Protein AF-0000000087151224 (afdb_homodimer)

pLDDT: mean 89.22, std 13.88, range [21.22, 98.88]

InterPro domains:
  IPR018721 Protein of unknown function DUF2252 [PF10009] (54-446)
  IPR018721 Protein of unknown function DUF2252 [PTHR39441] (42-451)

Solvent-accessible surface area (backbone atoms only — not comparable to full-atom values): 46913 Å² total; per-residue (Å²): 128,80,68,81,77,79,68,45,77,61,60,33,57,67,55,34,22,49,53,17,40,56,45,37,78,82,47,44,53,62,56,50,26,60,78,58,69,65,89,88,64,49,60,67,59,52,54,52,64,65,47,74,81,27,42,70,90,33,43,66,55,25,52,55,46,21,54,71,36,46,48,40,25,56,65,41,34,47,49,43,51,24,51,39,54,41,74,42,85,73,84,75,56,36,12,51,30,42,52,55,39,32,73,84,31,35,28,43,44,72,34,73,85,69,44,55,30,42,38,79,67,58,34,72,25,23,40,54,67,33,41,54,62,58,36,51,44,41,26,17,20,36,42,18,29,46,31,44,72,72,66,42,49,72,69,55,14,37,49,41,11,23,42,18,42,43,33,22,47,55,43,25,44,55,52,36,72,46,51,72,68,56,47,50,55,48,69,48,49,38,72,65,53,42,68,69,49,84,48,66,70,55,33,51,51,52,50,50,43,51,51,44,49,74,42,84,36,62,81,65,44,80,81,44,71,50,67,39,72,93,67,56,34,65,54,69,46,78,92,38,25,36,49,59,87,77,43,56,78,90,71,46,74,75,63,63,68,55,32,51,50,42,25,46,70,65,42,56,69,48,50,34,57,54,54,41,52,41,40,81,64,32,61,28,38,34,60,45,81,44,51,49,35,25,43,59,26,33,41,34,38,23,28,31,55,72,66,50,77,47,52,34,29,39,34,54,31,56,82,38,42,45,34,58,46,39,62,88,43,53,78,94,64,59,38,8,47,45,30,44,49,43,42,52,41,39,39,65,62,57,64,82,62,53,36,32,31,49,35,82,87,82,65,46,25,19,25,32,30,60,54,76,60,58,60,36,50,43,51,38,57,50,33,44,75,77,35,42,64,63,38,43,27,52,50,23,34,43,49,30,52,22,30,42,47,61,29,55,30,27,26,52,28,25,48,53,48,89,62,60,58,37,19,51,13,39,14,45,22,11,49,54,47,32,54,48,39,44,53,50,31,50,51,53,47,51,57,63,68,68,44,84,71,83,77,78,89,117,128,81,69,81,77,83,66,47,75,62,58,33,56,68,55,33,22,49,53,17,39,56,45,38,79,80,46,44,52,62,55,50,26,59,79,56,71,66,89,86,66,50,60,67,59,53,53,53,64,64,47,74,83,28,42,71,89,34,44,65,56,25,52,53,46,23,52,72,35,46,48,39,25,55,65,40,34,46,50,43,51,24,51,39,53,40,73,41,85,72,82,75,55,36,13,51,30,42,50,55,38,32,74,82,31,36,27,44,44,74,34,74,85,68,46,55,31,42,38,78,68,58,35,74,26,23,40,53,64,33,41,54,63,58,36,52,45,41,26,17,21,36,42,18,28,44,30,44,72,73,65,43,50,72,69,54,13,37,49,40,10,23,42,20,41,44,33,21,47,56,42,25,45,56,51,35,73,46,53,71,67,54,49,51,54,49,70,48,50,37,72,65,53,42,68,68,49,85,48,65,68,56,32,52,52,51,48,51,43,52,51,44,47,74,43,81,35,61,82,65,45,77,76,46,69,49,68,40,72,94,68,55,34,66,54,71,46,78,93,38,25,36,50,58,86,79,43,56,78,90,70,45,73,74,62,62,67,56,34,50,51,42,25,47,69,66,43,55,68,49,50,34,56,54,54,39,53,39,40,81,64,34,61,28,38,34,62,44,81,44,50,48,35,24,43,59,26,32,41,33,38,24,28,31,54,75,66,50,76,46,52,36,28,38,34,55,31,55,84,38,43,46,33,57,46,38,62,87,43,53,77,93,64,60,39,8,46,45,29,44,49,41,42,51,40,39,39,65,62,56,65,81,61,53,35,32,31,48,36,81,86,81,65,47,26,18,25,34,31,62,52,76,59,57,60,36,49,42,51,38,56,51,34,45,74,76,35,43,63,63,39,44,26,51,51,22,34,43,48,29,54,21,30,43,48,60,27,52,30,28,26,52,28,24,48,55,47,88,63,60,57,36,19,51,12,41,14,45,22,12,48,54,46,32,52,49,40,44,53,50,32,51,50,52,46,50,57,63,68,69,45,83,71,81,79,74,87,125

Foldseek 3Di:
DPPPDPPDPPDDLVVLLVLLQVLCVVPPLLQLLDFDDDPPQALVVQLVVVCPQFAPVFVVVLLVQLLPFLLLVLQQRLLSLLLRCLPGDASQFWFFALSQLALLQWFWAQFPVGAIFIFGHHRLQTFTRFGLVSNLLNHLLSLLLLCVVLPHDNVVSLVLSLLLLVLLLVLLVVLSPDDLVCLLLDTGHVLVLLVVFPDPVLSVVLVVLVVCVSDPNLLVQPVPQPQPQVQREGDDDPPFKAAQVPPDPVLGDPDVVQQVVQLLVFADPVLNVVPVQWDWRYKIFGQDGNNQGRWTKMWTWIQHPVGDTFIKMKTWRDWHSNCSSPVVRGDDDARLVSSLVSCSQQHSGFANSWTWGADPVVRIIIIMGTDGRVSRSCSSVSCCNPPVSSSSSVSSSNSSSSRVSGTNSSSVSSNSDDDSSSSSSSSSNSSVVSVVSNVSSVVSVVVVVPPDDPDDPD/DPPPDPPDPPDDLVVLLVLLQVLCVVPPLLQLLDFDDDPPQALVVQLVVVCPQFAPVFVVVLLVQLLPFLLLVLQQRLLSLLLRCLPGDASQFWFFALSQLALLQWFWAQFPVGAIFIFGHHRLQTFTRFGLVSNLLNHLLSLLLLCVVLPHDNVVSLVLSLLLLQLLLVLLVVLSPDDLVCLLLDTGHVLVLLVVFPDPVLSVVLVVLVVCVSDVNLVVQPVPQPQPQVQNEGDDDPPFKAAQVPPDPVSGDDDVVQQVVQLLVFADPVLNVVPVQWDWRYKIFGQDGNNQGRWTKMWTWIQHPVGDTFIKMKTWRDWHSNCSSPVVRGDDDARLVSSLVSCSQQHSGFANSWTWGADPVVRIIIIMGTDGRVSRSCSSVSCCNPPVSSSSSVSSSNSSSSRVSGTNSSSVSSNSDDDSSSSSSSSSNSSVVSVVSNVSSVVSVVVVVPPDDPPDDD

Secondary structure (DSSP, 8-state):
----------S-HHHHHHHHHHGGGTS-GGGGG-----TT--HHHHHHHTTTTS-GGGHHHHHHHHHT-HHHHHHH-HHHHHHHHTTS---S-EEEE-S---GGGEEEEE-TTS-EEEEE---TT-EEEEEHHHHHHHHHHHHHHHHHHTT--HHHHHHHHHHHHHHHHHHHHHHHTS-HHHHHH---BHHHHHTT-S-HHHHHHHHHHHHHHHSGGGGG-TTS--EEGGGTEEPPBTTTEE-GGGS-GGG--S-HHHHHHHHHHHS-HHHHHHHTTSEEEEEEEE--SSTTTTS-EEEEEEE-TT--EEEEEEEEPPPPGGGGT-GGG---S-HHHHHHHHHHHH-SS--TT-EEEE-TTT--EEEEEEPPPHHHHHHHHHHHHH-HHHHHHHHHHHHHHHHHHHS-HHHHHHHH-SSSHHHHHHHHHHHHHHHHHHHHHHHHHHHHHSS-------/----------S-HHHHHHHHHHGGGTS-GGGGG-----TT--HHHHHHHTTTTS-GGGHHHHHHHHHT-HHHHHHT-HHHHHHHHTTS---S-EEEE-S---GGGEEEEE-TTS-EEEEE---TT-EEEEEHHHHHHHHHHHHHHHHHHTT--HHHHHHHHHHHHHHHHHHHHHHHTS-HHHHHH---BHHHHHTT-S-HHHHHHHHHHHHHHHSGGGGG-TTS--EEGGGTEEPPBTTTEE-GGGS-GGG--S-HHHHHHHHHHHS-HHHHHHHTTSEEEEEEEE---STTTTS-EEEEEEE-TT--EEEEEEEEPPPPGGGGT-GGG---S-HHHHHHHHHHHH-SS--TT-EEEE-TTT--EEEEEEPPPHHHHHHHHHHHHH-HHHHHHHHHHHHHHHHHHHS-HHHHHHHH-SSSHHHHHHHHHHHHHHHHHHHHHHHHHHHHHSS-------

Sequence (916 aa):
MKRPGRDADLRSRNDRLSMGKALRRSVPREAHAELRIPGNRSALAILKEGDVDRVKTLLPLRYKRMAESPFAYLRGAAAVMAHDLALGPMTGLTVQACGDGHLMNFGALVTPEGNIAFDVNDFDETLDGIDFTVDLKRLAASAAVAALNAGFSAREARSVAEHVASAYRKRMRILSMLSPAEIWHSRIDLENEIERFGSRALRHKLRTTVDRAKGSGLSKDDNFPHFVRKRHRIADKCPTIFHFDQMPPKERPPDPKRLFENYRDALTPDRSVLLDRYRMRDIVFKAVGVGSVGTFCCVALFLTADDEPLFLQIKQAQRSAMERVDPNAAYDGNQGRRVVEGQRKMQAASDIFLGFSHDSASRREFYVRTLKNRRLGGVGEIAELEALYEYAALCARTLARAHARSGEPAKIAGYIGRSAIMDRAIASFAMAYADQTVTDHDELVRSRRSGPTRRGAKMKRPGRDADLRSRNDRLSMGKALRRSVPREAHAELRIPGNRSALAILKEGDVDRVKTLLPLRYKRMAESPFAYLRGAAAVMAHDLALGPMTGLTVQACGDGHLMNFGALVTPEGNIAFDVNDFDETLDGIDFTVDLKRLAASAAVAALNAGFSAREARSVAEHVASAYRKRMRILSMLSPAEIWHSRIDLENEIERFGSRALRHKLRTTVDRAKGSGLSKDDNFPHFVRKRHRIADKCPTIFHFDQMPPKERPPDPKRLFENYRDALTPDRSVLLDRYRMRDIVFKAVGVGSVGTFCCVALFLTADDEPLFLQIKQAQRSAMERVDPNAAYDGNQGRRVVEGQRKMQAASDIFLGFSHDSASRREFYVRTLKNRRLGGVGEIAELEALYEYAALCARTLARAHARSGEPAKIAGYIGRSAIMDRAIASFAMAYADQTVTDHDELVRSRRSGPTRRGAK

Organism: NCBI:txid2511166

Structure (mmCIF, N/CA/C/O backbone):
data_AF-0000000087151224-model_v1
#
loop_
_entity.id
_entity.type
_entity.pdbx_description
1 polymer 'DUF2252 domain-containing protein'
#
loop_
_atom_site.group_PDB
_atom_site.id
_atom_site.type_symbol
_atom_site.label_atom_id
_atom_site.label_alt_id
_atom_site.label_comp_id
_atom_site.label_asym_id
_atom_site.label_entity_id
_atom_site.label_seq_id
_atom_site.pdbx_PDB_ins_code
_atom_site.Cartn_x
_atom_site.Cartn_y
_atom_site.Cartn_z
_atom_site.occupancy
_atom_site.B_iso_or_equiv
_atom_site.auth_seq_id
_atom_site.auth_comp_id
_atom_site.auth_asym_id
_atom_site.auth_atom_id
_atom_site.pdbx_PDB_model_num
ATOM 1 N N . MET A 1 1 ? -7.91 0.016 -25.312 1 21.72 1 MET A N 1
ATOM 2 C CA . MET A 1 1 ? -7.957 -1.183 -24.484 1 21.72 1 MET A CA 1
ATOM 3 C C . MET A 1 1 ? -9.273 -1.26 -23.719 1 21.72 1 MET A C 1
ATOM 5 O O . MET A 1 1 ? -9.711 -0.271 -23.125 1 21.72 1 MET A O 1
ATOM 9 N N . LYS A 1 2 ? -10.18 -2.07 -23.891 1 30.38 2 LYS A N 1
ATOM 10 C CA . LYS A 1 2 ? -11.484 -2.203 -23.25 1 30.38 2 LYS A CA 1
ATOM 11 C C . LYS A 1 2 ? -11.383 -2.008 -21.734 1 30.38 2 LYS A C 1
ATOM 13 O O . LYS A 1 2 ? -10.43 -2.471 -21.109 1 30.38 2 LYS A O 1
ATOM 18 N N . ARG A 1 3 ? -11.898 -0.999 -21.234 1 38.69 3 ARG A N 1
ATOM 19 C CA . ARG A 1 3 ? -12.008 -0.767 -19.797 1 38.69 3 ARG A CA 1
ATOM 20 C C . ARG A 1 3 ? -12.273 -2.07 -19.062 1 38.69 3 ARG A C 1
ATOM 22 O O . ARG A 1 3 ? -13.219 -2.789 -19.375 1 38.69 3 ARG A O 1
ATOM 29 N N . PRO A 1 4 ? -11.328 -2.816 -18.688 1 40.03 4 PRO A N 1
ATOM 30 C CA . PRO A 1 4 ? -11.781 -4.027 -18 1 40.03 4 PRO A CA 1
ATOM 31 C C . PRO A 1 4 ? -13.148 -3.852 -17.344 1 40.03 4 PRO A C 1
ATOM 33 O O . PRO A 1 4 ? -13.406 -2.832 -16.688 1 40.03 4 PRO A O 1
ATOM 36 N N . GLY A 1 5 ? -14.258 -4.324 -17.891 1 39.41 5 GLY A N 1
ATOM 37 C CA . GLY A 1 5 ? -15.68 -4.223 -17.625 1 39.41 5 GLY A CA 1
ATOM 38 C C . GLY A 1 5 ? -16 -4.234 -16.141 1 39.41 5 GLY A C 1
ATOM 39 O O . GLY A 1 5 ? -15.234 -4.762 -15.336 1 39.41 5 GLY A O 1
ATOM 40 N N . ARG A 1 6 ? -16.734 -3.119 -15.562 1 51.47 6 ARG A N 1
ATOM 41 C CA . ARG A 1 6 ? -17.688 -2.758 -14.523 1 51.47 6 ARG A CA 1
ATOM 42 C C . ARG A 1 6 ? -18.531 -3.957 -14.117 1 51.47 6 ARG A C 1
ATOM 44 O O . ARG A 1 6 ? -19.594 -3.799 -13.492 1 51.47 6 ARG A O 1
ATOM 51 N N . ASP A 1 7 ? -18.266 -5.238 -14.578 1 55.97 7 ASP A N 1
ATOM 52 C CA . ASP A 1 7 ? -19.375 -6.188 -14.516 1 55.97 7 ASP A CA 1
ATOM 53 C C . ASP A 1 7 ? -19.312 -7.031 -13.242 1 55.97 7 ASP A C 1
ATOM 55 O O . ASP A 1 7 ? -19.578 -8.234 -13.273 1 55.97 7 ASP A O 1
ATOM 59 N N . ALA A 1 8 ? -18.906 -6.445 -12.18 1 64.25 8 ALA A N 1
ATOM 60 C CA . ALA A 1 8 ? -19.078 -7.293 -11.008 1 64.25 8 ALA A CA 1
ATOM 61 C C . ALA A 1 8 ? -20.531 -7.738 -10.867 1 64.25 8 ALA A C 1
ATOM 63 O O . ALA A 1 8 ? -21.453 -7.008 -11.25 1 64.25 8 ALA A O 1
ATOM 64 N N . ASP A 1 9 ? -20.641 -8.961 -10.68 1 71.31 9 ASP A N 1
ATOM 65 C CA . ASP A 1 9 ? -21.969 -9.523 -10.445 1 71.31 9 ASP A CA 1
ATOM 66 C C . ASP A 1 9 ? -22.594 -8.953 -9.172 1 71.31 9 ASP A C 1
ATOM 68 O O . ASP A 1 9 ? -22.109 -9.211 -8.07 1 71.31 9 ASP A O 1
ATOM 72 N N . LEU A 1 10 ? -23.484 -8.086 -9.375 1 79.19 10 LEU A N 1
ATOM 73 C CA . LEU A 1 10 ? -24.062 -7.395 -8.227 1 79.19 10 LEU A CA 1
ATOM 74 C C . LEU A 1 10 ? -25.312 -8.117 -7.727 1 79.19 10 LEU A C 1
ATOM 76 O O . LEU A 1 10 ? -26.125 -7.531 -7.004 1 79.19 10 LEU A O 1
ATOM 80 N N . ARG A 1 11 ? -25.391 -9.539 -8.109 1 89.06 11 ARG A N 1
ATOM 81 C CA . ARG A 1 11 ? -26.453 -10.391 -7.57 1 89.06 11 ARG A CA 1
ATOM 82 C C . ARG A 1 11 ? -26.109 -10.852 -6.156 1 89.06 11 ARG A C 1
ATOM 84 O O . ARG A 1 11 ? -24.984 -10.703 -5.703 1 89.06 11 ARG A O 1
ATOM 91 N N . SER A 1 12 ? -27.031 -11.336 -5.449 1 94.69 12 SER A N 1
ATOM 92 C CA . SER A 1 12 ? -26.828 -11.805 -4.082 1 94.69 12 SER A CA 1
ATOM 93 C C . SER A 1 12 ? -25.859 -12.984 -4.039 1 94.69 12 SER A C 1
ATOM 95 O O . SER A 1 12 ? -25.703 -13.688 -5.035 1 94.69 12 SER A O 1
ATOM 97 N N . ARG A 1 13 ? -25.328 -13.188 -2.932 1 95.31 13 ARG A N 1
ATOM 98 C CA . ARG A 1 13 ? -24.422 -14.312 -2.713 1 95.31 13 ARG A CA 1
ATOM 99 C C . ARG A 1 13 ? -25.125 -15.641 -3.029 1 95.31 13 ARG A C 1
ATOM 101 O O . ARG A 1 13 ? -24.531 -16.516 -3.676 1 95.31 13 ARG A O 1
ATOM 108 N N . ASN A 1 14 ? -26.344 -15.742 -2.564 1 96.19 14 ASN A N 1
ATOM 109 C CA . ASN A 1 14 ? -27.094 -16.953 -2.818 1 96.19 14 ASN A CA 1
ATOM 110 C C . ASN A 1 14 ? -27.312 -17.172 -4.312 1 96.19 14 ASN A C 1
ATOM 112 O O . ASN A 1 14 ? -27.219 -18.312 -4.797 1 96.19 14 ASN A O 1
ATOM 116 N N . ASP A 1 15 ? -27.609 -16.109 -4.98 1 96.88 15 ASP A N 1
ATOM 117 C CA . ASP A 1 15 ? -27.797 -16.219 -6.426 1 96.88 15 ASP A CA 1
ATOM 118 C C . ASP A 1 15 ? -26.484 -16.609 -7.109 1 96.88 15 ASP A C 1
ATOM 120 O O . ASP A 1 15 ? -26.484 -17.438 -8.023 1 96.88 15 ASP A O 1
ATOM 124 N N . ARG A 1 16 ? -25.422 -16.078 -6.695 1 96.81 16 ARG A N 1
ATOM 125 C CA . ARG A 1 16 ? -24.125 -16.375 -7.297 1 96.81 16 ARG A CA 1
ATOM 126 C C . ARG A 1 16 ? -23.719 -17.812 -7 1 96.81 16 ARG A C 1
ATOM 128 O O . ARG A 1 16 ? -23.141 -18.484 -7.863 1 96.81 16 ARG A O 1
ATOM 135 N N . LEU A 1 17 ? -24.016 -18.281 -5.781 1 97.62 17 LEU A N 1
ATOM 136 C CA . LEU A 1 17 ? -23.781 -19.672 -5.445 1 97.62 17 LEU A CA 1
ATOM 137 C C . LEU A 1 17 ? -24.562 -20.594 -6.375 1 97.62 17 LEU A C 1
ATOM 139 O O . LEU A 1 17 ? -24.031 -21.578 -6.879 1 97.62 17 LEU A O 1
ATOM 143 N N . SER A 1 18 ? -25.812 -20.219 -6.59 1 97.88 18 SER A N 1
ATOM 144 C CA . SER A 1 18 ? -26.672 -21.016 -7.453 1 97.88 18 SER A CA 1
ATOM 145 C C . SER A 1 18 ? -26.188 -21 -8.898 1 97.88 18 SER A C 1
ATOM 147 O O . SER A 1 18 ? -26.25 -22.016 -9.594 1 97.88 18 SER A O 1
ATOM 149 N N . MET A 1 19 ? -25.766 -19.891 -9.305 1 97.56 19 MET A N 1
ATOM 150 C CA . MET A 1 19 ? -25.219 -19.781 -10.656 1 97.56 19 MET A CA 1
ATOM 151 C C . MET A 1 19 ? -23.984 -20.656 -10.828 1 97.56 19 MET A C 1
ATOM 153 O O . MET A 1 19 ? -23.812 -21.297 -11.867 1 97.56 19 MET A O 1
ATOM 157 N N . GLY A 1 20 ? -23.109 -20.656 -9.82 1 98.25 20 GLY A N 1
ATOM 158 C CA . GLY A 1 20 ? -21.969 -21.562 -9.836 1 98.25 20 GLY A CA 1
ATOM 159 C C . GLY A 1 20 ? -22.375 -23.016 -9.93 1 98.25 20 GLY A C 1
ATOM 160 O O . GLY A 1 20 ? -21.812 -23.781 -10.734 1 98.25 20 GLY A O 1
ATOM 161 N N . LYS A 1 21 ? -23.328 -23.375 -9.133 1 98.31 21 LYS A N 1
ATOM 162 C CA . LYS A 1 21 ? -23.828 -24.75 -9.133 1 98.31 21 LYS A CA 1
ATOM 163 C C . LYS A 1 21 ? -24.391 -25.125 -10.492 1 98.31 21 LYS A C 1
ATOM 165 O O . LYS A 1 21 ? -24.203 -26.25 -10.961 1 98.31 21 LYS A O 1
ATOM 170 N N . ALA A 1 22 ? -25.062 -24.25 -11.125 1 98.31 22 ALA A N 1
ATOM 171 C CA . ALA A 1 22 ? -25.719 -24.484 -12.406 1 98.31 22 ALA A CA 1
ATOM 172 C C . ALA A 1 22 ? -24.703 -24.812 -13.5 1 98.31 22 ALA A C 1
ATOM 174 O O . ALA A 1 22 ? -25.031 -25.484 -14.477 1 98.31 22 ALA A O 1
ATOM 175 N N . LEU A 1 23 ? -23.516 -24.359 -13.312 1 98.44 23 LEU A N 1
ATOM 176 C CA . LEU A 1 23 ? -22.484 -24.594 -14.312 1 98.44 23 LEU A CA 1
ATOM 177 C C . LEU A 1 23 ? -22.141 -26.078 -14.391 1 98.44 23 LEU A C 1
ATOM 179 O O . LEU A 1 23 ? -21.547 -26.531 -15.375 1 98.44 23 LEU A O 1
ATOM 183 N N . ARG A 1 24 ? -22.531 -26.859 -13.406 1 98.38 24 ARG A N 1
ATOM 184 C CA . ARG A 1 24 ? -22.266 -28.297 -13.375 1 98.38 24 ARG A CA 1
ATOM 185 C C . ARG A 1 24 ? -23.016 -29.016 -14.5 1 98.38 24 ARG A C 1
ATOM 187 O O . ARG A 1 24 ? -22.625 -30.125 -14.891 1 98.38 24 ARG A O 1
ATOM 194 N N . ARG A 1 25 ? -24.047 -28.438 -14.945 1 97.94 25 ARG A N 1
ATOM 195 C CA . ARG A 1 25 ? -24.797 -29.031 -16.047 1 97.94 25 ARG A CA 1
ATOM 196 C C . ARG A 1 25 ? -23.984 -29.031 -17.328 1 97.94 25 ARG A C 1
ATOM 198 O O . ARG A 1 25 ? -24.047 -29.984 -18.109 1 97.94 25 ARG A O 1
ATOM 205 N N . SER A 1 26 ? -23.266 -28.031 -17.5 1 97.56 26 SER A N 1
ATOM 206 C CA . SER A 1 26 ? -22.469 -27.922 -18.719 1 97.56 26 SER A CA 1
ATOM 207 C C . SER A 1 26 ? -21.078 -28.562 -18.531 1 97.56 26 SER A C 1
ATOM 209 O O . SER A 1 26 ? -20.531 -29.156 -19.453 1 97.56 26 SER A O 1
ATOM 211 N N . VAL A 1 27 ? -20.531 -28.359 -17.328 1 98.19 27 VAL A N 1
ATOM 212 C CA . VAL A 1 27 ? -19.234 -28.938 -17 1 98.19 27 VAL A CA 1
ATOM 213 C C . VAL A 1 27 ? -19.297 -29.672 -15.672 1 98.19 27 VAL A C 1
ATOM 215 O O . VAL A 1 27 ? -18.953 -29.125 -14.625 1 98.19 27 VAL A O 1
ATOM 218 N N . PRO A 1 28 ? -19.625 -30.953 -15.789 1 98.38 28 PRO A N 1
ATOM 219 C CA . PRO A 1 28 ? -19.656 -31.703 -14.539 1 98.38 28 PRO A CA 1
ATOM 220 C C . PRO A 1 28 ? -18.312 -31.703 -13.812 1 98.38 28 PRO A C 1
ATOM 222 O O . PRO A 1 28 ? -17.266 -31.766 -14.453 1 98.38 28 PRO A O 1
ATOM 225 N N . ARG A 1 29 ? -18.328 -31.703 -12.531 1 98.5 29 ARG A N 1
ATOM 226 C CA . ARG A 1 29 ? -17.109 -31.625 -11.742 1 98.5 29 ARG A CA 1
ATOM 227 C C . ARG A 1 29 ? -16.203 -32.812 -12.031 1 98.5 29 ARG A C 1
ATOM 229 O O . ARG A 1 29 ? -14.977 -32.688 -12.055 1 98.5 29 ARG A O 1
ATOM 236 N N . GLU A 1 30 ? -16.781 -34 -12.297 1 98.19 30 GLU A N 1
ATOM 237 C CA . GLU A 1 30 ? -16.031 -35.219 -12.578 1 98.19 30 GLU A CA 1
ATOM 238 C C . GLU A 1 30 ? -15.219 -35.094 -13.867 1 98.19 30 GLU A C 1
ATOM 240 O O . GLU A 1 30 ? -14.227 -35.781 -14.055 1 98.19 30 GLU A O 1
ATOM 245 N N . ALA A 1 31 ? -15.656 -34.219 -14.703 1 98.06 31 ALA A N 1
ATOM 246 C CA . ALA A 1 31 ? -14.977 -34.031 -15.977 1 98.06 31 ALA A CA 1
ATOM 247 C C . ALA A 1 31 ? -13.547 -33.531 -15.773 1 98.06 31 ALA A C 1
ATOM 249 O O . ALA A 1 31 ? -12.688 -33.719 -16.641 1 98.06 31 ALA A O 1
ATOM 250 N N . HIS A 1 32 ? -13.273 -32.938 -14.641 1 98.25 32 HIS A N 1
ATOM 251 C CA . HIS A 1 32 ? -11.953 -32.375 -14.375 1 98.25 32 HIS A CA 1
ATOM 252 C C . HIS A 1 32 ? -10.938 -33.469 -14.07 1 98.25 32 HIS A C 1
ATOM 254 O O . HIS A 1 32 ? -9.742 -33.188 -13.93 1 98.25 32 HIS A O 1
ATOM 260 N N . ALA A 1 33 ? -11.344 -34.75 -14.023 1 9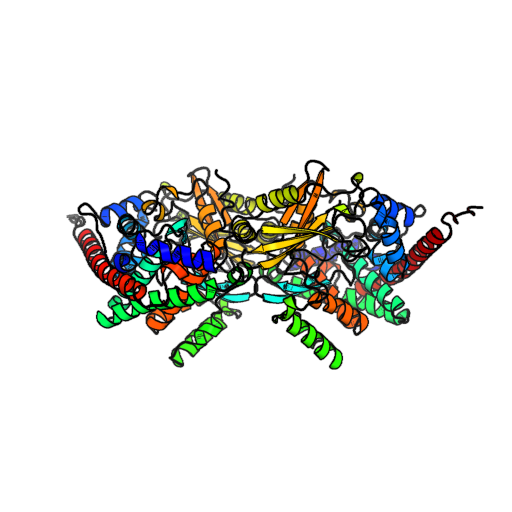8.19 33 ALA A N 1
ATOM 261 C CA . ALA A 1 33 ? -10.453 -35.875 -13.789 1 98.19 33 ALA A CA 1
ATOM 262 C C . ALA A 1 33 ? -9.688 -36.25 -15.062 1 98.19 33 ALA A C 1
ATOM 264 O O . ALA A 1 33 ? -8.625 -36.844 -15 1 98.19 33 ALA A O 1
ATOM 265 N N . GLU A 1 34 ? -10.211 -35.875 -16.141 1 93.94 34 GLU A N 1
ATOM 266 C CA . GLU A 1 34 ? -9.703 -36.344 -17.422 1 93.94 34 GLU A CA 1
ATOM 267 C C . GLU A 1 34 ? -8.531 -35.469 -17.891 1 93.94 34 GLU A C 1
ATOM 269 O O . GLU A 1 34 ? -8.562 -34.25 -17.766 1 93.94 34 GLU A O 1
ATOM 274 N N . LEU A 1 35 ? -7.484 -36.125 -18.281 1 95.44 35 LEU A N 1
ATOM 275 C CA . LEU A 1 35 ? -6.371 -35.469 -18.969 1 95.44 35 LEU A CA 1
ATOM 276 C C . LEU A 1 35 ? -6.402 -35.781 -20.469 1 95.44 35 LEU A C 1
ATOM 278 O O . LEU A 1 35 ? -6.406 -36.938 -20.859 1 95.44 35 LEU A O 1
ATOM 282 N N . ARG A 1 36 ? -6.512 -34.781 -21.203 1 91.25 36 ARG A N 1
ATOM 283 C CA . ARG A 1 36 ? -6.465 -34.938 -22.656 1 91.25 36 ARG A CA 1
ATOM 284 C C . ARG A 1 36 ? -5.168 -34.344 -23.219 1 91.25 36 ARG A C 1
ATOM 286 O O . ARG A 1 36 ? -4.91 -33.156 -23.094 1 91.25 36 ARG A O 1
ATOM 293 N N . ILE A 1 37 ? -4.391 -35.188 -23.75 1 90.44 37 ILE A N 1
ATOM 294 C CA . ILE A 1 37 ? -3.145 -34.781 -24.391 1 90.44 37 ILE A CA 1
ATOM 295 C C . ILE A 1 37 ? -3.299 -34.812 -25.906 1 90.44 37 ILE A C 1
ATOM 297 O O . ILE A 1 37 ? -3.652 -35.844 -26.469 1 90.44 37 ILE A O 1
ATOM 301 N N . PRO A 1 38 ? -3.094 -33.719 -26.453 1 83.62 38 PRO A N 1
ATOM 302 C CA . PRO A 1 38 ? -3.184 -33.781 -27.906 1 83.62 38 PRO A CA 1
ATOM 303 C C . PRO A 1 38 ? -2.201 -34.75 -28.531 1 83.62 38 PRO A C 1
ATOM 305 O O . PRO A 1 38 ? -1.079 -34.906 -28.047 1 83.62 38 PRO A O 1
ATOM 308 N N . GLY A 1 39 ? -2.58 -35.5 -29.656 1 78.25 39 GLY A N 1
ATOM 309 C CA . GLY A 1 39 ? -1.756 -36.469 -30.312 1 78.25 39 GLY A CA 1
ATOM 310 C C . GLY A 1 39 ? -0.469 -35.906 -30.875 1 78.25 39 GLY A C 1
ATOM 311 O O . GLY A 1 39 ? 0.572 -36.562 -30.859 1 78.25 39 GLY A O 1
ATOM 312 N N . ASN A 1 40 ? -0.451 -34.75 -31.453 1 86.62 40 ASN A N 1
ATOM 313 C CA . ASN A 1 40 ? 0.721 -34.156 -32.062 1 86.62 40 ASN A CA 1
ATOM 314 C C . ASN A 1 40 ? 1.465 -33.219 -31.109 1 86.62 40 ASN A C 1
ATOM 316 O O . ASN A 1 40 ? 2.256 -32.375 -31.531 1 86.62 40 ASN A O 1
ATOM 320 N N . ARG A 1 41 ? 1.297 -33.562 -29.859 1 90.94 41 ARG A N 1
ATOM 321 C CA . ARG A 1 41 ? 1.893 -32.719 -28.828 1 90.94 41 ARG A CA 1
ATOM 322 C C . ARG A 1 41 ? 3.354 -33.094 -28.594 1 90.94 41 ARG A C 1
ATOM 324 O O . ARG A 1 41 ? 3.68 -34.25 -28.391 1 90.94 41 ARG A O 1
ATOM 331 N N . SER A 1 42 ? 4.363 -32.062 -28.719 1 95.06 42 SER A N 1
ATOM 332 C CA . SER A 1 42 ? 5.758 -32.25 -28.328 1 95.06 42 SER A CA 1
ATOM 333 C C . SER A 1 42 ? 6.141 -31.266 -27.219 1 95.06 42 SER A C 1
ATOM 335 O O . SER A 1 42 ? 6.316 -30.078 -27.469 1 95.06 42 SER A O 1
ATOM 337 N N . ALA A 1 43 ? 6.285 -31.812 -26.016 1 96.94 43 ALA A N 1
ATOM 338 C CA . ALA A 1 43 ? 6.672 -30.969 -24.891 1 96.94 43 ALA A CA 1
ATOM 339 C C . ALA A 1 43 ? 7.98 -30.234 -25.156 1 96.94 43 ALA A C 1
ATOM 341 O O . ALA A 1 43 ? 8.117 -29.062 -24.844 1 96.94 43 ALA A O 1
ATOM 342 N N . LEU A 1 44 ? 8.898 -30.938 -25.812 1 96 44 LEU A N 1
ATOM 343 C CA . LEU A 1 44 ? 10.195 -30.359 -26.141 1 96 44 LEU A CA 1
ATOM 344 C C . LEU A 1 44 ? 10.047 -29.188 -27.109 1 96 44 LEU A C 1
ATOM 346 O O . LEU A 1 44 ? 10.719 -28.172 -26.969 1 96 44 LEU A O 1
ATOM 350 N N . ALA A 1 45 ? 9.195 -29.359 -28.094 1 96.19 45 ALA A N 1
ATOM 351 C CA . ALA A 1 45 ? 8.977 -28.297 -29.078 1 96.19 45 ALA A CA 1
ATOM 352 C C . ALA A 1 45 ? 8.375 -27.062 -28.406 1 96.19 45 ALA A C 1
ATOM 354 O O . ALA A 1 45 ? 8.75 -25.922 -28.734 1 96.19 45 ALA A O 1
ATOM 355 N N . ILE A 1 46 ? 7.395 -27.281 -27.516 1 95.94 46 ILE A N 1
ATOM 356 C CA . ILE A 1 46 ? 6.758 -26.172 -26.812 1 95.94 46 ILE A CA 1
ATOM 357 C C . ILE A 1 46 ? 7.797 -25.438 -25.969 1 95.94 46 ILE A C 1
ATOM 359 O O . ILE A 1 46 ? 7.828 -24.203 -25.953 1 95.94 46 ILE A O 1
ATOM 363 N N . LEU A 1 47 ? 8.664 -26.188 -25.25 1 95.19 47 LEU A N 1
ATOM 364 C CA . LEU A 1 47 ? 9.719 -25.578 -24.469 1 95.19 47 LEU A CA 1
ATOM 365 C C . LEU A 1 47 ? 10.633 -24.719 -25.344 1 95.19 47 LEU A C 1
ATOM 367 O O . LEU A 1 47 ? 11 -23.609 -24.984 1 95.19 47 LEU A O 1
ATOM 371 N N . LYS A 1 48 ? 10.977 -25.203 -26.5 1 93.81 48 LYS A N 1
ATOM 372 C CA . LYS A 1 48 ? 11.922 -24.547 -27.406 1 93.81 48 LYS A CA 1
ATOM 373 C C . LYS A 1 48 ? 11.344 -23.25 -27.953 1 93.81 48 LYS A C 1
ATOM 375 O O . LYS A 1 48 ? 12.078 -22.312 -28.266 1 93.81 48 LYS A O 1
ATOM 380 N N . GLU A 1 49 ? 10.055 -23.219 -28.078 1 92.75 49 GLU A N 1
ATOM 381 C CA . GLU A 1 49 ? 9.414 -21.984 -28.516 1 92.75 49 GLU A CA 1
ATOM 382 C C . GLU A 1 49 ? 9.75 -20.828 -27.578 1 92.75 49 GLU A C 1
ATOM 384 O O . GLU A 1 49 ? 9.891 -19.672 -28.016 1 92.75 49 GLU A O 1
ATOM 389 N N . GLY A 1 50 ? 9.875 -21.109 -26.297 1 88.44 50 GLY A N 1
ATOM 390 C CA . GLY A 1 50 ? 10.164 -20.078 -25.312 1 88.44 50 GLY A CA 1
ATOM 391 C C . GLY A 1 50 ? 11.633 -19.703 -25.25 1 88.44 50 GLY A C 1
ATOM 392 O O . GLY A 1 50 ? 12 -18.734 -24.594 1 88.44 50 GLY A O 1
ATOM 393 N N . ASP A 1 51 ? 12.461 -20.453 -25.969 1 88.75 51 ASP A N 1
ATOM 394 C CA . ASP A 1 51 ? 13.906 -20.25 -25.906 1 88.75 51 ASP A CA 1
ATOM 395 C C . ASP A 1 51 ? 14.328 -19.047 -26.75 1 88.75 51 ASP A C 1
ATOM 397 O O . ASP A 1 51 ? 15.414 -18.5 -26.562 1 88.75 51 ASP A O 1
ATOM 401 N N . VAL A 1 52 ? 13.516 -18.609 -27.609 1 83.56 52 VAL A N 1
ATOM 402 C CA . VAL A 1 52 ? 13.875 -17.625 -28.625 1 83.56 52 VAL A CA 1
ATOM 403 C C . VAL A 1 52 ? 14.289 -16.312 -27.938 1 83.56 52 VAL A C 1
ATOM 405 O O . VAL A 1 52 ? 15.242 -15.664 -28.375 1 83.56 52 VAL A O 1
ATOM 408 N N . ASP A 1 53 ? 13.688 -15.961 -26.906 1 77.75 53 ASP A N 1
ATOM 409 C CA . ASP A 1 53 ? 13.93 -14.664 -26.281 1 77.75 53 ASP A CA 1
ATOM 410 C C . ASP A 1 53 ? 14.844 -14.805 -25.062 1 77.75 53 ASP A C 1
ATOM 412 O O . ASP A 1 53 ? 15.047 -13.836 -24.328 1 77.75 53 ASP A O 1
ATOM 416 N N . ARG A 1 54 ? 15.383 -16 -24.891 1 84.25 54 ARG A N 1
ATOM 417 C CA . ARG A 1 54 ? 16.25 -16.234 -23.734 1 84.25 54 ARG A CA 1
ATOM 418 C C . ARG A 1 54 ? 17.719 -16.078 -24.109 1 84.25 54 ARG A C 1
ATOM 420 O O . ARG A 1 54 ? 18.078 -16.156 -25.281 1 84.25 54 ARG A O 1
ATOM 427 N N . VAL A 1 55 ? 18.516 -15.805 -23.094 1 79.94 55 VAL A N 1
ATOM 428 C CA . VAL A 1 55 ? 19.953 -15.773 -23.281 1 79.94 55 VAL A CA 1
ATOM 429 C C . VAL A 1 55 ? 20.453 -17.156 -23.703 1 79.94 55 VAL A C 1
ATOM 431 O O . VAL A 1 55 ? 20.344 -18.109 -22.953 1 79.94 55 VAL A O 1
ATOM 434 N N . LYS A 1 56 ? 21.094 -17.203 -24.844 1 84 56 LYS A N 1
ATOM 435 C CA . LYS A 1 56 ? 21.438 -18.484 -25.469 1 84 56 LYS A CA 1
ATOM 436 C C . LYS A 1 56 ? 22.469 -19.234 -24.641 1 84 56 LYS A C 1
ATOM 438 O O . LYS A 1 56 ? 22.391 -20.453 -24.516 1 84 56 LYS A O 1
ATOM 443 N N . THR A 1 57 ? 23.391 -18.5 -24.031 1 81.94 57 THR A N 1
ATOM 444 C CA . THR A 1 57 ? 24.469 -19.125 -23.281 1 81.94 57 THR A CA 1
ATOM 445 C C . THR A 1 57 ? 23.953 -19.781 -22.016 1 81.94 57 THR A C 1
ATOM 447 O O . THR A 1 57 ? 24.656 -20.594 -21.406 1 81.94 57 THR A O 1
ATOM 450 N N . LEU A 1 58 ? 22.688 -19.469 -21.703 1 85.12 58 LEU A N 1
ATOM 451 C CA . LEU A 1 58 ? 22.141 -20.016 -20.453 1 85.12 58 LEU A CA 1
ATOM 452 C C . LEU A 1 58 ? 21.156 -21.125 -20.734 1 85.12 58 LEU A C 1
ATOM 454 O O . LEU A 1 58 ? 20.672 -21.781 -19.797 1 85.12 58 LEU A O 1
ATOM 458 N N . LEU A 1 59 ? 20.906 -21.406 -21.953 1 88.25 59 LEU A N 1
ATOM 459 C CA . LEU A 1 59 ? 19.906 -22.406 -22.312 1 88.25 59 LEU A CA 1
ATOM 460 C C . LEU A 1 59 ? 20.344 -23.797 -21.844 1 88.25 59 LEU A C 1
ATOM 462 O O . LEU A 1 59 ? 19.531 -24.562 -21.312 1 88.25 59 LEU A O 1
ATOM 466 N N . PRO A 1 60 ? 21.703 -24.125 -22.016 1 88.75 60 PRO A N 1
ATOM 467 C CA . PRO A 1 60 ? 22.109 -25.438 -21.5 1 88.75 60 PRO A CA 1
ATOM 468 C C . PRO A 1 60 ? 21.859 -25.562 -20 1 88.75 60 PRO A C 1
ATOM 470 O O . PRO A 1 60 ? 21.469 -26.641 -19.516 1 88.75 60 PRO A O 1
ATOM 473 N N . LEU A 1 61 ? 22.047 -24.516 -19.312 1 89.19 61 LEU A N 1
ATOM 474 C CA . LEU A 1 61 ? 21.797 -24.531 -17.891 1 89.19 61 LEU A CA 1
ATOM 475 C C . LEU A 1 61 ? 20.312 -24.734 -17.594 1 89.19 61 LEU A C 1
ATOM 477 O O . LEU A 1 61 ? 19.953 -25.438 -16.641 1 89.19 61 LEU A O 1
ATOM 481 N N . ARG A 1 62 ? 19.422 -24.125 -18.312 1 91.94 62 ARG A N 1
ATOM 482 C CA . ARG A 1 62 ? 17.984 -24.281 -18.172 1 91.94 62 ARG A CA 1
ATOM 483 C C . ARG A 1 62 ? 17.578 -25.75 -18.281 1 91.94 62 ARG A C 1
ATOM 485 O O . ARG A 1 62 ? 16.922 -26.281 -17.375 1 91.94 62 ARG A O 1
ATOM 492 N N . TYR A 1 63 ? 18.078 -26.359 -19.25 1 94.31 63 TYR A N 1
ATOM 493 C CA . TYR A 1 63 ? 17.672 -27.734 -19.516 1 94.31 63 TYR A CA 1
ATOM 494 C C . TYR A 1 63 ? 18.359 -28.703 -18.547 1 94.31 63 TYR A C 1
ATOM 496 O O . TYR A 1 63 ? 17.781 -29.719 -18.172 1 94.31 63 TYR A O 1
ATOM 504 N N . LYS A 1 64 ? 19.594 -28.344 -18.141 1 93.81 64 LYS A N 1
ATOM 505 C CA . LYS A 1 64 ? 20.25 -29.141 -17.109 1 93.81 64 LYS A CA 1
ATOM 506 C C . LYS A 1 64 ? 19.438 -29.141 -15.812 1 93.81 64 LYS A C 1
ATOM 508 O O . LYS A 1 64 ? 19.219 -30.188 -15.211 1 93.81 64 LYS A O 1
ATOM 513 N N . ARG A 1 65 ? 18.922 -28.016 -15.445 1 93.75 65 ARG A N 1
ATOM 514 C CA . ARG A 1 65 ? 18.141 -27.891 -14.219 1 93.75 65 ARG A CA 1
ATOM 515 C C . ARG A 1 65 ? 16.812 -28.609 -14.344 1 93.75 65 ARG A C 1
ATOM 517 O O . ARG A 1 65 ? 16.375 -29.297 -13.406 1 93.75 65 ARG A O 1
ATOM 524 N N . MET A 1 66 ? 16.188 -28.5 -15.453 1 95.81 66 MET A N 1
ATOM 525 C CA . MET A 1 66 ? 14.898 -29.156 -15.664 1 95.81 66 MET A CA 1
ATOM 526 C C . MET A 1 66 ? 15.047 -30.672 -15.688 1 95.81 66 MET A C 1
ATOM 528 O O . MET A 1 66 ? 14.125 -31.391 -15.32 1 95.81 66 MET A O 1
ATOM 532 N N . ALA A 1 67 ? 16.25 -31.109 -16.062 1 96.19 67 ALA A N 1
ATOM 533 C CA . ALA A 1 67 ? 16.484 -32.562 -16.234 1 96.19 67 ALA A CA 1
ATOM 534 C C . ALA A 1 67 ? 16.781 -33.219 -14.898 1 96.19 67 ALA A C 1
ATOM 536 O O . ALA A 1 67 ? 16.781 -34.438 -14.797 1 96.19 67 ALA A O 1
ATOM 537 N N . GLU A 1 68 ? 16.953 -32.469 -13.906 1 96 68 GLU A N 1
ATOM 538 C CA . GLU A 1 68 ? 17.375 -33 -12.609 1 96 68 GLU A CA 1
ATOM 539 C C . GLU A 1 68 ? 16.328 -33.969 -12.039 1 96 68 GLU A C 1
ATOM 541 O O . GLU A 1 68 ? 16.688 -34.938 -11.398 1 96 68 GLU A O 1
ATOM 546 N N . SER A 1 69 ? 15.078 -33.625 -12.156 1 96.94 69 SER A N 1
ATOM 547 C CA . SER A 1 69 ? 13.984 -34.469 -11.656 1 96.94 69 SER A CA 1
ATOM 548 C C . SER A 1 69 ? 12.664 -34.094 -12.328 1 96.94 69 SER A C 1
ATOM 550 O O . SER A 1 69 ? 12.531 -33.031 -12.914 1 96.94 69 SER A O 1
ATOM 552 N N . PRO A 1 70 ? 11.711 -35 -12.242 1 97.69 70 PRO A N 1
ATOM 553 C CA . PRO A 1 70 ? 10.398 -34.656 -12.773 1 97.69 70 PRO A CA 1
ATOM 554 C C . PRO A 1 70 ? 9.82 -33.406 -12.133 1 97.69 70 PRO A C 1
ATOM 556 O O . PRO A 1 70 ? 9.156 -32.594 -12.805 1 97.69 70 PRO A O 1
ATOM 559 N N . PHE A 1 71 ? 10.062 -33.25 -10.875 1 96.88 71 PHE A N 1
ATOM 560 C CA . PHE A 1 71 ? 9.57 -32.062 -10.195 1 96.88 71 PHE A CA 1
ATOM 561 C C . PHE A 1 71 ? 10.242 -30.812 -10.742 1 96.88 71 PHE A C 1
ATOM 563 O O . PHE A 1 71 ? 9.586 -29.797 -10.984 1 96.88 71 PHE A O 1
ATOM 570 N N . ALA A 1 72 ? 11.539 -30.828 -10.922 1 96.12 72 ALA A N 1
ATOM 571 C CA . ALA A 1 72 ? 12.258 -29.703 -11.547 1 96.12 72 ALA A CA 1
ATOM 572 C C . ALA A 1 72 ? 11.727 -29.422 -12.945 1 96.12 72 ALA A C 1
ATOM 574 O O . ALA A 1 72 ? 11.57 -28.266 -13.336 1 96.12 72 ALA A O 1
ATOM 575 N N . TYR A 1 73 ? 11.5 -30.547 -13.711 1 97.75 73 TYR A N 1
ATOM 576 C CA . TYR A 1 73 ? 10.945 -30.391 -15.055 1 97.75 73 TYR A CA 1
ATOM 577 C C . TYR A 1 73 ? 9.617 -29.656 -15.016 1 97.75 73 TYR A C 1
ATOM 579 O O . TYR A 1 73 ? 9.406 -28.703 -15.781 1 97.75 73 TYR A O 1
ATOM 587 N N . LEU A 1 74 ? 8.703 -30.062 -14.133 1 98.06 74 LEU A N 1
ATOM 588 C CA . LEU A 1 74 ? 7.383 -29.438 -14.039 1 98.06 74 LEU A CA 1
ATOM 589 C C . LEU A 1 74 ? 7.504 -27.953 -13.727 1 98.06 74 LEU A C 1
ATOM 591 O O . LEU A 1 74 ? 6.758 -27.141 -14.273 1 98.06 74 LEU A O 1
ATOM 595 N N . ARG A 1 75 ? 8.406 -27.562 -12.852 1 95.94 75 ARG A N 1
ATOM 596 C CA . ARG A 1 75 ? 8.586 -26.188 -12.43 1 95.94 75 ARG A CA 1
ATOM 597 C C . ARG A 1 75 ? 9.016 -25.312 -13.609 1 95.94 75 ARG A C 1
ATOM 599 O O . ARG A 1 75 ? 8.758 -24.094 -13.617 1 95.94 75 ARG A O 1
ATOM 606 N N . GLY A 1 76 ? 9.633 -25.906 -14.609 1 95.56 76 GLY A N 1
ATOM 607 C CA . GLY A 1 76 ? 10.078 -25.141 -15.766 1 95.56 76 GLY A CA 1
ATOM 608 C C . GLY A 1 76 ? 9.156 -25.281 -16.969 1 95.56 76 GLY A C 1
ATOM 609 O O . GLY A 1 76 ? 9.406 -24.688 -18.016 1 95.56 76 GLY A O 1
ATOM 610 N N . ALA A 1 77 ? 8.07 -26 -16.828 1 97.12 77 ALA A N 1
ATOM 611 C CA . ALA A 1 77 ? 7.273 -26.375 -18 1 97.12 77 ALA A CA 1
ATOM 612 C C . ALA A 1 77 ? 5.867 -25.781 -17.906 1 97.12 77 ALA A C 1
ATOM 614 O O . ALA A 1 77 ? 4.895 -26.438 -18.297 1 97.12 77 ALA A O 1
ATOM 615 N N . ALA A 1 78 ? 5.738 -24.578 -17.406 1 96.38 78 ALA A N 1
ATOM 616 C CA . ALA A 1 78 ? 4.438 -23.922 -17.328 1 96.38 78 ALA A CA 1
ATOM 617 C C . ALA A 1 78 ? 3.766 -23.859 -18.688 1 96.38 78 ALA A C 1
ATOM 619 O O . ALA A 1 78 ? 2.561 -24.094 -18.812 1 96.38 78 ALA A O 1
ATOM 620 N N . ALA A 1 79 ? 4.516 -23.625 -19.734 1 96.12 79 ALA A N 1
ATOM 621 C CA . ALA A 1 79 ? 3.969 -23.5 -21.094 1 96.12 79 ALA A CA 1
ATOM 622 C C . ALA A 1 79 ? 3.418 -24.828 -21.594 1 96.12 79 ALA A C 1
ATOM 624 O O . ALA A 1 79 ? 2.396 -24.875 -22.281 1 96.12 79 ALA A O 1
ATOM 625 N N . VAL A 1 80 ? 4.141 -25.906 -21.281 1 97.06 80 VAL A N 1
ATOM 626 C CA . VAL A 1 80 ? 3.705 -27.234 -21.719 1 97.06 80 VAL A CA 1
ATOM 627 C C . VAL A 1 80 ? 2.355 -27.562 -21.078 1 97.06 80 VAL A C 1
ATOM 629 O O . VAL A 1 80 ? 1.425 -27.984 -21.766 1 97.06 80 VAL A O 1
ATOM 632 N N . MET A 1 81 ? 2.297 -27.344 -19.766 1 97.38 81 MET A N 1
ATOM 633 C CA . MET A 1 81 ? 1.042 -27.672 -19.094 1 97.38 81 MET A CA 1
ATOM 634 C C . MET A 1 81 ? -0.078 -26.734 -19.562 1 97.38 81 MET A C 1
ATOM 636 O O . MET A 1 81 ? -1.231 -27.156 -19.672 1 97.38 81 MET A O 1
ATOM 640 N N . ALA A 1 82 ? 0.228 -25.469 -19.75 1 96.81 82 ALA A N 1
ATOM 641 C CA . ALA A 1 82 ? -0.777 -24.547 -20.281 1 96.81 82 ALA A CA 1
ATOM 642 C C . ALA A 1 82 ? -1.345 -25.047 -21.594 1 96.81 82 ALA A C 1
ATOM 644 O O . ALA A 1 82 ? -2.555 -24.984 -21.828 1 96.81 82 ALA A O 1
ATOM 645 N N . HIS A 1 83 ? -0.507 -25.484 -22.453 1 96.31 83 HIS A N 1
ATOM 646 C CA . HIS A 1 83 ? -0.92 -26.078 -23.734 1 96.31 83 HIS A CA 1
ATOM 647 C C . HIS A 1 83 ? -1.871 -27.25 -23.516 1 96.31 83 HIS A C 1
ATOM 649 O O . HIS A 1 83 ? -2.893 -27.359 -24.188 1 96.31 83 HIS A O 1
ATOM 655 N N . ASP A 1 84 ? -1.507 -28.125 -22.625 1 97.06 84 ASP A N 1
ATOM 656 C CA . ASP A 1 84 ? -2.307 -29.312 -22.344 1 97.06 84 ASP A CA 1
ATOM 657 C C . ASP A 1 84 ? -3.654 -28.938 -21.734 1 97.06 84 ASP A C 1
ATOM 659 O O . ASP A 1 84 ? -4.68 -29.531 -22.062 1 97.06 84 ASP A O 1
ATOM 663 N N . LEU A 1 85 ? -3.664 -27.938 -20.828 1 96.38 85 LEU A N 1
ATOM 664 C CA . LEU A 1 85 ? -4.871 -27.562 -20.109 1 96.38 85 LEU A CA 1
ATOM 665 C C . LEU A 1 85 ? -5.859 -26.859 -21.031 1 96.38 85 LEU A C 1
ATOM 667 O O . LEU A 1 85 ? -7.059 -26.797 -20.734 1 96.38 85 LEU A O 1
ATOM 671 N N . ALA A 1 86 ? -5.375 -26.328 -22.125 1 94.38 86 ALA A N 1
ATOM 672 C CA . ALA A 1 86 ? -6.227 -25.594 -23.078 1 94.38 86 ALA A CA 1
ATOM 673 C C . ALA A 1 86 ? -7.324 -26.5 -23.625 1 94.38 86 ALA A C 1
ATOM 675 O O . ALA A 1 86 ? -8.383 -26.016 -24.031 1 94.38 86 ALA A O 1
ATOM 676 N N . LEU A 1 87 ? -7.102 -27.812 -23.641 1 92.38 87 LEU A N 1
ATOM 677 C CA . LEU A 1 87 ? -8.047 -28.75 -24.234 1 92.38 87 LEU A CA 1
ATOM 678 C C . LEU A 1 87 ? -8.984 -29.312 -23.172 1 92.38 87 LEU A C 1
ATOM 680 O O . LEU A 1 87 ? -9.922 -30.062 -23.484 1 92.38 87 LEU A O 1
ATOM 684 N N . GLY A 1 88 ? -8.766 -28.984 -21.922 1 93.62 88 GLY A N 1
ATOM 685 C CA . GLY A 1 88 ? -9.562 -29.531 -20.844 1 93.62 88 GLY A CA 1
ATOM 686 C C . GLY A 1 88 ? -10.828 -28.734 -20.578 1 93.62 88 GLY A C 1
ATOM 687 O O . GLY A 1 88 ? -11.055 -27.688 -21.203 1 93.62 88 GLY A O 1
ATOM 688 N N . PRO A 1 89 ? -11.609 -29.234 -19.688 1 95.88 89 PRO A N 1
ATOM 689 C CA . PRO A 1 89 ? -12.852 -28.547 -19.344 1 95.88 89 PRO A CA 1
ATOM 690 C C . PRO A 1 89 ? -12.602 -27.188 -18.672 1 95.88 89 PRO A C 1
ATOM 692 O O . PRO A 1 89 ? -11.672 -27.047 -17.875 1 95.88 89 PRO A O 1
ATOM 695 N N . MET A 1 90 ? -13.391 -26.188 -19.047 1 96.25 90 MET A N 1
ATOM 696 C CA . MET A 1 90 ? -13.383 -24.844 -18.484 1 96.25 90 MET A CA 1
ATOM 697 C C . MET A 1 90 ? -14.773 -24.453 -18 1 96.25 90 MET A C 1
ATOM 699 O O . MET A 1 90 ? -15.766 -24.703 -18.688 1 96.25 90 MET A O 1
ATOM 703 N N . THR A 1 91 ? -14.789 -23.828 -16.891 1 97.44 91 THR A N 1
ATOM 704 C CA . THR A 1 91 ? -16.078 -23.453 -16.312 1 97.44 91 THR A CA 1
ATOM 705 C C . THR A 1 91 ? -16.5 -22.062 -16.781 1 97.44 91 THR A C 1
ATOM 707 O O . THR A 1 91 ? -17.688 -21.719 -16.734 1 97.44 91 THR A O 1
ATOM 710 N N . GLY A 1 92 ? -15.539 -21.25 -17.141 1 96.75 92 GLY A N 1
ATOM 711 C CA . GLY A 1 92 ? -15.805 -19.844 -17.438 1 96.75 92 GLY A CA 1
ATOM 712 C C . GLY A 1 92 ? -15.688 -18.953 -16.203 1 96.75 92 GLY A C 1
ATOM 713 O O . GLY A 1 92 ? -15.812 -17.734 -16.312 1 96.75 92 GLY A O 1
ATOM 714 N N . LEU A 1 93 ? -15.461 -19.516 -15.078 1 98 93 LEU A N 1
ATOM 715 C CA . LEU A 1 93 ? -15.18 -18.734 -13.883 1 98 93 LEU A CA 1
ATOM 716 C C . LEU A 1 93 ? -13.719 -18.297 -13.859 1 98 93 LEU A C 1
ATOM 718 O O . LEU A 1 93 ? -12.844 -19.062 -13.445 1 98 93 LEU A O 1
ATOM 722 N N . THR A 1 94 ? -13.516 -17.062 -14.234 1 97.75 94 THR A N 1
ATOM 723 C CA . THR A 1 94 ? -12.156 -16.594 -14.453 1 97.75 94 THR A CA 1
ATOM 724 C C . THR A 1 94 ? -11.648 -15.812 -13.242 1 97.75 94 THR A C 1
ATOM 726 O O . THR A 1 94 ? -12.445 -15.305 -12.445 1 97.75 94 THR A O 1
ATOM 729 N N . VAL A 1 95 ? -10.367 -15.789 -13.078 1 97.75 95 VAL A N 1
ATOM 730 C CA . VAL A 1 95 ? -9.656 -15.102 -12 1 97.75 95 VAL A CA 1
ATOM 731 C C . VAL A 1 95 ? -8.375 -14.469 -12.539 1 97.75 95 VAL A C 1
ATOM 733 O O . VAL A 1 95 ? -8.016 -14.68 -13.703 1 97.75 95 VAL A O 1
ATOM 736 N N . GLN A 1 96 ? -7.805 -13.586 -11.75 1 98.06 96 GLN A N 1
ATOM 737 C CA . GLN A 1 96 ? -6.379 -13.336 -11.922 1 98.06 96 GLN A CA 1
ATOM 738 C C . GLN A 1 96 ? -5.559 -14.57 -11.57 1 98.06 96 GLN A C 1
ATOM 740 O O . GLN A 1 96 ? -5.312 -14.852 -10.398 1 98.06 96 GLN A O 1
ATOM 745 N N . ALA A 1 97 ? -5.102 -15.219 -12.57 1 98.44 97 ALA A N 1
ATOM 746 C CA . ALA A 1 97 ? -4.355 -16.453 -12.336 1 98.44 97 ALA A CA 1
ATOM 747 C C . ALA A 1 97 ? -2.887 -16.156 -12.047 1 98.44 97 ALA A C 1
ATOM 749 O O . ALA A 1 97 ? -2.316 -15.211 -12.594 1 98.44 97 ALA A O 1
ATOM 750 N N . CYS A 1 98 ? -2.344 -16.984 -11.164 1 97.69 98 CYS A N 1
ATOM 751 C CA . CYS A 1 98 ? -0.895 -16.984 -10.992 1 97.69 98 CYS A CA 1
ATOM 752 C C . CYS A 1 98 ? -0.198 -17.469 -12.258 1 97.69 98 CYS A C 1
ATOM 754 O O . CYS A 1 98 ? 0.829 -16.922 -12.656 1 97.69 98 CYS A O 1
ATOM 756 N N . GLY A 1 99 ? -0.841 -18.406 -12.852 1 97.06 99 GLY A N 1
ATOM 757 C CA . GLY A 1 99 ? -0.353 -18.984 -14.102 1 97.06 99 GLY A CA 1
ATOM 758 C C . GLY A 1 99 ? 0.614 -20.141 -13.891 1 97.06 99 GLY A C 1
ATOM 759 O O . GLY A 1 99 ? 0.506 -21.172 -14.555 1 97.06 99 GLY A O 1
ATOM 760 N N . ASP A 1 100 ? 1.545 -19.984 -13 1 96.5 100 ASP A N 1
ATOM 761 C CA . ASP A 1 100 ? 2.496 -21.031 -12.656 1 96.5 100 ASP A CA 1
ATOM 762 C C . ASP A 1 100 ? 2.424 -21.375 -11.164 1 96.5 100 ASP A C 1
ATOM 764 O O . ASP A 1 100 ? 3.439 -21.344 -10.469 1 96.5 100 ASP A O 1
ATOM 768 N N . GLY A 1 101 ? 1.22 -21.766 -10.758 1 95.06 101 GLY A N 1
ATOM 769 C CA . GLY A 1 101 ? 0.951 -21.969 -9.344 1 95.06 101 GLY A CA 1
ATOM 770 C C . GLY A 1 101 ? 1.449 -23.297 -8.82 1 95.06 101 GLY A C 1
ATOM 771 O O . GLY A 1 101 ? 0.674 -24.078 -8.266 1 95.06 101 GLY A O 1
ATOM 772 N N . HIS A 1 102 ? 2.799 -23.609 -9.023 1 97.12 102 HIS A N 1
ATOM 773 C CA . HIS A 1 102 ? 3.363 -24.797 -8.398 1 97.12 102 HIS A CA 1
ATOM 774 C C . HIS A 1 102 ? 3.836 -24.5 -6.977 1 97.12 102 HIS A C 1
ATOM 776 O O . HIS A 1 102 ? 3.947 -23.328 -6.59 1 97.12 102 HIS A O 1
ATOM 782 N N . LEU A 1 103 ? 4.195 -25.5 -6.199 1 96.69 103 LEU A N 1
ATOM 783 C CA . LEU A 1 103 ? 4.438 -25.438 -4.762 1 96.69 103 LEU A CA 1
ATOM 784 C C . LEU A 1 103 ? 5.535 -24.422 -4.438 1 96.69 103 LEU A C 1
ATOM 786 O O . LEU A 1 103 ? 5.512 -23.797 -3.377 1 96.69 103 LEU A O 1
ATOM 790 N N . MET A 1 104 ? 6.461 -24.219 -5.32 1 93.62 104 MET A N 1
ATOM 791 C CA . MET A 1 104 ? 7.633 -23.406 -5.008 1 93.62 104 MET A CA 1
ATOM 792 C C . MET A 1 104 ? 7.414 -21.953 -5.418 1 93.62 104 MET A C 1
ATOM 794 O O . MET A 1 104 ? 8.328 -21.125 -5.301 1 93.62 104 MET A O 1
ATOM 798 N N . ASN A 1 105 ? 6.23 -21.625 -5.855 1 94.38 105 ASN A N 1
ATOM 799 C CA . ASN A 1 105 ? 5.902 -20.25 -6.195 1 94.38 105 ASN A CA 1
ATOM 800 C C . ASN A 1 105 ? 5.109 -19.562 -5.082 1 94.38 105 ASN A C 1
ATOM 802 O O . ASN A 1 105 ? 4.395 -18.594 -5.328 1 94.38 105 ASN A O 1
ATOM 806 N N . PHE A 1 106 ? 5.152 -20.172 -3.932 1 95.5 106 PHE A N 1
ATOM 807 C CA . PHE A 1 106 ? 4.625 -19.609 -2.697 1 95.5 106 PHE A CA 1
ATOM 808 C C . PHE A 1 106 ? 5.734 -19.422 -1.668 1 95.5 106 PHE A C 1
ATOM 810 O O . PHE A 1 106 ? 6.754 -20.125 -1.718 1 95.5 106 PHE A O 1
ATOM 817 N N . GLY A 1 107 ? 5.535 -18.516 -0.82 1 92.44 107 GLY A N 1
ATOM 818 C CA . GLY A 1 107 ? 6.574 -18.344 0.181 1 92.44 107 GLY A CA 1
ATOM 819 C C . GLY A 1 107 ? 6.273 -17.234 1.171 1 92.44 107 GLY A C 1
ATOM 820 O O . GLY A 1 107 ? 5.215 -16.609 1.105 1 92.44 107 GLY A O 1
ATOM 821 N N . ALA A 1 108 ? 7.246 -17.125 2.037 1 92.5 108 ALA A N 1
ATOM 822 C CA . ALA A 1 108 ? 7.148 -16.094 3.074 1 92.5 108 ALA A CA 1
ATOM 823 C C . ALA A 1 108 ? 7.66 -14.75 2.564 1 92.5 108 ALA A C 1
ATOM 825 O O . ALA A 1 108 ? 8.562 -14.703 1.727 1 92.5 108 ALA A O 1
ATOM 826 N N . LEU A 1 109 ? 7.086 -13.703 3.025 1 90.38 109 LEU A N 1
ATOM 827 C CA . LEU A 1 109 ? 7.555 -12.359 2.693 1 90.38 109 LEU A CA 1
ATOM 828 C C . LEU A 1 109 ? 7.328 -11.398 3.855 1 90.38 109 LEU A C 1
ATOM 830 O O . LEU A 1 109 ? 6.48 -11.648 4.719 1 90.38 109 LEU A O 1
ATOM 834 N N . VAL A 1 110 ? 8.086 -10.375 3.869 1 88.62 110 VAL A N 1
ATOM 835 C CA . VAL A 1 110 ? 7.855 -9.266 4.789 1 88.62 110 VAL A CA 1
ATOM 836 C C . VAL A 1 110 ? 6.996 -8.203 4.113 1 88.62 110 VAL A C 1
ATOM 838 O O . VAL A 1 110 ? 7.344 -7.711 3.035 1 88.62 110 VAL A O 1
ATOM 841 N N . THR A 1 111 ? 5.918 -7.91 4.734 1 91.31 111 THR A N 1
ATOM 842 C CA . THR A 1 111 ? 5.023 -6.914 4.156 1 91.31 111 THR A CA 1
ATOM 843 C C . THR A 1 111 ? 5.543 -5.504 4.418 1 91.31 111 THR A C 1
ATOM 845 O O . THR A 1 111 ? 6.422 -5.305 5.262 1 91.31 111 THR A O 1
ATOM 848 N N . PRO A 1 112 ? 4.992 -4.488 3.719 1 89.75 112 PRO A N 1
ATOM 849 C CA . PRO A 1 112 ? 5.418 -3.102 3.91 1 89.75 112 PRO A CA 1
ATOM 850 C C . PRO A 1 112 ? 5.25 -2.625 5.352 1 89.75 112 PRO A C 1
ATOM 852 O O . PRO A 1 112 ? 5.988 -1.747 5.805 1 89.75 112 PRO A O 1
ATOM 855 N N . GLU A 1 113 ? 4.355 -3.199 6.043 1 90.81 113 GLU A N 1
ATOM 856 C CA . GLU A 1 113 ? 4.113 -2.748 7.406 1 90.81 113 GLU A CA 1
ATOM 857 C C . GLU A 1 113 ? 4.82 -3.643 8.422 1 90.81 113 GLU A C 1
ATOM 859 O O . GLU A 1 113 ? 4.531 -3.59 9.617 1 90.81 113 GLU A O 1
ATOM 864 N N . GLY A 1 114 ? 5.68 -4.613 7.906 1 85.94 114 GLY A N 1
ATOM 865 C CA . GLY A 1 114 ? 6.559 -5.379 8.773 1 85.94 114 GLY A CA 1
ATOM 866 C C . GLY A 1 114 ? 5.961 -6.703 9.219 1 85.94 114 GLY A C 1
ATOM 867 O O . GLY A 1 114 ? 6.516 -7.383 10.078 1 85.94 114 GLY A O 1
ATOM 868 N N . ASN A 1 115 ? 4.859 -7.055 8.664 1 87.56 115 ASN A N 1
ATOM 869 C CA . ASN A 1 115 ? 4.285 -8.367 8.961 1 87.56 115 ASN A CA 1
ATOM 870 C C . ASN A 1 115 ? 4.973 -9.469 8.156 1 87.56 115 ASN A C 1
ATOM 872 O O . ASN A 1 115 ? 5.5 -9.211 7.074 1 87.56 115 ASN A O 1
ATOM 876 N N . ILE A 1 116 ? 4.992 -10.641 8.742 1 90.56 116 ILE A N 1
ATOM 877 C CA . ILE A 1 116 ? 5.477 -11.82 8.023 1 90.56 116 ILE A CA 1
ATOM 878 C C . ILE A 1 116 ? 4.293 -12.609 7.469 1 90.56 116 ILE A C 1
ATOM 880 O O . ILE A 1 116 ? 3.551 -13.234 8.227 1 90.56 116 ILE A O 1
ATOM 884 N N . ALA A 1 117 ? 4.184 -12.586 6.203 1 92.88 117 ALA A N 1
ATOM 885 C CA . ALA A 1 117 ? 3.031 -13.203 5.555 1 92.88 117 ALA A CA 1
ATOM 886 C C . ALA A 1 117 ? 3.465 -14.344 4.641 1 92.88 117 ALA A C 1
ATOM 888 O O . ALA A 1 117 ? 4.645 -14.461 4.297 1 92.88 117 ALA A O 1
ATOM 889 N N . PHE A 1 118 ? 2.619 -15.273 4.445 1 95.44 118 PHE A N 1
ATOM 890 C CA . PHE A 1 118 ? 2.748 -16.281 3.41 1 95.44 118 PHE A CA 1
ATOM 891 C C . PHE A 1 118 ? 1.845 -15.977 2.223 1 95.44 118 PHE A C 1
ATOM 893 O O . PHE A 1 118 ? 0.664 -15.664 2.398 1 95.44 118 PHE A O 1
ATOM 900 N N . ASP A 1 119 ? 2.395 -15.969 1.002 1 96.56 119 ASP A N 1
ATOM 901 C CA . ASP A 1 119 ? 1.641 -15.555 -0.179 1 96.56 119 ASP A CA 1
ATOM 902 C C . ASP A 1 119 ? 2.264 -16.125 -1.453 1 96.56 119 ASP A C 1
ATOM 904 O O . ASP A 1 119 ? 3.285 -16.812 -1.397 1 96.56 119 ASP A O 1
ATOM 908 N N . VAL A 1 120 ? 1.572 -15.93 -2.57 1 96.12 120 VAL A N 1
ATOM 909 C CA . VAL A 1 120 ? 2.174 -16.203 -3.873 1 96.12 120 VAL A CA 1
ATOM 910 C C . VAL A 1 120 ? 3.412 -15.328 -4.062 1 96.12 120 VAL A C 1
ATOM 912 O O . VAL A 1 120 ? 3.432 -14.172 -3.641 1 96.12 120 VAL A O 1
ATOM 915 N N . ASN A 1 121 ? 4.461 -15.883 -4.719 1 91.5 121 ASN A N 1
ATOM 916 C CA . ASN A 1 121 ? 5.738 -15.18 -4.719 1 91.5 121 ASN A CA 1
ATOM 917 C C . ASN A 1 121 ? 6.258 -14.961 -6.133 1 91.5 121 ASN A C 1
ATOM 919 O O . ASN A 1 121 ? 7.238 -14.234 -6.336 1 91.5 121 ASN A O 1
ATOM 923 N N . ASP A 1 122 ? 5.699 -15.562 -7.094 1 92 122 ASP A N 1
ATOM 924 C CA . ASP A 1 122 ? 6.121 -15.398 -8.484 1 92 122 ASP A CA 1
ATOM 925 C C . ASP A 1 122 ? 4.918 -15.172 -9.391 1 92 122 ASP A C 1
ATOM 927 O O . ASP A 1 122 ? 3.898 -15.852 -9.273 1 92 122 ASP A O 1
ATOM 931 N N . PHE A 1 123 ? 5.074 -14.211 -10.289 1 96.5 123 PHE A N 1
ATOM 932 C CA . PHE A 1 123 ? 3.918 -13.773 -11.062 1 96.5 123 PHE A CA 1
ATOM 933 C C . PHE A 1 123 ? 4.273 -13.641 -12.539 1 96.5 123 PHE A C 1
ATOM 935 O O . PHE A 1 123 ? 3.582 -12.953 -13.289 1 96.5 123 PHE A O 1
ATOM 942 N N . ASP A 1 124 ? 5.34 -14.312 -12.977 1 95.19 124 ASP A N 1
ATOM 943 C CA . ASP A 1 124 ? 5.793 -14.188 -14.352 1 95.19 124 ASP A CA 1
ATOM 944 C C . ASP A 1 124 ? 4.68 -14.555 -15.336 1 95.19 124 ASP A C 1
ATOM 946 O O . ASP A 1 124 ? 4.57 -13.961 -16.406 1 95.19 124 ASP A O 1
ATOM 950 N N . GLU A 1 125 ? 3.865 -15.484 -14.922 1 97.19 125 GLU A N 1
ATOM 951 C CA . GLU A 1 125 ? 2.857 -16.016 -15.836 1 97.19 125 GLU A CA 1
ATOM 952 C C . GLU A 1 125 ? 1.468 -15.492 -15.484 1 97.19 125 GLU A C 1
ATOM 954 O O . GLU A 1 125 ? 0.471 -15.93 -16.062 1 97.19 125 GLU A O 1
ATOM 959 N N . THR A 1 126 ? 1.361 -14.578 -14.531 1 98.38 126 THR A N 1
ATOM 960 C CA . THR A 1 126 ? 0.051 -14.133 -14.078 1 98.38 126 THR A CA 1
ATOM 961 C C . THR A 1 126 ? -0.735 -13.5 -15.219 1 98.38 126 THR A C 1
ATOM 963 O O . THR A 1 126 ? -0.163 -12.812 -16.062 1 98.38 126 THR A O 1
ATOM 966 N N . LEU A 1 127 ? -1.969 -13.805 -15.297 1 98.56 127 LEU A N 1
ATOM 967 C CA . LEU A 1 127 ? -2.842 -13.297 -16.344 1 98.56 127 LEU A CA 1
ATOM 968 C C . LEU A 1 127 ? -4.293 -13.266 -15.883 1 98.56 127 LEU A C 1
ATOM 970 O O . LEU A 1 127 ? -4.77 -14.211 -15.258 1 98.56 127 LEU A O 1
ATOM 974 N N . ASP A 1 128 ? -4.918 -12.188 -16.156 1 97.12 128 ASP A N 1
ATOM 975 C CA . ASP A 1 128 ? -6.328 -12.031 -15.812 1 97.12 128 ASP A CA 1
ATOM 976 C C . ASP A 1 128 ? -7.219 -12.781 -16.797 1 97.12 128 ASP A C 1
ATOM 978 O O . ASP A 1 128 ? -6.855 -12.961 -17.969 1 97.12 128 ASP A O 1
ATOM 982 N N . GLY A 1 129 ? -8.336 -13.297 -16.312 1 96.88 129 GLY A N 1
ATOM 983 C CA . GLY A 1 129 ? -9.328 -13.867 -17.203 1 96.88 129 GLY A CA 1
ATOM 984 C C . GLY A 1 129 ? -9.148 -15.359 -17.438 1 96.88 129 GLY A C 1
ATOM 985 O O . GLY A 1 129 ? -9.664 -15.914 -18.406 1 96.88 129 GLY A O 1
ATOM 986 N N . ILE A 1 130 ? -8.406 -16 -16.594 1 98.19 130 ILE A N 1
ATOM 987 C CA . ILE A 1 130 ? -8.125 -17.422 -16.75 1 98.19 130 ILE A CA 1
ATOM 988 C C . ILE A 1 130 ? -9.008 -18.234 -15.805 1 98.19 130 ILE A C 1
ATOM 990 O O . ILE A 1 130 ? -9.219 -17.828 -14.656 1 98.19 130 ILE A O 1
ATOM 994 N N . ASP A 1 131 ? -9.531 -19.328 -16.266 1 98.38 131 ASP A N 1
ATOM 995 C CA . ASP A 1 131 ? -10.352 -20.203 -15.445 1 98.38 131 ASP A CA 1
ATOM 996 C C . ASP A 1 131 ? -9.609 -20.625 -14.172 1 98.38 131 ASP A C 1
ATOM 998 O O . ASP A 1 131 ? -8.422 -20.953 -14.227 1 98.38 131 ASP A O 1
ATOM 1002 N N . PHE A 1 132 ? -10.297 -20.672 -13.047 1 98.5 132 PHE A N 1
ATOM 1003 C CA . PHE A 1 132 ? -9.641 -20.906 -11.766 1 98.5 132 PHE A CA 1
ATOM 1004 C C . PHE A 1 132 ? -9.07 -22.312 -11.711 1 98.5 132 PHE A C 1
ATOM 1006 O O . PHE A 1 132 ? -8.117 -22.578 -10.969 1 98.5 132 PHE A O 1
ATOM 1013 N N . THR A 1 133 ? -9.602 -23.219 -12.492 1 98.5 133 THR A N 1
ATOM 1014 C CA . THR A 1 133 ? -9.203 -24.625 -12.438 1 98.5 133 THR A CA 1
ATOM 1015 C C . THR A 1 133 ? -7.773 -24.797 -12.945 1 98.5 133 THR A C 1
ATOM 1017 O O . THR A 1 133 ? -7.113 -25.797 -12.617 1 98.5 133 THR A O 1
ATOM 1020 N N . VAL A 1 134 ? -7.309 -23.859 -13.734 1 98.44 134 VAL A N 1
ATOM 1021 C CA . VAL A 1 134 ? -5.977 -23.969 -14.32 1 98.44 134 VAL A CA 1
ATOM 1022 C C . VAL A 1 134 ? -4.918 -23.922 -13.219 1 98.44 134 VAL A C 1
ATOM 1024 O O . VAL A 1 134 ? -4.07 -24.812 -13.133 1 98.44 134 VAL A O 1
ATOM 1027 N N . ASP A 1 135 ? -5.004 -22.906 -12.352 1 98.69 135 ASP A N 1
ATOM 1028 C CA . ASP A 1 135 ? -4.07 -22.797 -11.234 1 98.69 135 ASP A CA 1
ATOM 1029 C C . ASP A 1 135 ? -4.227 -23.953 -10.266 1 98.69 135 ASP A C 1
ATOM 1031 O O . ASP A 1 135 ? -3.234 -24.469 -9.742 1 98.69 135 ASP A O 1
ATOM 1035 N N . LEU A 1 136 ? -5.457 -24.344 -10.016 1 98.81 136 LEU A N 1
ATOM 1036 C CA . LEU A 1 136 ? -5.715 -25.422 -9.055 1 98.81 136 LEU A CA 1
ATOM 1037 C C . LEU A 1 136 ? -5.133 -26.734 -9.547 1 98.81 136 LEU A C 1
ATOM 1039 O O . LEU A 1 136 ? -4.5 -27.469 -8.773 1 98.81 136 LEU A O 1
ATOM 1043 N N . LYS A 1 137 ? -5.316 -27.047 -10.797 1 98.81 137 LYS A N 1
ATOM 1044 C CA . LYS A 1 137 ? -4.766 -28.266 -11.391 1 98.81 137 LYS A CA 1
ATOM 1045 C C . LYS A 1 137 ? -3.24 -28.234 -11.383 1 98.81 137 LYS A C 1
ATOM 1047 O O . LYS A 1 137 ? -2.602 -29.25 -11.109 1 98.81 137 LYS A O 1
ATOM 1052 N N . ARG A 1 138 ? -2.705 -27.125 -11.672 1 98.69 138 ARG A N 1
ATOM 1053 C CA . ARG A 1 138 ? -1.248 -27.016 -11.672 1 98.69 138 ARG A CA 1
ATOM 1054 C C . ARG A 1 138 ? -0.684 -27.234 -10.273 1 98.69 138 ARG A C 1
ATOM 1056 O O . ARG A 1 138 ? 0.313 -27.938 -10.102 1 98.69 138 ARG A O 1
ATOM 1063 N N . LEU A 1 139 ? -1.31 -26.578 -9.281 1 98.81 139 LEU A N 1
ATOM 1064 C CA . LEU A 1 139 ? -0.853 -26.734 -7.906 1 98.81 139 LEU A CA 1
ATOM 1065 C C . LEU A 1 139 ? -0.979 -28.188 -7.453 1 98.81 139 LEU A C 1
ATOM 1067 O O . LEU A 1 139 ? -0.056 -28.734 -6.844 1 98.81 139 LEU A O 1
ATOM 1071 N N . ALA A 1 140 ? -2.102 -28.828 -7.758 1 98.88 140 ALA A N 1
ATOM 1072 C CA . ALA A 1 140 ? -2.324 -30.219 -7.371 1 98.88 140 ALA A CA 1
ATOM 1073 C C . ALA A 1 140 ? -1.33 -31.141 -8.062 1 98.88 140 ALA A C 1
ATOM 1075 O O . ALA A 1 140 ? -0.788 -32.062 -7.438 1 98.88 140 ALA A O 1
ATOM 1076 N N . ALA A 1 141 ? -1.123 -30.906 -9.336 1 98.88 141 ALA A N 1
ATOM 1077 C CA . ALA A 1 141 ? -0.142 -31.703 -10.07 1 98.88 141 ALA A CA 1
ATOM 1078 C C . ALA A 1 141 ? 1.255 -31.531 -9.484 1 98.88 141 ALA A C 1
ATOM 1080 O O . ALA A 1 141 ? 1.996 -32.5 -9.336 1 98.88 141 ALA A O 1
ATOM 1081 N N . SER A 1 142 ? 1.586 -30.312 -9.164 1 98.62 142 SER A N 1
ATOM 1082 C CA . SER A 1 142 ? 2.877 -30.047 -8.547 1 98.62 142 SER A CA 1
ATOM 1083 C C . SER A 1 142 ? 3.027 -30.797 -7.227 1 98.62 142 SER A C 1
ATOM 1085 O O . SER A 1 142 ? 4.098 -31.328 -6.93 1 98.62 142 SER A O 1
ATOM 1087 N N . ALA A 1 143 ? 1.967 -30.828 -6.461 1 98.69 143 ALA A N 1
ATOM 1088 C CA . ALA A 1 143 ? 1.988 -31.531 -5.184 1 98.69 143 ALA A CA 1
ATOM 1089 C C . ALA A 1 143 ? 2.174 -33.031 -5.387 1 98.69 143 ALA A C 1
ATOM 1091 O O . ALA A 1 143 ? 2.945 -33.688 -4.672 1 98.69 143 ALA A O 1
ATOM 1092 N N . ALA A 1 144 ? 1.521 -33.594 -6.359 1 98.81 144 ALA A N 1
ATOM 1093 C CA . ALA A 1 144 ? 1.642 -35.031 -6.664 1 98.81 144 ALA A CA 1
ATOM 1094 C C . ALA A 1 144 ? 3.057 -35.375 -7.121 1 98.81 144 ALA A C 1
ATOM 1096 O O . ALA A 1 144 ? 3.654 -36.344 -6.641 1 98.81 144 ALA A O 1
ATOM 1097 N N . VAL A 1 145 ? 3.574 -34.594 -8.016 1 98.69 145 VAL A N 1
ATOM 1098 C CA . VAL A 1 145 ? 4.91 -34.844 -8.547 1 98.69 145 VAL A CA 1
ATOM 1099 C C . VAL A 1 145 ? 5.945 -34.719 -7.426 1 98.69 145 VAL A C 1
ATOM 1101 O O . VAL A 1 145 ? 6.867 -35.531 -7.332 1 98.69 145 VAL A O 1
ATOM 1104 N N . ALA A 1 146 ? 5.793 -33.656 -6.57 1 97.88 146 ALA A N 1
ATOM 1105 C CA . ALA A 1 146 ? 6.703 -33.438 -5.445 1 97.88 146 ALA A CA 1
ATOM 1106 C C . ALA A 1 146 ? 6.656 -34.625 -4.492 1 97.88 146 ALA A C 1
ATOM 1108 O O . ALA A 1 146 ? 7.695 -35.094 -3.994 1 97.88 146 ALA A O 1
ATOM 1109 N N . ALA A 1 147 ? 5.469 -35.156 -4.227 1 98 147 ALA A N 1
ATOM 1110 C CA . ALA A 1 147 ? 5.301 -36.312 -3.342 1 98 147 ALA A CA 1
ATOM 1111 C C . ALA A 1 147 ? 5.992 -37.562 -3.91 1 98 147 ALA A C 1
ATOM 1113 O O . ALA A 1 147 ? 6.746 -38.219 -3.207 1 98 147 ALA A O 1
ATOM 1114 N N . LEU A 1 148 ? 5.777 -37.812 -5.18 1 97.88 148 LEU A N 1
ATOM 1115 C CA . LEU A 1 148 ? 6.414 -38.938 -5.828 1 97.88 148 LEU A CA 1
ATOM 1116 C C . LEU A 1 148 ? 7.93 -38.781 -5.844 1 97.88 148 LEU A C 1
ATOM 1118 O O . LEU A 1 148 ? 8.664 -39.75 -5.602 1 97.88 148 LEU A O 1
ATOM 1122 N N . ASN A 1 149 ? 8.312 -37.594 -6.137 1 94.38 149 ASN A N 1
ATOM 1123 C CA . ASN A 1 149 ? 9.742 -37.281 -6.129 1 94.38 149 ASN A CA 1
ATOM 1124 C C . ASN A 1 149 ? 10.352 -37.5 -4.75 1 94.38 149 ASN A C 1
ATOM 1126 O O . ASN A 1 149 ? 11.531 -37.875 -4.645 1 94.38 149 ASN A O 1
ATOM 1130 N N . ALA A 1 150 ? 9.617 -37.312 -3.715 1 93.5 150 ALA A N 1
ATOM 1131 C CA . ALA A 1 150 ? 10.078 -37.469 -2.338 1 93.5 150 ALA A CA 1
ATOM 1132 C C . ALA A 1 150 ? 9.984 -38.938 -1.898 1 93.5 150 ALA A C 1
ATOM 1134 O O . ALA A 1 150 ? 10.344 -39.25 -0.766 1 93.5 150 ALA A O 1
ATOM 1135 N N . GLY A 1 151 ? 9.438 -39.844 -2.73 1 94.75 151 GLY A N 1
ATOM 1136 C CA . GLY A 1 151 ? 9.414 -41.25 -2.445 1 94.75 151 GLY A CA 1
ATOM 1137 C C . GLY A 1 151 ? 8.078 -41.75 -1.896 1 94.75 151 GLY A C 1
ATOM 1138 O O . GLY A 1 151 ? 7.953 -42.906 -1.473 1 94.75 151 GLY A O 1
ATOM 1139 N N . PHE A 1 152 ? 7.082 -40.906 -1.903 1 96.88 152 PHE A N 1
ATOM 1140 C CA . PHE A 1 152 ? 5.758 -41.312 -1.473 1 96.88 152 PHE A CA 1
ATOM 1141 C C . PHE A 1 152 ? 5.188 -42.375 -2.43 1 96.88 152 PHE A C 1
ATOM 1143 O O . PHE A 1 152 ? 5.539 -42.375 -3.611 1 96.88 152 PHE A O 1
ATOM 1150 N N . SER A 1 153 ? 4.309 -43.188 -1.866 1 97.88 153 SER A N 1
ATOM 1151 C CA . SER A 1 153 ? 3.564 -44.094 -2.725 1 97.88 153 SER A CA 1
ATOM 1152 C C . SER A 1 153 ? 2.555 -43.344 -3.588 1 97.88 153 SER A C 1
ATOM 1154 O O . SER A 1 153 ? 2.223 -42.219 -3.305 1 97.88 153 SER A O 1
ATOM 1156 N N . ALA A 1 154 ? 2.119 -44 -4.641 1 98.25 154 ALA A N 1
ATOM 1157 C CA . ALA A 1 154 ? 1.096 -43.406 -5.504 1 98.25 154 ALA A CA 1
ATOM 1158 C C . ALA A 1 154 ? -0.15 -43.031 -4.703 1 98.25 154 ALA A C 1
ATOM 1160 O O . ALA A 1 154 ? -0.776 -42 -4.961 1 98.25 154 ALA A O 1
ATOM 1161 N N . ARG A 1 155 ? -0.471 -43.875 -3.748 1 98.31 155 ARG A N 1
ATOM 1162 C CA . ARG A 1 155 ? -1.635 -43.625 -2.904 1 98.31 155 ARG A CA 1
ATOM 1163 C C . ARG A 1 155 ? -1.437 -42.375 -2.057 1 98.31 155 ARG A C 1
ATOM 1165 O O . ARG A 1 155 ? -2.348 -41.562 -1.925 1 98.31 155 ARG A O 1
ATOM 1172 N N . GLU A 1 156 ? -0.281 -42.25 -1.513 1 98.12 156 GLU A N 1
ATOM 1173 C CA . GLU A 1 156 ? 0.035 -41.094 -0.7 1 98.12 156 GLU A CA 1
ATOM 1174 C C . GLU A 1 156 ? 0.082 -39.812 -1.55 1 98.12 156 GLU A C 1
ATOM 1176 O O . GLU A 1 156 ? -0.397 -38.75 -1.129 1 98.12 156 GLU A O 1
ATOM 1181 N N . ALA A 1 157 ? 0.688 -39.938 -2.713 1 98.69 157 ALA A N 1
ATOM 1182 C CA . ALA A 1 157 ? 0.753 -38.812 -3.625 1 98.69 157 ALA A CA 1
ATOM 1183 C C . ALA A 1 157 ? -0.645 -38.344 -4.023 1 98.69 157 ALA A C 1
ATOM 1185 O O . ALA A 1 157 ? -0.918 -37.125 -4.066 1 98.69 157 ALA A O 1
ATOM 1186 N N . ARG A 1 158 ? -1.496 -39.281 -4.297 1 98.75 158 ARG A N 1
ATOM 1187 C CA . ARG A 1 158 ? -2.885 -38.969 -4.609 1 98.75 158 ARG A CA 1
ATOM 1188 C C . ARG A 1 158 ? -3.555 -38.25 -3.445 1 98.75 158 ARG A C 1
ATOM 1190 O O . ARG A 1 158 ? -4.312 -37.281 -3.65 1 98.75 158 ARG A O 1
ATOM 1197 N N . SER A 1 159 ? -3.275 -38.719 -2.264 1 98.69 159 SER A N 1
ATOM 1198 C CA . SER A 1 159 ? -3.85 -38.094 -1.069 1 98.69 159 SER A CA 1
ATOM 1199 C C . SER A 1 159 ? -3.396 -36.656 -0.914 1 98.69 159 SER A C 1
ATOM 1201 O O . SER A 1 159 ? -4.184 -35.812 -0.52 1 98.69 159 SER A O 1
ATOM 1203 N N . VAL A 1 160 ? -2.156 -36.375 -1.183 1 98.62 160 VAL A N 1
ATOM 1204 C CA . VAL A 1 160 ? -1.64 -35 -1.101 1 98.62 160 VAL A CA 1
ATOM 1205 C C . VAL A 1 160 ? -2.357 -34.125 -2.115 1 98.62 160 VAL A C 1
ATOM 1207 O O . VAL A 1 160 ? -2.781 -33 -1.789 1 98.62 160 VAL A O 1
ATOM 1210 N N . ALA A 1 161 ? -2.506 -34.594 -3.334 1 98.88 161 ALA A N 1
ATOM 1211 C CA . ALA A 1 161 ? -3.195 -33.844 -4.379 1 98.88 161 ALA A CA 1
ATOM 1212 C C . ALA A 1 161 ? -4.652 -33.594 -4 1 98.88 161 ALA A C 1
ATOM 1214 O O . ALA A 1 161 ? -5.168 -32.469 -4.207 1 98.88 161 ALA A O 1
ATOM 1215 N N . GLU A 1 162 ? -5.277 -34.594 -3.494 1 98.88 162 GLU A N 1
ATOM 1216 C CA . GLU A 1 162 ? -6.668 -34.438 -3.064 1 98.88 162 GLU A CA 1
ATOM 1217 C C . GLU A 1 162 ? -6.797 -33.438 -1.939 1 98.88 162 GLU A C 1
ATOM 1219 O O . GLU A 1 162 ? -7.766 -32.656 -1.893 1 98.88 162 GLU A O 1
ATOM 1224 N N . HIS A 1 163 ? -5.863 -33.438 -1.084 1 98.5 163 HIS A N 1
ATOM 1225 C CA . HIS A 1 163 ? -5.863 -32.5 0.039 1 98.5 163 HIS A CA 1
ATOM 1226 C C . HIS A 1 163 ? -5.691 -31.062 -0.437 1 98.5 163 HIS A C 1
ATOM 1228 O O . HIS A 1 163 ? -6.254 -30.141 0.154 1 98.5 163 HIS A O 1
ATOM 1234 N N . VAL A 1 164 ? -4.895 -30.844 -1.458 1 98.81 164 VAL A N 1
ATOM 1235 C CA . VAL A 1 164 ? -4.762 -29.531 -2.078 1 98.81 164 VAL A CA 1
ATOM 1236 C C . VAL A 1 164 ? -6.137 -29.031 -2.527 1 98.81 164 VAL A C 1
ATOM 1238 O O . VAL A 1 164 ? -6.543 -27.922 -2.178 1 98.81 164 VAL A O 1
ATOM 1241 N N . ALA A 1 165 ? -6.836 -29.859 -3.254 1 98.88 165 ALA A N 1
ATOM 1242 C CA . ALA A 1 165 ? -8.148 -29.484 -3.773 1 98.88 165 ALA A CA 1
ATOM 1243 C C . ALA A 1 165 ? -9.141 -29.25 -2.637 1 98.88 165 ALA A C 1
ATOM 1245 O O . ALA A 1 165 ? -9.938 -28.312 -2.686 1 98.88 165 ALA A O 1
ATOM 1246 N N . SER A 1 166 ? -9.07 -30.062 -1.645 1 98.88 166 SER A N 1
ATOM 1247 C CA . SER A 1 166 ? -9.961 -29.938 -0.498 1 98.88 166 SER A CA 1
ATOM 1248 C C . SER A 1 166 ? -9.703 -28.656 0.27 1 98.88 166 SER A C 1
ATOM 1250 O O . SER A 1 166 ? -10.648 -27.953 0.659 1 98.88 166 SER A O 1
ATOM 1252 N N . ALA A 1 167 ? -8.43 -28.359 0.506 1 98.69 167 ALA A N 1
ATOM 1253 C CA . ALA A 1 167 ? -8.07 -27.141 1.217 1 98.69 167 ALA A CA 1
ATOM 1254 C C . ALA A 1 167 ? -8.523 -25.906 0.442 1 98.69 167 ALA A C 1
ATOM 1256 O O . ALA A 1 167 ? -9 -24.938 1.033 1 98.69 167 ALA A O 1
ATOM 1257 N N . TYR A 1 168 ? -8.359 -25.938 -0.86 1 98.88 168 TYR A N 1
ATOM 1258 C CA . TYR A 1 168 ? -8.828 -24.859 -1.719 1 98.88 168 TYR A CA 1
ATOM 1259 C C . TYR A 1 168 ? -10.336 -24.688 -1.611 1 98.88 168 TYR A C 1
ATOM 1261 O O . TYR A 1 168 ? -10.836 -23.578 -1.417 1 98.88 168 TYR A O 1
ATOM 1269 N N . ARG A 1 169 ? -11.047 -25.766 -1.731 1 98.88 169 ARG A N 1
ATOM 1270 C CA . ARG A 1 169 ? -12.508 -25.781 -1.67 1 98.88 169 ARG A CA 1
ATOM 1271 C C . ARG A 1 169 ? -13 -25.203 -0.349 1 98.88 169 ARG A C 1
ATOM 1273 O O . ARG A 1 169 ? -13.875 -24.328 -0.336 1 98.88 169 ARG A O 1
ATOM 1280 N N . LYS A 1 170 ? -12.461 -25.688 0.723 1 98.81 170 LYS A N 1
ATOM 1281 C CA . LYS A 1 170 ? -12.898 -25.266 2.047 1 98.81 170 LYS A CA 1
ATOM 1282 C C . LYS A 1 170 ? -12.609 -23.781 2.273 1 98.81 170 LYS A C 1
ATOM 1284 O O . LYS A 1 170 ? -13.445 -23.047 2.818 1 98.81 170 LYS A O 1
ATOM 1289 N N . ARG A 1 171 ? -11.453 -23.359 1.844 1 98.56 171 ARG A N 1
ATOM 1290 C CA . ARG A 1 171 ? -11.109 -21.953 2.01 1 98.56 171 ARG A CA 1
ATOM 1291 C C . ARG A 1 171 ? -11.984 -21.062 1.132 1 98.56 171 ARG A C 1
ATOM 1293 O O . ARG A 1 171 ? -12.414 -19.984 1.558 1 98.56 171 ARG A O 1
ATOM 1300 N N . MET A 1 172 ? -12.227 -21.453 -0.091 1 98.75 172 MET A N 1
ATOM 1301 C CA . MET A 1 172 ? -13.07 -20.688 -1.006 1 98.75 172 MET A CA 1
ATOM 1302 C C . MET A 1 172 ? -14.484 -20.531 -0.454 1 98.75 172 MET A C 1
ATOM 1304 O O . MET A 1 172 ? -15.117 -19.484 -0.609 1 98.75 172 MET A O 1
ATOM 1308 N N . ARG A 1 173 ? -14.945 -21.562 0.175 1 98.38 173 ARG A N 1
ATOM 1309 C CA . ARG A 1 173 ? -16.266 -21.5 0.8 1 98.38 173 ARG A CA 1
ATOM 1310 C C . ARG A 1 173 ? -16.297 -20.453 1.901 1 98.38 173 ARG A C 1
ATOM 1312 O O . ARG A 1 173 ? -17.25 -19.672 1.992 1 98.38 173 ARG A O 1
ATOM 1319 N N . ILE A 1 174 ? -15.297 -20.453 2.688 1 98.12 174 ILE A N 1
ATOM 1320 C CA . ILE A 1 174 ? -15.211 -19.453 3.756 1 98.12 174 ILE A CA 1
ATOM 1321 C C . ILE A 1 174 ? -15.156 -18.062 3.158 1 98.12 174 ILE A C 1
ATOM 1323 O O . ILE A 1 174 ? -15.891 -17.156 3.59 1 98.12 174 ILE A O 1
ATOM 1327 N N . LEU A 1 175 ? -14.336 -17.859 2.195 1 98.06 175 LEU A N 1
ATOM 1328 C CA . LEU A 1 175 ? -14.164 -16.562 1.553 1 98.06 175 LEU A CA 1
ATOM 1329 C C . LEU A 1 175 ? -15.461 -16.109 0.887 1 98.06 175 LEU A C 1
ATOM 1331 O O . LEU A 1 175 ? -15.766 -14.914 0.858 1 98.06 175 LEU A O 1
ATOM 1335 N N . SER A 1 176 ? -16.219 -17.031 0.362 1 97.56 176 SER A N 1
ATOM 1336 C CA . SER A 1 176 ? -17.469 -16.719 -0.326 1 97.56 176 SER A CA 1
ATOM 1337 C C . SER A 1 176 ? -18.469 -16.078 0.623 1 97.56 176 SER A C 1
ATOM 1339 O O . SER A 1 176 ? -19.438 -15.453 0.18 1 97.56 176 SER A O 1
ATOM 1341 N N . MET A 1 177 ? -18.219 -16.234 1.923 1 96.69 177 MET A N 1
ATOM 1342 C CA . MET A 1 177 ? -19.156 -15.711 2.918 1 96.69 177 MET A CA 1
ATOM 1343 C C . MET A 1 177 ? -18.703 -14.344 3.416 1 96.69 177 MET A C 1
ATOM 1345 O O . MET A 1 177 ? -19.406 -13.703 4.207 1 96.69 177 MET A O 1
ATOM 1349 N N . LEU A 1 178 ? -17.625 -13.875 2.936 1 96.31 178 LEU A N 1
ATOM 1350 C CA . LEU A 1 178 ? -17.078 -12.594 3.367 1 96.31 178 LEU A CA 1
ATOM 1351 C C . LEU A 1 178 ? -17.422 -11.492 2.367 1 96.31 178 LEU A C 1
ATOM 1353 O O . LEU A 1 178 ? -17.719 -11.773 1.203 1 96.31 178 LEU A O 1
ATOM 1357 N N . SER A 1 179 ? -17.422 -10.234 2.838 1 94.75 179 SER A N 1
ATOM 1358 C CA . SER A 1 179 ? -17.562 -9.094 1.936 1 94.75 179 SER A CA 1
ATOM 1359 C C . SER A 1 179 ? -16.297 -8.906 1.096 1 94.75 179 SER A C 1
ATOM 1361 O O . SER A 1 179 ? -15.227 -9.406 1.455 1 94.75 179 SER A O 1
ATOM 1363 N N . PRO A 1 180 ? -16.438 -8.242 -0.063 1 94.62 180 PRO A N 1
ATOM 1364 C CA . PRO A 1 180 ? -15.258 -7.98 -0.887 1 94.62 180 PRO A CA 1
ATOM 1365 C C . PRO A 1 180 ? -14.133 -7.289 -0.11 1 94.62 180 PRO A C 1
ATOM 1367 O O . PRO A 1 180 ? -12.961 -7.645 -0.264 1 94.62 180 PRO A O 1
ATOM 1370 N N . ALA A 1 181 ? -14.461 -6.352 0.762 1 92.94 181 ALA A N 1
ATOM 1371 C CA . ALA A 1 181 ? -13.453 -5.648 1.554 1 92.94 181 ALA A CA 1
ATOM 1372 C C . ALA A 1 181 ? -12.758 -6.598 2.527 1 92.94 181 ALA A C 1
ATOM 1374 O O . ALA A 1 181 ? -11.539 -6.52 2.719 1 92.94 181 ALA A O 1
ATOM 1375 N N . GLU A 1 182 ? -13.539 -7.457 3.135 1 93.88 182 GLU A N 1
ATOM 1376 C CA . GLU A 1 182 ? -12.969 -8.43 4.059 1 93.88 182 GLU A CA 1
ATOM 1377 C C . GLU A 1 182 ? -12.016 -9.383 3.334 1 93.88 182 GLU A C 1
ATOM 1379 O O . GLU A 1 182 ? -10.953 -9.719 3.855 1 93.88 182 GLU A O 1
ATOM 1384 N N . ILE A 1 183 ? -12.414 -9.805 2.135 1 96.19 183 ILE A N 1
ATOM 1385 C CA . ILE A 1 183 ? -11.547 -10.672 1.34 1 96.19 183 ILE A CA 1
ATOM 1386 C C . ILE A 1 183 ? -10.25 -9.945 1.003 1 96.19 183 ILE A C 1
ATOM 1388 O O . ILE A 1 183 ? -9.164 -10.508 1.144 1 96.19 183 ILE A O 1
ATOM 1392 N N . TRP A 1 184 ? -10.398 -8.734 0.643 1 94.12 184 TRP A N 1
ATOM 1393 C CA . TRP A 1 184 ? -9.258 -7.934 0.225 1 94.12 184 TRP A CA 1
ATOM 1394 C C . TRP A 1 184 ? -8.234 -7.816 1.35 1 94.12 184 TRP A C 1
ATOM 1396 O O . TRP A 1 184 ? -7.023 -7.836 1.104 1 94.12 184 TRP A O 1
ATOM 1406 N N . HIS A 1 185 ? -8.672 -7.742 2.578 1 90.94 185 HIS A N 1
ATOM 1407 C CA . HIS A 1 185 ? -7.797 -7.512 3.721 1 90.94 185 HIS A CA 1
ATOM 1408 C C . HIS A 1 185 ? -7.367 -8.828 4.355 1 90.94 185 HIS A C 1
ATOM 1410 O O . HIS A 1 185 ? -6.551 -8.844 5.277 1 90.94 185 HIS A O 1
ATOM 1416 N N . SER A 1 186 ? -7.895 -9.883 3.809 1 92.81 186 SER A N 1
ATOM 1417 C CA . SER A 1 186 ? -7.512 -11.188 4.34 1 92.81 186 SER A CA 1
ATOM 1418 C C . SER A 1 186 ? -6.07 -11.531 3.977 1 92.81 186 SER A C 1
ATOM 1420 O O . SER A 1 186 ? -5.645 -11.32 2.84 1 92.81 186 SER A O 1
ATOM 1422 N N . ARG A 1 187 ? -5.312 -11.875 5 1 93.75 187 ARG A N 1
ATOM 1423 C CA . ARG A 1 187 ? -3.922 -12.273 4.805 1 93.75 187 ARG A CA 1
ATOM 1424 C C . ARG A 1 187 ? -3.605 -13.555 5.57 1 93.75 187 ARG A C 1
ATOM 1426 O O . ARG A 1 187 ? -4.297 -13.898 6.531 1 93.75 187 ARG A O 1
ATOM 1433 N N . ILE A 1 188 ? -2.664 -14.258 5.078 1 95.31 188 ILE A N 1
ATOM 1434 C CA . ILE A 1 188 ? -2.174 -15.438 5.785 1 95.31 188 ILE A CA 1
ATOM 1435 C C . ILE A 1 188 ? -0.946 -15.062 6.613 1 95.31 188 ILE A C 1
ATOM 1437 O O . ILE A 1 188 ? 0.119 -14.781 6.062 1 95.31 188 ILE A O 1
ATOM 1441 N N . ASP A 1 189 ? -1.153 -15.086 7.898 1 93.12 189 ASP A N 1
ATOM 1442 C CA . ASP A 1 189 ? -0.065 -14.812 8.836 1 93.12 189 ASP A CA 1
ATOM 1443 C C . ASP A 1 189 ? 0.812 -16.047 9.023 1 93.12 189 ASP A C 1
ATOM 1445 O O . ASP A 1 189 ? 0.365 -17.062 9.586 1 93.12 189 ASP A O 1
ATOM 1449 N N . LEU A 1 190 ? 2.012 -15.961 8.609 1 92.69 190 LEU A N 1
ATOM 1450 C CA . LEU A 1 190 ? 2.885 -17.125 8.609 1 92.69 190 LEU A CA 1
ATOM 1451 C C . LEU A 1 190 ? 3.115 -17.641 10.031 1 92.69 190 LEU A C 1
ATOM 1453 O O . LEU A 1 190 ? 3.17 -18.844 10.266 1 92.69 190 LEU A O 1
ATOM 1457 N N . GLU A 1 191 ? 3.23 -16.75 10.953 1 90.94 191 GLU A N 1
ATOM 1458 C CA . GLU A 1 191 ? 3.48 -17.172 12.328 1 90.94 191 GLU A CA 1
ATOM 1459 C C . GLU A 1 191 ? 2.324 -18 12.867 1 90.94 191 GLU A C 1
ATOM 1461 O O . GLU A 1 191 ? 2.539 -19 13.57 1 90.94 191 GLU A O 1
ATOM 1466 N N . ASN A 1 192 ? 1.154 -17.609 12.555 1 92.44 192 ASN A N 1
ATOM 1467 C CA . ASN A 1 192 ? -0.013 -18.391 12.938 1 92.44 192 ASN A CA 1
ATOM 1468 C C . ASN A 1 192 ? -0.037 -19.75 12.227 1 92.44 192 ASN A C 1
ATOM 1470 O O . ASN A 1 192 ? -0.395 -20.766 12.82 1 92.44 192 ASN A O 1
ATOM 1474 N N . GLU A 1 193 ? 0.319 -19.766 10.984 1 93.75 193 GLU A N 1
ATOM 1475 C CA . GLU A 1 193 ? 0.306 -20.984 10.195 1 93.75 193 GLU A CA 1
ATOM 1476 C C . GLU A 1 193 ? 1.35 -21.984 10.695 1 93.75 193 GLU A C 1
ATOM 1478 O O . GLU A 1 193 ? 1.137 -23.188 10.641 1 93.75 193 GLU A O 1
ATOM 1483 N N . ILE A 1 194 ? 2.48 -21.453 11.109 1 93.56 194 ILE A N 1
ATOM 1484 C CA . ILE A 1 194 ? 3.555 -22.297 11.625 1 93.56 194 ILE A CA 1
ATOM 1485 C C . ILE A 1 194 ? 3.037 -23.125 12.789 1 93.56 194 ILE A C 1
ATOM 1487 O O . ILE A 1 194 ? 3.375 -24.312 12.914 1 93.56 194 ILE A O 1
ATOM 1491 N N . GLU A 1 195 ? 2.105 -22.594 13.547 1 93.12 195 GLU A N 1
ATOM 1492 C CA . GLU A 1 195 ? 1.573 -23.297 14.719 1 93.12 195 GLU A CA 1
ATOM 1493 C C . GLU A 1 195 ? 0.689 -24.469 14.305 1 93.12 195 GLU A C 1
ATOM 1495 O O . GLU A 1 195 ? 0.385 -25.344 15.125 1 93.12 195 GLU A O 1
ATOM 1500 N N . ARG A 1 196 ? 0.315 -24.531 13.078 1 89.88 196 ARG A N 1
ATOM 1501 C CA . ARG A 1 196 ? -0.596 -25.578 12.609 1 89.88 196 ARG A CA 1
ATOM 1502 C C . ARG A 1 196 ? 0.173 -26.812 12.141 1 89.88 196 ARG A C 1
ATOM 1504 O O . ARG A 1 196 ? -0.415 -27.875 11.938 1 89.88 196 ARG A O 1
ATOM 1511 N N . PHE A 1 197 ? 1.454 -26.641 12 1 92.12 197 PHE A N 1
ATOM 1512 C CA . PHE A 1 197 ? 2.248 -27.797 11.617 1 92.12 197 PHE A CA 1
ATOM 1513 C C . PHE A 1 197 ? 2.342 -28.797 12.773 1 92.12 197 PHE A C 1
ATOM 1515 O O . PHE A 1 197 ? 2.486 -28.391 13.93 1 92.12 197 PHE A O 1
ATOM 1522 N N . GLY A 1 198 ? 2.246 -30.031 12.547 1 89.62 198 GLY A N 1
ATOM 1523 C CA . GLY A 1 198 ? 2.191 -31.062 13.562 1 89.62 198 GLY A CA 1
ATOM 1524 C C . GLY A 1 198 ? 3.514 -31.281 14.273 1 89.62 198 GLY A C 1
ATOM 1525 O O . GLY A 1 198 ? 3.541 -31.531 15.484 1 89.62 198 GLY A O 1
ATOM 1526 N N . SER A 1 199 ? 4.59 -31.125 13.57 1 92.56 199 SER A N 1
ATOM 1527 C CA . SER A 1 199 ? 5.914 -31.406 14.125 1 92.56 199 SER A CA 1
ATOM 1528 C C . SER A 1 199 ? 6.426 -30.234 14.945 1 92.56 199 SER A C 1
ATOM 1530 O O . SER A 1 199 ? 6.621 -29.125 14.422 1 92.56 199 SER A O 1
ATOM 1532 N N . ARG A 1 200 ? 6.672 -30.5 16.172 1 93.06 200 ARG A N 1
ATOM 1533 C CA . ARG A 1 200 ? 7.219 -29.484 17.062 1 93.06 200 ARG A CA 1
ATOM 1534 C C . ARG A 1 200 ? 8.594 -29.016 16.578 1 93.06 200 ARG A C 1
ATOM 1536 O O . ARG A 1 200 ? 8.906 -27.828 16.641 1 93.06 200 ARG A O 1
ATOM 1543 N N . ALA A 1 201 ? 9.328 -29.969 16.125 1 92.38 201 ALA A N 1
ATOM 1544 C CA . ALA A 1 201 ? 10.672 -29.656 15.625 1 92.38 201 ALA A CA 1
ATOM 1545 C C . ALA A 1 201 ? 10.602 -28.734 14.406 1 92.38 201 ALA A C 1
ATOM 1547 O O . ALA A 1 201 ? 11.391 -27.797 14.289 1 92.38 201 ALA A O 1
ATOM 1548 N N . LEU A 1 202 ? 9.719 -29.016 13.578 1 92.12 202 LEU A N 1
ATOM 1549 C CA . LEU A 1 202 ? 9.547 -28.188 12.383 1 92.12 202 LEU A CA 1
ATOM 1550 C C . LEU A 1 202 ? 9.062 -26.797 12.758 1 92.12 202 LEU A C 1
ATOM 1552 O O . LEU A 1 202 ? 9.539 -25.797 12.203 1 92.12 202 LEU A O 1
ATOM 1556 N N . ARG A 1 203 ? 8.133 -26.703 13.672 1 94.31 203 ARG A N 1
ATOM 1557 C CA . ARG A 1 203 ? 7.652 -25.391 14.133 1 94.31 203 ARG A CA 1
ATOM 1558 C C . ARG A 1 203 ? 8.797 -24.547 14.672 1 94.31 203 ARG A C 1
ATOM 1560 O O . ARG A 1 203 ? 8.922 -23.375 14.328 1 94.31 203 ARG A O 1
ATOM 1567 N N . HIS A 1 204 ? 9.57 -25.156 15.461 1 93.5 204 HIS A N 1
ATOM 1568 C CA . HIS A 1 204 ? 10.711 -24.453 16.031 1 93.5 204 HIS A CA 1
ATOM 1569 C C . HIS A 1 204 ? 11.672 -23.984 14.945 1 93.5 204 HIS A C 1
ATOM 1571 O O . HIS A 1 204 ? 12.141 -22.844 14.984 1 93.5 204 HIS A O 1
ATOM 1577 N N . LYS A 1 205 ? 11.922 -24.859 14.047 1 91 205 LYS A N 1
ATOM 1578 C CA . LYS A 1 205 ? 12.82 -24.547 12.938 1 91 205 LYS A CA 1
ATOM 1579 C C . LYS A 1 205 ? 12.281 -23.375 12.117 1 91 205 LYS A C 1
ATOM 1581 O O . LYS A 1 205 ? 13.023 -22.453 11.781 1 91 205 LYS A O 1
ATOM 1586 N N . LEU A 1 206 ? 11.008 -23.422 11.82 1 91.69 206 LEU A N 1
ATOM 1587 C CA . LEU A 1 206 ? 10.383 -22.375 11.023 1 91.69 206 LEU A CA 1
ATOM 1588 C C . LEU A 1 206 ? 10.328 -21.062 11.797 1 91.69 206 LEU A C 1
ATOM 1590 O O . LEU A 1 206 ? 10.586 -19.984 11.242 1 91.69 206 LEU A O 1
ATOM 1594 N N . ARG A 1 207 ? 10.062 -21.125 13.086 1 91.06 207 ARG A N 1
ATOM 1595 C CA . ARG A 1 207 ? 10.055 -19.922 13.93 1 91.06 207 ARG A CA 1
ATOM 1596 C C . ARG A 1 207 ? 11.43 -19.281 13.969 1 91.06 207 ARG A C 1
ATOM 1598 O O . ARG A 1 207 ? 11.547 -18.047 13.906 1 91.06 207 ARG A O 1
ATOM 1605 N N . THR A 1 208 ? 12.367 -20.062 14.07 1 87.44 208 THR A N 1
ATOM 1606 C CA . THR A 1 208 ? 13.734 -19.578 14.117 1 87.44 208 THR A CA 1
ATOM 1607 C C . THR A 1 208 ? 14.102 -18.875 12.805 1 87.44 208 THR A C 1
ATOM 1609 O O . THR A 1 208 ? 14.742 -17.828 12.812 1 87.44 208 THR A O 1
ATOM 1612 N N . THR A 1 209 ? 13.656 -19.5 11.719 1 85.25 209 THR A N 1
ATOM 1613 C CA . THR A 1 209 ? 13.906 -18.922 10.406 1 85.25 209 THR A CA 1
ATOM 1614 C C . THR A 1 209 ? 13.227 -17.562 10.281 1 85.25 209 THR A C 1
ATOM 1616 O O . THR A 1 209 ? 13.82 -16.609 9.781 1 85.25 209 THR A O 1
ATOM 1619 N N . VAL A 1 210 ? 12.023 -17.438 10.766 1 85.88 210 VAL A N 1
ATOM 1620 C CA . VAL A 1 210 ? 11.242 -16.203 10.703 1 85.88 210 VAL A CA 1
ATOM 1621 C C . VAL A 1 210 ? 11.883 -15.148 11.602 1 85.88 210 VAL A C 1
ATOM 1623 O O . VAL A 1 210 ? 12.016 -13.984 11.203 1 85.88 210 VAL A O 1
ATOM 1626 N N . ASP A 1 211 ? 12.312 -15.508 12.766 1 82.81 211 ASP A N 1
ATOM 1627 C CA . ASP A 1 211 ? 12.914 -14.586 13.719 1 82.81 211 ASP A CA 1
ATOM 1628 C C . ASP A 1 211 ? 14.219 -14 13.18 1 82.81 211 ASP A C 1
ATOM 1630 O O . ASP A 1 211 ? 14.508 -12.82 13.391 1 82.81 211 ASP A O 1
ATOM 1634 N N . ARG A 1 212 ? 14.93 -14.836 12.547 1 75.06 212 ARG A N 1
ATOM 1635 C CA . ARG A 1 212 ? 16.188 -14.383 11.969 1 75.06 212 ARG A CA 1
ATOM 1636 C C . ARG A 1 212 ? 15.953 -13.398 10.828 1 75.06 212 ARG A C 1
ATOM 1638 O O . ARG A 1 212 ? 16.766 -12.5 10.602 1 75.06 212 ARG A O 1
ATOM 1645 N N . ALA A 1 213 ? 14.875 -13.609 10.195 1 72.62 213 ALA A N 1
ATOM 1646 C CA . ALA A 1 213 ? 14.547 -12.727 9.086 1 72.62 213 ALA A CA 1
ATOM 1647 C C . ALA A 1 213 ? 14.086 -11.359 9.586 1 72.62 213 ALA A C 1
ATOM 1649 O O . ALA A 1 213 ? 14.305 -10.344 8.922 1 72.62 213 ALA A O 1
ATOM 1650 N N . LYS A 1 214 ? 13.344 -11.266 10.695 1 69.12 214 LYS A N 1
ATOM 1651 C CA . LYS A 1 214 ? 12.867 -10.023 11.281 1 69.12 214 LYS A CA 1
ATOM 1652 C C . LYS A 1 214 ? 14.023 -9.203 11.852 1 69.12 214 LYS A C 1
ATOM 1654 O O . LYS A 1 214 ? 13.969 -7.973 11.875 1 69.12 214 LYS A O 1
ATOM 1659 N N . GLY A 1 215 ? 14.984 -9.922 12.461 1 58.28 215 GLY A N 1
ATOM 1660 C CA . GLY A 1 215 ? 16.109 -9.234 13.086 1 58.28 215 GLY A CA 1
ATOM 1661 C C . GLY A 1 215 ? 17.109 -8.695 12.078 1 58.28 215 GLY A C 1
ATOM 1662 O O . GLY A 1 215 ? 16.844 -8.68 10.875 1 58.28 215 GLY A O 1
ATOM 1663 N N . SER A 1 216 ? 18.109 -7.984 12.539 1 51.22 216 SER A N 1
ATOM 1664 C CA . SER A 1 216 ? 19.234 -7.406 11.797 1 51.22 216 SER A CA 1
ATOM 1665 C C . SER A 1 216 ? 19.859 -8.43 10.852 1 51.22 216 SER A C 1
ATOM 1667 O O . SER A 1 216 ? 20.906 -8.18 10.266 1 51.22 216 SER A O 1
ATOM 1669 N N . GLY A 1 217 ? 19.25 -9.438 10.805 1 45.59 217 GLY A N 1
ATOM 1670 C CA . GLY A 1 217 ? 19.891 -10.531 10.102 1 45.59 217 GLY A CA 1
ATOM 1671 C C . GLY A 1 217 ? 19.844 -10.375 8.594 1 45.59 217 GLY A C 1
ATOM 1672 O O . GLY A 1 217 ? 20.312 -11.258 7.855 1 45.59 217 GLY A O 1
ATOM 1673 N N . LEU A 1 218 ? 19.062 -9.57 8.141 1 47.03 218 LEU A N 1
ATOM 1674 C CA . LEU A 1 218 ? 19.094 -9.406 6.691 1 47.03 218 LEU A CA 1
ATOM 1675 C C . LEU A 1 218 ? 20.516 -9.164 6.203 1 47.03 218 LEU A C 1
ATOM 1677 O O . LEU A 1 218 ? 20.891 -9.633 5.125 1 47.03 218 LEU A O 1
ATOM 1681 N N . SER A 1 219 ? 21.234 -8.398 7.008 1 45.31 219 SER A N 1
ATOM 1682 C CA . SER A 1 219 ? 22.609 -8.078 6.621 1 45.31 219 SER A CA 1
ATOM 1683 C C . SER A 1 219 ? 23.5 -9.312 6.633 1 45.31 219 SER A C 1
ATOM 1685 O O . SER A 1 219 ? 24.594 -9.305 6.09 1 45.31 219 SER A O 1
ATOM 1687 N N . LYS A 1 220 ? 23.016 -10.367 7.383 1 45.34 220 LYS A N 1
ATOM 1688 C CA . LYS A 1 220 ? 23.891 -11.531 7.496 1 45.34 220 LYS A CA 1
ATOM 1689 C C . LYS A 1 220 ? 23.469 -12.633 6.527 1 45.34 220 LYS A C 1
ATOM 1691 O O . LYS A 1 220 ? 23.953 -13.766 6.617 1 45.34 220 LYS A O 1
ATOM 1696 N N . ASP A 1 221 ? 22.516 -12.328 5.836 1 48.94 221 ASP A N 1
ATOM 1697 C CA . ASP A 1 221 ? 22.062 -13.375 4.926 1 48.94 221 ASP A CA 1
ATOM 1698 C C . ASP A 1 221 ? 23.094 -13.633 3.83 1 48.94 221 ASP A C 1
ATOM 1700 O O . ASP A 1 221 ? 23.406 -12.734 3.045 1 48.94 221 ASP A O 1
ATOM 1704 N N . ASP A 1 222 ? 23.828 -14.609 3.893 1 46.19 222 ASP A N 1
ATOM 1705 C CA . ASP A 1 222 ? 24.875 -15.094 2.996 1 46.19 222 ASP A CA 1
ATOM 1706 C C . ASP A 1 222 ? 24.359 -15.18 1.558 1 46.19 222 ASP A C 1
ATOM 1708 O O . ASP A 1 222 ? 25.141 -15.406 0.631 1 46.19 222 ASP A O 1
ATOM 1712 N N . ASN A 1 223 ? 23.125 -15.328 1.342 1 48.62 223 ASN A N 1
ATOM 1713 C CA . ASN A 1 223 ? 22.688 -15.648 -0.009 1 48.62 223 ASN A CA 1
ATOM 1714 C C . ASN A 1 223 ? 22.391 -14.391 -0.816 1 48.62 223 ASN A C 1
ATOM 1716 O O . ASN A 1 223 ? 21.891 -14.477 -1.944 1 48.62 223 ASN A O 1
ATOM 1720 N N . PHE A 1 224 ? 22.547 -13.242 -0.214 1 55.84 224 PHE A N 1
ATOM 1721 C CA . PHE A 1 224 ? 22.484 -11.969 -0.924 1 55.84 224 PHE A CA 1
ATOM 1722 C C . PHE A 1 224 ? 23.797 -11.688 -1.639 1 55.84 224 PHE A C 1
ATOM 1724 O O . PHE A 1 224 ? 24.859 -12.141 -1.203 1 55.84 224 PHE A O 1
ATOM 1731 N N . PRO A 1 225 ? 23.609 -11.289 -3.006 1 58.28 225 PRO A N 1
ATOM 1732 C CA . PRO A 1 225 ? 24.891 -10.859 -3.557 1 58.28 225 PRO A CA 1
ATOM 1733 C C . PRO A 1 225 ? 25.766 -10.164 -2.521 1 58.28 225 PRO A C 1
ATOM 1735 O O . PRO A 1 225 ? 25.312 -9.266 -1.814 1 58.28 225 PRO A O 1
ATOM 1738 N N . HIS A 1 226 ? 26.719 -11.008 -2.215 1 66.56 226 HIS A N 1
ATOM 1739 C CA . HIS A 1 226 ? 27.672 -10.477 -1.251 1 66.56 226 HIS A CA 1
ATOM 1740 C C . HIS A 1 226 ? 28.094 -9.055 -1.615 1 66.56 226 HIS A C 1
ATOM 1742 O O . HIS A 1 226 ? 28.609 -8.82 -2.707 1 66.56 226 HIS A O 1
ATOM 1748 N N . PHE A 1 227 ? 27.516 -8.195 -0.809 1 67.38 227 PHE A N 1
ATOM 1749 C CA . PHE A 1 227 ? 27.906 -6.797 -0.924 1 67.38 227 PHE A CA 1
ATOM 1750 C C . PHE A 1 227 ? 29.281 -6.566 -0.296 1 67.38 227 PHE A C 1
ATOM 1752 O O . PHE A 1 227 ? 29.484 -6.84 0.889 1 67.38 227 PHE A O 1
ATOM 1759 N N . VAL A 1 228 ? 30.156 -6.391 -1.173 1 67.06 228 VAL A N 1
ATOM 1760 C CA . VAL A 1 228 ? 31.484 -6.02 -0.696 1 67.06 228 VAL A CA 1
ATOM 1761 C C . VAL A 1 228 ? 31.516 -4.527 -0.38 1 67.06 228 VAL A C 1
ATOM 1763 O O . VAL A 1 228 ? 31.797 -3.707 -1.258 1 67.06 228 VAL A O 1
ATOM 1766 N N . ARG A 1 229 ? 31.328 -4.148 0.795 1 64.06 229 ARG A N 1
ATOM 1767 C CA . ARG A 1 229 ? 31.141 -2.773 1.243 1 64.06 229 ARG A CA 1
ATOM 1768 C C . ARG A 1 229 ? 32.281 -1.885 0.795 1 64.06 229 ARG A C 1
ATOM 1770 O O . ARG A 1 229 ? 32.094 -0.776 0.302 1 64.06 229 ARG A O 1
ATOM 1777 N N . LYS A 1 230 ? 33.438 -2.459 0.931 1 71 230 LYS A N 1
ATOM 1778 C CA . LYS A 1 230 ? 34.625 -1.643 0.649 1 71 230 LYS A CA 1
ATOM 1779 C C . LYS A 1 230 ? 34.688 -1.257 -0.826 1 71 230 LYS A C 1
ATOM 1781 O O . LYS A 1 230 ? 35.219 -0.207 -1.176 1 71 230 LYS A O 1
ATOM 1786 N N . ARG A 1 231 ? 33.969 -2.045 -1.632 1 73.44 231 ARG A N 1
ATOM 1787 C CA . ARG A 1 231 ? 34.094 -1.799 -3.064 1 73.44 231 ARG A CA 1
ATOM 1788 C C . ARG A 1 231 ? 32.781 -1.317 -3.656 1 73.44 231 ARG A C 1
ATOM 1790 O O . ARG A 1 231 ? 32.719 -0.969 -4.836 1 73.44 231 ARG A O 1
ATOM 1797 N N . HIS A 1 232 ? 31.766 -1.239 -2.916 1 84.62 232 HIS A N 1
ATOM 1798 C CA . HIS A 1 232 ? 30.453 -0.835 -3.398 1 84.62 232 HIS A CA 1
ATOM 1799 C C . HIS A 1 232 ? 30.031 -1.653 -4.617 1 84.62 232 HIS A C 1
ATOM 1801 O O . HIS A 1 232 ? 29.531 -1.103 -5.594 1 84.62 232 HIS A O 1
ATOM 1807 N N . ARG A 1 233 ? 30.391 -2.924 -4.527 1 87.88 233 ARG A N 1
ATOM 1808 C CA . ARG A 1 233 ? 30.141 -3.814 -5.66 1 87.88 233 ARG A CA 1
ATOM 1809 C C . ARG A 1 233 ? 29.531 -5.129 -5.195 1 87.88 233 ARG A C 1
ATOM 1811 O O . ARG A 1 233 ? 29.734 -5.551 -4.055 1 87.88 233 ARG A O 1
ATOM 1818 N N . ILE A 1 234 ? 28.812 -5.727 -6.152 1 89.12 234 ILE A N 1
ATOM 1819 C CA . ILE A 1 234 ? 28.281 -7.062 -5.922 1 89.12 234 ILE A CA 1
ATOM 1820 C C . ILE A 1 234 ? 29.312 -8.109 -6.371 1 89.12 234 ILE A C 1
ATOM 1822 O O . ILE A 1 234 ? 29.891 -7.992 -7.453 1 89.12 234 ILE A O 1
ATOM 1826 N N . ALA A 1 235 ? 29.578 -9.055 -5.52 1 86.94 235 ALA A N 1
ATOM 1827 C CA . ALA A 1 235 ? 30.547 -10.086 -5.867 1 86.94 235 ALA A CA 1
ATOM 1828 C C . ALA A 1 235 ? 30 -11.023 -6.938 1 86.94 235 ALA A C 1
ATOM 1830 O O . ALA A 1 235 ? 28.828 -11.391 -6.898 1 86.94 235 ALA A O 1
ATOM 1831 N N . ASP A 1 236 ? 30.875 -11.422 -7.828 1 85.38 236 ASP A N 1
ATOM 1832 C CA . ASP A 1 236 ? 30.5 -12.398 -8.844 1 85.38 236 ASP A CA 1
ATOM 1833 C C . ASP A 1 236 ? 30.438 -13.805 -8.258 1 85.38 236 ASP A C 1
ATOM 1835 O O . ASP A 1 236 ? 31.234 -14.156 -7.391 1 85.38 236 ASP A O 1
ATOM 1839 N N . LYS A 1 237 ? 29.453 -14.461 -8.688 1 83.12 237 LYS A N 1
ATOM 1840 C CA . LYS A 1 237 ? 29.344 -15.891 -8.445 1 83.12 237 LYS A CA 1
ATOM 1841 C C . LYS A 1 237 ? 28.953 -16.641 -9.719 1 83.12 237 LYS A C 1
ATOM 1843 O O . LYS A 1 237 ? 27.812 -17.094 -9.859 1 83.12 237 LYS A O 1
ATOM 1848 N N . CYS A 1 238 ? 29.922 -16.812 -10.547 1 78.06 238 CYS A N 1
ATOM 1849 C CA . CYS A 1 238 ? 29.672 -17.453 -11.844 1 78.06 238 CYS A CA 1
ATOM 1850 C C . CYS A 1 238 ? 29.297 -18.906 -11.672 1 78.06 238 CYS A C 1
ATOM 1852 O O . CYS A 1 238 ? 29.844 -19.594 -10.805 1 78.06 238 CYS A O 1
ATOM 1854 N N . PRO A 1 239 ? 28.406 -19.312 -12.453 1 78.62 239 PRO A N 1
ATOM 1855 C CA . PRO A 1 239 ? 27.812 -18.656 -13.625 1 78.62 239 PRO A CA 1
ATOM 1856 C C . PRO A 1 239 ? 26.469 -17.984 -13.32 1 78.62 239 PRO A C 1
ATOM 1858 O O . PRO A 1 239 ? 25.75 -17.594 -14.234 1 78.62 239 PRO A O 1
ATOM 1861 N N . THR A 1 240 ? 26.078 -17.812 -12.055 1 80.31 240 THR A N 1
ATOM 1862 C CA . THR A 1 240 ? 24.719 -17.406 -11.742 1 80.31 240 THR A CA 1
ATOM 1863 C C . THR A 1 240 ? 24.641 -15.898 -11.5 1 80.31 240 THR A C 1
ATOM 1865 O O . THR A 1 240 ? 23.594 -15.281 -11.68 1 80.31 240 THR A O 1
ATOM 1868 N N . ILE A 1 241 ? 25.703 -15.359 -11.039 1 85.75 241 ILE A N 1
ATOM 1869 C CA . ILE A 1 241 ? 25.766 -13.93 -10.781 1 85.75 241 ILE A CA 1
ATOM 1870 C C . ILE A 1 241 ? 27.047 -13.344 -11.383 1 85.75 241 ILE A C 1
ATOM 1872 O O . ILE A 1 241 ? 28.141 -13.766 -11.031 1 85.75 241 ILE A O 1
ATOM 1876 N N . PHE A 1 242 ? 26.922 -12.516 -12.281 1 85 242 PHE A N 1
ATOM 1877 C CA . PHE A 1 242 ? 28.109 -11.953 -12.906 1 85 242 PHE A CA 1
ATOM 1878 C C . PHE A 1 242 ? 27.812 -10.602 -13.531 1 85 242 PHE A C 1
ATOM 1880 O O . PHE A 1 242 ? 26.656 -10.305 -13.867 1 85 242 PHE A O 1
ATOM 1887 N N . HIS A 1 243 ? 28.828 -9.797 -13.648 1 88.5 243 HIS A N 1
ATOM 1888 C CA . HIS A 1 243 ? 28.719 -8.492 -14.297 1 88.5 243 HIS A CA 1
ATOM 1889 C C . HIS A 1 243 ? 28.578 -8.633 -15.805 1 88.5 243 HIS A C 1
ATOM 1891 O O . HIS A 1 243 ? 29.031 -9.617 -16.391 1 88.5 243 HIS A O 1
ATOM 1897 N N . PHE A 1 244 ? 27.984 -7.609 -16.438 1 83.12 244 PHE A N 1
ATOM 1898 C CA . PHE A 1 244 ? 27.594 -7.641 -17.844 1 83.12 244 PHE A CA 1
ATOM 1899 C C . PHE A 1 244 ? 28.812 -7.75 -18.734 1 83.12 244 PHE A C 1
ATOM 1901 O O . PHE A 1 244 ? 28.719 -8.211 -19.875 1 83.12 244 PHE A O 1
ATOM 1908 N N . ASP A 1 245 ? 29.891 -7.203 -18.234 1 80 245 ASP A N 1
ATOM 1909 C CA . ASP A 1 245 ? 31.094 -7.242 -19.062 1 80 245 ASP A CA 1
ATOM 1910 C C . ASP A 1 245 ? 31.516 -8.68 -19.359 1 80 245 ASP A C 1
ATOM 1912 O O . ASP A 1 245 ? 32.281 -8.922 -20.281 1 80 245 ASP A O 1
ATOM 1916 N N . GLN A 1 246 ? 30.984 -9.656 -18.656 1 77.56 246 GLN A N 1
ATOM 1917 C CA . GLN A 1 246 ? 31.297 -11.062 -18.875 1 77.56 246 GLN A CA 1
ATOM 1918 C C . GLN A 1 246 ? 30.359 -11.664 -19.938 1 77.56 246 GLN A C 1
ATOM 1920 O O . GLN A 1 246 ? 30.562 -12.805 -20.359 1 77.56 246 GLN A O 1
ATOM 1925 N N . MET A 1 247 ? 29.359 -10.938 -20.312 1 76.31 247 MET A N 1
ATOM 1926 C CA . MET A 1 247 ? 28.422 -11.398 -21.328 1 76.31 247 MET A CA 1
ATOM 1927 C C . MET A 1 247 ? 28.891 -10.992 -22.734 1 76.31 247 MET A C 1
ATOM 1929 O O . MET A 1 247 ? 29.516 -9.945 -22.891 1 76.31 247 MET A O 1
ATOM 1933 N N . PRO A 1 248 ? 28.578 -11.883 -23.656 1 77.31 248 PRO A N 1
ATOM 1934 C CA . PRO A 1 248 ? 28.812 -11.43 -25.016 1 77.31 248 PRO A CA 1
ATOM 1935 C C . PRO A 1 248 ? 28.062 -10.141 -25.359 1 77.31 248 PRO A C 1
ATOM 1937 O O . PRO A 1 248 ? 26.938 -9.945 -24.922 1 77.31 248 PRO A O 1
ATOM 1940 N N . PRO A 1 249 ? 28.688 -9.281 -26.062 1 75.31 249 PRO A N 1
ATOM 1941 C CA . PRO A 1 249 ? 28.094 -7.973 -26.359 1 75.31 249 PRO A CA 1
ATOM 1942 C C . PRO A 1 249 ? 26.672 -8.086 -26.938 1 75.31 249 PRO A C 1
ATOM 1944 O O . PRO A 1 249 ? 25.812 -7.27 -26.609 1 75.31 249 PRO A O 1
ATOM 1947 N N . LYS A 1 250 ? 26.453 -9.125 -27.688 1 72.94 250 LYS A N 1
ATOM 1948 C CA . LYS A 1 250 ? 25.172 -9.266 -28.359 1 72.94 250 LYS A CA 1
ATOM 1949 C C . LYS A 1 250 ? 24.078 -9.68 -27.391 1 72.94 250 LYS A C 1
ATOM 1951 O O . LYS A 1 250 ? 22.875 -9.539 -27.688 1 72.94 250 LYS A O 1
ATOM 1956 N N . GLU A 1 251 ? 24.469 -10.125 -26.297 1 76.31 251 GLU A N 1
ATOM 1957 C CA . GLU A 1 251 ? 23.484 -10.648 -25.344 1 76.31 251 GLU A CA 1
ATOM 1958 C C . GLU A 1 251 ? 23.328 -9.711 -24.156 1 76.31 251 GLU A C 1
ATOM 1960 O O . GLU A 1 251 ? 22.531 -9.984 -23.234 1 76.31 251 GLU A O 1
ATOM 1965 N N . ARG A 1 252 ? 24.078 -8.648 -24.203 1 73.38 252 ARG A N 1
ATOM 1966 C CA . ARG A 1 252 ? 24 -7.715 -23.078 1 73.38 252 ARG A CA 1
ATOM 1967 C C . ARG A 1 252 ? 22.656 -6.973 -23.078 1 73.38 252 ARG A C 1
ATOM 1969 O O . ARG A 1 252 ? 22.125 -6.645 -24.141 1 73.38 252 ARG A O 1
ATOM 1976 N N . PRO A 1 253 ? 22.141 -6.91 -21.828 1 70.88 253 PRO A N 1
ATOM 1977 C CA . PRO A 1 253 ? 20.922 -6.098 -21.766 1 70.88 253 PRO A CA 1
ATOM 1978 C C . PRO A 1 253 ? 21.172 -4.633 -22.125 1 70.88 253 PRO A C 1
ATOM 1980 O O . PRO A 1 253 ? 22.328 -4.184 -22.125 1 70.88 253 PRO A O 1
ATOM 1983 N N . PRO A 1 254 ? 20.016 -4.043 -22.406 1 70.19 254 PRO A N 1
ATOM 1984 C CA . PRO A 1 254 ? 20.156 -2.598 -22.594 1 70.19 254 PRO A CA 1
ATOM 1985 C C . PRO A 1 254 ? 20.797 -1.904 -21.391 1 70.19 254 PRO A C 1
ATOM 1987 O O . PRO A 1 254 ? 21.016 -2.535 -20.359 1 70.19 254 PRO A O 1
ATOM 1990 N N . ASP A 1 255 ? 20.969 -0.562 -21.547 1 78.56 255 ASP A N 1
ATOM 1991 C CA . ASP A 1 255 ? 21.562 0.317 -20.547 1 78.56 255 ASP A CA 1
ATOM 1992 C C . ASP A 1 255 ? 20.766 0.283 -19.25 1 78.56 255 ASP A C 1
ATOM 1994 O O . ASP A 1 255 ? 19.656 0.818 -19.172 1 78.56 255 ASP A O 1
ATOM 1998 N N . PRO A 1 256 ? 21.391 -0.488 -18.328 1 78.25 256 PRO A N 1
ATOM 1999 C CA . PRO A 1 256 ? 20.703 -0.587 -17.031 1 78.25 256 PRO A CA 1
ATOM 2000 C C . PRO A 1 256 ? 20.281 0.774 -16.484 1 78.25 256 PRO A C 1
ATOM 2002 O O . PRO A 1 256 ? 19.234 0.886 -15.836 1 78.25 256 PRO A O 1
ATOM 2005 N N . LYS A 1 257 ? 21.109 1.749 -16.75 1 79.31 257 LYS A N 1
ATOM 2006 C CA . LYS A 1 257 ? 20.781 3.086 -16.25 1 79.31 257 LYS A CA 1
ATOM 2007 C C . LYS A 1 257 ? 19.453 3.58 -16.844 1 79.31 257 LYS A C 1
ATOM 2009 O O . LYS A 1 257 ? 18.625 4.129 -16.125 1 79.31 257 LYS A O 1
ATOM 2014 N N . ARG A 1 258 ? 19.344 3.332 -18.047 1 86.31 258 ARG A N 1
ATOM 2015 C CA . ARG A 1 258 ? 18.125 3.783 -18.703 1 86.31 258 ARG A CA 1
ATOM 2016 C C . ARG A 1 258 ? 16.906 2.994 -18.219 1 86.31 258 ARG A C 1
ATOM 2018 O O . ARG A 1 258 ? 15.812 3.545 -18.094 1 86.31 258 ARG A O 1
ATOM 2025 N N . LEU A 1 259 ? 17.109 1.778 -17.984 1 88 259 LEU A N 1
ATOM 2026 C CA . LEU A 1 259 ? 16.031 0.942 -17.469 1 88 259 LEU A CA 1
ATOM 2027 C C . LEU A 1 259 ? 15.523 1.467 -16.125 1 88 259 LEU A C 1
ATOM 2029 O O . LEU A 1 259 ? 14.312 1.537 -15.906 1 88 259 LEU A O 1
ATOM 2033 N N . PHE A 1 260 ? 16.422 1.896 -15.297 1 88.31 260 PHE A N 1
ATOM 2034 C CA . PHE A 1 260 ? 16.031 2.334 -13.961 1 88.31 260 PHE A CA 1
ATOM 2035 C C . PHE A 1 260 ? 15.484 3.758 -14 1 88.31 260 PHE A C 1
ATOM 2037 O O . PHE A 1 260 ? 14.641 4.125 -13.172 1 88.31 260 PHE A O 1
ATOM 2044 N N . GLU A 1 261 ? 15.906 4.523 -14.953 1 88.38 261 GLU A N 1
ATOM 2045 C CA . GLU A 1 261 ? 15.305 5.84 -15.133 1 88.38 261 GLU A CA 1
ATOM 2046 C C . GLU A 1 261 ? 13.836 5.723 -15.539 1 88.38 261 GLU A C 1
ATOM 2048 O O . GLU A 1 261 ? 12.984 6.441 -15.016 1 88.38 261 GLU A O 1
ATOM 2053 N N . ASN A 1 262 ? 13.633 4.812 -16.484 1 91 262 ASN A N 1
ATOM 2054 C CA . ASN A 1 262 ? 12.266 4.559 -16.906 1 91 262 ASN A CA 1
ATOM 2055 C C . ASN A 1 262 ? 11.414 4.012 -15.766 1 91 262 ASN A C 1
ATOM 2057 O O . ASN A 1 262 ? 10.25 4.387 -15.617 1 91 262 ASN A O 1
ATOM 2061 N N . TYR A 1 263 ? 12.023 3.203 -15.062 1 94.5 263 TYR A N 1
ATOM 2062 C CA . TYR A 1 263 ? 11.375 2.652 -13.875 1 94.5 263 TYR A CA 1
ATOM 2063 C C . TYR A 1 263 ? 11 3.76 -12.891 1 94.5 263 TYR A C 1
ATOM 2065 O O . TYR A 1 263 ? 9.859 3.838 -12.438 1 94.5 263 TYR A O 1
ATOM 2073 N N . ARG A 1 264 ? 11.891 4.594 -12.562 1 94.06 264 ARG A N 1
ATOM 2074 C CA . ARG A 1 264 ? 11.664 5.699 -11.633 1 94.06 264 ARG A CA 1
ATOM 2075 C C . ARG A 1 264 ? 10.531 6.594 -12.109 1 94.06 264 ARG A C 1
ATOM 2077 O O . ARG A 1 264 ? 9.688 7.023 -11.312 1 94.06 264 ARG A O 1
ATOM 2084 N N . ASP A 1 265 ? 10.469 6.785 -13.352 1 90.56 265 ASP A N 1
ATOM 2085 C CA . ASP A 1 265 ? 9.469 7.68 -13.93 1 90.56 265 ASP A CA 1
ATOM 2086 C C . ASP A 1 265 ? 8.07 7.074 -13.836 1 90.56 26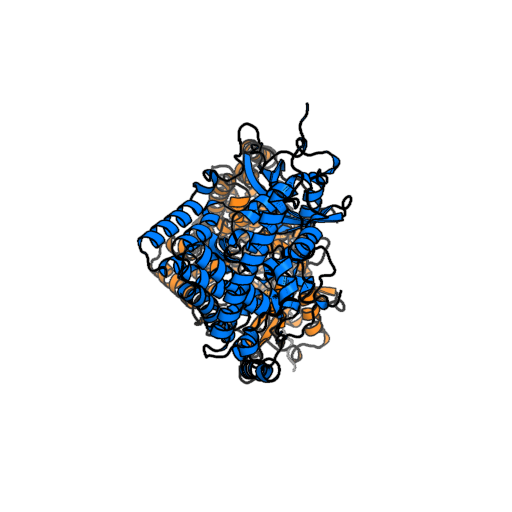5 ASP A C 1
ATOM 2088 O O . ASP A 1 265 ? 7.078 7.797 -13.828 1 90.56 265 ASP A O 1
ATOM 2092 N N . ALA A 1 266 ? 8.062 5.785 -13.734 1 89.19 266 ALA A N 1
ATOM 2093 C CA . ALA A 1 266 ? 6.777 5.094 -13.688 1 89.19 266 ALA A CA 1
ATOM 2094 C C . ALA A 1 266 ? 6.293 4.922 -12.25 1 89.19 266 ALA A C 1
ATOM 2096 O O . ALA A 1 266 ? 5.137 4.574 -12.016 1 89.19 266 ALA A O 1
ATOM 2097 N N . LEU A 1 267 ? 7.137 5.23 -11.281 1 92.75 267 LEU A N 1
ATOM 2098 C CA . LEU A 1 267 ? 6.758 5.117 -9.875 1 92.75 267 LEU A CA 1
ATOM 2099 C C . LEU A 1 267 ? 5.852 6.27 -9.461 1 92.75 267 LEU A C 1
ATOM 2101 O O . LEU A 1 267 ? 5.875 7.34 -10.07 1 92.75 267 LEU A O 1
ATOM 2105 N N . THR A 1 268 ? 5.004 5.988 -8.461 1 89.56 268 THR A N 1
ATOM 2106 C CA . THR A 1 268 ? 4.277 7.09 -7.84 1 89.56 268 THR A CA 1
ATOM 2107 C C . THR A 1 268 ? 5.238 8.07 -7.176 1 89.56 268 THR A C 1
ATOM 2109 O O . THR A 1 268 ? 6.348 7.691 -6.789 1 89.56 268 THR A O 1
ATOM 2112 N N . PRO A 1 269 ? 4.82 9.312 -6.961 1 89.81 269 PRO A N 1
ATOM 2113 C CA . PRO A 1 269 ? 5.727 10.336 -6.434 1 89.81 269 PRO A CA 1
ATOM 2114 C C . PRO A 1 269 ? 6.301 9.969 -5.066 1 89.81 269 PRO A C 1
ATOM 2116 O O . PRO A 1 269 ? 7.469 10.242 -4.789 1 89.81 269 PRO A O 1
ATOM 2119 N N . ASP A 1 270 ? 5.496 9.375 -4.27 1 91.44 270 ASP A N 1
ATOM 2120 C CA . ASP A 1 270 ? 5.992 9.023 -2.945 1 91.44 270 ASP A CA 1
ATOM 2121 C C . ASP A 1 270 ? 7.105 7.98 -3.037 1 91.44 270 ASP A C 1
ATOM 2123 O O . ASP A 1 270 ? 8.094 8.055 -2.303 1 91.44 270 ASP A O 1
ATOM 2127 N N . ARG A 1 271 ? 7.016 7.023 -3.973 1 93.94 271 ARG A N 1
ATOM 2128 C CA . ARG A 1 271 ? 8.031 5.988 -4.129 1 93.94 271 ARG A CA 1
ATOM 2129 C C . ARG A 1 271 ? 9.273 6.539 -4.812 1 93.94 271 ARG A C 1
ATOM 2131 O O . ARG A 1 271 ? 10.391 6.129 -4.496 1 93.94 271 ARG A O 1
ATOM 2138 N N . SER A 1 272 ? 9.047 7.434 -5.73 1 93.56 272 SER A N 1
ATOM 2139 C CA . SER A 1 272 ? 10.188 8.023 -6.422 1 93.56 272 SER A CA 1
ATOM 2140 C C . SER A 1 272 ? 11.055 8.828 -5.461 1 93.56 272 SER A C 1
ATOM 2142 O O . SER A 1 272 ? 12.289 8.781 -5.543 1 93.56 272 SER A O 1
ATOM 2144 N N . VAL A 1 273 ? 10.406 9.555 -4.523 1 92 273 VAL A N 1
ATOM 2145 C CA . VAL A 1 273 ? 11.141 10.352 -3.543 1 92 273 VAL A CA 1
ATOM 2146 C C . VAL A 1 273 ? 12 9.438 -2.674 1 92 273 VAL A C 1
ATOM 2148 O O . VAL A 1 273 ? 13.133 9.789 -2.332 1 92 273 VAL A O 1
ATOM 2151 N N . LEU A 1 274 ? 11.492 8.305 -2.357 1 94.06 274 LEU A N 1
ATOM 2152 C CA . LEU A 1 274 ? 12.242 7.332 -1.566 1 94.06 274 LEU A CA 1
ATOM 2153 C C . LEU A 1 274 ? 13.422 6.773 -2.361 1 94.06 274 LEU A C 1
ATOM 2155 O O . LEU A 1 274 ? 14.547 6.734 -1.86 1 94.06 274 LEU A O 1
ATOM 2159 N N . LEU A 1 275 ? 13.172 6.367 -3.57 1 94.88 275 LEU A N 1
ATOM 2160 C CA . LEU A 1 275 ? 14.211 5.785 -4.41 1 94.88 275 LEU A CA 1
ATOM 2161 C C . LEU A 1 275 ? 15.336 6.785 -4.66 1 94.88 275 LEU A C 1
ATOM 2163 O O . LEU A 1 275 ? 16.516 6.41 -4.711 1 94.88 275 LEU A O 1
ATOM 2167 N N . ASP A 1 276 ? 15.016 8.047 -4.789 1 93.94 276 ASP A N 1
ATOM 2168 C CA . ASP A 1 276 ? 15.961 9.109 -5.125 1 93.94 276 ASP A CA 1
ATOM 2169 C C . ASP A 1 276 ? 16.984 9.312 -4.004 1 93.94 276 ASP A C 1
ATOM 2171 O O . ASP A 1 276 ? 18 9.969 -4.199 1 93.94 276 ASP A O 1
ATOM 2175 N N . ARG A 1 277 ? 16.703 8.75 -2.891 1 94.25 277 ARG A N 1
ATOM 2176 C CA . ARG A 1 277 ? 17.641 8.875 -1.774 1 94.25 277 ARG A CA 1
ATOM 2177 C C . ARG A 1 277 ? 18.797 7.902 -1.915 1 94.25 277 ARG A C 1
ATOM 2179 O O . ARG A 1 277 ? 19.75 7.941 -1.129 1 94.25 277 ARG A O 1
ATOM 2186 N N . TYR A 1 278 ? 18.703 7.078 -2.879 1 93.38 278 TYR A N 1
ATOM 2187 C CA . TYR A 1 278 ? 19.734 6.094 -3.18 1 93.38 278 TYR A CA 1
ATOM 2188 C C . TYR A 1 278 ? 20.359 6.355 -4.551 1 93.38 278 TYR A C 1
ATOM 2190 O O . TYR A 1 278 ? 19.734 7.004 -5.398 1 93.38 278 TYR A O 1
ATOM 2198 N N . ARG A 1 279 ? 21.547 5.848 -4.727 1 92.44 279 ARG A N 1
ATOM 2199 C CA . ARG A 1 279 ? 22.219 5.871 -6.023 1 92.44 279 ARG A CA 1
ATOM 2200 C C . ARG A 1 279 ? 22.609 4.465 -6.457 1 92.44 279 ARG A C 1
ATOM 2202 O O . ARG A 1 279 ? 23.125 3.68 -5.66 1 92.44 279 ARG A O 1
ATOM 2209 N N . MET A 1 280 ? 22.344 4.207 -7.68 1 92.12 280 MET A N 1
ATOM 2210 C CA . MET A 1 280 ? 22.766 2.91 -8.203 1 92.12 280 MET A CA 1
ATOM 2211 C C . MET A 1 280 ? 24.281 2.83 -8.281 1 92.12 280 MET A C 1
ATOM 2213 O O . MET A 1 280 ? 24.922 3.686 -8.898 1 92.12 280 MET A O 1
ATOM 2217 N N . ARG A 1 281 ? 24.859 1.841 -7.723 1 90.56 281 ARG A N 1
ATOM 2218 C CA . ARG A 1 281 ? 26.312 1.729 -7.66 1 90.56 281 ARG A CA 1
ATOM 2219 C C . ARG A 1 281 ? 26.797 0.557 -8.5 1 90.56 281 ARG A C 1
ATOM 2221 O O . ARG A 1 281 ? 27.938 0.568 -8.984 1 90.56 281 ARG A O 1
ATOM 2228 N N . ASP A 1 282 ? 25.938 -0.493 -8.531 1 90.81 282 ASP A N 1
ATOM 2229 C CA . ASP A 1 282 ? 26.344 -1.707 -9.234 1 90.81 282 ASP A CA 1
ATOM 2230 C C . ASP A 1 282 ? 25.141 -2.482 -9.742 1 90.81 282 ASP A C 1
ATOM 2232 O O . ASP A 1 282 ? 24.016 -2.256 -9.289 1 90.81 282 ASP A O 1
ATOM 2236 N N . ILE A 1 283 ? 25.375 -3.299 -10.75 1 90.31 283 ILE A N 1
ATOM 2237 C CA . ILE A 1 283 ? 24.328 -4.156 -11.297 1 90.31 283 ILE A CA 1
ATOM 2238 C C . ILE A 1 283 ? 24.953 -5.43 -11.859 1 90.31 283 ILE A C 1
ATOM 2240 O O . ILE A 1 283 ? 26 -5.383 -12.508 1 90.31 283 ILE A O 1
ATOM 2244 N N . VAL A 1 284 ? 24.359 -6.512 -11.555 1 88.81 284 VAL A N 1
ATOM 2245 C CA . VAL A 1 284 ? 24.844 -7.797 -12.031 1 88.81 284 VAL A CA 1
ATOM 2246 C C . VAL A 1 284 ? 23.703 -8.594 -12.656 1 88.81 284 VAL A C 1
ATOM 2248 O O . VAL A 1 284 ? 22.531 -8.391 -12.312 1 88.81 284 VAL A O 1
ATOM 2251 N N . PHE A 1 285 ? 24.094 -9.422 -13.562 1 86 285 PHE A N 1
ATOM 2252 C CA . PHE A 1 285 ? 23.172 -10.43 -14.078 1 86 285 PHE A CA 1
ATOM 2253 C C . PHE A 1 285 ? 22.984 -11.555 -13.062 1 86 285 PHE A C 1
ATOM 2255 O O . PHE A 1 285 ? 23.938 -11.93 -12.367 1 86 285 PHE A O 1
ATOM 2262 N N . LYS A 1 286 ? 21.797 -11.961 -12.969 1 85.38 286 LYS A N 1
ATOM 2263 C CA . LYS A 1 286 ? 21.484 -13.078 -12.086 1 85.38 286 LYS A CA 1
ATOM 2264 C C . LYS A 1 286 ? 20.641 -14.133 -12.812 1 85.38 286 LYS A C 1
ATOM 2266 O O . LYS A 1 286 ? 19.562 -13.828 -13.312 1 85.38 286 LYS A O 1
ATOM 2271 N N . ALA A 1 287 ? 21.234 -15.273 -12.93 1 79.06 287 ALA A N 1
ATOM 2272 C CA . ALA A 1 287 ? 20.453 -16.406 -13.438 1 79.06 287 ALA A CA 1
ATOM 2273 C C . ALA A 1 287 ? 19.547 -16.984 -12.352 1 79.06 287 ALA A C 1
ATOM 2275 O O . ALA A 1 287 ? 20.031 -17.359 -11.281 1 79.06 287 ALA A O 1
ATOM 2276 N N . VAL A 1 288 ? 18.25 -16.859 -12.547 1 72.5 288 VAL A N 1
ATOM 2277 C CA . VAL A 1 288 ? 17.359 -17.266 -11.469 1 72.5 288 VAL A CA 1
ATOM 2278 C C . VAL A 1 288 ? 16.5 -18.453 -11.922 1 72.5 288 VAL A C 1
ATOM 2280 O O . VAL A 1 288 ? 16.234 -18.609 -13.117 1 72.5 288 VAL A O 1
ATOM 2283 N N . GLY A 1 289 ? 16.25 -19.297 -10.984 1 70.19 289 GLY A N 1
ATOM 2284 C CA . GLY A 1 289 ? 15.148 -20.25 -11.086 1 70.19 289 GLY A CA 1
ATOM 2285 C C . GLY A 1 289 ? 15.438 -21.391 -12.031 1 70.19 289 GLY A C 1
ATOM 2286 O O . GLY A 1 289 ? 16.594 -21.734 -12.266 1 70.19 289 GLY A O 1
ATOM 2287 N N . VAL A 1 290 ? 14.5 -22.188 -12.312 1 73.69 290 VAL A N 1
ATOM 2288 C CA . VAL A 1 290 ? 14.492 -23.281 -13.273 1 73.69 290 VAL A CA 1
ATOM 2289 C C . VAL A 1 290 ? 13.773 -22.844 -14.547 1 73.69 290 VAL A C 1
ATOM 2291 O O . VAL A 1 290 ? 14.398 -22.641 -15.594 1 73.69 290 VAL A O 1
ATOM 2294 N N . GLY A 1 291 ? 12.648 -22.359 -14.359 1 69.81 291 GLY A N 1
ATOM 2295 C CA . GLY A 1 291 ? 11.836 -21.938 -15.492 1 69.81 291 GLY A CA 1
ATOM 2296 C C . GLY A 1 291 ? 12.281 -20.609 -16.078 1 69.81 291 GLY A C 1
ATOM 2297 O O . GLY A 1 291 ? 12.102 -20.359 -17.266 1 69.81 291 GLY A O 1
ATOM 2298 N N . SER A 1 292 ? 12.883 -19.844 -15.297 1 78 292 SER A N 1
ATOM 2299 C CA . SER A 1 292 ? 13.188 -18.5 -15.734 1 78 292 SER A CA 1
ATOM 2300 C C . SER A 1 292 ? 14.641 -18.375 -16.188 1 78 292 SER A C 1
ATOM 2302 O O . SER A 1 292 ? 15.094 -17.297 -16.578 1 78 292 SER A O 1
ATOM 2304 N N . VAL A 1 293 ? 15.25 -19.531 -16.234 1 76.38 293 VAL A N 1
ATOM 2305 C CA . VAL A 1 293 ? 16.641 -19.469 -16.672 1 76.38 293 VAL A CA 1
ATOM 2306 C C . VAL A 1 293 ? 16.719 -18.953 -18.109 1 76.38 293 VAL A C 1
ATOM 2308 O O . VAL A 1 293 ? 15.953 -19.406 -18.969 1 76.38 293 VAL A O 1
ATOM 2311 N N . GLY A 1 294 ? 17.562 -17.953 -18.234 1 77.38 294 GLY A N 1
ATOM 2312 C CA . GLY A 1 294 ? 17.812 -17.391 -19.562 1 77.38 294 GLY A CA 1
ATOM 2313 C C . GLY A 1 294 ? 17.078 -16.078 -19.797 1 77.38 294 GLY A C 1
ATOM 2314 O O . GLY A 1 294 ? 17.391 -15.352 -20.75 1 77.38 294 GLY A O 1
ATOM 2315 N N . THR A 1 295 ? 16.109 -15.812 -18.969 1 82.88 295 THR A N 1
ATOM 2316 C CA . THR A 1 295 ? 15.492 -14.5 -19.062 1 82.88 295 THR A CA 1
ATOM 2317 C C . THR A 1 295 ? 16.344 -13.445 -18.344 1 82.88 295 THR A C 1
ATOM 2319 O O . THR A 1 295 ? 17.031 -13.758 -17.375 1 82.88 295 THR A O 1
ATOM 2322 N N . PHE A 1 296 ? 16.281 -12.328 -18.906 1 84.5 296 PHE A N 1
ATOM 2323 C CA . PHE A 1 296 ? 17.109 -11.273 -18.328 1 84.5 296 PHE A CA 1
ATOM 2324 C C . PHE A 1 296 ? 16.641 -10.938 -16.922 1 84.5 296 PHE A C 1
ATOM 2326 O O . PHE A 1 296 ? 15.477 -10.578 -16.703 1 84.5 296 PHE A O 1
ATOM 2333 N N . CYS A 1 297 ? 17.484 -11.18 -16.016 1 88.06 297 CYS A N 1
ATOM 2334 C CA . CYS A 1 297 ? 17.297 -10.836 -14.602 1 88.06 297 CYS A CA 1
ATOM 2335 C C . CYS A 1 297 ? 18.547 -10.203 -14.016 1 88.06 297 CYS A C 1
ATOM 2337 O O . CYS A 1 297 ? 19.641 -10.75 -14.148 1 88.06 297 CYS A O 1
ATOM 2339 N N . CYS A 1 298 ? 18.359 -9.078 -13.453 1 88.56 298 CYS A N 1
ATOM 2340 C CA . CYS A 1 298 ? 19.5 -8.359 -12.883 1 88.56 298 CYS A CA 1
ATOM 2341 C C . CYS A 1 298 ? 19.219 -7.957 -11.438 1 88.56 298 CYS A C 1
ATOM 2343 O O . CYS A 1 298 ? 18.062 -7.84 -11.039 1 88.56 298 CYS A O 1
ATOM 2345 N N . VAL A 1 299 ? 20.266 -7.832 -10.711 1 90.81 299 VAL A N 1
ATOM 2346 C CA . VAL A 1 299 ? 20.219 -7.27 -9.367 1 90.81 299 VAL A CA 1
ATOM 2347 C C . VAL A 1 299 ? 21.016 -5.973 -9.32 1 90.81 299 VAL A C 1
ATOM 2349 O O . VAL A 1 299 ? 22.203 -5.957 -9.672 1 90.81 299 VAL A O 1
ATOM 2352 N N . ALA A 1 300 ? 20.375 -4.977 -8.93 1 92.69 300 ALA A N 1
ATOM 2353 C CA . ALA A 1 300 ? 21.016 -3.68 -8.789 1 92.69 300 ALA A CA 1
ATOM 2354 C C . ALA A 1 300 ? 21.234 -3.328 -7.324 1 92.69 300 ALA A C 1
ATOM 2356 O O . ALA A 1 300 ? 20.359 -3.582 -6.484 1 92.69 300 ALA A O 1
ATOM 2357 N N . LEU A 1 301 ? 22.438 -2.832 -7.094 1 92.69 301 LEU A N 1
ATOM 2358 C CA . LEU A 1 301 ? 22.797 -2.326 -5.773 1 92.69 301 LEU A CA 1
ATOM 2359 C C . LEU A 1 301 ? 22.688 -0.806 -5.723 1 92.69 301 LEU A C 1
ATOM 2361 O O . LEU A 1 301 ? 23.359 -0.106 -6.48 1 92.69 301 LEU A O 1
ATOM 2365 N N . PHE A 1 302 ? 21.781 -0.354 -4.883 1 93 302 PHE A N 1
ATOM 2366 C CA . PHE A 1 302 ? 21.672 1.066 -4.57 1 93 302 PHE A CA 1
ATOM 2367 C C . PHE A 1 302 ? 22.266 1.365 -3.195 1 93 302 PHE A C 1
ATOM 2369 O O . PHE A 1 302 ? 22.062 0.592 -2.254 1 93 302 PHE A O 1
ATOM 2376 N N . LEU A 1 303 ? 22.953 2.49 -3.107 1 93.25 303 LEU A N 1
ATOM 2377 C CA . LEU A 1 303 ? 23.547 2.889 -1.833 1 93.25 303 LEU A CA 1
ATOM 2378 C C . LEU A 1 303 ? 23.219 4.344 -1.516 1 93.25 303 LEU A C 1
ATOM 2380 O O . LEU A 1 303 ? 23.141 5.18 -2.42 1 93.25 303 LEU A O 1
ATOM 2384 N N . THR A 1 304 ? 23.016 4.543 -0.227 1 93.12 304 THR A N 1
ATOM 2385 C CA . THR A 1 304 ? 23.094 5.926 0.232 1 93.12 304 THR A CA 1
ATOM 2386 C C . THR A 1 304 ? 24.547 6.391 0.319 1 93.12 304 THR A C 1
ATOM 2388 O O . THR A 1 304 ? 25.469 5.605 0.096 1 93.12 304 THR A O 1
ATOM 2391 N N . ALA A 1 305 ? 24.734 7.691 0.61 1 89.88 305 ALA A N 1
ATOM 2392 C CA . ALA A 1 305 ? 26.094 8.203 0.791 1 89.88 305 ALA A CA 1
ATOM 2393 C C . ALA A 1 305 ? 26.781 7.539 1.986 1 89.88 305 ALA A C 1
ATOM 2395 O O . ALA A 1 305 ? 28.016 7.516 2.076 1 89.88 305 ALA A O 1
ATOM 2396 N N . ASP A 1 306 ? 26.062 6.934 2.902 1 91.94 306 ASP A N 1
ATOM 2397 C CA . ASP A 1 306 ? 26.594 6.273 4.09 1 91.94 306 ASP A CA 1
ATOM 2398 C C . ASP A 1 306 ? 26.641 4.758 3.898 1 91.94 306 ASP A C 1
ATOM 2400 O O . ASP A 1 306 ? 26.688 4.008 4.875 1 91.94 306 ASP A O 1
ATOM 2404 N N . ASP A 1 307 ? 26.422 4.305 2.736 1 90.06 307 ASP A N 1
ATOM 2405 C CA . ASP A 1 307 ? 26.609 2.924 2.299 1 90.06 307 ASP A CA 1
ATOM 2406 C C . ASP A 1 307 ? 25.5 2.027 2.832 1 90.06 307 ASP A C 1
ATOM 2408 O O . ASP A 1 307 ? 25.734 0.87 3.182 1 90.06 307 ASP A O 1
ATOM 2412 N N . GLU A 1 308 ? 24.422 2.582 3.068 1 91 308 GLU A N 1
ATOM 2413 C CA . GLU A 1 308 ? 23.25 1.751 3.377 1 91 308 GLU A CA 1
ATOM 2414 C C . GLU A 1 308 ? 22.625 1.184 2.107 1 91 308 GLU A C 1
ATOM 2416 O O . GLU A 1 308 ? 22.234 1.936 1.215 1 91 308 GLU A O 1
ATOM 2421 N N . PRO A 1 309 ? 22.5 -0.124 2.033 1 91 309 PRO A N 1
ATOM 2422 C CA . PRO A 1 309 ? 22.172 -0.743 0.746 1 91 309 PRO A CA 1
ATOM 2423 C C . PRO A 1 309 ? 20.672 -0.906 0.536 1 91 309 PRO A C 1
ATOM 2425 O O . PRO A 1 309 ? 19.922 -1.04 1.505 1 91 309 PRO A O 1
ATOM 2428 N N . LEU A 1 310 ? 20.25 -0.892 -0.67 1 92.19 310 LEU A N 1
ATOM 2429 C CA . LEU A 1 310 ? 18.969 -1.311 -1.229 1 92.19 310 LEU A CA 1
ATOM 2430 C C . LEU A 1 310 ? 19.172 -2.15 -2.486 1 92.19 310 LEU A C 1
ATOM 2432 O O . LEU A 1 310 ? 19.812 -1.699 -3.443 1 92.19 310 LEU A O 1
ATOM 2436 N N . PHE A 1 311 ? 18.719 -3.361 -2.428 1 92.25 311 PHE A N 1
ATOM 2437 C CA . PHE A 1 311 ? 18.828 -4.246 -3.58 1 92.25 311 PHE A CA 1
ATOM 2438 C C . PHE A 1 311 ? 17.516 -4.34 -4.332 1 92.25 311 PHE A C 1
ATOM 2440 O O . PHE A 1 311 ? 16.484 -4.699 -3.75 1 92.25 311 PHE A O 1
ATOM 2447 N N . LEU A 1 312 ? 17.547 -4.035 -5.59 1 94.06 312 LEU A N 1
ATOM 2448 C CA . LEU A 1 312 ? 16.391 -4.207 -6.461 1 94.06 312 LEU A CA 1
ATOM 2449 C C . LEU A 1 312 ? 16.672 -5.238 -7.547 1 94.06 312 LEU A C 1
ATOM 2451 O O . LEU A 1 312 ? 17.797 -5.328 -8.047 1 94.06 312 LEU A O 1
ATOM 2455 N N . GLN A 1 313 ? 15.703 -5.977 -7.812 1 92.44 313 GLN A N 1
ATOM 2456 C CA . GLN A 1 313 ? 15.766 -6.949 -8.898 1 92.44 313 GLN A CA 1
ATOM 2457 C C . GLN A 1 313 ? 14.922 -6.504 -10.086 1 92.44 313 GLN A C 1
ATOM 2459 O O . GLN A 1 313 ? 13.789 -6.051 -9.914 1 92.44 313 GLN A O 1
ATOM 2464 N N . ILE A 1 314 ? 15.484 -6.562 -11.258 1 92.19 314 ILE A N 1
ATOM 2465 C CA . ILE A 1 314 ? 14.781 -6.293 -12.508 1 92.19 314 ILE A CA 1
ATOM 2466 C C . ILE A 1 314 ? 14.703 -7.574 -13.336 1 92.19 314 ILE A C 1
ATOM 2468 O O . ILE A 1 314 ? 15.719 -8.227 -13.586 1 92.19 314 ILE A O 1
ATOM 2472 N N . LYS A 1 315 ? 13.555 -7.875 -13.695 1 92.31 315 LYS A N 1
ATOM 2473 C CA . LYS A 1 315 ? 13.328 -9.125 -14.422 1 92.31 315 LYS A CA 1
ATOM 2474 C C . LYS A 1 315 ? 12.523 -8.875 -15.695 1 92.31 315 LYS A C 1
ATOM 2476 O O . LYS A 1 315 ? 11.562 -8.102 -15.688 1 92.31 315 LYS A O 1
ATOM 2481 N N . GLN A 1 316 ? 13.008 -9.523 -16.75 1 92 316 GLN A N 1
ATOM 2482 C CA . GLN A 1 316 ? 12.273 -9.438 -18.016 1 92 316 GLN A CA 1
ATOM 2483 C C . GLN A 1 316 ? 10.922 -10.133 -17.906 1 92 316 GLN A C 1
ATOM 2485 O O . GLN A 1 316 ? 10.812 -11.211 -17.328 1 92 316 GLN A O 1
ATOM 2490 N N . ALA A 1 317 ? 9.914 -9.422 -18.359 1 94 317 ALA A N 1
ATOM 2491 C CA . ALA A 1 317 ? 8.57 -9.984 -18.453 1 94 317 ALA A CA 1
ATOM 2492 C C . ALA A 1 317 ? 8.242 -10.391 -19.891 1 94 317 ALA A C 1
ATOM 2494 O O . ALA A 1 317 ? 8.227 -9.547 -20.781 1 94 317 ALA A O 1
ATOM 2495 N N . GLN A 1 318 ? 8 -11.648 -20.062 1 92.56 318 GLN A N 1
ATOM 2496 C CA . GLN A 1 318 ? 7.562 -12.172 -21.359 1 92.56 318 GLN A CA 1
ATOM 2497 C C . GLN A 1 318 ? 6.051 -12.367 -21.375 1 92.56 318 GLN A C 1
ATOM 2499 O O . GLN A 1 318 ? 5.375 -12.18 -20.375 1 92.56 318 GLN A O 1
ATOM 2504 N N . ARG A 1 319 ? 5.598 -12.633 -22.562 1 93.94 319 ARG A N 1
ATOM 2505 C CA . ARG A 1 319 ? 4.18 -12.969 -22.641 1 93.94 319 ARG A CA 1
ATOM 2506 C C . ARG A 1 319 ? 3.85 -14.18 -21.781 1 93.94 319 ARG A C 1
ATOM 2508 O O . ARG A 1 319 ? 4.66 -15.094 -21.656 1 93.94 319 ARG A O 1
ATOM 2515 N N . SER A 1 320 ? 2.707 -14.188 -21.219 1 96.56 320 SER A N 1
ATOM 2516 C CA . SER A 1 320 ? 2.318 -15.258 -20.297 1 96.56 320 SER A CA 1
ATOM 2517 C C . SER A 1 320 ? 2.025 -16.547 -21.047 1 96.56 320 SER A C 1
ATOM 2519 O O . SER A 1 320 ? 1.395 -16.531 -22.109 1 96.56 320 SER A O 1
ATOM 2521 N N . ALA A 1 321 ? 2.455 -17.672 -20.516 1 95.56 321 ALA A N 1
ATOM 2522 C CA . ALA A 1 321 ? 2.111 -18.984 -21.047 1 95.56 321 ALA A CA 1
ATOM 2523 C C . ALA A 1 321 ? 0.601 -19.219 -21.031 1 95.56 321 ALA A C 1
ATOM 2525 O O . ALA A 1 321 ? 0.076 -20.031 -21.781 1 95.56 321 ALA A O 1
ATOM 2526 N N . MET A 1 322 ? -0.124 -18.422 -20.203 1 97.56 322 MET A N 1
ATOM 2527 C CA . MET A 1 322 ? -1.562 -18.609 -20.031 1 97.56 322 MET A CA 1
ATOM 2528 C C . MET A 1 322 ? -2.322 -18.156 -21.266 1 97.56 322 MET A C 1
ATOM 2530 O O . MET A 1 322 ? -3.494 -18.484 -21.438 1 97.56 322 MET A O 1
ATOM 2534 N N . GLU A 1 323 ? -1.626 -17.438 -22.078 1 97 323 GLU A N 1
ATOM 2535 C CA . GLU A 1 323 ? -2.273 -17.062 -23.344 1 97 323 GLU A CA 1
ATOM 2536 C C . GLU A 1 323 ? -2.588 -18.281 -24.188 1 97 323 GLU A C 1
ATOM 2538 O O . GLU A 1 323 ? -3.475 -18.234 -25.047 1 97 323 GLU A O 1
ATOM 2543 N N . ARG A 1 324 ? -1.891 -19.406 -23.969 1 94.62 324 ARG A N 1
ATOM 2544 C CA . ARG A 1 324 ? -2.168 -20.656 -24.641 1 94.62 324 ARG A CA 1
ATOM 2545 C C . ARG A 1 324 ? -3.492 -21.25 -24.172 1 94.62 324 ARG A C 1
ATOM 2547 O O . ARG A 1 324 ? -4.172 -21.953 -24.938 1 94.62 324 ARG A O 1
ATOM 2554 N N . VAL A 1 325 ? -3.809 -21.016 -22.906 1 96.31 325 VAL A N 1
ATOM 2555 C CA . VAL A 1 325 ? -5.043 -21.531 -22.328 1 96.31 325 VAL A CA 1
ATOM 2556 C C . VAL A 1 325 ? -6.242 -20.797 -22.922 1 96.31 325 VAL A C 1
ATOM 2558 O O . VAL A 1 325 ? -7.242 -21.422 -23.281 1 96.31 325 VAL A O 1
ATOM 2561 N N . ASP A 1 326 ? -6.117 -19.5 -22.969 1 95.75 326 ASP A N 1
ATOM 2562 C CA . ASP A 1 326 ? -7.16 -18.656 -23.531 1 95.75 326 ASP A CA 1
ATOM 2563 C C . ASP A 1 326 ? -6.559 -17.453 -24.281 1 95.75 326 ASP A C 1
ATOM 2565 O O . ASP A 1 326 ? -6.289 -16.422 -23.672 1 95.75 326 ASP A O 1
ATOM 2569 N N . PRO A 1 327 ? -6.5 -17.547 -25.531 1 94.25 327 PRO A N 1
ATOM 2570 C CA . PRO A 1 327 ? -5.902 -16.469 -26.328 1 94.25 327 PRO A CA 1
ATOM 2571 C C . PRO A 1 327 ? -6.684 -15.164 -26.219 1 94.25 327 PRO A C 1
ATOM 2573 O O . PRO A 1 327 ? -6.113 -14.086 -26.406 1 94.25 327 PRO A O 1
ATOM 2576 N N . ASN A 1 328 ? -7.93 -15.242 -25.875 1 94.06 328 ASN A N 1
ATOM 2577 C CA . ASN A 1 328 ? -8.742 -14.039 -25.766 1 94.06 328 ASN A CA 1
ATOM 2578 C C . ASN A 1 328 ? -8.367 -13.227 -24.531 1 94.06 328 ASN A C 1
ATOM 2580 O O . ASN A 1 328 ? -8.727 -12.055 -24.422 1 94.06 328 ASN A O 1
ATOM 2584 N N . ALA A 1 329 ? -7.648 -13.852 -23.609 1 94.44 329 ALA A N 1
ATOM 2585 C CA . ALA A 1 329 ? -7.25 -13.18 -22.375 1 94.44 329 ALA A CA 1
ATOM 2586 C C . ALA A 1 329 ? -5.898 -12.484 -22.547 1 94.44 329 ALA A C 1
ATOM 2588 O O . ALA A 1 329 ? -5.383 -11.883 -21.594 1 94.44 329 ALA A O 1
ATOM 2589 N N . ALA A 1 330 ? -5.406 -12.523 -23.703 1 95.44 330 ALA A N 1
ATOM 2590 C CA . ALA A 1 330 ? -4.074 -11.977 -23.938 1 95.44 330 ALA A CA 1
ATOM 2591 C C . ALA A 1 330 ? -4.004 -10.508 -23.516 1 95.44 330 ALA A C 1
ATOM 2593 O O . ALA A 1 330 ? -4.93 -9.742 -23.781 1 95.44 330 ALA A O 1
ATOM 2594 N N . TYR A 1 331 ? -2.973 -10.141 -22.875 1 94.62 331 TYR A N 1
ATOM 2595 C CA . TYR A 1 331 ? -2.785 -8.789 -22.359 1 94.62 331 TYR A CA 1
ATOM 2596 C C . TYR A 1 331 ? -2.201 -7.875 -23.438 1 94.62 331 TYR A C 1
ATOM 2598 O O . TYR A 1 331 ? -1.125 -8.148 -23.969 1 94.62 331 TYR A O 1
ATOM 2606 N N . ASP A 1 332 ? -2.941 -6.691 -23.688 1 91.31 332 ASP A N 1
ATOM 2607 C CA . ASP A 1 332 ? -2.52 -5.75 -24.734 1 91.31 332 ASP A CA 1
ATOM 2608 C C . ASP A 1 332 ? -1.706 -4.605 -24.141 1 91.31 332 ASP A C 1
ATOM 2610 O O . ASP A 1 332 ? -1.426 -3.615 -24.812 1 91.31 332 ASP A O 1
ATOM 2614 N N . GLY A 1 333 ? -0.666 -4.695 -23.531 1 92.94 333 GLY A N 1
ATOM 2615 C CA . GLY A 1 333 ? 0.172 -3.652 -22.953 1 92.94 333 GLY A CA 1
ATOM 2616 C C . GLY A 1 333 ? 1.551 -4.145 -22.562 1 92.94 333 GLY A C 1
ATOM 2617 O O . GLY A 1 333 ? 2.018 -5.172 -23.062 1 92.94 333 GLY A O 1
ATOM 2618 N N . ASN A 1 334 ? 2.219 -3.287 -21.766 1 95.38 334 ASN A N 1
ATOM 2619 C CA . ASN A 1 334 ? 3.531 -3.643 -21.234 1 95.38 334 ASN A CA 1
ATOM 2620 C C . ASN A 1 334 ? 3.463 -4.875 -20.344 1 95.38 334 ASN A C 1
ATOM 2622 O O . ASN A 1 334 ? 2.738 -4.883 -19.344 1 95.38 334 ASN A O 1
ATOM 2626 N N . GLN A 1 335 ? 4.219 -5.895 -20.703 1 96.75 335 GLN A N 1
ATOM 2627 C CA . GLN A 1 335 ? 4.168 -7.152 -19.969 1 96.75 335 GLN A CA 1
ATOM 2628 C C . GLN A 1 335 ? 4.668 -6.98 -18.531 1 96.75 335 GLN A C 1
ATOM 2630 O O . GLN A 1 335 ? 4.262 -7.715 -17.625 1 96.75 335 GLN A O 1
ATOM 2635 N N . GLY A 1 336 ? 5.645 -6.09 -18.328 1 96.88 336 GLY A N 1
ATOM 2636 C CA . GLY A 1 336 ? 6.004 -5.758 -16.969 1 96.88 336 GLY A CA 1
ATOM 2637 C C . GLY A 1 336 ? 4.84 -5.227 -16.156 1 96.88 336 GLY A C 1
ATOM 2638 O O . GLY A 1 336 ? 4.68 -5.578 -14.977 1 96.88 336 GLY A O 1
ATOM 2639 N N . ARG A 1 337 ? 4.062 -4.402 -16.781 1 97 337 ARG A N 1
ATOM 2640 C CA . ARG A 1 337 ? 2.869 -3.873 -16.141 1 97 337 ARG A CA 1
ATOM 2641 C C . ARG A 1 337 ? 1.877 -4.988 -15.82 1 97 337 ARG A C 1
ATOM 2643 O O . ARG A 1 337 ? 1.26 -4.992 -14.75 1 97 337 ARG A O 1
ATOM 2650 N N . ARG A 1 338 ? 1.712 -5.93 -16.719 1 97.88 338 ARG A N 1
ATOM 2651 C CA . ARG A 1 338 ? 0.86 -7.094 -16.469 1 97.88 338 ARG A CA 1
ATOM 2652 C C . ARG A 1 338 ? 1.25 -7.801 -15.18 1 97.88 338 ARG A C 1
ATOM 2654 O O . ARG A 1 338 ? 0.389 -8.117 -14.359 1 97.88 338 ARG A O 1
ATOM 2661 N N . VAL A 1 339 ? 2.533 -7.988 -15.016 1 97.88 339 VAL A N 1
ATOM 2662 C CA . VAL A 1 339 ? 3.049 -8.703 -13.852 1 97.88 339 VAL A CA 1
ATOM 2663 C C . VAL A 1 339 ? 2.783 -7.887 -12.594 1 97.88 339 VAL A C 1
ATOM 2665 O O . VAL A 1 339 ? 2.295 -8.422 -11.594 1 97.88 339 VAL A O 1
ATOM 2668 N N . VAL A 1 340 ? 3.018 -6.582 -12.656 1 97.44 340 VAL A N 1
ATOM 2669 C CA . VAL A 1 340 ? 2.869 -5.688 -11.508 1 97.44 340 VAL A CA 1
ATOM 2670 C C . VAL A 1 340 ? 1.402 -5.625 -11.094 1 97.44 340 VAL A C 1
ATOM 2672 O O . VAL A 1 340 ? 1.079 -5.793 -9.914 1 97.44 340 VAL A O 1
ATOM 2675 N N . GLU A 1 341 ? 0.534 -5.453 -12.039 1 96.75 341 GLU A N 1
ATOM 2676 C CA . GLU A 1 341 ? -0.894 -5.359 -11.75 1 96.75 341 GLU A CA 1
ATOM 2677 C C . GLU A 1 341 ? -1.442 -6.688 -11.234 1 96.75 341 GLU A C 1
ATOM 2679 O O . GLU A 1 341 ? -2.266 -6.711 -10.312 1 96.75 341 GLU A O 1
ATOM 2684 N N . GLY A 1 342 ? -1.005 -7.766 -11.828 1 97.94 342 GLY A N 1
ATOM 2685 C CA . GLY A 1 342 ? -1.419 -9.078 -11.352 1 97.94 342 GLY A CA 1
ATOM 2686 C C . GLY A 1 342 ? -0.971 -9.359 -9.93 1 97.94 342 GLY A C 1
ATOM 2687 O O . GLY A 1 342 ? -1.739 -9.898 -9.125 1 97.94 342 GLY A O 1
ATOM 2688 N N . GLN A 1 343 ? 0.279 -9.023 -9.641 1 97.81 343 GLN A N 1
ATOM 2689 C CA . GLN A 1 343 ? 0.801 -9.203 -8.289 1 97.81 343 GLN A CA 1
ATOM 2690 C C . GLN A 1 343 ? 0.002 -8.391 -7.277 1 97.81 343 GLN A C 1
ATOM 2692 O O . GLN A 1 343 ? -0.365 -8.898 -6.215 1 97.81 343 GLN A O 1
ATOM 2697 N N . ARG A 1 344 ? -0.322 -7.172 -7.59 1 96.75 344 ARG A N 1
ATOM 2698 C CA . ARG A 1 344 ? -1.077 -6.309 -6.688 1 96.75 344 ARG A CA 1
ATOM 2699 C C . ARG A 1 344 ? -2.482 -6.852 -6.461 1 96.75 344 ARG A C 1
ATOM 2701 O O . ARG A 1 344 ? -3.037 -6.719 -5.367 1 96.75 344 ARG A O 1
ATOM 2708 N N . LYS A 1 345 ? -3.057 -7.449 -7.457 1 96.81 345 LYS A N 1
ATOM 2709 C CA . LYS A 1 345 ? -4.395 -8.016 -7.332 1 96.81 345 LYS A CA 1
ATOM 2710 C C . LYS A 1 345 ? -4.387 -9.266 -6.457 1 96.81 345 LYS A C 1
ATOM 2712 O O . LYS A 1 345 ? -5.312 -9.484 -5.672 1 96.81 345 LYS A O 1
ATOM 2717 N N . MET A 1 346 ? -3.334 -9.992 -6.555 1 97.56 346 MET A N 1
ATOM 2718 C CA . MET A 1 346 ? -3.346 -11.32 -5.949 1 97.56 346 MET A CA 1
ATOM 2719 C C . MET A 1 346 ? -2.818 -11.273 -4.52 1 97.56 346 MET A C 1
ATOM 2721 O O . MET A 1 346 ? -3.291 -12.008 -3.652 1 97.56 346 MET A O 1
ATOM 2725 N N . GLN A 1 347 ? -1.844 -10.43 -4.238 1 96.56 347 GLN A N 1
ATOM 2726 C CA . GLN A 1 347 ? -1.202 -10.406 -2.93 1 96.56 347 GLN A CA 1
ATOM 2727 C C . GLN A 1 347 ? -1.979 -9.539 -1.948 1 96.56 347 GLN A C 1
ATOM 2729 O O . GLN A 1 347 ? -2.564 -8.523 -2.338 1 96.56 347 GLN A O 1
ATOM 2734 N N . ALA A 1 348 ? -1.884 -9.922 -0.698 1 93.69 348 ALA A N 1
ATOM 2735 C CA . ALA A 1 348 ? -2.508 -9.117 0.349 1 93.69 348 ALA A CA 1
ATOM 2736 C C . ALA A 1 348 ? -1.769 -7.793 0.541 1 93.69 348 ALA A C 1
ATOM 2738 O O . ALA A 1 348 ? -2.373 -6.785 0.914 1 93.69 348 ALA A O 1
ATOM 2739 N N . ALA A 1 349 ? -0.509 -7.809 0.38 1 93.81 349 ALA A N 1
ATOM 2740 C CA . ALA A 1 349 ? 0.375 -6.645 0.436 1 93.81 349 ALA A CA 1
ATOM 2741 C C . ALA A 1 349 ? 1.581 -6.832 -0.481 1 93.81 349 ALA A C 1
ATOM 2743 O O . ALA A 1 349 ? 2.264 -7.855 -0.419 1 93.81 349 ALA A O 1
ATOM 2744 N N . SER A 1 350 ? 1.805 -5.836 -1.264 1 93.88 350 SER A N 1
ATOM 2745 C CA . SER A 1 350 ? 2.857 -5.996 -2.26 1 93.88 350 SER A CA 1
ATOM 2746 C C . SER A 1 350 ? 4.047 -5.09 -1.957 1 93.88 350 SER A C 1
ATOM 2748 O O . SER A 1 350 ? 3.914 -4.102 -1.23 1 93.88 350 SER A O 1
ATOM 2750 N N . ASP A 1 351 ? 5.121 -5.383 -2.539 1 93.19 351 ASP A N 1
ATOM 2751 C CA . ASP A 1 351 ? 6.395 -4.68 -2.443 1 93.19 351 ASP A CA 1
ATOM 2752 C C . ASP A 1 351 ? 6.234 -3.201 -2.799 1 93.19 351 ASP A C 1
ATOM 2754 O O . ASP A 1 351 ? 5.598 -2.865 -3.799 1 93.19 351 ASP A O 1
ATOM 2758 N N . ILE A 1 352 ? 6.844 -2.295 -2.02 1 93.31 352 ILE A N 1
ATOM 2759 C CA . ILE A 1 352 ? 6.637 -0.865 -2.229 1 93.31 352 ILE A CA 1
ATOM 2760 C C . ILE A 1 352 ? 7.43 -0.401 -3.447 1 93.31 352 ILE A C 1
ATOM 2762 O O . ILE A 1 352 ? 7.125 0.639 -4.035 1 93.31 352 ILE A O 1
ATOM 2766 N N . PHE A 1 353 ? 8.445 -1.115 -3.877 1 95.88 353 PHE A N 1
ATOM 2767 C CA . PHE A 1 353 ? 9.258 -0.721 -5.023 1 95.88 353 PHE A CA 1
ATOM 2768 C C . PHE A 1 353 ? 8.789 -1.433 -6.285 1 95.88 353 PHE A C 1
ATOM 2770 O O . PHE A 1 353 ? 9.406 -1.295 -7.344 1 95.88 353 PHE A O 1
ATOM 2777 N N . LEU A 1 354 ? 7.727 -2.188 -6.137 1 96.62 354 LEU A N 1
ATOM 2778 C CA . LEU A 1 354 ? 7.184 -2.891 -7.297 1 96.62 354 LEU A CA 1
ATOM 2779 C C . LEU A 1 354 ? 6.812 -1.909 -8.398 1 96.62 354 LEU A C 1
ATOM 2781 O O . LEU A 1 354 ? 6.102 -0.932 -8.156 1 96.62 354 LEU A O 1
ATOM 2785 N N . GLY A 1 355 ? 7.328 -2.121 -9.555 1 96.88 355 GLY A N 1
ATOM 2786 C CA . GLY A 1 355 ? 7.074 -1.294 -10.727 1 96.88 355 GLY A CA 1
ATOM 2787 C C . GLY A 1 355 ? 7.5 -1.951 -12.023 1 96.88 355 GLY A C 1
ATOM 2788 O O . GLY A 1 355 ? 7.855 -3.133 -12.039 1 96.88 355 GLY A O 1
ATOM 2789 N N . PHE A 1 356 ? 7.332 -1.205 -13.109 1 96.75 356 PHE A N 1
ATOM 2790 C CA . PHE A 1 356 ? 7.672 -1.773 -14.414 1 96.75 356 PHE A CA 1
ATOM 2791 C C . PHE A 1 356 ? 8.5 -0.792 -15.234 1 96.75 356 PHE A C 1
ATOM 2793 O O . PHE A 1 356 ? 8.602 0.385 -14.883 1 96.75 356 PHE A O 1
ATOM 2800 N N . SER A 1 357 ? 9.148 -1.308 -16.172 1 94.5 357 SER A N 1
ATOM 2801 C CA . SER A 1 357 ? 10.039 -0.556 -17.047 1 94.5 357 SER A CA 1
ATOM 2802 C C . SER A 1 357 ? 10.055 -1.148 -18.453 1 94.5 357 SER A C 1
ATOM 2804 O O . SER A 1 357 ? 9.352 -2.119 -18.734 1 94.5 357 SER A O 1
ATOM 2806 N N . HIS A 1 358 ? 10.719 -0.469 -19.297 1 92.12 358 HIS A N 1
ATOM 2807 C CA . HIS A 1 358 ? 10.922 -0.971 -20.656 1 92.12 358 HIS A CA 1
ATOM 2808 C C . HIS A 1 358 ? 12.219 -0.438 -21.25 1 92.12 358 HIS A C 1
ATOM 2810 O O . HIS A 1 358 ? 12.75 0.568 -20.781 1 92.12 358 HIS A O 1
ATOM 2816 N N . ASP A 1 359 ? 12.664 -1.203 -22.078 1 87.44 359 ASP A N 1
ATOM 2817 C CA . ASP A 1 359 ? 13.789 -0.774 -22.906 1 87.44 359 ASP A CA 1
ATOM 2818 C C . ASP A 1 359 ? 13.328 -0.485 -24.328 1 87.44 359 ASP A C 1
ATOM 2820 O O . ASP A 1 359 ? 12.953 -1.401 -25.078 1 87.44 359 ASP A O 1
ATOM 2824 N N . SER A 1 360 ? 13.5 0.738 -24.703 1 83.62 360 SER A N 1
ATOM 2825 C CA . SER A 1 360 ? 13.008 1.146 -26.016 1 83.62 360 SER A CA 1
ATOM 2826 C C . SER A 1 360 ? 13.859 0.551 -27.141 1 83.62 360 SER A C 1
ATOM 2828 O O . SER A 1 360 ? 13.359 0.278 -28.234 1 83.62 360 SER A O 1
ATOM 2830 N N . ALA A 1 361 ? 15.117 0.362 -26.859 1 82 361 ALA A N 1
ATOM 2831 C CA . ALA A 1 361 ? 16.031 -0.135 -27.891 1 82 361 ALA A CA 1
ATOM 2832 C C . ALA A 1 361 ? 15.75 -1.602 -28.203 1 82 361 ALA A C 1
ATOM 2834 O O . ALA A 1 361 ? 15.562 -1.966 -29.375 1 82 361 ALA A O 1
ATOM 2835 N N . SER A 1 362 ? 15.68 -2.443 -27.25 1 79.25 362 SER A N 1
ATOM 2836 C CA . SER A 1 362 ? 15.469 -3.873 -27.453 1 79.25 362 SER A CA 1
ATOM 2837 C C . SER A 1 362 ? 13.977 -4.215 -27.438 1 79.25 362 SER A C 1
ATOM 2839 O O . SER A 1 362 ? 13.594 -5.332 -27.781 1 79.25 362 SER A O 1
ATOM 2841 N N . ARG A 1 363 ? 13.125 -3.25 -26.953 1 84.81 363 ARG A N 1
ATOM 2842 C CA . ARG A 1 363 ? 11.68 -3.41 -26.844 1 84.81 363 ARG A CA 1
ATOM 2843 C C . ARG A 1 363 ? 11.32 -4.445 -25.781 1 84.81 363 ARG A C 1
ATOM 2845 O O . ARG A 1 363 ? 10.203 -4.965 -25.766 1 84.81 363 ARG A O 1
ATOM 2852 N N . ARG A 1 364 ? 12.305 -4.785 -25.016 1 88.62 364 ARG A N 1
ATOM 2853 C CA . ARG A 1 364 ? 12.031 -5.691 -23.906 1 88.62 364 ARG A CA 1
ATOM 2854 C C . ARG A 1 364 ? 11.328 -4.961 -22.766 1 88.62 364 ARG A C 1
ATOM 2856 O O . ARG A 1 364 ? 11.531 -3.758 -22.562 1 88.62 364 ARG A O 1
ATOM 2863 N N . GLU A 1 365 ? 10.5 -5.695 -22.094 1 93.12 365 GLU A N 1
ATOM 2864 C CA . GLU A 1 365 ? 9.719 -5.164 -20.984 1 93.12 365 GLU A CA 1
ATOM 2865 C C . GLU A 1 365 ? 10.102 -5.836 -19.672 1 93.12 365 GLU A C 1
ATOM 2867 O O . GLU A 1 365 ? 10.492 -7.008 -19.656 1 93.12 365 GLU A O 1
ATOM 2872 N N . PHE A 1 366 ? 10.086 -5.039 -18.625 1 94.38 366 PHE A N 1
ATOM 2873 C CA . PHE A 1 366 ? 10.633 -5.508 -17.359 1 94.38 366 PHE A CA 1
ATOM 2874 C C . PHE A 1 366 ? 9.719 -5.129 -16.203 1 94.38 366 PHE A C 1
ATOM 2876 O O . PHE A 1 366 ? 8.859 -4.25 -16.344 1 94.38 366 PHE A O 1
ATOM 2883 N N . TYR A 1 367 ? 9.883 -5.793 -15.148 1 95.88 367 TYR A N 1
ATOM 2884 C CA . TYR A 1 367 ? 9.359 -5.344 -13.867 1 95.88 367 TYR A CA 1
ATOM 2885 C C . TYR A 1 367 ? 10.461 -5.328 -12.805 1 95.88 367 TYR A C 1
ATOM 2887 O O . TYR A 1 367 ? 11.484 -5.992 -12.961 1 95.88 367 TYR A O 1
ATOM 2895 N N . VAL A 1 368 ? 10.281 -4.477 -11.812 1 96.19 368 VAL A N 1
ATOM 2896 C CA . VAL A 1 368 ? 11.266 -4.246 -10.766 1 96.19 368 VAL A CA 1
ATOM 2897 C C . VAL A 1 368 ? 10.648 -4.527 -9.398 1 96.19 368 VAL A C 1
ATOM 2899 O O . VAL A 1 368 ? 9.477 -4.219 -9.164 1 96.19 368 VAL A O 1
ATOM 2902 N N . ARG A 1 369 ? 11.367 -5.129 -8.539 1 95.12 369 ARG A N 1
ATOM 2903 C CA . ARG A 1 369 ? 10.953 -5.391 -7.164 1 95.12 369 ARG A CA 1
ATOM 2904 C C . ARG A 1 369 ? 12.156 -5.43 -6.227 1 95.12 369 ARG A C 1
ATOM 2906 O O . ARG A 1 369 ? 13.305 -5.469 -6.68 1 95.12 369 ARG A O 1
ATOM 2913 N N . THR A 1 370 ? 11.867 -5.336 -4.961 1 93.31 370 THR A N 1
ATOM 2914 C CA . THR A 1 370 ? 12.93 -5.547 -3.984 1 93.31 370 THR A CA 1
ATOM 2915 C C . THR A 1 370 ? 13.453 -6.98 -4.055 1 93.31 370 THR A C 1
ATOM 2917 O O . THR A 1 370 ? 12.672 -7.926 -4.188 1 93.31 370 THR A O 1
ATOM 2920 N N . LEU A 1 371 ? 14.711 -7.051 -4 1 89.44 371 LEU A N 1
ATOM 2921 C CA . LEU A 1 371 ? 15.273 -8.398 -3.977 1 89.44 371 LEU A CA 1
ATOM 2922 C C . LEU A 1 371 ? 14.789 -9.172 -2.756 1 89.44 371 LEU A C 1
ATOM 2924 O O . LEU A 1 371 ? 14.828 -8.656 -1.636 1 89.44 371 LEU A O 1
ATOM 2928 N N . LYS A 1 372 ? 14.336 -10.312 -3.012 1 79.12 372 LYS A N 1
ATOM 2929 C CA . LYS A 1 372 ? 13.781 -11.141 -1.946 1 79.12 372 LYS A CA 1
ATOM 2930 C C . LYS A 1 372 ? 14.844 -11.5 -0.917 1 79.12 372 LYS A C 1
ATOM 2932 O O . LYS A 1 372 ? 16 -11.719 -1.27 1 79.12 372 LYS A O 1
ATOM 2937 N N . ASN A 1 373 ? 14.336 -11.562 0.269 1 68.88 373 ASN A N 1
ATOM 2938 C CA . ASN A 1 373 ? 15.172 -12.055 1.357 1 68.88 373 ASN A CA 1
ATOM 2939 C C . ASN A 1 373 ? 15.352 -13.562 1.292 1 68.88 373 ASN A C 1
ATOM 2941 O O . ASN A 1 373 ? 14.375 -14.312 1.344 1 68.88 373 ASN A O 1
ATOM 2945 N N . ARG A 1 374 ? 16.406 -14.023 1.252 1 62.47 374 ARG A N 1
ATOM 2946 C CA . ARG A 1 374 ? 16.672 -15.438 1.026 1 62.47 374 ARG A CA 1
ATOM 2947 C C . ARG A 1 374 ? 16.25 -16.281 2.229 1 62.47 374 ARG A C 1
ATOM 2949 O O . ARG A 1 374 ? 15.789 -17.406 2.072 1 62.47 374 ARG A O 1
ATOM 2956 N N . ARG A 1 375 ? 16.438 -15.703 3.387 1 64.44 375 ARG A N 1
ATOM 2957 C CA . ARG A 1 375 ? 16.078 -16.484 4.562 1 64.44 375 ARG A CA 1
ATOM 2958 C C . ARG A 1 375 ? 14.586 -16.797 4.59 1 64.44 375 ARG A C 1
ATOM 2960 O O . ARG A 1 375 ? 14.18 -17.922 4.855 1 64.44 375 ARG A O 1
ATOM 2967 N N . LEU A 1 376 ? 13.859 -15.852 4.262 1 73.19 376 LEU A N 1
ATOM 2968 C CA . LEU A 1 376 ? 12.422 -16.078 4.215 1 73.19 376 LEU A CA 1
ATOM 2969 C C . LEU A 1 376 ? 12.047 -16.953 3.027 1 73.19 376 LEU A C 1
ATOM 2971 O O . LEU A 1 376 ? 11.062 -17.703 3.084 1 73.19 376 LEU A O 1
ATOM 2975 N N . GLY A 1 377 ? 12.883 -16.938 2.123 1 71.38 377 GLY A N 1
ATOM 2976 C CA . GLY A 1 377 ? 12.648 -17.781 0.969 1 71.38 377 GLY A CA 1
ATOM 2977 C C . GLY A 1 377 ? 12.797 -19.266 1.279 1 71.38 377 GLY A C 1
ATOM 2978 O O . GLY A 1 377 ? 12.195 -20.109 0.609 1 71.38 377 GLY A O 1
ATOM 2979 N N . GLY A 1 378 ? 13.469 -19.594 2.33 1 76.81 378 GLY A N 1
ATOM 2980 C CA . GLY A 1 378 ? 13.711 -20.984 2.705 1 76.81 378 GLY A CA 1
ATOM 2981 C C . GLY A 1 378 ? 12.539 -21.625 3.408 1 76.81 378 GLY A C 1
ATOM 2982 O O . GLY A 1 378 ? 12.469 -22.859 3.516 1 76.81 378 GLY A O 1
ATOM 2983 N N . VAL A 1 379 ? 11.656 -20.859 3.799 1 80.88 379 VAL A N 1
ATOM 2984 C CA . VAL A 1 379 ? 10.508 -21.359 4.555 1 80.88 379 VAL A CA 1
ATOM 2985 C C . VAL A 1 379 ? 9.711 -22.344 3.697 1 80.88 379 VAL A C 1
ATOM 2987 O O . VAL A 1 379 ? 9.367 -23.422 4.152 1 80.88 379 VAL A O 1
ATOM 2990 N N . GLY A 1 380 ? 9.516 -22.016 2.488 1 83.25 380 GLY A N 1
ATOM 2991 C CA . GLY A 1 380 ? 8.797 -22.891 1.581 1 83.25 380 GLY A CA 1
ATOM 2992 C C . GLY A 1 380 ? 9.531 -24.188 1.305 1 83.25 380 GLY A C 1
ATOM 2993 O O . GLY A 1 380 ? 8.922 -25.266 1.293 1 83.25 380 GLY A O 1
ATOM 2994 N N . GLU A 1 381 ? 10.797 -24.094 1.19 1 83.94 381 GLU A N 1
ATOM 2995 C CA . GLU A 1 381 ? 11.617 -25.266 0.92 1 83.94 381 GLU A CA 1
ATOM 2996 C C . GLU A 1 381 ? 11.625 -26.219 2.113 1 83.94 381 GLU A C 1
ATOM 2998 O O . GLU A 1 381 ? 11.461 -27.438 1.948 1 83.94 381 GLU A O 1
ATOM 3003 N N . ILE A 1 382 ? 11.727 -25.672 3.262 1 83.56 382 ILE A N 1
ATOM 3004 C CA . ILE A 1 382 ? 11.758 -26.469 4.48 1 83.56 382 ILE A CA 1
ATOM 3005 C C . ILE A 1 382 ? 10.406 -27.156 4.684 1 83.56 382 ILE A C 1
ATOM 3007 O O . ILE A 1 382 ? 10.344 -28.359 4.938 1 83.56 382 ILE A O 1
ATOM 3011 N N . ALA A 1 383 ? 9.422 -26.422 4.477 1 82.56 383 ALA A N 1
ATOM 3012 C CA . ALA A 1 383 ? 8.078 -26.953 4.703 1 82.56 383 ALA A CA 1
ATOM 3013 C C . ALA A 1 383 ? 7.723 -28.016 3.672 1 82.56 383 ALA A C 1
ATOM 3015 O O . ALA A 1 383 ? 7.109 -29.031 4.008 1 82.56 383 ALA A O 1
ATOM 3016 N N . GLU A 1 384 ? 8.117 -27.766 2.529 1 84.81 384 GLU A N 1
ATOM 3017 C CA . GLU A 1 384 ? 7.855 -28.734 1.472 1 84.81 384 GLU A CA 1
ATOM 3018 C C . GLU A 1 384 ? 8.57 -30.047 1.743 1 84.81 384 GLU A C 1
ATOM 3020 O O . GLU A 1 384 ? 8 -31.125 1.559 1 84.81 384 GLU A O 1
ATOM 3025 N N . LEU A 1 385 ? 9.758 -30.016 2.205 1 85.44 385 LEU A N 1
ATOM 3026 C CA . LEU A 1 385 ? 10.578 -31.203 2.432 1 85.44 385 LEU A CA 1
ATOM 3027 C C . LEU A 1 385 ? 10.102 -31.969 3.666 1 85.44 385 LEU A C 1
ATOM 3029 O O . LEU A 1 385 ? 10.062 -33.188 3.664 1 85.44 385 LEU A O 1
ATOM 3033 N N . GLU A 1 386 ? 9.703 -31.203 4.688 1 91 386 GLU A N 1
ATOM 3034 C CA . GLU A 1 386 ? 9.508 -31.859 5.98 1 91 386 GLU A CA 1
ATOM 3035 C C . GLU A 1 386 ? 8.023 -32.031 6.289 1 91 386 GLU A C 1
ATOM 3037 O O . GLU A 1 386 ? 7.664 -32.812 7.168 1 91 386 GLU A O 1
ATOM 3042 N N . ALA A 1 387 ? 7.223 -31.297 5.578 1 94.25 387 ALA A N 1
ATOM 3043 C CA . ALA A 1 387 ? 5.789 -31.344 5.855 1 94.25 387 ALA A CA 1
ATOM 3044 C C . ALA A 1 387 ? 4.977 -31.031 4.602 1 94.25 387 ALA A C 1
ATOM 3046 O O . ALA A 1 387 ? 4.125 -30.141 4.609 1 94.25 387 ALA A O 1
ATOM 3047 N N . LEU A 1 388 ? 5.168 -31.875 3.566 1 95.31 388 LEU A N 1
ATOM 3048 C CA . LEU A 1 388 ? 4.598 -31.641 2.244 1 95.31 388 LEU A CA 1
ATOM 3049 C C . LEU A 1 388 ? 3.078 -31.547 2.314 1 95.31 388 LEU A C 1
ATOM 3051 O O . LEU A 1 388 ? 2.475 -30.688 1.672 1 95.31 388 LEU A O 1
ATOM 3055 N N . TYR A 1 389 ? 2.484 -32.406 3.102 1 94.75 389 TYR A N 1
ATOM 3056 C CA . TYR A 1 389 ? 1.031 -32.438 3.213 1 94.75 389 TYR A CA 1
ATOM 3057 C C . TYR A 1 389 ? 0.476 -31.125 3.73 1 94.75 389 TYR A C 1
ATOM 3059 O O . TYR A 1 389 ? -0.409 -30.531 3.109 1 94.75 389 TYR A O 1
ATOM 3067 N N . GLU A 1 390 ? 0.995 -30.594 4.84 1 95.56 390 GLU A N 1
ATOM 3068 C CA . GLU A 1 390 ? 0.556 -29.328 5.43 1 95.56 390 GLU A CA 1
ATOM 3069 C C . GLU A 1 390 ? 0.943 -28.141 4.547 1 95.56 390 GLU A C 1
ATOM 3071 O O . GLU A 1 390 ? 0.178 -27.188 4.414 1 95.56 390 GLU A O 1
ATOM 3076 N N . TYR A 1 391 ? 2.092 -28.25 3.982 1 96.44 391 TYR A N 1
ATOM 3077 C CA . TYR A 1 391 ? 2.578 -27.172 3.133 1 96.44 391 TYR A CA 1
ATOM 3078 C C . TYR A 1 391 ? 1.706 -27.016 1.892 1 96.44 391 TYR A C 1
ATOM 3080 O O . TYR A 1 391 ? 1.347 -25.891 1.511 1 96.44 391 TYR A O 1
ATOM 3088 N N . ALA A 1 392 ? 1.406 -28.125 1.27 1 97.81 392 ALA A N 1
ATOM 3089 C CA . ALA A 1 392 ? 0.567 -28.109 0.075 1 97.81 392 ALA A CA 1
ATOM 3090 C C . ALA A 1 392 ? -0.8 -27.5 0.377 1 97.81 392 ALA A C 1
ATOM 3092 O O . ALA A 1 392 ? -1.34 -26.734 -0.427 1 97.81 392 ALA A O 1
ATOM 3093 N N . ALA A 1 393 ? -1.336 -27.812 1.531 1 97.12 393 ALA A N 1
ATOM 3094 C CA . ALA A 1 393 ? -2.617 -27.25 1.944 1 97.12 393 ALA A CA 1
ATOM 3095 C C . ALA A 1 393 ? -2.508 -25.734 2.156 1 97.12 393 ALA A C 1
ATOM 3097 O O . ALA A 1 393 ? -3.428 -24.984 1.822 1 97.12 393 ALA A O 1
ATOM 3098 N N . LEU A 1 394 ? -1.435 -25.312 2.75 1 97.31 394 LEU A N 1
ATOM 3099 C CA . LEU A 1 394 ? -1.189 -23.891 2.951 1 97.31 394 LEU A CA 1
ATOM 3100 C C . LEU A 1 394 ? -1.142 -23.156 1.618 1 97.31 394 LEU A C 1
ATOM 3102 O O . LEU A 1 394 ? -1.729 -22.078 1.476 1 97.31 394 LEU A O 1
ATOM 3106 N N . CYS A 1 395 ? -0.457 -23.75 0.647 1 98.19 395 CYS A N 1
ATOM 3107 C CA . CYS A 1 395 ? -0.396 -23.172 -0.689 1 98.19 395 CYS A CA 1
ATOM 3108 C C . CYS A 1 395 ? -1.785 -23.078 -1.31 1 98.19 395 CYS A C 1
ATOM 3110 O O . CYS A 1 395 ? -2.131 -22.078 -1.923 1 98.19 395 CYS A O 1
ATOM 3112 N N . ALA A 1 396 ? -2.57 -24.078 -1.108 1 98.69 396 ALA A N 1
ATOM 3113 C CA . ALA A 1 396 ? -3.916 -24.125 -1.679 1 98.69 396 ALA A CA 1
ATOM 3114 C C . ALA A 1 396 ? -4.809 -23.047 -1.063 1 98.69 396 ALA A C 1
ATOM 3116 O O . ALA A 1 396 ? -5.562 -22.375 -1.772 1 98.69 396 ALA A O 1
ATOM 3117 N N . ARG A 1 397 ? -4.754 -22.891 0.243 1 98.25 397 ARG A N 1
ATOM 3118 C CA . ARG A 1 397 ? -5.52 -21.844 0.912 1 98.25 397 ARG A CA 1
ATOM 3119 C C . ARG A 1 397 ? -5.086 -20.453 0.44 1 98.25 397 ARG A C 1
ATOM 3121 O O . ARG A 1 397 ? -5.918 -19.562 0.279 1 98.25 397 ARG A O 1
ATOM 3128 N N . THR A 1 398 ? -3.814 -20.344 0.268 1 98.19 398 THR A N 1
ATOM 3129 C CA . THR A 1 398 ? -3.27 -19.078 -0.219 1 98.19 398 THR A CA 1
ATOM 3130 C C . THR A 1 398 ? -3.762 -18.781 -1.634 1 98.19 398 THR A C 1
ATOM 3132 O O . THR A 1 398 ? -4.133 -17.656 -1.946 1 98.19 398 THR A O 1
ATOM 3135 N N . LEU A 1 399 ? -3.77 -19.797 -2.455 1 98.75 399 LEU A N 1
ATOM 3136 C CA . LEU A 1 399 ? -4.254 -19.641 -3.824 1 98.75 399 LEU A CA 1
ATOM 3137 C C . LEU A 1 399 ? -5.727 -19.25 -3.84 1 98.75 399 LEU A C 1
ATOM 3139 O O . LEU A 1 399 ? -6.129 -18.375 -4.609 1 98.75 399 LEU A O 1
ATOM 3143 N N . ALA A 1 400 ? -6.523 -19.906 -2.98 1 98.75 400 ALA A N 1
ATOM 3144 C CA . ALA A 1 400 ? -7.941 -19.562 -2.889 1 98.75 400 ALA A CA 1
ATOM 3145 C C . ALA A 1 400 ? -8.133 -18.094 -2.533 1 98.75 400 ALA A C 1
ATOM 3147 O O . ALA A 1 400 ? -8.961 -17.406 -3.141 1 98.75 400 ALA A O 1
ATOM 3148 N N . ARG A 1 401 ? -7.402 -17.688 -1.586 1 98.12 401 ARG A N 1
ATOM 3149 C CA . ARG A 1 401 ? -7.492 -16.297 -1.171 1 98.12 401 ARG A CA 1
ATOM 3150 C C . ARG A 1 401 ? -7.125 -15.359 -2.316 1 98.12 401 ARG A C 1
ATOM 3152 O O . ARG A 1 401 ? -7.801 -14.359 -2.549 1 98.12 401 ARG A O 1
ATOM 3159 N N . ALA A 1 402 ? -6.078 -15.633 -3.01 1 98.31 402 ALA A N 1
ATOM 3160 C CA . ALA A 1 402 ? -5.656 -14.828 -4.148 1 98.31 402 ALA A CA 1
ATOM 3161 C C . ALA A 1 402 ? -6.738 -14.773 -5.223 1 98.31 402 ALA A C 1
ATOM 3163 O O . ALA A 1 402 ? -7.062 -13.703 -5.738 1 98.31 402 ALA A O 1
ATOM 3164 N N . HIS A 1 403 ? -7.309 -15.906 -5.527 1 98.5 403 HIS A N 1
ATOM 3165 C CA . HIS A 1 403 ? -8.352 -16 -6.539 1 98.5 403 HIS A CA 1
ATOM 3166 C C . HIS A 1 403 ? -9.594 -15.219 -6.129 1 98.5 403 HIS A C 1
ATOM 3168 O O . HIS A 1 403 ? -10.258 -14.617 -6.973 1 98.5 403 HIS A O 1
ATOM 3174 N N . ALA A 1 404 ? -9.867 -15.227 -4.867 1 97.94 404 ALA A N 1
ATOM 3175 C CA . ALA A 1 404 ? -11.086 -14.602 -4.367 1 97.94 404 ALA A CA 1
ATOM 3176 C C . ALA A 1 404 ? -11.031 -13.086 -4.52 1 97.94 404 ALA A C 1
ATOM 3178 O O . ALA A 1 404 ? -12.07 -12.422 -4.547 1 97.94 404 ALA A O 1
ATOM 3179 N N . ARG A 1 405 ? -9.914 -12.523 -4.578 1 95.31 405 ARG A N 1
ATOM 3180 C CA . ARG A 1 405 ? -9.758 -11.078 -4.691 1 95.31 405 ARG A CA 1
ATOM 3181 C C . ARG A 1 405 ? -10.203 -10.586 -6.062 1 95.31 405 ARG A C 1
ATOM 3183 O O . ARG A 1 405 ? -10.766 -9.492 -6.18 1 95.31 405 ARG A O 1
ATOM 3190 N N . SER A 1 406 ? -9.984 -11.398 -7.078 1 92 406 SER A N 1
ATOM 3191 C CA . SER A 1 406 ? -10.266 -10.945 -8.438 1 92 406 SER A CA 1
ATOM 3192 C C . SER A 1 406 ? -11.453 -11.695 -9.039 1 92 406 SER A C 1
ATOM 3194 O O . SER A 1 406 ? -12.086 -11.219 -9.984 1 92 406 SER A O 1
ATOM 3196 N N . GLY A 1 407 ? -11.664 -12.844 -8.555 1 94.62 407 GLY A N 1
ATOM 3197 C CA . GLY A 1 407 ? -12.742 -13.664 -9.094 1 94.62 407 GLY A CA 1
ATOM 3198 C C . GLY A 1 407 ? -14.039 -13.531 -8.32 1 94.62 407 GLY A C 1
ATOM 3199 O O . GLY A 1 407 ? -14.25 -12.539 -7.617 1 94.62 407 GLY A O 1
ATOM 3200 N N . GLU A 1 408 ? -14.945 -14.516 -8.586 1 95.94 408 GLU A N 1
ATOM 3201 C CA . GLU A 1 408 ? -16.234 -14.602 -7.914 1 95.94 408 GLU A CA 1
ATOM 3202 C C . GLU A 1 408 ? -16.281 -15.773 -6.934 1 95.94 408 GLU A C 1
ATOM 3204 O O . GLU A 1 408 ? -16.75 -16.859 -7.27 1 95.94 408 GLU A O 1
ATOM 3209 N N . PRO A 1 409 ? -15.914 -15.469 -5.703 1 97.44 409 PRO A N 1
ATOM 3210 C CA . PRO A 1 409 ? -15.766 -16.578 -4.758 1 97.44 409 PRO A CA 1
ATOM 3211 C C . PRO A 1 409 ? -17.047 -17.375 -4.566 1 97.44 409 PRO A C 1
ATOM 3213 O O . PRO A 1 409 ? -17.016 -18.594 -4.438 1 97.44 409 PRO A O 1
ATOM 3216 N N . ALA A 1 410 ? -18.172 -16.703 -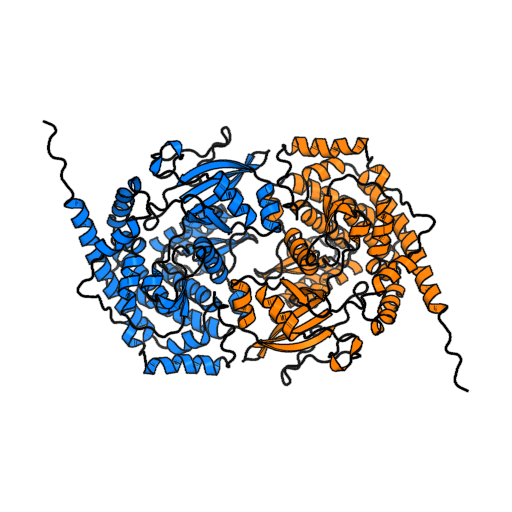4.543 1 97.75 410 ALA A N 1
ATOM 3217 C CA . ALA A 1 410 ? -19.438 -17.406 -4.359 1 97.75 410 ALA A CA 1
ATOM 3218 C C . ALA A 1 410 ? -19.734 -18.328 -5.535 1 97.75 410 ALA A C 1
ATOM 3220 O O . ALA A 1 410 ? -20.141 -19.469 -5.344 1 97.75 410 ALA A O 1
ATOM 3221 N N . LYS A 1 411 ? -19.547 -17.875 -6.754 1 98.31 411 LYS A N 1
ATOM 3222 C CA . LYS A 1 411 ? -19.75 -18.734 -7.922 1 98.31 411 LYS A CA 1
ATOM 3223 C C . LYS A 1 411 ? -18.781 -19.906 -7.93 1 98.31 411 LYS A C 1
ATOM 3225 O O . LYS A 1 411 ? -19.172 -21.031 -8.234 1 98.31 411 LYS A O 1
ATOM 3230 N N . ILE A 1 412 ? -17.531 -19.641 -7.59 1 98.75 412 ILE A N 1
ATOM 3231 C CA . ILE A 1 412 ? -16.531 -20.703 -7.562 1 98.75 412 ILE A CA 1
ATOM 3232 C C . ILE A 1 412 ? -16.906 -21.734 -6.504 1 98.75 412 ILE A C 1
ATOM 3234 O O . ILE A 1 412 ? -16.891 -22.938 -6.766 1 98.75 412 ILE A O 1
ATOM 3238 N N . ALA A 1 413 ? -17.281 -21.234 -5.332 1 98.75 413 ALA A N 1
ATOM 3239 C CA . ALA A 1 413 ? -17.703 -22.125 -4.254 1 98.75 413 ALA A CA 1
ATOM 3240 C C . ALA A 1 413 ? -18.922 -22.938 -4.656 1 98.75 413 ALA A C 1
ATOM 3242 O O . ALA A 1 413 ? -19.016 -24.125 -4.348 1 98.75 413 ALA A O 1
ATOM 3243 N N . GLY A 1 414 ? -19.844 -22.281 -5.285 1 98.75 414 GLY A N 1
ATOM 3244 C CA . GLY A 1 414 ? -21.031 -22.969 -5.758 1 98.75 414 GLY A CA 1
ATOM 3245 C C . GLY A 1 414 ? -20.734 -24.062 -6.754 1 98.75 414 GLY A C 1
ATOM 3246 O O . GLY A 1 414 ? -21.312 -25.156 -6.676 1 98.75 414 GLY A O 1
ATOM 3247 N N . TYR A 1 415 ? -19.875 -23.812 -7.633 1 98.88 415 TYR A N 1
ATOM 3248 C CA . TYR A 1 415 ? -19.484 -24.797 -8.641 1 98.88 415 TYR A CA 1
ATOM 3249 C C . TYR A 1 415 ? -18.781 -25.984 -7.996 1 98.88 415 TYR A C 1
ATOM 3251 O O . TYR A 1 415 ? -19.094 -27.141 -8.281 1 98.88 415 TYR A O 1
ATOM 3259 N N . ILE A 1 416 ? -17.844 -25.672 -7.105 1 98.69 416 ILE A N 1
ATOM 3260 C CA . ILE A 1 416 ? -17.031 -26.719 -6.48 1 98.69 416 ILE A CA 1
ATOM 3261 C C . ILE A 1 416 ? -17.906 -27.578 -5.578 1 98.69 416 ILE A C 1
ATOM 3263 O O . ILE A 1 416 ? -17.766 -28.797 -5.539 1 98.69 416 ILE A O 1
ATOM 3267 N N . GLY A 1 417 ? -18.797 -26.875 -4.812 1 98 417 GLY A N 1
ATOM 3268 C CA . GLY A 1 417 ? -19.703 -27.578 -3.916 1 98 417 GLY A CA 1
ATOM 3269 C C . GLY A 1 417 ? -19.062 -27.922 -2.578 1 98 417 GLY A C 1
ATOM 3270 O O . GLY A 1 417 ? -17.984 -27.438 -2.258 1 98 417 GLY A O 1
ATOM 3271 N N . ARG A 1 418 ? -19.75 -28.766 -1.83 1 97 418 ARG A N 1
ATOM 3272 C CA . ARG A 1 418 ? -19.344 -29.078 -0.465 1 97 418 ARG A CA 1
ATOM 3273 C C . ARG A 1 418 ? -18.75 -30.484 -0.378 1 97 418 ARG A C 1
ATOM 3275 O O . ARG A 1 418 ? -18.062 -30.812 0.593 1 97 418 ARG A O 1
ATOM 3282 N N . SER A 1 419 ? -19.031 -31.266 -1.363 1 97.56 419 SER A N 1
ATOM 3283 C CA . SER A 1 419 ? -18.578 -32.656 -1.342 1 97.56 419 SER A CA 1
ATOM 3284 C C . SER A 1 419 ? -17.172 -32.812 -1.886 1 97.56 419 SER A C 1
ATOM 3286 O O . SER A 1 419 ? -16.578 -31.828 -2.371 1 97.56 419 SER A O 1
ATOM 3288 N N . ALA A 1 420 ? -16.688 -34 -1.899 1 98.25 420 ALA A N 1
ATOM 3289 C CA . ALA A 1 420 ? -15.305 -34.281 -2.311 1 98.25 420 ALA A CA 1
ATOM 3290 C C . ALA A 1 420 ? -15.234 -34.656 -3.789 1 98.25 420 ALA A C 1
ATOM 3292 O O . ALA A 1 420 ? -14.195 -35.094 -4.273 1 98.25 420 ALA A O 1
ATOM 3293 N N . ILE A 1 421 ? -16.25 -34.469 -4.48 1 98.5 421 ILE A N 1
ATOM 3294 C CA . ILE A 1 421 ? -16.312 -34.875 -5.879 1 98.5 421 ILE A CA 1
ATOM 3295 C C . ILE A 1 421 ? -15.219 -34.156 -6.68 1 98.5 421 ILE A C 1
ATOM 3297 O O . ILE A 1 421 ? -14.445 -34.812 -7.391 1 98.5 421 ILE A O 1
ATOM 3301 N N . MET A 1 422 ? -15.156 -32.875 -6.555 1 98.31 422 MET A N 1
ATOM 3302 C CA . MET A 1 422 ? -14.141 -32.125 -7.289 1 98.31 422 MET A CA 1
ATOM 3303 C C . MET A 1 422 ? -12.742 -32.469 -6.773 1 98.31 422 MET A C 1
ATOM 3305 O O . MET A 1 422 ? -11.781 -32.5 -7.547 1 98.31 422 MET A O 1
ATOM 3309 N N . ASP A 1 423 ? -12.648 -32.688 -5.434 1 98.81 423 ASP A N 1
ATOM 3310 C CA . ASP A 1 423 ? -11.359 -33.062 -4.859 1 98.81 423 ASP A CA 1
ATOM 3311 C C . ASP A 1 423 ? -10.781 -34.281 -5.531 1 98.81 423 ASP A C 1
ATOM 3313 O O . ASP A 1 423 ? -9.617 -34.312 -5.922 1 98.81 423 ASP A O 1
ATOM 3317 N N . ARG A 1 424 ? -11.641 -35.281 -5.668 1 98.81 424 ARG A N 1
ATOM 3318 C CA . ARG A 1 424 ? -11.227 -36.531 -6.258 1 98.81 424 ARG A CA 1
ATOM 3319 C C . ARG A 1 424 ? -10.914 -36.375 -7.742 1 98.81 424 ARG A C 1
ATOM 3321 O O . ARG A 1 424 ? -9.984 -37 -8.258 1 98.81 424 ARG A O 1
ATOM 3328 N N . ALA A 1 425 ? -11.703 -35.594 -8.398 1 98.81 425 ALA A N 1
ATOM 3329 C CA . ALA A 1 425 ? -11.469 -35.344 -9.82 1 98.81 425 ALA A CA 1
ATOM 3330 C C . ALA A 1 425 ? -10.125 -34.656 -10.047 1 98.81 425 ALA A C 1
ATOM 3332 O O . ALA A 1 425 ? -9.344 -35.094 -10.914 1 98.81 425 ALA A O 1
ATOM 3333 N N . ILE A 1 426 ? -9.812 -33.656 -9.281 1 98.88 426 ILE A N 1
ATOM 3334 C CA . ILE A 1 426 ? -8.555 -32.938 -9.398 1 98.88 426 ILE A CA 1
ATOM 3335 C C . ILE A 1 426 ? -7.383 -33.844 -9.055 1 98.88 426 ILE A C 1
ATOM 3337 O O . ILE A 1 426 ? -6.324 -33.781 -9.68 1 98.88 426 ILE A O 1
ATOM 3341 N N . ALA A 1 427 ? -7.59 -34.688 -8.055 1 98.88 427 ALA A N 1
ATOM 3342 C CA . ALA A 1 427 ? -6.551 -35.656 -7.684 1 98.88 427 ALA A CA 1
ATOM 3343 C C . ALA A 1 427 ? -6.262 -36.625 -8.828 1 98.88 427 ALA A C 1
ATOM 3345 O O . ALA A 1 427 ? -5.102 -36.938 -9.094 1 98.88 427 ALA A O 1
ATOM 3346 N N . SER A 1 428 ? -7.312 -37.094 -9.453 1 98.88 428 SER A N 1
ATOM 3347 C CA . SER A 1 428 ? -7.141 -38 -10.594 1 98.88 428 SER A CA 1
ATOM 3348 C C . SER A 1 428 ? -6.371 -37.312 -11.719 1 98.88 428 SER A C 1
ATOM 3350 O O . SER A 1 428 ? -5.445 -37.906 -12.281 1 98.88 428 SER A O 1
ATOM 3352 N N . PHE A 1 429 ? -6.773 -36.188 -12.047 1 98.69 429 PHE A N 1
ATOM 3353 C CA . PHE A 1 429 ? -6.043 -35.406 -13.047 1 98.69 429 PHE A CA 1
ATOM 3354 C C . PHE A 1 429 ? -4.582 -35.25 -12.648 1 98.69 429 PHE A C 1
ATOM 3356 O O . PHE A 1 429 ? -3.686 -35.438 -13.477 1 98.69 429 PHE A O 1
ATOM 3363 N N . ALA A 1 430 ? -4.332 -34.812 -11.375 1 98.88 430 ALA A N 1
ATOM 3364 C CA . ALA A 1 430 ? -2.986 -34.562 -10.875 1 98.88 430 ALA A CA 1
ATOM 3365 C C . ALA A 1 430 ? -2.092 -35.781 -11.031 1 98.88 430 ALA A C 1
ATOM 3367 O O . ALA A 1 430 ? -0.938 -35.656 -11.453 1 98.88 430 ALA A O 1
ATOM 3368 N N . MET A 1 431 ? -2.639 -36.969 -10.727 1 98.81 431 MET A N 1
ATOM 3369 C CA . MET A 1 431 ? -1.869 -38.188 -10.844 1 98.81 431 MET A CA 1
ATOM 3370 C C . MET A 1 431 ? -1.582 -38.531 -12.305 1 98.81 431 MET A C 1
ATOM 3372 O O . MET A 1 431 ? -0.481 -38.969 -12.641 1 98.81 431 MET A O 1
ATOM 3376 N N . ALA A 1 432 ? -2.566 -38.344 -13.102 1 98.56 432 ALA A N 1
ATOM 3377 C CA . ALA A 1 432 ? -2.354 -38.562 -14.531 1 98.56 432 ALA A CA 1
ATOM 3378 C C . ALA A 1 432 ? -1.28 -37.625 -15.078 1 98.56 432 ALA A C 1
ATOM 3380 O O . ALA A 1 432 ? -0.429 -38.031 -15.867 1 98.56 432 ALA A O 1
ATOM 3381 N N . TYR A 1 433 ? -1.328 -36.406 -14.648 1 98.56 433 TYR A N 1
ATOM 3382 C CA . TYR A 1 433 ? -0.365 -35.438 -15.156 1 98.56 433 TYR A CA 1
ATOM 3383 C C . TYR A 1 433 ? 1.021 -35.688 -14.57 1 98.56 433 TYR A C 1
ATOM 3385 O O . TYR A 1 433 ? 2.033 -35.375 -15.211 1 98.56 433 TYR A O 1
ATOM 3393 N N . ALA A 1 434 ? 1.07 -36.156 -13.344 1 98.56 434 ALA A N 1
ATOM 3394 C CA . ALA A 1 434 ? 2.357 -36.562 -12.789 1 98.56 434 ALA A CA 1
ATOM 3395 C C . ALA A 1 434 ? 3.021 -37.625 -13.672 1 98.56 434 ALA A C 1
ATOM 3397 O O . ALA A 1 434 ? 4.227 -37.562 -13.938 1 98.56 434 ALA A O 1
ATOM 3398 N N . ASP A 1 435 ? 2.23 -38.594 -14.125 1 97.88 435 ASP A N 1
ATOM 3399 C CA . ASP A 1 435 ? 2.75 -39.594 -15.047 1 97.88 435 ASP A CA 1
ATOM 3400 C C . ASP A 1 435 ? 3.236 -38.969 -16.344 1 97.88 435 ASP A C 1
ATOM 3402 O O . ASP A 1 435 ? 4.301 -39.312 -16.859 1 97.88 435 ASP A O 1
ATOM 3406 N N . GLN A 1 436 ? 2.428 -38.062 -16.828 1 97.81 436 GLN A N 1
ATOM 3407 C CA . GLN A 1 436 ? 2.812 -37.375 -18.047 1 97.81 436 GLN A CA 1
ATOM 3408 C C . GLN A 1 436 ? 4.105 -36.562 -17.844 1 97.81 436 GLN A C 1
ATOM 3410 O O . GLN A 1 436 ? 4.938 -36.5 -18.75 1 97.81 436 GLN A O 1
ATOM 3415 N N . THR A 1 437 ? 4.23 -35.906 -16.688 1 98.38 437 THR A N 1
ATOM 3416 C CA . THR A 1 437 ? 5.426 -35.156 -16.359 1 98.38 437 THR A CA 1
ATOM 3417 C C . THR A 1 437 ? 6.668 -36.031 -16.406 1 98.38 437 THR A C 1
ATOM 3419 O O . THR A 1 437 ? 7.715 -35.625 -16.906 1 98.38 437 THR A O 1
ATOM 3422 N N . VAL A 1 438 ? 6.547 -37.25 -15.891 1 97.94 438 VAL A N 1
ATOM 3423 C CA . VAL A 1 438 ? 7.656 -38.188 -15.922 1 97.94 438 VAL A CA 1
ATOM 3424 C C . VAL A 1 438 ? 8.016 -38.531 -17.359 1 97.94 438 VAL A C 1
ATOM 3426 O O . VAL A 1 438 ? 9.188 -38.562 -17.734 1 97.94 438 VAL A O 1
ATOM 3429 N N . THR A 1 439 ? 7.023 -38.75 -18.156 1 97.06 439 THR A N 1
ATOM 3430 C CA . THR A 1 439 ? 7.234 -39.062 -19.562 1 97.06 439 THR A CA 1
ATOM 3431 C C . THR A 1 439 ? 7.941 -37.938 -20.281 1 97.06 439 THR A C 1
ATOM 3433 O O . THR A 1 439 ? 8.891 -38.156 -21.031 1 97.06 439 THR A O 1
ATOM 3436 N N . ASP A 1 440 ? 7.43 -36.75 -20.062 1 98.06 440 ASP A N 1
ATOM 3437 C CA . ASP A 1 440 ? 8.023 -35.562 -20.688 1 98.06 440 ASP A CA 1
ATOM 3438 C C . ASP A 1 440 ? 9.453 -35.344 -20.203 1 98.06 440 ASP A C 1
ATOM 3440 O O . ASP A 1 440 ? 10.328 -34.969 -20.984 1 98.06 440 ASP A O 1
ATOM 3444 N N . HIS A 1 441 ? 9.656 -35.5 -18.938 1 98 441 HIS A N 1
ATOM 3445 C CA . HIS A 1 441 ? 10.992 -35.406 -18.359 1 98 441 HIS A CA 1
ATOM 3446 C C . HIS A 1 441 ? 11.953 -36.406 -18.984 1 98 441 HIS A C 1
ATOM 3448 O O . HIS A 1 441 ? 13.086 -36.031 -19.328 1 98 441 HIS A O 1
ATOM 3454 N N . ASP A 1 442 ? 11.531 -37.625 -19.141 1 97.56 442 ASP A N 1
ATOM 3455 C CA . ASP A 1 442 ? 12.359 -38.688 -19.75 1 97.56 442 ASP A CA 1
ATOM 3456 C C . ASP A 1 442 ? 12.742 -38.312 -21.188 1 97.56 442 ASP A C 1
ATOM 3458 O O . ASP A 1 442 ? 13.867 -38.562 -21.625 1 97.56 442 ASP A O 1
ATOM 3462 N N . GLU A 1 443 ? 11.781 -37.781 -21.844 1 96.75 443 GLU A N 1
ATOM 3463 C CA . GLU A 1 443 ? 12.055 -37.312 -23.203 1 96.75 443 GLU A CA 1
ATOM 3464 C C . GLU A 1 443 ? 13.133 -36.25 -23.219 1 96.75 443 GLU A C 1
ATOM 3466 O O . GLU A 1 443 ? 14.016 -36.25 -24.094 1 96.75 443 GLU A O 1
ATOM 3471 N N . LEU A 1 444 ? 13 -35.312 -22.312 1 97 444 LEU A N 1
ATOM 3472 C CA . LEU A 1 444 ? 14.008 -34.25 -22.219 1 97 444 LEU A CA 1
ATOM 3473 C C . LEU A 1 444 ? 15.375 -34.844 -21.906 1 97 444 LEU A C 1
ATOM 3475 O O . LEU A 1 444 ? 16.375 -34.469 -22.547 1 97 444 LEU A O 1
ATOM 3479 N N . VAL A 1 445 ? 15.445 -35.75 -20.984 1 97.25 445 VAL A N 1
ATOM 3480 C CA . VAL A 1 445 ? 16.703 -36.375 -20.578 1 97.25 445 VAL A CA 1
ATOM 3481 C C . VAL A 1 445 ? 17.312 -37.125 -21.766 1 97.25 445 VAL A C 1
ATOM 3483 O O . VAL A 1 445 ? 18.516 -37 -22.031 1 97.25 445 VAL A O 1
ATOM 3486 N N . ARG A 1 446 ? 16.562 -37.812 -22.5 1 96 446 ARG A N 1
ATOM 3487 C CA . ARG A 1 446 ? 17.031 -38.531 -23.672 1 96 446 ARG A CA 1
ATOM 3488 C C . ARG A 1 446 ? 17.562 -37.562 -24.734 1 96 446 ARG A C 1
ATOM 3490 O O . ARG A 1 446 ? 18.562 -37.844 -25.391 1 96 446 ARG A O 1
ATOM 3497 N N . SER A 1 447 ? 16.797 -36.562 -24.906 1 94.25 447 SER A N 1
ATOM 3498 C CA . SER A 1 447 ? 17.188 -35.594 -25.922 1 94.25 447 SER A CA 1
ATOM 3499 C C . SER A 1 447 ? 18.531 -34.969 -25.609 1 94.25 447 SER A C 1
ATOM 3501 O O . SER A 1 447 ? 19.25 -34.531 -26.516 1 94.25 447 SER A O 1
ATOM 3503 N N . ARG A 1 448 ? 18.859 -34.781 -24.391 1 91.56 448 ARG A N 1
ATOM 3504 C CA . ARG A 1 448 ? 20.125 -34.188 -23.969 1 91.56 448 ARG A CA 1
ATOM 3505 C C . ARG A 1 448 ? 21.281 -35.188 -24.125 1 91.56 448 ARG A C 1
ATOM 3507 O O . ARG A 1 448 ? 22.422 -34.75 -24.344 1 91.56 448 ARG A O 1
ATOM 3514 N N . ARG A 1 449 ? 21.031 -36.438 -23.969 1 85.06 449 ARG A N 1
ATOM 3515 C CA . ARG A 1 449 ? 22.062 -37.469 -24.141 1 85.06 449 ARG A CA 1
ATOM 3516 C C . ARG A 1 449 ? 22.406 -37.625 -25.609 1 85.06 449 ARG A C 1
ATOM 3518 O O . ARG A 1 449 ? 23.547 -37.969 -25.953 1 85.06 449 ARG A O 1
ATOM 3525 N N . SER A 1 450 ? 21.422 -37.594 -26.531 1 67.25 450 SER A N 1
ATOM 3526 C CA . SER A 1 450 ? 21.656 -37.781 -27.953 1 67.25 450 SER A CA 1
ATOM 3527 C C . SER A 1 450 ? 22.344 -36.594 -28.578 1 67.25 450 SER A C 1
ATOM 3529 O O . SER A 1 450 ? 22.609 -36.594 -29.797 1 67.25 450 SER A O 1
ATOM 3531 N N . GLY A 1 451 ? 22.562 -35.5 -27.922 1 56.69 451 GLY A N 1
ATOM 3532 C CA . GLY A 1 451 ? 23.266 -34.406 -28.547 1 56.69 451 GLY A CA 1
ATOM 3533 C C . GLY A 1 451 ? 24.656 -34.781 -29 1 56.69 451 GLY A C 1
ATOM 3534 O O . GLY A 1 451 ? 25.219 -35.781 -28.594 1 56.69 451 GLY A O 1
ATOM 3535 N N . PRO A 1 452 ? 25.203 -34.031 -30.062 1 46.72 452 PRO A N 1
ATOM 3536 C CA . PRO A 1 452 ? 26.422 -34.438 -30.766 1 46.72 452 PRO A CA 1
ATOM 3537 C C . PRO A 1 452 ? 27.578 -34.75 -29.812 1 46.72 452 PRO A C 1
ATOM 3539 O O . PRO A 1 452 ? 27.828 -34 -28.875 1 46.72 452 PRO A O 1
ATOM 3542 N N . THR A 1 453 ? 27.891 -35.969 -29.656 1 38.19 453 THR A N 1
ATOM 3543 C CA . THR A 1 453 ? 29.219 -36.344 -29.156 1 38.19 453 THR A CA 1
ATOM 3544 C C . THR A 1 453 ? 30.297 -35.562 -29.891 1 38.19 453 THR A C 1
ATOM 3546 O O . THR A 1 453 ? 30.266 -35.438 -31.109 1 38.19 453 THR A O 1
ATOM 3549 N N . ARG A 1 454 ? 31.016 -34.656 -29.156 1 37.38 454 ARG A N 1
ATOM 3550 C CA . ARG A 1 454 ? 32.281 -34.188 -29.734 1 37.38 454 ARG A CA 1
ATOM 3551 C C . ARG A 1 454 ? 33.062 -35.344 -30.375 1 37.38 454 ARG A C 1
ATOM 3553 O O . ARG A 1 454 ? 33.438 -36.281 -29.688 1 37.38 454 ARG A O 1
ATOM 3560 N N . ARG A 1 455 ? 33.031 -35.625 -31.641 1 33.81 455 ARG A N 1
ATOM 3561 C CA . ARG A 1 455 ? 34.156 -36.281 -32.312 1 33.81 455 ARG A CA 1
ATOM 3562 C C . ARG A 1 455 ? 35.469 -35.656 -31.953 1 33.81 455 ARG A C 1
ATOM 3564 O O . ARG A 1 455 ? 35.531 -34.469 -31.578 1 33.81 455 ARG A O 1
ATOM 3571 N N . GLY A 1 456 ? 36.781 -36.406 -31.938 1 28.7 456 GLY A N 1
ATOM 3572 C CA . GLY A 1 456 ? 38.219 -36.344 -31.719 1 28.7 456 GLY A CA 1
ATOM 3573 C C . GLY A 1 456 ? 38.906 -35.281 -32.562 1 28.7 456 GLY A C 1
ATOM 3574 O O . GLY A 1 456 ? 38.719 -35.219 -33.75 1 28.7 456 GLY A O 1
ATOM 3575 N N . ALA A 1 457 ? 39.344 -34.188 -32.062 1 26.67 457 ALA A N 1
ATOM 3576 C CA . ALA A 1 457 ? 40.688 -33.625 -32.281 1 26.67 457 ALA A CA 1
ATOM 3577 C C . ALA A 1 457 ? 41.781 -34.688 -32.156 1 26.67 457 ALA A C 1
ATOM 3579 O O . ALA A 1 457 ? 42.094 -35.094 -31.031 1 26.67 457 ALA A O 1
ATOM 3580 N N . LYS A 1 458 ? 41.719 -35.781 -33 1 21.22 458 LYS A N 1
ATOM 3581 C CA . LYS A 1 458 ? 43.062 -35.938 -33.562 1 21.22 458 LYS A CA 1
ATOM 3582 C C . LYS A 1 458 ? 43.375 -34.875 -34.594 1 21.22 458 LYS A C 1
ATOM 3584 O O . LYS A 1 458 ? 42.531 -34.531 -35.438 1 21.22 458 LYS A O 1
ATOM 3589 N N . MET B 1 1 ? 5.645 20.125 -16.562 1 21.33 1 MET B N 1
ATOM 3590 C CA . MET B 1 1 ? 5.816 20.219 -15.109 1 21.33 1 MET B CA 1
ATOM 3591 C C . MET B 1 1 ? 7.191 19.719 -14.688 1 21.33 1 MET B C 1
ATOM 3593 O O . MET B 1 1 ? 7.633 18.656 -15.148 1 21.33 1 MET B O 1
ATOM 3597 N N . LYS B 1 2 ? 8.117 20.391 -14.203 1 30.08 2 LYS B N 1
ATOM 3598 C CA . LYS B 1 2 ? 9.469 20 -13.805 1 30.08 2 LYS B CA 1
ATOM 3599 C C . LYS B 1 2 ? 9.453 18.672 -13.039 1 30.08 2 LYS B C 1
ATOM 3601 O O . LYS B 1 2 ? 8.547 18.422 -12.25 1 30.08 2 LYS B O 1
ATOM 3606 N N . ARG B 1 3 ? 9.961 17.641 -13.547 1 37.72 3 ARG B N 1
ATOM 3607 C CA . ARG B 1 3 ? 10.164 16.359 -12.875 1 37.72 3 ARG B CA 1
ATOM 3608 C C . ARG B 1 3 ? 10.492 16.578 -11.398 1 37.72 3 ARG B C 1
ATOM 3610 O O . ARG B 1 3 ? 11.422 17.312 -11.062 1 37.72 3 ARG B O 1
ATOM 3617 N N . PRO B 1 4 ? 9.641 16.641 -10.531 1 39.38 4 PRO B N 1
ATOM 3618 C CA . PRO B 1 4 ? 10.156 16.844 -9.172 1 39.38 4 PRO B CA 1
ATOM 3619 C C . PRO B 1 4 ? 11.57 16.297 -8.992 1 39.38 4 PRO B C 1
ATOM 3621 O O . PRO B 1 4 ? 11.891 15.219 -9.5 1 39.38 4 PRO B O 1
ATOM 3624 N N . GLY B 1 5 ? 12.664 17.109 -8.766 1 39.97 5 GLY B N 1
ATOM 3625 C CA . GLY B 1 5 ? 14.117 17.031 -8.758 1 39.97 5 GLY B CA 1
ATOM 3626 C C . GLY B 1 5 ? 14.648 15.789 -8.062 1 39.97 5 GLY B C 1
ATOM 3627 O O . GLY B 1 5 ? 14.016 15.281 -7.125 1 39.97 5 GLY B O 1
ATOM 3628 N N . ARG B 1 6 ? 15.391 14.875 -8.758 1 51.41 6 ARG B N 1
ATOM 3629 C CA . ARG B 1 6 ? 16.516 13.961 -8.617 1 51.41 6 ARG B CA 1
ATOM 3630 C C . ARG B 1 6 ? 17.484 14.445 -7.535 1 51.41 6 ARG B C 1
ATOM 3632 O O . ARG B 1 6 ? 18.625 13.984 -7.457 1 51.41 6 ARG B O 1
ATOM 3639 N N . ASP B 1 7 ? 17.141 15.477 -6.75 1 56.75 7 ASP B N 1
ATOM 3640 C CA . ASP B 1 7 ? 18.234 16.156 -6.047 1 56.75 7 ASP B CA 1
ATOM 3641 C C . ASP B 1 7 ? 18.359 15.648 -4.613 1 56.75 7 ASP B C 1
ATOM 3643 O O . ASP B 1 7 ? 18.688 16.406 -3.703 1 56.75 7 ASP B O 1
ATOM 3647 N N . ALA B 1 8 ? 18.047 14.398 -4.406 1 65.12 8 ALA B N 1
ATOM 3648 C CA . ALA B 1 8 ? 18.406 13.984 -3.049 1 65.12 8 ALA B CA 1
ATOM 3649 C C . ALA B 1 8 ? 19.891 14.227 -2.77 1 65.12 8 ALA B C 1
ATOM 3651 O O . ALA B 1 8 ? 20.719 14.125 -3.674 1 65.12 8 ALA B O 1
ATOM 3652 N N . ASP B 1 9 ? 20.062 14.812 -1.699 1 71.81 9 ASP B N 1
ATOM 3653 C CA . ASP B 1 9 ? 21.438 15.039 -1.263 1 71.81 9 ASP B CA 1
ATOM 3654 C C . ASP B 1 9 ? 22.156 13.727 -1.011 1 71.81 9 ASP B C 1
ATOM 3656 O O . ASP B 1 9 ? 21.812 12.984 -0.09 1 71.81 9 ASP B O 1
ATOM 3660 N N . LEU B 1 10 ? 23 13.391 -1.901 1 79.81 10 LEU B N 1
ATOM 3661 C CA . LEU B 1 10 ? 23.656 12.086 -1.815 1 79.81 10 LEU B CA 1
ATOM 3662 C C . LEU B 1 10 ? 24.984 12.203 -1.081 1 79.81 10 LEU B C 1
ATOM 3664 O O . LEU B 1 10 ? 25.828 11.305 -1.182 1 79.81 10 LEU B O 1
ATOM 3668 N N . ARG B 1 11 ? 25.109 13.383 -0.216 1 89.19 11 ARG B N 1
ATOM 3669 C CA . ARG B 1 11 ? 26.25 13.531 0.668 1 89.19 11 ARG B CA 1
ATOM 3670 C C . ARG B 1 11 ? 26.094 12.68 1.922 1 89.19 11 ARG B C 1
ATOM 3672 O O . ARG B 1 11 ? 25.016 12.164 2.197 1 89.19 11 ARG B O 1
ATOM 3679 N N . SER B 1 12 ? 27.094 12.453 2.633 1 94.81 12 SER B N 1
ATOM 3680 C CA . SER B 1 12 ? 27.078 11.648 3.852 1 94.81 12 SER B CA 1
ATOM 3681 C C . SER B 1 12 ? 26.188 12.289 4.918 1 94.81 12 SER B C 1
ATOM 3683 O O . SER B 1 12 ? 25.953 13.5 4.887 1 94.81 12 SER B O 1
ATOM 3685 N N . ARG B 1 13 ? 25.797 11.508 5.801 1 95.44 13 ARG B N 1
ATOM 3686 C CA . ARG B 1 13 ? 24.984 11.977 6.922 1 95.44 13 ARG B CA 1
ATOM 3687 C C . ARG B 1 13 ? 25.719 13.078 7.699 1 95.44 13 ARG B C 1
ATOM 3689 O O . ARG B 1 13 ? 25.109 14.086 8.055 1 95.44 13 ARG B O 1
ATOM 3696 N N . ASN B 1 14 ? 26.984 12.836 7.926 1 96.31 14 ASN B N 1
ATOM 3697 C CA . ASN B 1 14 ? 27.766 13.828 8.648 1 96.31 14 ASN B CA 1
ATOM 3698 C C . ASN B 1 14 ? 27.844 15.148 7.891 1 96.31 14 ASN B C 1
ATOM 3700 O O . ASN B 1 14 ? 27.766 16.219 8.5 1 96.31 14 ASN B O 1
ATOM 3704 N N . ASP B 1 15 ? 28.016 15.039 6.617 1 96.94 15 ASP B N 1
ATOM 3705 C CA . ASP B 1 15 ? 28.031 16.25 5.805 1 96.94 15 ASP B CA 1
ATOM 3706 C C . ASP B 1 15 ? 26.688 16.969 5.84 1 96.94 15 ASP B C 1
ATOM 3708 O O . ASP B 1 15 ? 26.641 18.188 5.938 1 96.94 15 ASP B O 1
ATOM 3712 N N . ARG B 1 16 ? 25.656 16.25 5.781 1 96.94 16 ARG B N 1
ATOM 3713 C CA . ARG B 1 16 ? 24.328 16.844 5.801 1 96.94 16 ARG B CA 1
ATOM 3714 C C . ARG B 1 16 ? 24.016 17.469 7.156 1 96.94 16 ARG B C 1
ATOM 3716 O O . ARG B 1 16 ? 23.406 18.531 7.234 1 96.94 16 ARG B O 1
ATOM 3723 N N . LEU B 1 17 ? 24.469 16.812 8.227 1 97.69 17 LEU B N 1
ATOM 3724 C CA . LEU B 1 17 ? 24.359 17.391 9.562 1 97.69 17 LEU B CA 1
ATOM 3725 C C . LEU B 1 17 ? 25.078 18.719 9.641 1 97.69 17 LEU B C 1
ATOM 3727 O O . LEU B 1 17 ? 24.547 19.703 10.172 1 97.69 17 LEU B O 1
ATOM 3731 N N . SER B 1 18 ? 26.266 18.734 9.078 1 97.94 18 SER B N 1
ATOM 3732 C CA . SER B 1 18 ? 27.078 19.938 9.086 1 97.94 18 SER B CA 1
ATOM 3733 C C . SER B 1 18 ? 26.438 21.047 8.25 1 97.94 18 SER B C 1
ATOM 3735 O O . SER B 1 18 ? 26.484 22.219 8.625 1 97.94 18 SER B O 1
ATOM 3737 N N . MET B 1 19 ? 25.906 20.672 7.18 1 97.62 19 MET B N 1
ATOM 3738 C CA . MET B 1 19 ? 25.219 21.625 6.328 1 97.62 19 MET B CA 1
ATOM 3739 C C . MET B 1 19 ? 24.031 22.234 7.055 1 97.62 19 MET B C 1
ATOM 3741 O O . MET B 1 19 ? 23.781 23.438 6.945 1 97.62 19 MET B O 1
ATOM 3745 N N . GLY B 1 20 ? 23.266 21.406 7.754 1 98.25 20 GLY B N 1
ATOM 3746 C CA . GLY B 1 20 ? 22.172 21.906 8.578 1 98.25 20 GLY B CA 1
ATOM 3747 C C . GLY B 1 20 ? 22.641 22.891 9.633 1 98.25 20 GLY B C 1
ATOM 3748 O O . GLY B 1 20 ? 22.047 23.969 9.797 1 98.25 20 GLY B O 1
ATOM 3749 N N . LYS B 1 21 ? 23.703 22.531 10.289 1 98.38 21 LYS B N 1
ATOM 3750 C CA . LYS B 1 21 ? 24.266 23.391 11.32 1 98.38 21 LYS B CA 1
ATOM 3751 C C . LYS B 1 21 ? 24.703 24.734 10.734 1 98.38 21 LYS B C 1
ATOM 3753 O O . LYS B 1 21 ? 24.531 25.781 11.359 1 98.38 21 LYS B O 1
ATOM 3758 N N . ALA B 1 22 ? 25.25 24.734 9.586 1 98.31 22 ALA B N 1
ATOM 3759 C CA . ALA B 1 22 ? 25.781 25.922 8.93 1 98.31 22 ALA B CA 1
ATOM 3760 C C . ALA B 1 22 ? 24.672 26.938 8.633 1 98.31 22 ALA B C 1
ATOM 3762 O O . ALA B 1 22 ? 24.922 28.141 8.539 1 98.31 22 ALA B O 1
ATOM 3763 N N . LEU B 1 23 ? 23.5 26.438 8.508 1 98.44 23 LEU B N 1
ATOM 3764 C CA . LEU B 1 23 ? 22.375 27.328 8.203 1 98.44 23 LEU B CA 1
ATOM 3765 C C . LEU B 1 23 ? 22.109 28.281 9.359 1 98.44 23 LEU B C 1
ATOM 3767 O O . LEU B 1 23 ? 21.438 29.297 9.188 1 98.44 23 LEU B O 1
ATOM 3771 N N . ARG B 1 24 ? 22.641 28 10.539 1 98.38 24 ARG B N 1
ATOM 3772 C CA . ARG B 1 24 ? 22.469 28.844 11.711 1 98.38 24 ARG B CA 1
ATOM 3773 C C . ARG B 1 24 ? 23.125 30.203 11.523 1 98.38 24 ARG B C 1
ATOM 3775 O O . ARG B 1 24 ? 22.766 31.172 12.195 1 98.38 24 ARG B O 1
ATOM 3782 N N . ARG B 1 25 ? 24.062 30.25 10.688 1 97.94 25 ARG B N 1
ATOM 3783 C CA . ARG B 1 25 ? 24.734 31.516 10.406 1 97.94 25 ARG B CA 1
ATOM 3784 C C . ARG B 1 25 ? 23.781 32.5 9.719 1 97.94 25 ARG B C 1
ATOM 3786 O O . ARG B 1 25 ? 23.812 33.688 9.992 1 97.94 25 ARG B O 1
ATOM 3793 N N . SER B 1 26 ? 23 31.969 8.914 1 97.56 26 SER B N 1
ATOM 3794 C CA . SER B 1 26 ? 22.062 32.812 8.172 1 97.56 26 SER B CA 1
ATOM 3795 C C . SER B 1 26 ? 20.75 33 8.93 1 97.56 26 SER B C 1
ATOM 3797 O O . SER B 1 26 ? 20.141 34.062 8.898 1 97.56 26 SER B O 1
ATOM 3799 N N . VAL B 1 27 ? 20.328 31.891 9.555 1 98.19 27 VAL B N 1
ATOM 3800 C CA . VAL B 1 27 ? 19.094 31.922 10.336 1 98.19 27 VAL B CA 1
ATOM 3801 C C . VAL B 1 27 ? 19.344 31.328 11.719 1 98.19 27 VAL B C 1
ATOM 3803 O O . VAL B 1 27 ? 19.078 30.156 11.953 1 98.19 27 VAL B O 1
ATOM 3806 N N . PRO B 1 28 ? 19.719 32.219 12.617 1 98.38 28 PRO B N 1
ATOM 3807 C CA . PRO B 1 28 ? 19.922 31.703 13.969 1 98.38 28 PRO B CA 1
ATOM 3808 C C . PRO B 1 28 ? 18.672 31.062 14.555 1 98.38 28 PRO B C 1
ATOM 3810 O O . PRO B 1 28 ? 17.562 31.547 14.328 1 98.38 28 PRO B O 1
ATOM 3813 N N . ARG B 1 29 ? 18.812 30.047 15.328 1 98.5 29 ARG B N 1
ATOM 3814 C CA . ARG B 1 29 ? 17.688 29.312 15.883 1 98.5 29 ARG B CA 1
ATOM 3815 C C . ARG B 1 29 ? 16.812 30.219 16.75 1 98.5 29 ARG B C 1
ATOM 3817 O O . ARG B 1 29 ? 15.594 30.094 16.75 1 98.5 29 ARG B O 1
ATOM 3824 N N . GLU B 1 30 ? 17.422 31.188 17.438 1 98.19 30 GLU B N 1
ATOM 3825 C CA . GLU B 1 30 ? 16.719 32.125 18.312 1 98.19 30 GLU B CA 1
ATOM 3826 C C . GLU B 1 30 ? 15.766 33 17.516 1 98.19 30 GLU B C 1
ATOM 3828 O O . GLU B 1 30 ? 14.797 33.531 18.062 1 98.19 30 GLU B O 1
ATOM 3833 N N . ALA B 1 31 ? 16.062 33.156 16.281 1 98.06 31 ALA B N 1
ATOM 3834 C CA . ALA B 1 31 ? 15.242 34 15.43 1 98.06 31 ALA B CA 1
ATOM 3835 C C . ALA B 1 31 ? 13.82 33.469 15.32 1 98.06 31 ALA B C 1
ATOM 3837 O O . ALA B 1 31 ? 12.891 34.219 15.039 1 98.06 31 ALA B O 1
ATOM 3838 N N . HIS B 1 32 ? 13.641 32.219 15.578 1 98.25 32 HIS B N 1
ATOM 3839 C CA . HIS B 1 32 ? 12.328 31.578 15.43 1 98.25 32 HIS B CA 1
ATOM 3840 C C . HIS B 1 32 ? 11.406 31.969 16.578 1 98.25 32 HIS B C 1
ATOM 3842 O O . HIS B 1 32 ? 10.219 31.625 16.578 1 98.25 32 HIS B O 1
ATOM 3848 N N . ALA B 1 33 ? 11.883 32.719 17.562 1 98.12 33 ALA B N 1
ATOM 3849 C CA . ALA B 1 33 ? 11.078 33.188 18.703 1 98.12 33 ALA B CA 1
ATOM 3850 C C . ALA B 1 33 ? 10.211 34.375 18.297 1 98.12 33 ALA B C 1
ATOM 3852 O O . ALA B 1 33 ? 9.195 34.656 18.953 1 98.12 33 ALA B O 1
ATOM 3853 N N . GLU B 1 34 ? 10.594 35.031 17.312 1 93.88 34 GLU B N 1
ATOM 3854 C CA . GLU B 1 34 ? 9.977 36.281 16.938 1 93.88 34 GLU B CA 1
ATOM 3855 C C . GLU B 1 34 ? 8.719 36.062 16.109 1 93.88 34 GLU B C 1
ATOM 3857 O O . GLU B 1 34 ? 8.703 35.219 15.211 1 93.88 34 GLU B O 1
ATOM 3862 N N . LEU B 1 35 ? 7.664 36.719 16.5 1 95.38 35 LEU B N 1
ATOM 3863 C CA . LEU B 1 35 ? 6.453 36.812 15.695 1 95.38 35 LEU B CA 1
ATOM 3864 C C . LEU B 1 35 ? 6.34 38.156 15.031 1 95.38 35 LEU B C 1
ATOM 3866 O O . LEU B 1 35 ? 6.363 39.188 15.711 1 95.38 35 LEU B O 1
ATOM 3870 N N . ARG B 1 36 ? 6.309 38.156 13.797 1 91.25 36 ARG B N 1
ATOM 3871 C CA . ARG B 1 36 ? 6.113 39.375 13.023 1 91.25 36 ARG B CA 1
ATOM 3872 C C . ARG B 1 36 ? 4.734 39.406 12.375 1 91.25 36 ARG B C 1
ATOM 3874 O O . ARG B 1 36 ? 4.422 38.562 11.531 1 91.25 36 ARG B O 1
ATOM 3881 N N . ILE B 1 37 ? 3.963 40.312 12.781 1 90.5 37 ILE B N 1
ATOM 3882 C CA . ILE B 1 37 ? 2.635 40.469 12.203 1 90.5 37 ILE B CA 1
ATOM 3883 C C . ILE B 1 37 ? 2.621 41.719 11.312 1 90.5 37 ILE B C 1
ATOM 3885 O O . ILE B 1 37 ? 2.953 42.812 11.766 1 90.5 37 ILE B O 1
ATOM 3889 N N . PRO B 1 38 ? 2.303 41.5 10.164 1 83.44 38 PRO B N 1
ATOM 3890 C CA . PRO B 1 38 ? 2.234 42.688 9.32 1 83.44 38 PRO B CA 1
ATOM 3891 C C . PRO B 1 38 ? 1.233 43.719 9.828 1 83.44 38 PRO B C 1
ATOM 3893 O O . PRO B 1 38 ? 0.178 43.375 10.359 1 83.44 38 PRO B O 1
ATOM 3896 N N . GLY B 1 39 ? 1.529 45.062 9.711 1 78.62 39 GLY B N 1
ATOM 3897 C CA . GLY B 1 39 ? 0.682 46.156 10.188 1 78.62 39 GLY B CA 1
ATOM 3898 C C . GLY B 1 39 ? -0.682 46.188 9.523 1 78.62 39 GLY B C 1
ATOM 3899 O O . GLY B 1 39 ? -1.684 46.5 10.164 1 78.62 39 GLY B O 1
ATOM 3900 N N . ASN B 1 40 ? -0.821 45.906 8.273 1 86.75 40 ASN B N 1
ATOM 3901 C CA . ASN B 1 40 ? -2.078 45.969 7.531 1 86.75 40 ASN B CA 1
ATOM 3902 C C . ASN B 1 40 ? -2.76 44.625 7.461 1 86.75 40 ASN B C 1
ATOM 3904 O O . ASN B 1 40 ? -3.641 44.406 6.625 1 86.75 40 ASN B O 1
ATOM 3908 N N . ARG B 1 41 ? -2.432 43.844 8.43 1 91 41 ARG B N 1
ATOM 3909 C CA . ARG B 1 41 ? -2.957 42.469 8.445 1 91 41 ARG B CA 1
ATOM 3910 C C . ARG B 1 41 ? -4.363 42.438 9.031 1 91 41 ARG B C 1
ATOM 3912 O O . ARG B 1 41 ? -4.598 42.969 10.125 1 91 41 ARG B O 1
ATOM 3919 N N . SER B 1 42 ? -5.426 41.875 8.273 1 95.06 42 SER B N 1
ATOM 3920 C CA . SER B 1 42 ? -6.758 41.594 8.797 1 95.06 42 SER B CA 1
ATOM 3921 C C . SER B 1 42 ? -7.07 40.094 8.734 1 95.06 42 SER B C 1
ATOM 3923 O O . SER B 1 42 ? -7.332 39.531 7.664 1 95.06 42 SER B O 1
ATOM 3925 N N . ALA B 1 43 ? -7.059 39.469 9.898 1 96.94 43 ALA B N 1
ATOM 3926 C CA . ALA B 1 43 ? -7.363 38.031 9.961 1 96.94 43 ALA B CA 1
ATOM 3927 C C . ALA B 1 43 ? -8.734 37.75 9.352 1 96.94 43 ALA B C 1
ATOM 3929 O O . ALA B 1 43 ? -8.898 36.75 8.633 1 96.94 43 ALA B O 1
ATOM 3930 N N . LEU B 1 44 ? -9.672 38.656 9.617 1 96 44 LEU B N 1
ATOM 3931 C CA . LEU B 1 44 ? -11.031 38.469 9.102 1 96 44 LEU B CA 1
ATOM 3932 C C . LEU B 1 44 ? -11.039 38.531 7.578 1 96 44 LEU B C 1
ATOM 3934 O O . LEU B 1 44 ? -11.75 37.75 6.926 1 96 44 LEU B O 1
ATOM 3938 N N . ALA B 1 45 ? -10.297 39.469 7.02 1 96.12 45 ALA B N 1
ATOM 3939 C CA . ALA B 1 45 ? -10.234 39.594 5.562 1 96.12 45 ALA B CA 1
ATOM 3940 C C . ALA B 1 45 ? -9.633 38.344 4.926 1 96.12 45 ALA B C 1
ATOM 3942 O O . ALA B 1 45 ? -10.094 37.875 3.875 1 96.12 45 ALA B O 1
ATOM 3943 N N . ILE B 1 46 ? -8.555 37.812 5.547 1 95.88 46 ILE B N 1
ATOM 3944 C CA . ILE B 1 46 ? -7.906 36.625 5.031 1 95.88 46 ILE B CA 1
ATOM 3945 C C . ILE B 1 46 ? -8.891 35.438 5.062 1 95.88 46 ILE B C 1
ATOM 3947 O O . ILE B 1 46 ? -8.977 34.656 4.105 1 95.88 46 ILE B O 1
ATOM 3951 N N . LEU B 1 47 ? -9.625 35.281 6.18 1 95.19 47 LEU B N 1
ATOM 3952 C CA . LEU B 1 47 ? -10.633 34.25 6.285 1 95.19 47 LEU B CA 1
ATOM 3953 C C . LEU B 1 47 ? -11.672 34.375 5.18 1 95.19 47 LEU B C 1
ATOM 3955 O O . LEU B 1 47 ? -12.055 33.375 4.559 1 95.19 47 LEU B O 1
ATOM 3959 N N . LYS B 1 48 ? -12.109 35.562 4.898 1 93.81 48 LYS B N 1
ATOM 3960 C CA . LYS B 1 48 ? -13.18 35.812 3.939 1 93.81 48 LYS B CA 1
ATOM 3961 C C . LYS B 1 48 ? -12.727 35.5 2.518 1 93.81 48 LYS B C 1
ATOM 3963 O O . LYS B 1 48 ? -13.547 35.125 1.669 1 93.81 48 LYS B O 1
ATOM 3968 N N . GLU B 1 49 ? -11.469 35.625 2.277 1 92.75 49 GLU B N 1
ATOM 3969 C CA . GLU B 1 49 ? -10.945 35.25 0.967 1 92.75 49 GLU B CA 1
ATOM 3970 C C . GLU B 1 49 ? -11.234 33.781 0.656 1 92.75 49 GLU B C 1
ATOM 3972 O O . GLU B 1 49 ? -11.492 33.438 -0.497 1 92.75 49 GLU B O 1
ATOM 3977 N N . GLY B 1 50 ? -11.203 32.938 1.662 1 88.44 50 GLY B N 1
ATOM 3978 C CA . GLY B 1 50 ? -11.445 31.531 1.484 1 88.44 50 GLY B CA 1
ATOM 3979 C C . GLY B 1 50 ? -12.914 31.172 1.384 1 88.44 50 GLY B C 1
ATOM 3980 O O . GLY B 1 50 ? -13.266 30.047 1.045 1 88.44 50 GLY B O 1
ATOM 3981 N N . ASP B 1 51 ? -13.773 32.156 1.634 1 88.75 51 ASP B N 1
ATOM 3982 C CA . ASP B 1 51 ? -15.219 31.922 1.665 1 88.75 51 ASP B CA 1
ATOM 3983 C C . ASP B 1 51 ? -15.789 31.844 0.252 1 88.75 51 ASP B C 1
ATOM 3985 O O . ASP B 1 51 ? -16.875 31.297 0.05 1 88.75 51 ASP B O 1
ATOM 3989 N N . VAL B 1 52 ? -15.102 32.281 -0.701 1 83.62 52 VAL B N 1
ATOM 3990 C CA . VAL B 1 52 ? -15.617 32.469 -2.055 1 83.62 52 VAL B CA 1
ATOM 3991 C C . VAL B 1 52 ? -16.031 31.109 -2.629 1 83.62 52 VAL B C 1
ATOM 3993 O O . VAL B 1 52 ? -17.062 31 -3.299 1 83.62 52 VAL B O 1
ATOM 3996 N N . ASP B 1 53 ? -15.336 30.109 -2.359 1 77.75 53 ASP B N 1
ATOM 3997 C CA . ASP B 1 53 ? -15.578 28.812 -2.982 1 77.75 53 ASP B CA 1
ATOM 3998 C C . ASP B 1 53 ? -16.344 27.875 -2.041 1 77.75 53 ASP B C 1
ATOM 4000 O O . ASP B 1 53 ? -16.531 26.703 -2.338 1 77.75 53 ASP B O 1
ATOM 4004 N N . ARG B 1 54 ? -16.797 28.438 -0.913 1 84.12 54 ARG B N 1
ATOM 4005 C CA . ARG B 1 54 ? -17.516 27.625 0.062 1 84.12 54 ARG B CA 1
ATOM 4006 C C . ARG B 1 54 ? -19.031 27.734 -0.131 1 84.12 54 ARG B C 1
ATOM 4008 O O . ARG B 1 54 ? -19.5 28.703 -0.735 1 84.12 54 ARG B O 1
ATOM 4015 N N . VAL B 1 55 ? -19.719 26.734 0.345 1 79.94 55 VAL B N 1
ATOM 4016 C CA . VAL B 1 55 ? -21.172 26.781 0.36 1 79.94 55 VAL B CA 1
ATOM 4017 C C . VAL B 1 55 ? -21.641 27.938 1.248 1 79.94 55 VAL B C 1
ATOM 4019 O O . VAL B 1 55 ? -21.406 27.922 2.457 1 79.94 55 VAL B O 1
ATOM 4022 N N . LYS B 1 56 ? -22.406 28.828 0.669 1 84 56 LYS B N 1
ATOM 4023 C CA . LYS B 1 56 ? -22.75 30.078 1.334 1 84 56 LYS B CA 1
ATOM 4024 C C . LYS B 1 56 ? -23.641 29.844 2.545 1 84 56 LYS B C 1
ATOM 4026 O O . LYS B 1 56 ? -23.5 30.5 3.578 1 84 56 LYS B O 1
ATOM 4031 N N . THR B 1 57 ? -24.516 28.875 2.432 1 81.88 57 THR B N 1
ATOM 4032 C CA . THR B 1 57 ? -25.484 28.609 3.488 1 81.88 57 THR B CA 1
ATOM 4033 C C . THR B 1 57 ? -24.797 28.031 4.727 1 81.88 57 THR B C 1
ATOM 4035 O O . THR B 1 57 ? -25.375 28.016 5.812 1 81.88 57 THR B O 1
ATOM 4038 N N . LEU B 1 58 ? -23.531 27.656 4.535 1 85 58 LEU B N 1
ATOM 4039 C CA . LEU B 1 58 ? -22.828 27.031 5.652 1 85 58 LEU B CA 1
ATOM 4040 C C . LEU B 1 58 ? -21.812 27.984 6.27 1 85 58 LEU B C 1
ATOM 4042 O O . LEU B 1 58 ? -21.219 27.672 7.297 1 85 58 LEU B O 1
ATOM 4046 N N . LEU B 1 59 ? -21.688 29.141 5.695 1 88.25 59 LEU B N 1
ATOM 4047 C CA . LEU B 1 59 ? -20.688 30.078 6.172 1 88.25 59 LEU B CA 1
ATOM 4048 C C . LEU B 1 59 ? -20.984 30.531 7.598 1 88.25 59 LEU B C 1
ATOM 4050 O O . LEU B 1 59 ? -20.078 30.625 8.43 1 88.25 59 LEU B O 1
ATOM 4054 N N . PRO B 1 60 ? -22.344 30.812 7.906 1 88.81 60 PRO B N 1
ATOM 4055 C CA . PRO B 1 60 ? -22.625 31.172 9.297 1 88.81 60 PRO B CA 1
ATOM 4056 C C . PRO B 1 60 ? -22.203 30.078 10.281 1 88.81 60 PRO B C 1
ATOM 4058 O O . PRO B 1 60 ? -21.719 30.375 11.375 1 88.81 60 PRO B O 1
ATOM 4061 N N . LEU B 1 61 ? -22.359 28.891 9.875 1 89.12 61 LEU B N 1
ATOM 4062 C CA . LEU B 1 61 ? -21.969 27.781 10.734 1 89.12 61 LEU B CA 1
ATOM 4063 C C . LEU B 1 61 ? -20.453 27.75 10.914 1 89.12 61 LEU B C 1
ATOM 4065 O O . LEU B 1 61 ? -19.953 27.453 12 1 89.12 61 LEU B O 1
ATOM 4069 N N . ARG B 1 62 ? -19.688 28 9.898 1 91.94 62 ARG B N 1
ATOM 4070 C CA . ARG B 1 62 ? -18.234 28.062 9.953 1 91.94 62 ARG B CA 1
ATOM 4071 C C . ARG B 1 62 ? -17.766 29.047 11.016 1 91.94 62 ARG B C 1
ATOM 4073 O O . ARG B 1 62 ? -16.984 28.703 11.898 1 91.94 62 ARG B O 1
ATOM 4080 N N . TYR B 1 63 ? -18.328 30.172 10.953 1 94.31 63 TYR B N 1
ATOM 4081 C CA . TYR B 1 63 ? -17.875 31.25 11.844 1 94.31 63 TYR B CA 1
ATOM 4082 C C . TYR B 1 63 ? -18.406 31.031 13.258 1 94.31 63 TYR B C 1
ATOM 4084 O O . TYR B 1 63 ? -17.75 31.391 14.234 1 94.31 63 TYR B O 1
ATOM 4092 N N . LYS B 1 64 ? -19.609 30.438 13.359 1 93.81 64 LYS B N 1
ATOM 4093 C CA . LYS B 1 64 ? -20.109 30.062 14.68 1 93.81 64 LYS B CA 1
ATOM 4094 C C . LYS B 1 64 ? -19.156 29.078 15.375 1 93.81 64 LYS B C 1
ATOM 4096 O O . LYS B 1 64 ? -18.828 29.266 16.547 1 93.81 64 LYS B O 1
ATOM 4101 N N . ARG B 1 65 ? -18.672 28.125 14.656 1 93.69 65 ARG B N 1
ATOM 4102 C CA . ARG B 1 65 ? -17.781 27.125 15.219 1 93.69 65 ARG B CA 1
ATOM 4103 C C . ARG B 1 65 ? -16.422 27.734 15.57 1 93.69 65 ARG B C 1
ATOM 4105 O O . ARG B 1 65 ? -15.859 27.438 16.625 1 93.69 65 ARG B O 1
ATOM 4112 N N . MET B 1 66 ? -15.938 28.594 14.742 1 95.81 66 MET B N 1
ATOM 4113 C CA . MET B 1 66 ? -14.648 29.219 14.984 1 95.81 66 MET B CA 1
ATOM 4114 C C . MET B 1 66 ? -14.719 30.156 16.188 1 95.81 66 MET B C 1
ATOM 4116 O O . MET B 1 66 ? -13.719 30.359 16.875 1 95.81 66 MET B O 1
ATOM 4120 N N . ALA B 1 67 ? -15.93 30.672 16.438 1 96.25 67 ALA B N 1
ATOM 4121 C CA . ALA B 1 67 ? -16.109 31.672 17.484 1 96.25 67 ALA B CA 1
ATOM 4122 C C . ALA B 1 67 ? -16.219 31 18.859 1 96.25 67 ALA B C 1
ATOM 4124 O O . ALA B 1 67 ? -16.141 31.672 19.891 1 96.25 67 ALA B O 1
ATOM 4125 N N . GLU B 1 68 ? -16.312 29.766 18.891 1 96 68 GLU B N 1
ATOM 4126 C CA . GLU B 1 68 ? -16.562 29.031 20.141 1 96 68 GLU B CA 1
ATOM 4127 C C . GLU B 1 68 ? -15.422 29.234 21.125 1 96 68 GLU B C 1
ATOM 4129 O O . GLU B 1 68 ? -15.648 29.312 22.328 1 96 68 GLU B O 1
ATOM 4134 N N . SER B 1 69 ? -14.211 29.203 20.672 1 97 69 SER B N 1
ATOM 4135 C CA . SER B 1 69 ? -13.031 29.375 21.516 1 97 69 SER B CA 1
ATOM 4136 C C . SER B 1 69 ? -11.812 29.75 20.672 1 97 69 SER B C 1
ATOM 4138 O O . SER B 1 69 ? -11.797 29.547 19.453 1 97 69 SER B O 1
ATOM 4140 N N . PRO B 1 70 ? -10.805 30.281 21.328 1 97.69 70 PRO B N 1
ATOM 4141 C CA . PRO B 1 70 ? -9.57 30.562 20.594 1 97.69 70 PRO B CA 1
ATOM 4142 C C . PRO B 1 70 ? -9 29.312 19.922 1 97.69 70 PRO B C 1
ATOM 4144 O O . PRO B 1 70 ? -8.453 29.391 18.828 1 97.69 70 PRO B O 1
ATOM 4147 N N . PHE B 1 71 ? -9.117 28.219 20.609 1 96.88 71 PHE B N 1
ATOM 4148 C CA . PHE B 1 71 ? -8.617 26.969 20.031 1 96.88 71 PHE B CA 1
ATOM 4149 C C . PHE B 1 71 ? -9.406 26.594 18.781 1 96.88 71 PHE B C 1
ATOM 4151 O O . PHE B 1 71 ? -8.828 26.203 17.766 1 96.88 71 PHE B O 1
ATOM 4158 N N . ALA B 1 72 ? -10.711 26.688 18.828 1 96.06 72 ALA B N 1
ATOM 4159 C CA . ALA B 1 72 ? -11.547 26.453 17.656 1 96.06 72 ALA B CA 1
ATOM 4160 C C . ALA B 1 72 ? -11.188 27.406 16.516 1 96.06 72 ALA B C 1
ATOM 4162 O O . ALA B 1 72 ? -11.133 27.016 15.352 1 96.06 72 ALA B O 1
ATOM 4163 N N . TYR B 1 73 ? -10.984 28.719 16.906 1 97.69 73 TYR B N 1
ATOM 4164 C CA . TYR B 1 73 ? -10.586 29.719 15.922 1 97.69 73 TYR B CA 1
ATOM 4165 C C . TYR B 1 73 ? -9.305 29.297 15.219 1 97.69 73 TYR B C 1
ATOM 4167 O O . TYR B 1 73 ? -9.219 29.344 13.984 1 97.69 73 TYR B O 1
ATOM 4175 N N . LEU B 1 74 ? -8.281 28.906 15.984 1 98.06 74 LEU B N 1
ATOM 4176 C CA . LEU B 1 74 ? -6.992 28.516 15.406 1 98.06 74 LEU B CA 1
ATOM 4177 C C . LEU B 1 74 ? -7.156 27.359 14.438 1 98.06 74 LEU B C 1
ATOM 4179 O O . LEU B 1 74 ? -6.512 27.328 13.383 1 98.06 74 LEU B O 1
ATOM 4183 N N . ARG B 1 75 ? -7.977 26.375 14.75 1 95.94 75 ARG B N 1
ATOM 4184 C CA . ARG B 1 75 ? -8.188 25.188 13.93 1 95.94 75 ARG B CA 1
ATOM 4185 C C . ARG B 1 75 ? -8.773 25.562 12.57 1 95.94 75 ARG B C 1
ATOM 4187 O O . ARG B 1 75 ? -8.578 24.844 11.586 1 95.94 75 ARG B O 1
ATOM 4194 N N . GLY B 1 76 ? -9.469 26.672 12.5 1 95.56 76 GLY B N 1
ATOM 4195 C CA . GLY B 1 76 ? -10.078 27.109 11.25 1 95.56 76 GLY B CA 1
ATOM 4196 C C . GLY B 1 76 ? -9.281 28.172 10.539 1 95.56 76 GLY B C 1
ATOM 4197 O O . GLY B 1 76 ? -9.672 28.641 9.461 1 95.56 76 GLY B O 1
ATOM 4198 N N . ALA B 1 77 ? -8.148 28.578 11.07 1 97.12 77 ALA B N 1
ATOM 4199 C CA . ALA B 1 77 ? -7.461 29.766 10.578 1 97.12 77 ALA B CA 1
ATOM 4200 C C . ALA B 1 77 ? -6.086 29.406 10.016 1 97.12 77 ALA B C 1
ATOM 4202 O O . ALA B 1 77 ? -5.125 30.172 10.195 1 97.12 77 ALA B O 1
ATOM 4203 N N . ALA B 1 78 ? -5.973 28.281 9.344 1 96.38 78 ALA B N 1
ATOM 4204 C CA . ALA B 1 78 ? -4.711 27.875 8.734 1 96.38 78 ALA B CA 1
ATOM 4205 C C . ALA B 1 78 ? -4.191 28.953 7.785 1 96.38 78 ALA B C 1
ATOM 4207 O O . ALA B 1 78 ? -2.994 29.25 7.77 1 96.38 78 ALA B O 1
ATOM 4208 N N . ALA B 1 79 ? -5.062 29.594 7.055 1 96.12 79 ALA B N 1
ATOM 4209 C CA . ALA B 1 79 ? -4.668 30.609 6.078 1 96.12 79 ALA B CA 1
ATOM 4210 C C . ALA B 1 79 ? -4.105 31.844 6.766 1 96.12 79 ALA B C 1
ATOM 4212 O O . ALA B 1 79 ? -3.164 32.469 6.27 1 96.12 79 ALA B O 1
ATOM 4213 N N . VAL B 1 80 ? -4.73 32.25 7.871 1 97.06 80 VAL B N 1
ATOM 4214 C CA . VAL B 1 80 ? -4.273 33.406 8.617 1 97.06 80 VAL B CA 1
ATOM 4215 C C . VAL B 1 80 ? -2.85 33.188 9.117 1 97.06 80 VAL B C 1
ATOM 4217 O O . VAL B 1 80 ? -1.979 34.031 8.93 1 97.06 80 VAL B O 1
ATOM 4220 N N . MET B 1 81 ? -2.662 32 9.719 1 97.31 81 MET B N 1
ATOM 4221 C CA . MET B 1 81 ? -1.328 31.75 10.25 1 97.31 81 MET B CA 1
ATOM 4222 C C . MET B 1 81 ? -0.314 31.594 9.125 1 97.31 81 MET B C 1
ATOM 4224 O O . MET B 1 81 ? 0.842 32 9.266 1 97.31 81 MET B O 1
ATOM 4228 N N . ALA B 1 82 ? -0.715 30.953 8.023 1 96.81 82 ALA B N 1
ATOM 4229 C CA . ALA B 1 82 ? 0.177 30.859 6.871 1 96.81 82 ALA B CA 1
ATOM 4230 C C . ALA B 1 82 ? 0.627 32.25 6.41 1 96.81 82 ALA B C 1
ATOM 4232 O O . ALA B 1 82 ? 1.8 32.438 6.086 1 96.81 82 ALA B O 1
ATOM 4233 N N . HIS B 1 83 ? -0.262 33.156 6.324 1 96.25 83 HIS B N 1
ATOM 4234 C CA . HIS B 1 83 ? 0.044 34.531 5.973 1 96.25 83 HIS B CA 1
ATOM 4235 C C . HIS B 1 83 ? 1.072 35.125 6.93 1 96.25 83 HIS B C 1
ATOM 4237 O O . HIS B 1 83 ? 2.02 35.781 6.496 1 96.25 83 HIS B O 1
ATOM 4243 N N . ASP B 1 84 ? 0.852 34.938 8.211 1 97 84 ASP B N 1
ATOM 4244 C CA . ASP B 1 84 ? 1.737 35.5 9.234 1 97 84 ASP B CA 1
ATOM 4245 C C . ASP B 1 84 ? 3.123 34.844 9.156 1 97 84 ASP B C 1
ATOM 4247 O O . ASP B 1 84 ? 4.137 35.531 9.32 1 97 84 ASP B O 1
ATOM 4251 N N . LEU B 1 85 ? 3.176 33.531 8.914 1 96.31 85 LEU B N 1
ATOM 4252 C CA . LEU B 1 85 ? 4.434 32.781 8.922 1 96.31 85 LEU B CA 1
ATOM 4253 C C . LEU B 1 85 ? 5.281 33.125 7.707 1 96.31 85 LEU B C 1
ATOM 4255 O O . LEU B 1 85 ? 6.496 32.938 7.715 1 96.31 85 LEU B O 1
ATOM 4259 N N . ALA B 1 86 ? 4.652 33.656 6.668 1 94.38 86 ALA B N 1
ATOM 4260 C CA . ALA B 1 86 ? 5.355 34 5.438 1 94.38 86 ALA B CA 1
ATOM 4261 C C . ALA B 1 86 ? 6.43 35.031 5.699 1 94.38 86 ALA B C 1
ATOM 4263 O O . ALA B 1 86 ? 7.418 35.125 4.965 1 94.38 86 ALA B O 1
ATOM 4264 N N . LEU B 1 87 ? 6.277 35.844 6.738 1 92.31 87 LEU B N 1
ATOM 4265 C CA . LEU B 1 87 ? 7.199 36.938 7.031 1 92.31 87 LEU B CA 1
ATOM 4266 C C . LEU B 1 87 ? 8.273 36.5 8.023 1 92.31 87 LEU B C 1
ATOM 4268 O O . LEU B 1 87 ? 9.203 37.25 8.312 1 92.31 87 LEU B O 1
ATOM 4272 N N . GLY B 1 88 ? 8.172 35.312 8.531 1 93.62 88 GLY B N 1
ATOM 4273 C CA . GLY B 1 88 ? 9.117 34.812 9.523 1 93.62 88 GLY B CA 1
ATOM 4274 C C . GLY B 1 88 ? 10.359 34.188 8.914 1 93.62 88 GLY B C 1
ATOM 4275 O O . GLY B 1 88 ? 10.453 34.062 7.695 1 93.62 88 GLY B O 1
ATOM 4276 N N . PRO B 1 89 ? 11.258 33.844 9.781 1 95.88 89 PRO B N 1
ATOM 4277 C CA . PRO B 1 89 ? 12.484 33.188 9.305 1 95.88 89 PRO B CA 1
ATOM 4278 C C . PRO B 1 89 ? 12.234 31.828 8.664 1 95.88 89 PRO B C 1
ATOM 4280 O O . PRO B 1 89 ? 11.391 31.078 9.148 1 95.88 89 PRO B O 1
ATOM 4283 N N . MET B 1 90 ? 12.93 31.562 7.57 1 96.25 90 MET B N 1
ATOM 4284 C CA . MET B 1 90 ? 12.906 30.281 6.863 1 96.25 90 MET B CA 1
ATOM 4285 C C . MET B 1 90 ? 14.32 29.734 6.695 1 96.25 90 MET B C 1
ATOM 4287 O O . MET B 1 90 ? 15.242 30.469 6.367 1 96.25 90 MET B O 1
ATOM 4291 N N . THR B 1 91 ? 14.414 28.484 6.863 1 97.38 91 THR B N 1
ATOM 4292 C CA . THR B 1 91 ? 15.727 27.859 6.781 1 97.38 91 THR B CA 1
ATOM 4293 C C . THR B 1 91 ? 16.031 27.406 5.355 1 97.38 91 THR B C 1
ATOM 4295 O O . THR B 1 91 ? 17.188 27.219 4.988 1 97.38 91 THR B O 1
ATOM 4298 N N . GLY B 1 92 ? 15 27.141 4.598 1 96.69 92 GLY B N 1
ATOM 4299 C CA . GLY B 1 92 ? 15.156 26.531 3.289 1 96.69 92 GLY B CA 1
ATOM 4300 C C . GLY B 1 92 ? 15.125 25.016 3.334 1 96.69 92 GLY B C 1
ATOM 4301 O O . GLY B 1 92 ? 15.172 24.359 2.293 1 96.69 92 GLY B O 1
ATOM 4302 N N . LEU B 1 93 ? 15.055 24.453 4.492 1 98.06 93 LEU B N 1
ATOM 4303 C CA . LEU B 1 93 ? 14.859 23.016 4.621 1 98.06 93 LEU B CA 1
ATOM 4304 C C . LEU B 1 93 ? 13.391 22.641 4.449 1 98.06 93 LEU B C 1
ATOM 4306 O O . LEU B 1 93 ? 12.609 22.734 5.398 1 98.06 93 LEU B O 1
ATOM 4310 N N . THR B 1 94 ? 13.086 22.172 3.275 1 97.81 94 THR B N 1
ATOM 4311 C CA . THR B 1 94 ? 11.688 21.984 2.922 1 97.81 94 THR B CA 1
ATOM 4312 C C . THR B 1 94 ? 11.273 20.531 3.098 1 97.81 94 THR B C 1
ATOM 4314 O O . THR B 1 94 ? 12.125 19.641 3.096 1 97.81 94 THR B O 1
ATOM 4317 N N . VAL B 1 95 ? 10.016 20.328 3.307 1 97.75 95 VAL B N 1
ATOM 4318 C CA . VAL B 1 95 ? 9.391 19.016 3.494 1 97.75 95 VAL B CA 1
ATOM 4319 C C . VAL B 1 95 ? 8.023 19 2.807 1 97.75 95 VAL B C 1
ATOM 4321 O O . VAL B 1 95 ? 7.555 20.016 2.309 1 97.75 95 VAL B O 1
ATOM 4324 N N . GLN B 1 96 ? 7.492 17.797 2.654 1 98.06 96 GLN B N 1
ATOM 4325 C CA . GLN B 1 96 ? 6.043 17.703 2.506 1 98.06 96 GLN B CA 1
ATOM 4326 C C . GLN B 1 96 ? 5.328 18.141 3.781 1 98.06 96 GLN B C 1
ATOM 4328 O O . GLN B 1 96 ? 5.23 17.375 4.742 1 98.06 96 GLN B O 1
ATOM 4333 N N . ALA B 1 97 ? 4.809 19.297 3.732 1 98.44 97 ALA B N 1
ATOM 4334 C CA . ALA B 1 97 ? 4.16 19.828 4.93 1 98.44 97 ALA B CA 1
ATOM 4335 C C . ALA B 1 97 ? 2.717 19.344 5.027 1 98.44 97 ALA B C 1
ATOM 4337 O O . ALA B 1 97 ? 2.039 19.172 4.012 1 98.44 97 ALA B O 1
ATOM 4338 N N . CYS B 1 98 ? 2.311 19.125 6.273 1 97.69 98 CYS B N 1
ATOM 4339 C CA . CYS B 1 98 ? 0.89 18.922 6.535 1 97.69 98 CYS B CA 1
ATOM 4340 C C . CYS B 1 98 ? 0.088 20.172 6.219 1 97.69 98 CYS B C 1
ATOM 4342 O O . CYS B 1 98 ? -1.004 20.094 5.652 1 97.69 98 CYS B O 1
ATOM 4344 N N . GLY B 1 99 ? 0.707 21.25 6.535 1 97.12 99 GLY B N 1
ATOM 4345 C CA . GLY B 1 99 ? 0.123 22.562 6.281 1 97.12 99 GLY B CA 1
ATOM 4346 C C . GLY B 1 99 ? -0.761 23.047 7.41 1 97.12 99 GLY B C 1
ATOM 4347 O O . GLY B 1 99 ? -0.7 24.219 7.789 1 97.12 99 GLY B O 1
ATOM 4348 N N . ASP B 1 100 ? -1.574 22.203 7.938 1 96.5 100 ASP B N 1
ATOM 4349 C CA . ASP B 1 100 ? -2.43 22.531 9.078 1 96.5 100 ASP B CA 1
ATOM 4350 C C . ASP B 1 100 ? -2.18 21.578 10.242 1 96.5 100 ASP B C 1
ATOM 4352 O O . ASP B 1 100 ? -3.115 20.953 10.758 1 96.5 100 ASP B O 1
ATOM 4356 N N . GLY B 1 101 ? -0.922 21.547 10.672 1 95.06 101 GLY B N 1
ATOM 4357 C CA . GLY B 1 101 ? -0.492 20.562 11.648 1 95.06 101 GLY B CA 1
ATOM 4358 C C . GLY B 1 101 ? -0.86 20.953 13.07 1 95.06 101 GLY B C 1
ATOM 4359 O O . GLY B 1 101 ? 0.01 21.047 13.938 1 95.06 101 GLY B O 1
ATOM 4360 N N . HIS B 1 102 ? -2.205 21.234 13.344 1 97.12 102 HIS B N 1
ATOM 4361 C CA . HIS B 1 102 ? -2.635 2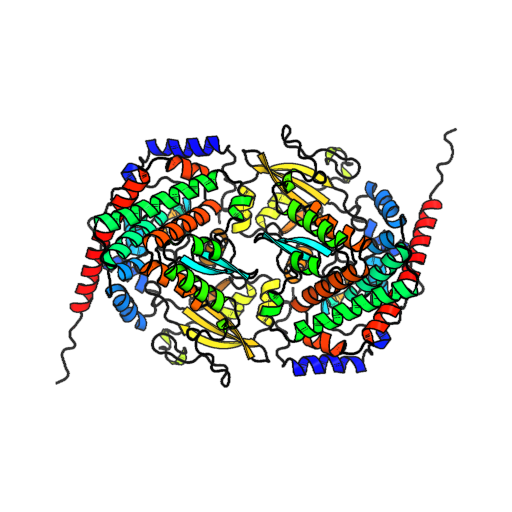1.438 14.719 1 97.12 102 HIS B CA 1
ATOM 4362 C C . HIS B 1 102 ? -2.969 20.109 15.391 1 97.12 102 HIS B C 1
ATOM 4364 O O . HIS B 1 102 ? -3.098 19.078 14.719 1 97.12 102 HIS B O 1
ATOM 4370 N N . LEU B 1 103 ? -3.189 20.078 16.688 1 96.69 103 LEU B N 1
ATOM 4371 C CA . LEU B 1 103 ? -3.281 18.891 17.531 1 96.69 103 LEU B CA 1
ATOM 4372 C C . LEU B 1 103 ? -4.391 17.969 17.062 1 96.69 103 LEU B C 1
ATOM 4374 O O . LEU B 1 103 ? -4.289 16.75 17.203 1 96.69 103 LEU B O 1
ATOM 4378 N N . MET B 1 104 ? -5.414 18.484 16.453 1 93.62 104 MET B N 1
ATOM 4379 C CA . MET B 1 104 ? -6.59 17.688 16.125 1 93.62 104 MET B CA 1
ATOM 4380 C C . MET B 1 104 ? -6.496 17.125 14.711 1 93.62 104 MET B C 1
ATOM 4382 O O . MET B 1 104 ? -7.43 16.484 14.227 1 93.62 104 MET B O 1
ATOM 4386 N N . ASN B 1 105 ? -5.383 17.344 14.07 1 94.38 105 ASN B N 1
ATOM 4387 C CA . ASN B 1 105 ? -5.168 16.781 12.742 1 94.38 105 ASN B CA 1
ATOM 4388 C C . ASN B 1 105 ? -4.293 15.531 12.797 1 94.38 105 ASN B C 1
ATOM 4390 O O . ASN B 1 105 ? -3.652 15.172 11.812 1 94.38 105 ASN B O 1
ATOM 4394 N N . PHE B 1 106 ? -4.191 14.992 13.977 1 95.5 106 PHE B N 1
ATOM 4395 C CA . PHE B 1 106 ? -3.566 13.695 14.219 1 95.5 106 PHE B CA 1
ATOM 4396 C C . PHE B 1 106 ? -4.566 12.711 14.812 1 95.5 106 PHE B C 1
ATOM 4398 O O . PHE B 1 106 ? -5.547 13.125 15.438 1 95.5 106 PHE B O 1
ATOM 4405 N N . GLY B 1 107 ? -4.316 11.508 14.594 1 92.44 107 GLY B N 1
ATOM 4406 C CA . GLY B 1 107 ? -5.25 10.562 15.18 1 92.44 107 GLY B CA 1
ATOM 4407 C C . GLY B 1 107 ? -4.906 9.117 14.867 1 92.44 107 GLY B C 1
ATOM 4408 O O . GLY B 1 107 ? -3.889 8.836 14.227 1 92.44 107 GLY B O 1
ATOM 4409 N N . ALA B 1 108 ? -5.789 8.305 15.398 1 92.38 108 ALA B N 1
ATOM 4410 C CA . ALA B 1 108 ? -5.637 6.859 15.203 1 92.38 108 ALA B CA 1
ATOM 4411 C C . ALA B 1 108 ? -6.27 6.414 13.891 1 92.38 108 ALA B C 1
ATOM 4413 O O . ALA B 1 108 ? -7.262 6.996 13.445 1 92.38 108 ALA B O 1
ATOM 4414 N N . LEU B 1 109 ? -5.699 5.438 13.289 1 90.25 109 LEU B N 1
ATOM 4415 C CA . LEU B 1 109 ? -6.273 4.855 12.078 1 90.25 109 LEU B CA 1
ATOM 4416 C C . LEU B 1 109 ? -5.969 3.361 12 1 90.25 109 LEU B C 1
ATOM 4418 O O . LEU B 1 109 ? -5.023 2.881 12.625 1 90.25 109 LEU B O 1
ATOM 4422 N N . VAL B 1 110 ? -6.777 2.682 11.281 1 88.5 110 VAL B N 1
ATOM 4423 C CA . VAL B 1 110 ? -6.512 1.288 10.938 1 88.5 110 VAL B CA 1
ATOM 4424 C C . VAL B 1 110 ? -5.789 1.215 9.594 1 88.5 110 VAL B C 1
ATOM 4426 O O . VAL B 1 110 ? -6.27 1.751 8.594 1 88.5 110 VAL B O 1
ATOM 4429 N N . THR B 1 111 ? -4.66 0.59 9.625 1 91.25 111 THR B N 1
ATOM 4430 C CA . THR B 1 111 ? -3.885 0.482 8.391 1 91.25 111 THR B CA 1
ATOM 4431 C C . THR B 1 111 ? -4.445 -0.618 7.492 1 91.25 111 THR B C 1
ATOM 4433 O O . THR B 1 111 ? -5.234 -1.451 7.945 1 91.25 111 THR B O 1
ATOM 4436 N N . PRO B 1 112 ? -4.031 -0.659 6.203 1 89.81 112 PRO B N 1
ATOM 4437 C CA . PRO B 1 112 ? -4.508 -1.682 5.27 1 89.81 112 PRO B CA 1
ATOM 4438 C C . PRO B 1 112 ? -4.211 -3.102 5.746 1 89.81 112 PRO B C 1
ATOM 4440 O O . PRO B 1 112 ? -4.945 -4.035 5.418 1 89.81 112 PRO B O 1
ATOM 4443 N N . GLU B 1 113 ? -3.219 -3.25 6.531 1 90.81 113 GLU B N 1
ATOM 4444 C CA . GLU B 1 113 ? -2.857 -4.594 6.977 1 90.81 113 GLU B CA 1
ATOM 4445 C C . GLU B 1 113 ? -3.406 -4.879 8.367 1 90.81 113 GLU B C 1
ATOM 4447 O O . GLU B 1 113 ? -2.992 -5.84 9.023 1 90.81 113 GLU B O 1
ATOM 4452 N N . GLY B 1 114 ? -4.258 -3.924 8.922 1 85.81 114 GLY B N 1
ATOM 4453 C CA . GLY B 1 114 ? -5 -4.184 10.148 1 85.81 114 GLY B CA 1
ATOM 4454 C C . GLY B 1 114 ? -4.289 -3.689 11.391 1 85.81 114 GLY B C 1
ATOM 4455 O O . GLY B 1 114 ? -4.711 -3.982 12.508 1 85.81 114 GLY B O 1
ATOM 4456 N N . ASN B 1 115 ? -3.238 -2.975 11.219 1 87.5 115 ASN B N 1
ATOM 4457 C CA . ASN B 1 115 ? -2.568 -2.373 12.367 1 87.5 115 ASN B CA 1
ATOM 4458 C C . ASN B 1 115 ? -3.277 -1.101 12.82 1 87.5 115 ASN B C 1
ATOM 4460 O O . ASN B 1 115 ? -3.928 -0.425 12.023 1 87.5 115 ASN B O 1
ATOM 4464 N N . ILE B 1 116 ? -3.172 -0.846 14.102 1 90.5 116 ILE B N 1
ATOM 4465 C CA . ILE B 1 116 ? -3.668 0.413 14.648 1 90.5 116 ILE B CA 1
ATOM 4466 C C . ILE B 1 116 ? -2.512 1.398 14.805 1 90.5 116 ILE B C 1
ATOM 4468 O O . ILE B 1 116 ? -1.657 1.229 15.68 1 90.5 116 ILE B O 1
ATOM 4472 N N . ALA B 1 117 ? -2.541 2.393 14.008 1 92.75 117 ALA B N 1
ATOM 4473 C CA . ALA B 1 117 ? -1.435 3.346 13.977 1 92.75 117 ALA B CA 1
ATOM 4474 C C . ALA B 1 117 ? -1.902 4.742 14.383 1 92.75 117 ALA B C 1
ATOM 4476 O O . ALA B 1 117 ? -3.104 5.02 14.391 1 92.75 117 ALA B O 1
ATOM 4477 N N . PHE B 1 118 ? -1.031 5.5 14.898 1 95.38 118 PHE B N 1
ATOM 4478 C CA . PHE B 1 118 ? -1.217 6.934 15.086 1 95.38 118 PHE B CA 1
ATOM 4479 C C . PHE B 1 118 ? -0.465 7.727 14.023 1 95.38 118 PHE B C 1
ATOM 4481 O O . PHE B 1 118 ? 0.707 7.457 13.758 1 95.38 118 PHE B O 1
ATOM 4488 N N . ASP B 1 119 ? -1.141 8.664 13.352 1 96.56 119 ASP B N 1
ATOM 4489 C CA . ASP B 1 119 ? -0.54 9.383 12.227 1 96.56 119 ASP B CA 1
ATOM 4490 C C . ASP B 1 119 ? -1.266 10.703 11.969 1 96.56 119 ASP B C 1
ATOM 4492 O O . ASP B 1 119 ? -2.234 11.023 12.664 1 96.56 119 ASP B O 1
ATOM 4496 N N . VAL B 1 120 ? -0.7 11.508 11.062 1 96.12 120 VAL B N 1
ATOM 4497 C CA . VAL B 1 120 ? -1.424 12.664 10.555 1 96.12 120 VAL B CA 1
ATOM 4498 C C . VAL B 1 120 ? -2.719 12.211 9.883 1 96.12 120 VAL B C 1
ATOM 4500 O O . VAL B 1 120 ? -2.754 11.172 9.227 1 96.12 120 VAL B O 1
ATOM 4503 N N . ASN B 1 121 ? -3.805 13.016 10.031 1 91.62 121 ASN B N 1
ATOM 4504 C CA . ASN B 1 121 ? -5.105 12.508 9.602 1 91.62 121 ASN B CA 1
ATOM 4505 C C . ASN B 1 121 ? -5.789 13.469 8.633 1 91.62 121 ASN B C 1
ATOM 4507 O O . ASN B 1 121 ? -6.82 13.141 8.047 1 91.62 121 ASN B O 1
ATOM 4511 N N . ASP B 1 122 ? -5.312 14.625 8.477 1 92.12 122 ASP B N 1
ATOM 4512 C CA . ASP B 1 122 ? -5.883 15.602 7.559 1 92.12 122 ASP B CA 1
ATOM 4513 C C . ASP B 1 122 ? -4.797 16.234 6.695 1 92.12 122 ASP B C 1
ATOM 4515 O O . ASP B 1 122 ? -3.736 16.609 7.199 1 92.12 122 ASP B O 1
ATOM 4519 N N . PHE B 1 123 ? -5.105 16.359 5.414 1 96.44 123 PHE B N 1
ATOM 4520 C CA . PHE B 1 123 ? -4.062 16.75 4.477 1 96.44 123 PHE B CA 1
ATOM 4521 C C . PHE B 1 123 ? -4.578 17.828 3.516 1 96.44 123 PHE B C 1
ATOM 4523 O O . PHE B 1 123 ? -4.004 18.031 2.445 1 96.44 123 PHE B O 1
ATOM 4530 N N . ASP B 1 124 ? -5.648 18.516 3.895 1 95.12 124 ASP B N 1
ATOM 4531 C CA . ASP B 1 124 ? -6.25 19.516 3.006 1 95.12 124 ASP B CA 1
ATOM 4532 C C . ASP B 1 124 ? -5.23 20.562 2.582 1 95.12 124 ASP B C 1
ATOM 4534 O O . ASP B 1 124 ? -5.27 21.047 1.452 1 95.12 124 ASP B O 1
ATOM 4538 N N . GLU B 1 125 ? -4.328 20.859 3.477 1 97.19 125 GLU B N 1
ATOM 4539 C CA . GLU B 1 125 ? -3.398 21.953 3.234 1 97.19 125 GLU B CA 1
ATOM 4540 C C . GLU B 1 125 ? -2.01 21.438 2.877 1 97.19 125 GLU B C 1
ATOM 4542 O O . GLU B 1 125 ? -1.059 22.203 2.77 1 97.19 125 GLU B O 1
ATOM 4547 N N . THR B 1 126 ? -1.859 20.125 2.725 1 98.38 126 THR B N 1
ATOM 4548 C CA . THR B 1 126 ? -0.533 19.562 2.508 1 98.38 126 THR B CA 1
ATOM 4549 C C . THR B 1 126 ? 0.092 20.109 1.232 1 98.38 126 THR B C 1
ATOM 4551 O O . THR B 1 126 ? -0.604 20.328 0.238 1 98.38 126 THR B O 1
ATOM 4554 N N . LEU B 1 127 ? 1.328 20.438 1.296 1 98.56 127 LEU B N 1
ATOM 4555 C CA . LEU B 1 127 ? 2.059 20.984 0.164 1 98.56 127 LEU B CA 1
ATOM 4556 C C . LEU B 1 127 ? 3.549 20.688 0.27 1 98.56 127 LEU B C 1
ATOM 4558 O O . LEU B 1 127 ? 4.133 20.797 1.35 1 98.56 127 LEU B O 1
ATOM 4562 N N . ASP B 1 128 ? 4.086 20.266 -0.817 1 97.19 128 ASP B N 1
ATOM 4563 C CA . ASP B 1 128 ? 5.516 19.969 -0.878 1 97.19 128 ASP B CA 1
ATOM 4564 C C . ASP B 1 128 ? 6.336 21.25 -0.981 1 97.19 128 ASP B C 1
ATOM 4566 O O . ASP B 1 128 ? 5.859 22.266 -1.506 1 97.19 128 ASP B O 1
ATOM 4570 N N . GLY B 1 129 ? 7.523 21.25 -0.408 1 96.94 129 GLY B N 1
ATOM 4571 C CA . GLY B 1 129 ? 8.445 22.359 -0.6 1 96.94 129 GLY B CA 1
ATOM 4572 C C . GLY B 1 129 ? 8.312 23.422 0.461 1 96.94 129 GLY B C 1
ATOM 4573 O O . GLY B 1 129 ? 8.758 24.562 0.259 1 96.94 129 GLY B O 1
ATOM 4574 N N . ILE B 1 130 ? 7.703 23.125 1.551 1 98.25 130 ILE B N 1
ATOM 4575 C CA . ILE B 1 130 ? 7.488 24.109 2.607 1 98.25 130 ILE B CA 1
ATOM 4576 C C . ILE B 1 130 ? 8.508 23.891 3.725 1 98.25 130 ILE B C 1
ATOM 4578 O O . ILE B 1 130 ? 8.82 22.75 4.086 1 98.25 130 ILE B O 1
ATOM 4582 N N . ASP B 1 131 ? 9.031 24.969 4.258 1 98.44 131 ASP B N 1
ATOM 4583 C CA . ASP B 1 131 ? 9.977 24.891 5.363 1 98.44 131 ASP B CA 1
ATOM 4584 C C . ASP B 1 131 ? 9.398 24.109 6.535 1 98.44 131 ASP B C 1
ATOM 4586 O O . ASP B 1 131 ? 8.234 24.281 6.895 1 98.44 13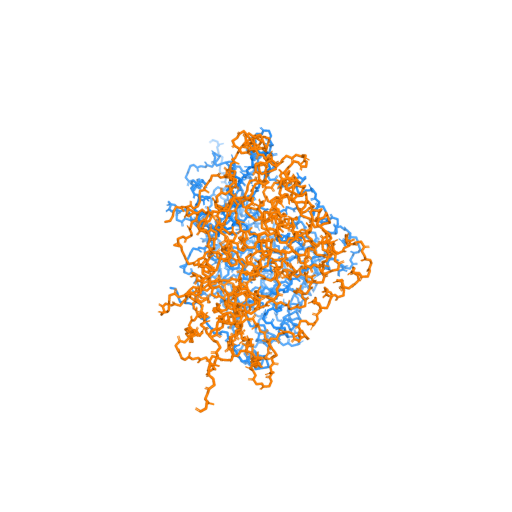1 ASP B O 1
ATOM 4590 N N . PHE B 1 132 ? 10.211 23.281 7.184 1 98.56 132 PHE B N 1
ATOM 4591 C CA . PHE B 1 132 ? 9.703 22.375 8.219 1 98.56 132 PHE B CA 1
ATOM 4592 C C . PHE B 1 132 ? 9.219 23.172 9.43 1 98.56 132 PHE B C 1
ATOM 4594 O O . PHE B 1 132 ? 8.367 22.688 10.188 1 98.56 132 PHE B O 1
ATOM 4601 N N . THR B 1 133 ? 9.711 24.375 9.609 1 98.5 133 THR B N 1
ATOM 4602 C CA . THR B 1 133 ? 9.398 25.172 10.797 1 98.5 133 THR B CA 1
ATOM 4603 C C . THR B 1 133 ? 7.934 25.594 10.781 1 98.5 133 THR B C 1
ATOM 4605 O O . THR B 1 133 ? 7.363 25.906 11.828 1 98.5 133 THR B O 1
ATOM 4608 N N . VAL B 1 134 ? 7.328 25.625 9.609 1 98.44 134 VAL B N 1
ATOM 4609 C CA . VAL B 1 134 ? 5.949 26.078 9.469 1 98.44 134 VAL B CA 1
ATOM 4610 C C . VAL B 1 134 ? 5.016 25.125 10.219 1 98.44 134 VAL B C 1
ATOM 4612 O O . VAL B 1 134 ? 4.227 25.562 11.062 1 98.44 134 VAL B O 1
ATOM 4615 N N . ASP B 1 135 ? 5.145 23.828 9.945 1 98.69 135 ASP B N 1
ATOM 4616 C CA . ASP B 1 135 ? 4.332 22.828 10.625 1 98.69 135 ASP B CA 1
ATOM 4617 C C . ASP B 1 135 ? 4.652 22.797 12.117 1 98.69 135 ASP B C 1
ATOM 4619 O O . ASP B 1 135 ? 3.754 22.641 12.945 1 98.69 135 ASP B O 1
ATOM 4623 N N . LEU B 1 136 ? 5.914 22.906 12.438 1 98.81 136 LEU B N 1
ATOM 4624 C CA . LEU B 1 136 ? 6.328 22.812 13.828 1 98.81 136 LEU B CA 1
ATOM 4625 C C . LEU B 1 136 ? 5.77 23.969 14.641 1 98.81 136 LEU B C 1
ATOM 4627 O O . LEU B 1 136 ? 5.266 23.781 15.75 1 98.81 136 LEU B O 1
ATOM 4631 N N . LYS B 1 137 ? 5.84 25.156 14.102 1 98.75 137 LYS B N 1
ATOM 4632 C CA . LYS B 1 137 ? 5.297 26.344 14.766 1 98.75 137 LYS B CA 1
ATOM 4633 C C . LYS B 1 137 ? 3.781 26.234 14.914 1 98.75 137 LYS B C 1
ATOM 4635 O O . LYS B 1 137 ? 3.23 26.609 15.953 1 98.75 137 LYS B O 1
ATOM 4640 N N . ARG B 1 138 ? 3.154 25.75 13.922 1 98.69 138 ARG B N 1
ATOM 4641 C CA . ARG B 1 138 ? 1.702 25.609 14 1 98.69 138 ARG B CA 1
ATOM 4642 C C . ARG B 1 138 ? 1.303 24.609 15.078 1 98.69 138 ARG B C 1
ATOM 4644 O O . ARG B 1 138 ? 0.366 24.859 15.836 1 98.69 138 ARG B O 1
ATOM 4651 N N . LEU B 1 139 ? 1.996 23.469 15.094 1 98.81 139 LEU B N 1
ATOM 4652 C CA . LEU B 1 139 ? 1.698 22.453 16.094 1 98.81 139 LEU B CA 1
ATOM 4653 C C . LEU B 1 139 ? 1.949 23 17.5 1 98.81 139 LEU B C 1
ATOM 4655 O O . LEU B 1 139 ? 1.129 22.797 18.406 1 98.81 139 LEU B O 1
ATOM 4659 N N . ALA B 1 140 ? 3.066 23.672 17.703 1 98.88 140 ALA B N 1
ATOM 4660 C CA . ALA B 1 140 ? 3.402 24.234 19.016 1 98.88 140 ALA B CA 1
ATOM 4661 C C . ALA B 1 140 ? 2.391 25.297 19.422 1 98.88 140 ALA B C 1
ATOM 4663 O O . ALA B 1 140 ? 1.97 25.344 20.594 1 98.88 140 ALA B O 1
ATOM 4664 N N . ALA B 1 141 ? 2.033 26.156 18.484 1 98.88 141 ALA B N 1
ATOM 4665 C CA . ALA B 1 141 ? 1.022 27.172 18.781 1 98.88 141 ALA B CA 1
ATOM 4666 C C . ALA B 1 141 ? -0.311 26.531 19.141 1 98.88 141 ALA B C 1
ATOM 4668 O O . ALA B 1 141 ? -0.98 26.969 20.078 1 98.88 141 ALA B O 1
ATOM 4669 N N . SER B 1 142 ? -0.667 25.516 18.422 1 98.62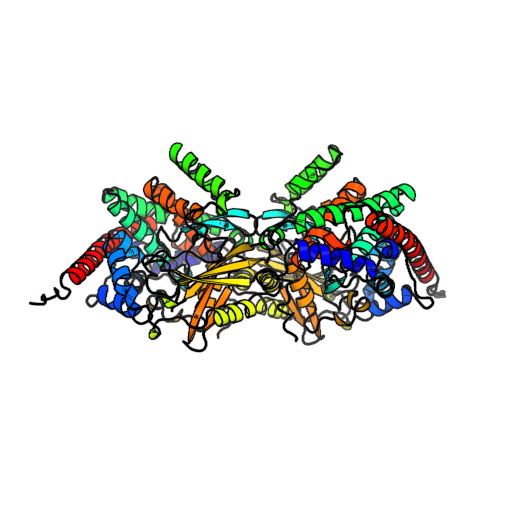 142 SER B N 1
ATOM 4670 C CA . SER B 1 142 ? -1.897 24.781 18.703 1 98.62 142 SER B CA 1
ATOM 4671 C C . SER B 1 142 ? -1.867 24.188 20.109 1 98.62 142 SER B C 1
ATOM 4673 O O . SER B 1 142 ? -2.871 24.234 20.828 1 98.62 142 SER B O 1
ATOM 4675 N N . ALA B 1 143 ? -0.734 23.672 20.5 1 98.69 143 ALA B N 1
ATOM 4676 C CA . ALA B 1 143 ? -0.581 23.094 21.828 1 98.69 143 ALA B CA 1
ATOM 4677 C C . ALA B 1 143 ? -0.708 24.172 22.906 1 98.69 143 ALA B C 1
ATOM 4679 O O . ALA B 1 143 ? -1.358 23.953 23.938 1 98.69 143 ALA B O 1
ATOM 4680 N N . ALA B 1 144 ? -0.124 25.328 22.703 1 98.81 144 ALA B N 1
ATOM 4681 C CA . ALA B 1 144 ? -0.202 26.422 23.656 1 98.81 144 ALA B CA 1
ATOM 4682 C C . ALA B 1 144 ? -1.638 26.922 23.797 1 98.81 144 ALA B C 1
ATOM 4684 O O . ALA B 1 144 ? -2.125 27.109 24.922 1 98.81 144 ALA B O 1
ATOM 4685 N N . VAL B 1 145 ? -2.291 27.109 22.688 1 98.69 145 VAL B N 1
ATOM 4686 C CA . VAL B 1 145 ? -3.662 27.609 22.703 1 98.69 145 VAL B CA 1
ATOM 4687 C C . VAL B 1 145 ? -4.574 26.609 23.391 1 98.69 145 VAL B C 1
ATOM 4689 O O . VAL B 1 145 ? -5.438 26.969 24.188 1 98.69 145 VAL B O 1
ATOM 4692 N N . ALA B 1 146 ? -4.387 25.281 23.047 1 97.88 146 ALA B N 1
ATOM 4693 C CA . ALA B 1 146 ? -5.18 24.219 23.688 1 97.88 146 ALA B CA 1
ATOM 4694 C C . ALA B 1 146 ? -4.969 24.203 25.188 1 97.88 146 ALA B C 1
ATOM 4696 O O . ALA B 1 146 ? -5.922 24.031 25.953 1 97.88 146 ALA B O 1
ATOM 4697 N N . ALA B 1 147 ? -3.734 24.375 25.641 1 98 147 ALA B N 1
ATOM 4698 C CA . ALA B 1 147 ? -3.412 24.391 27.062 1 98 147 ALA B CA 1
ATOM 4699 C C . ALA B 1 147 ? -4.098 25.562 27.766 1 98 147 ALA B C 1
ATOM 4701 O O . ALA B 1 147 ? -4.73 25.375 28.812 1 98 147 ALA B O 1
ATOM 4702 N N . LEU B 1 148 ? -4.012 26.719 27.172 1 97.88 148 LEU B N 1
ATOM 4703 C CA . LEU B 1 148 ? -4.648 27.906 27.75 1 97.88 148 LEU B CA 1
ATOM 4704 C C . LEU B 1 148 ? -6.164 27.734 27.781 1 97.88 148 LEU B C 1
ATOM 4706 O O . LEU B 1 148 ? -6.816 28.094 28.766 1 97.88 148 LEU B O 1
ATOM 4710 N N . ASN B 1 149 ? -6.637 27.219 26.703 1 94.31 149 ASN B N 1
ATOM 4711 C CA . ASN B 1 149 ? -8.07 26.953 26.609 1 94.31 149 ASN B CA 1
ATOM 4712 C C . ASN B 1 149 ? -8.523 25.969 27.703 1 94.31 149 ASN B C 1
ATOM 4714 O O . ASN B 1 149 ? -9.656 26.047 28.172 1 94.31 149 ASN B O 1
ATOM 4718 N N . ALA B 1 150 ? -7.684 25.062 28.078 1 93.5 150 ALA B N 1
ATOM 4719 C CA . ALA B 1 150 ? -7.984 24.047 29.078 1 93.5 150 ALA B CA 1
ATOM 4720 C C . ALA B 1 150 ? -7.773 24.609 30.484 1 93.5 150 ALA B C 1
ATOM 4722 O O . ALA B 1 150 ? -7.988 23.906 31.484 1 93.5 150 ALA B O 1
ATOM 4723 N N . GLY B 1 151 ? -7.27 25.844 30.656 1 94.81 151 GLY B N 1
ATOM 4724 C CA . GLY B 1 151 ? -7.145 26.5 31.953 1 94.81 151 GLY B CA 1
ATOM 4725 C C . GLY B 1 151 ? -5.738 26.438 32.531 1 94.81 151 GLY B C 1
ATOM 4726 O O . GLY B 1 151 ? -5.508 26.812 33.656 1 94.81 151 GLY B O 1
ATOM 4727 N N . PHE B 1 152 ? -4.797 25.969 31.734 1 96.88 152 PHE B N 1
ATOM 4728 C CA . PHE B 1 152 ? -3.412 25.969 32.188 1 96.88 152 PHE B CA 1
ATOM 4729 C C . PHE B 1 152 ? -2.895 27.391 32.375 1 96.88 152 PHE B C 1
ATOM 4731 O O . PHE B 1 152 ? -3.365 28.312 31.719 1 96.88 152 PHE B O 1
ATOM 4738 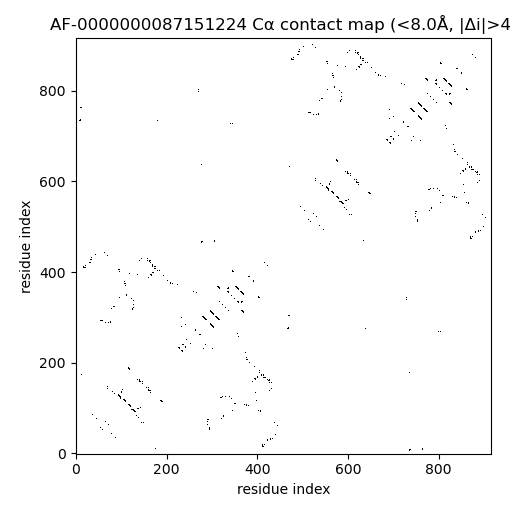N N . SER B 1 153 ? -1.912 27.5 33.281 1 97.88 153 SER B N 1
ATOM 4739 C CA . SER B 1 153 ? -1.215 28.781 33.406 1 97.88 153 SER B CA 1
ATOM 4740 C C . SER B 1 153 ? -0.343 29.047 32.188 1 97.88 153 SER B C 1
ATOM 4742 O O . SER B 1 153 ? -0.045 28.141 31.406 1 97.88 153 SER B O 1
ATOM 4744 N N . ALA B 1 154 ? 0.016 30.281 32 1 98.25 154 ALA B N 1
ATOM 4745 C CA . ALA B 1 154 ? 0.909 30.656 30.906 1 98.25 154 ALA B CA 1
ATOM 4746 C C . ALA B 1 154 ? 2.211 29.875 30.953 1 98.25 154 ALA B C 1
ATOM 4748 O O . ALA B 1 154 ? 2.752 29.469 29.922 1 98.25 154 ALA B O 1
ATOM 4749 N N . ARG B 1 155 ? 2.678 29.656 32.156 1 98.31 155 ARG B N 1
ATOM 4750 C CA . ARG B 1 155 ? 3.908 28.891 32.344 1 98.31 155 ARG B CA 1
ATOM 4751 C C . ARG B 1 155 ? 3.734 27.438 31.906 1 98.31 155 ARG B C 1
ATOM 4753 O O . ARG B 1 155 ? 4.609 26.891 31.234 1 98.31 155 ARG B O 1
ATOM 4760 N N . GLU B 1 156 ? 2.637 26.875 32.25 1 98.06 156 GLU B N 1
ATOM 4761 C CA . GLU B 1 156 ? 2.346 25.5 31.859 1 98.06 156 GLU B CA 1
ATOM 4762 C C . GLU B 1 156 ? 2.141 25.391 30.344 1 98.06 156 GLU B C 1
ATOM 4764 O O . GLU B 1 156 ? 2.602 24.438 29.719 1 98.06 156 GLU B O 1
ATOM 4769 N N . ALA B 1 157 ? 1.428 26.359 29.812 1 98.69 157 ALA B N 1
ATOM 4770 C CA . ALA B 1 157 ? 1.206 26.375 28.359 1 98.69 157 ALA B CA 1
ATOM 4771 C C . ALA B 1 157 ? 2.527 26.469 27.609 1 98.69 157 ALA B C 1
ATOM 4773 O O . ALA B 1 157 ? 2.729 25.797 26.609 1 98.69 157 ALA B O 1
ATOM 4774 N N . ARG B 1 158 ? 3.389 27.328 28.109 1 98.75 158 ARG B N 1
ATOM 4775 C CA . ARG B 1 158 ? 4.715 27.438 27.516 1 98.75 158 ARG B CA 1
ATOM 4776 C C . ARG B 1 158 ? 5.469 26.109 27.578 1 98.75 158 ARG B C 1
ATOM 4778 O O . ARG B 1 158 ? 6.148 25.734 26.625 1 98.75 158 ARG B O 1
ATOM 4785 N N . SER B 1 159 ? 5.344 25.453 28.688 1 98.69 159 SER B N 1
ATOM 4786 C CA . SER B 1 159 ? 6.012 24.172 28.875 1 98.69 159 SER B CA 1
ATOM 4787 C C . SER B 1 159 ? 5.5 23.141 27.875 1 98.69 159 SER B C 1
ATOM 4789 O O . SER B 1 159 ? 6.277 22.344 27.344 1 98.69 159 SER B O 1
ATOM 4791 N N . VAL B 1 160 ? 4.219 23.109 27.609 1 98.62 160 VAL B N 1
ATOM 4792 C CA . VAL B 1 160 ? 3.645 22.188 26.641 1 98.62 160 VAL B CA 1
ATOM 4793 C C . VAL B 1 160 ? 4.199 22.484 25.25 1 98.62 160 VAL B C 1
ATOM 4795 O O . VAL B 1 160 ? 4.598 21.562 24.531 1 98.62 160 VAL B O 1
ATOM 4798 N N . ALA B 1 161 ? 4.242 23.734 24.875 1 98.88 161 ALA B N 1
ATOM 4799 C CA . ALA B 1 161 ? 4.773 24.141 23.578 1 98.88 161 ALA B CA 1
ATOM 4800 C C . ALA B 1 161 ? 6.246 23.75 23.438 1 98.88 161 ALA B C 1
ATOM 4802 O O . ALA B 1 161 ? 6.68 23.266 22.391 1 98.88 161 ALA B O 1
ATOM 4803 N N . GLU B 1 162 ? 6.98 24.016 24.484 1 98.88 162 GLU B N 1
ATOM 4804 C CA . GLU B 1 162 ? 8.398 23.656 24.484 1 98.88 162 GLU B CA 1
ATOM 4805 C C . GLU B 1 162 ? 8.594 22.156 24.344 1 98.88 162 GLU B C 1
ATOM 4807 O O . GLU B 1 162 ? 9.523 21.703 23.672 1 98.88 162 GLU B O 1
ATOM 4812 N N . HIS B 1 163 ? 7.762 21.438 24.969 1 98.5 163 HIS B N 1
ATOM 4813 C CA . HIS B 1 163 ? 7.836 19.984 24.906 1 98.5 163 HIS B CA 1
ATOM 4814 C C . HIS B 1 163 ? 7.539 19.469 23.5 1 98.5 163 HIS B C 1
ATOM 4816 O O . HIS B 1 163 ? 8.109 18.469 23.078 1 98.5 163 HIS B O 1
ATOM 4822 N N . VAL B 1 164 ? 6.617 20.094 22.812 1 98.81 164 VAL B N 1
ATOM 4823 C CA . VAL B 1 164 ? 6.352 19.781 21.406 1 98.81 164 VAL B CA 1
ATOM 4824 C C . VAL B 1 164 ? 7.637 19.891 20.594 1 98.81 164 VAL B C 1
ATOM 4826 O O . VAL B 1 164 ? 8.023 18.969 19.891 1 98.81 164 VAL B O 1
ATOM 4829 N N . ALA B 1 165 ? 8.297 21.016 20.734 1 98.88 165 ALA B N 1
ATOM 4830 C CA . ALA B 1 165 ? 9.523 21.266 19.984 1 98.88 165 ALA B CA 1
ATOM 4831 C C . ALA B 1 165 ? 10.617 20.266 20.375 1 98.88 165 ALA B C 1
ATOM 4833 O O . ALA B 1 165 ? 11.352 19.781 19.516 1 98.88 165 ALA B O 1
ATOM 4834 N N . SER B 1 166 ? 10.703 19.984 21.625 1 98.88 166 SER B N 1
ATOM 4835 C CA . SER B 1 166 ? 11.703 19.062 22.125 1 98.88 166 SER B CA 1
ATOM 4836 C C . SER B 1 166 ? 11.461 17.641 21.609 1 98.88 166 SER B C 1
ATOM 4838 O O . SER B 1 166 ? 12.398 16.969 21.188 1 98.88 166 SER B O 1
ATOM 4840 N N . ALA B 1 167 ? 10.211 17.219 21.656 1 98.69 167 ALA B N 1
ATOM 4841 C CA . ALA B 1 167 ? 9.859 15.883 21.156 1 98.69 167 ALA B CA 1
ATOM 4842 C C . ALA B 1 167 ? 10.164 15.758 19.672 1 98.69 167 ALA B C 1
ATOM 4844 O O . ALA B 1 167 ? 10.648 14.727 19.203 1 98.69 167 ALA B O 1
ATOM 4845 N N . TYR B 1 168 ? 9.852 16.797 18.922 1 98.88 168 TYR B N 1
ATOM 4846 C CA . TYR B 1 168 ? 10.172 16.844 17.5 1 98.88 168 TYR B CA 1
ATOM 4847 C C . TYR B 1 168 ? 11.672 16.734 17.266 1 98.88 168 TYR B C 1
ATOM 4849 O O . TYR B 1 168 ? 12.125 15.922 16.453 1 98.88 168 TYR B O 1
ATOM 4857 N N . ARG B 1 169 ? 12.422 17.516 17.969 1 98.88 169 ARG B N 1
ATOM 4858 C CA . ARG B 1 169 ? 13.875 17.547 17.859 1 98.88 169 ARG B CA 1
ATOM 4859 C C . ARG B 1 169 ? 14.477 16.188 18.141 1 98.88 169 ARG B C 1
ATOM 4861 O O . ARG B 1 169 ? 15.297 15.68 17.375 1 98.88 169 ARG B O 1
ATOM 4868 N N . LYS B 1 170 ? 14.086 15.609 19.25 1 98.81 170 LYS B N 1
ATOM 4869 C CA . LYS B 1 170 ? 14.641 14.328 19.672 1 98.81 170 LYS B CA 1
ATOM 4870 C C . LYS B 1 170 ? 14.297 13.227 18.672 1 98.81 170 LYS B C 1
ATOM 4872 O O . LYS B 1 170 ? 15.141 12.391 18.328 1 98.81 170 LYS B O 1
ATOM 4877 N N . ARG B 1 171 ? 13.086 13.25 18.188 1 98.56 171 ARG B N 1
ATOM 4878 C CA . ARG B 1 171 ? 12.68 12.234 17.219 1 98.56 171 ARG B CA 1
ATOM 4879 C C . ARG B 1 171 ? 13.414 12.43 15.898 1 98.56 171 ARG B C 1
ATOM 4881 O O . ARG B 1 171 ? 13.82 11.461 15.258 1 98.56 171 ARG B O 1
ATOM 4888 N N . MET B 1 172 ? 13.539 13.641 15.43 1 98.75 172 MET B N 1
ATOM 4889 C CA . MET B 1 172 ? 14.242 13.938 14.188 1 98.75 172 MET B CA 1
ATOM 4890 C C . MET B 1 172 ? 15.695 13.492 14.25 1 98.75 172 MET B C 1
ATOM 4892 O O . MET B 1 172 ? 16.25 13 13.266 1 98.75 172 MET B O 1
ATOM 4896 N N . ARG B 1 173 ? 16.266 13.648 15.398 1 98.38 173 ARG B N 1
ATOM 4897 C CA . ARG B 1 173 ? 17.641 13.188 15.586 1 98.38 173 ARG B CA 1
ATOM 4898 C C . ARG B 1 173 ? 17.75 11.68 15.422 1 98.38 173 ARG B C 1
ATOM 4900 O O . ARG B 1 173 ? 18.656 11.18 14.758 1 98.38 173 ARG B O 1
ATOM 4907 N N . ILE B 1 174 ? 16.828 11 16 1 98.12 174 ILE B N 1
ATOM 4908 C CA . ILE B 1 174 ? 16.797 9.547 15.875 1 98.12 174 ILE B CA 1
ATOM 4909 C C . ILE B 1 174 ? 16.609 9.156 14.406 1 98.12 174 ILE B C 1
ATOM 4911 O O . ILE B 1 174 ? 17.344 8.305 13.891 1 98.12 174 ILE B O 1
ATOM 4915 N N . LEU B 1 175 ? 15.695 9.75 13.758 1 98.06 175 LEU B N 1
ATOM 4916 C CA . LEU B 1 175 ? 15.391 9.453 12.359 1 98.06 175 LEU B CA 1
ATOM 4917 C C . LEU B 1 175 ? 16.578 9.766 11.469 1 98.06 175 LEU B C 1
ATOM 4919 O O . LEU B 1 175 ? 16.812 9.078 10.469 1 98.06 175 LEU B O 1
ATOM 4923 N N . SER B 1 176 ? 17.328 10.797 11.805 1 97.56 176 SER B N 1
ATOM 4924 C CA . SER B 1 176 ? 18.484 11.211 11.008 1 97.56 176 SER B CA 1
ATOM 4925 C C . SER B 1 176 ? 19.547 10.125 10.969 1 97.56 176 SER B C 1
ATOM 4927 O O . SER B 1 176 ? 20.422 10.141 10.102 1 97.56 176 SER B O 1
ATOM 4929 N N . MET B 1 177 ? 19.438 9.18 11.906 1 96.75 177 MET B N 1
ATOM 4930 C CA . MET B 1 177 ? 20.438 8.117 11.992 1 96.75 177 MET B CA 1
ATOM 4931 C C . MET B 1 177 ? 19.984 6.867 11.258 1 96.75 177 MET B C 1
ATOM 4933 O O . MET B 1 177 ? 20.734 5.891 11.156 1 96.75 177 MET B O 1
ATOM 4937 N N . LEU B 1 178 ? 18.828 6.902 10.719 1 96.44 178 LEU B N 1
ATOM 4938 C CA . LEU B 1 178 ? 18.266 5.746 10.031 1 96.44 178 LEU B CA 1
ATOM 4939 C C . LEU B 1 178 ? 18.438 5.879 8.516 1 96.44 178 LEU B C 1
ATOM 4941 O O . LEU B 1 178 ? 18.625 6.984 8.008 1 96.44 178 LEU B O 1
ATOM 4945 N N . SER B 1 179 ? 18.438 4.738 7.809 1 94.88 179 SER B N 1
ATOM 4946 C CA . SER B 1 179 ? 18.406 4.762 6.348 1 94.88 179 SER B CA 1
ATOM 4947 C C . SER B 1 179 ? 17.062 5.242 5.828 1 94.88 179 SER B C 1
ATOM 4949 O O . SER B 1 179 ? 16.062 5.207 6.551 1 94.88 179 SER B O 1
ATOM 4951 N N . PRO B 1 180 ? 17.031 5.754 4.586 1 94.69 180 PRO B N 1
ATOM 4952 C CA . PRO B 1 180 ? 15.766 6.18 4.012 1 94.69 180 PRO B CA 1
ATOM 4953 C C . PRO B 1 180 ? 14.695 5.086 4.059 1 94.69 180 PRO B C 1
ATOM 4955 O O . PRO B 1 180 ? 13.539 5.363 4.367 1 94.69 180 PRO B O 1
ATOM 4958 N N . ALA B 1 181 ? 15.055 3.844 3.809 1 93 181 ALA B N 1
ATOM 4959 C CA . ALA B 1 181 ? 14.109 2.738 3.842 1 93 181 ALA B CA 1
ATOM 4960 C C . ALA B 1 181 ? 13.57 2.516 5.254 1 93 181 ALA B C 1
ATOM 4962 O O . ALA B 1 181 ? 12.383 2.252 5.441 1 93 181 ALA B O 1
ATOM 4963 N N . GLU B 1 182 ? 14.461 2.604 6.211 1 93.88 182 GLU B N 1
ATOM 4964 C CA . GLU B 1 182 ? 14.039 2.443 7.602 1 93.88 182 GLU B CA 1
ATOM 4965 C C . GLU B 1 182 ? 13.078 3.549 8.016 1 93.88 182 GLU B C 1
ATOM 4967 O O . GLU B 1 182 ? 12.094 3.291 8.719 1 93.88 182 GLU B O 1
ATOM 4972 N N . ILE B 1 183 ? 13.359 4.77 7.586 1 96.19 183 ILE B N 1
ATOM 4973 C CA . ILE B 1 183 ? 12.469 5.883 7.883 1 96.19 183 ILE B CA 1
ATOM 4974 C C . ILE B 1 183 ? 11.102 5.633 7.246 1 96.19 183 ILE B C 1
ATOM 4976 O O . ILE B 1 183 ? 10.062 5.809 7.895 1 96.19 183 ILE B O 1
ATOM 4980 N N . TRP B 1 184 ? 11.148 5.176 6.055 1 94.12 184 TRP B N 1
ATOM 4981 C CA . TRP B 1 184 ? 9.922 4.953 5.293 1 94.12 184 TRP B CA 1
ATOM 4982 C C . TRP B 1 184 ? 9.023 3.941 5.996 1 94.12 184 TRP B C 1
ATOM 4984 O O . TRP B 1 184 ? 7.801 4.082 5.992 1 94.12 184 TRP B O 1
ATOM 4994 N N . HIS B 1 185 ? 9.594 2.959 6.633 1 90.81 185 HIS B N 1
ATOM 4995 C CA . HIS B 1 185 ? 8.836 1.875 7.242 1 90.81 185 HIS B CA 1
ATOM 4996 C C . HIS B 1 185 ? 8.555 2.16 8.719 1 90.81 185 HIS B C 1
ATOM 4998 O O . HIS B 1 185 ? 7.852 1.392 9.375 1 90.81 185 HIS B O 1
ATOM 5004 N N . SER B 1 186 ? 9.078 3.27 9.156 1 92.75 186 SER B N 1
ATOM 5005 C CA . SER B 1 186 ? 8.82 3.635 10.547 1 92.75 186 SER B CA 1
ATOM 5006 C C . SER B 1 186 ? 7.375 4.055 10.75 1 92.75 186 SER B C 1
ATOM 5008 O O . SER B 1 186 ? 6.82 4.809 9.945 1 92.75 186 SER B O 1
ATOM 5010 N N . ARG B 1 187 ? 6.727 3.398 11.711 1 93.62 187 ARG B N 1
ATOM 5011 C CA . ARG B 1 187 ? 5.348 3.732 12.055 1 93.62 187 ARG B CA 1
ATOM 5012 C C . ARG B 1 187 ? 5.184 3.902 13.555 1 93.62 187 ARG B C 1
ATOM 5014 O O . ARG B 1 187 ? 6.004 3.408 14.336 1 93.62 187 ARG B O 1
ATOM 5021 N N . ILE B 1 188 ? 4.23 4.672 13.906 1 95.31 188 ILE B N 1
ATOM 5022 C CA . ILE B 1 188 ? 3.883 4.812 15.312 1 95.31 188 ILE B CA 1
ATOM 5023 C C . ILE B 1 188 ? 2.732 3.869 15.664 1 95.31 188 ILE B C 1
ATOM 5025 O O . ILE B 1 188 ? 1.6 4.074 15.219 1 95.31 188 ILE B O 1
ATOM 5029 N N . ASP B 1 189 ? 3.082 2.885 16.422 1 93 189 ASP B N 1
ATOM 5030 C CA . ASP B 1 189 ? 2.09 1.923 16.906 1 93 189 ASP B CA 1
ATOM 5031 C C . ASP B 1 189 ? 1.304 2.48 18.078 1 93 189 ASP B C 1
ATOM 5033 O O . ASP B 1 189 ? 1.862 2.684 19.172 1 93 189 ASP B O 1
ATOM 5037 N N . LEU B 1 190 ? 0.062 2.678 17.891 1 92.62 190 LEU B N 1
ATOM 5038 C CA . LEU B 1 190 ? -0.745 3.346 18.906 1 92.62 190 LEU B CA 1
ATOM 5039 C C . LEU B 1 190 ? -0.787 2.527 20.188 1 92.62 190 LEU B C 1
ATOM 5041 O O . LEU B 1 190 ? -0.753 3.086 21.297 1 92.62 190 LEU B O 1
ATOM 5045 N N . GLU B 1 191 ? -0.852 1.25 20.062 1 90.81 191 GLU B N 1
ATOM 5046 C CA . GLU B 1 191 ? -0.927 0.414 21.266 1 90.81 191 GLU B CA 1
ATOM 5047 C C . GLU B 1 191 ? 0.325 0.564 22.125 1 90.81 191 GLU B C 1
ATOM 5049 O O . GLU B 1 191 ? 0.24 0.613 23.344 1 90.81 191 GLU B O 1
ATOM 5054 N N . ASN B 1 192 ? 1.424 0.631 21.484 1 92.31 192 ASN B N 1
ATOM 5055 C CA . ASN B 1 192 ? 2.666 0.875 22.219 1 92.31 192 ASN B CA 1
ATOM 5056 C C . ASN B 1 192 ? 2.684 2.266 22.844 1 92.31 192 ASN B C 1
ATOM 5058 O O . ASN B 1 192 ? 3.16 2.436 23.969 1 92.31 192 ASN B O 1
ATOM 5062 N N . GLU B 1 193 ? 2.195 3.234 22.141 1 93.69 193 GLU B N 1
ATOM 5063 C CA . GLU B 1 193 ? 2.186 4.609 22.625 1 93.69 193 GLU B CA 1
ATOM 5064 C C . GLU B 1 193 ? 1.256 4.766 23.828 1 93.69 193 GLU B C 1
ATOM 5066 O O . GLU B 1 193 ? 1.524 5.562 24.719 1 93.69 193 GLU B O 1
ATOM 5071 N N . ILE B 1 194 ? 0.156 4.047 23.781 1 93.44 194 ILE B N 1
ATOM 5072 C CA . ILE B 1 194 ? -0.809 4.102 24.875 1 93.44 194 ILE B CA 1
ATOM 5073 C C . ILE B 1 194 ? -0.124 3.725 26.188 1 93.44 194 ILE B C 1
ATOM 5075 O O . ILE B 1 194 ? -0.387 4.332 27.234 1 93.44 194 ILE B O 1
ATOM 5079 N N . GLU B 1 195 ? 0.857 2.861 26.125 1 93 195 GLU B N 1
ATOM 5080 C CA . GLU B 1 195 ? 1.551 2.395 27.328 1 93 195 GLU B CA 1
ATOM 5081 C C . GLU B 1 195 ? 2.445 3.486 27.906 1 93 195 GLU B C 1
ATOM 5083 O O . GLU B 1 195 ? 2.885 3.391 29.047 1 93 195 GLU B O 1
ATOM 5088 N N . ARG B 1 196 ? 2.684 4.52 27.172 1 89.81 196 ARG B N 1
ATOM 5089 C CA . ARG B 1 196 ? 3.59 5.578 27.609 1 89.81 196 ARG B CA 1
ATOM 5090 C C . ARG B 1 196 ? 2.842 6.652 28.391 1 89.81 196 ARG B C 1
ATOM 5092 O O . ARG B 1 196 ? 3.457 7.496 29.047 1 89.81 196 ARG B O 1
ATOM 5099 N N . PHE B 1 197 ? 1.539 6.586 28.312 1 92.06 197 PHE B N 1
ATOM 5100 C CA . PHE B 1 197 ? 0.77 7.555 29.078 1 92.06 197 PHE B CA 1
ATOM 5101 C C . PHE B 1 197 ? 0.855 7.246 30.578 1 92.06 197 PHE B C 1
ATOM 5103 O O . PHE B 1 197 ? 0.812 6.082 30.969 1 92.06 197 PHE B O 1
ATOM 5110 N N . GLY B 1 198 ? 1.007 8.203 31.406 1 89.38 198 GLY B N 1
ATOM 5111 C CA . GLY B 1 198 ? 1.228 8.039 32.844 1 89.38 198 GLY B CA 1
ATOM 5112 C C . GLY B 1 198 ? 0.003 7.531 33.562 1 89.38 198 GLY B C 1
ATOM 5113 O O . GLY B 1 198 ? 0.119 6.738 34.5 1 89.38 198 GLY B O 1
ATOM 5114 N N . SER B 1 199 ? -1.15 7.945 33.125 1 92.31 199 SER B N 1
ATOM 5115 C CA . SER B 1 199 ? -2.391 7.605 33.844 1 92.31 199 SER B CA 1
ATOM 5116 C C . SER B 1 199 ? -2.869 6.207 33.469 1 92.31 199 SER B C 1
ATOM 5118 O O . SER B 1 199 ? -3.18 5.945 32.281 1 92.31 199 SER B O 1
ATOM 5120 N N . ARG B 1 200 ? -2.963 5.395 34.438 1 92.94 200 ARG B N 1
ATOM 5121 C CA . ARG B 1 200 ? -3.465 4.039 34.219 1 92.94 200 ARG B CA 1
ATOM 5122 C C . ARG B 1 200 ? -4.902 4.059 33.719 1 92.94 200 ARG B C 1
ATOM 5124 O O . ARG B 1 200 ? -5.27 3.266 32.844 1 92.94 200 ARG B O 1
ATOM 5131 N N . ALA B 1 201 ? -5.641 4.969 34.281 1 92.19 201 ALA B N 1
ATOM 5132 C CA . ALA B 1 201 ? -7.039 5.098 33.875 1 92.19 201 ALA B CA 1
ATOM 5133 C C . ALA B 1 201 ? -7.152 5.496 32.406 1 92.19 201 ALA B C 1
ATOM 5135 O O . ALA B 1 201 ? -8 4.973 31.688 1 92.19 201 ALA B O 1
ATOM 5136 N N . LEU B 1 202 ? -6.359 6.367 32.031 1 91.94 202 LEU B N 1
ATOM 5137 C CA . LEU B 1 202 ? -6.359 6.812 30.641 1 91.94 202 LEU B CA 1
ATOM 5138 C C . LEU B 1 202 ? -5.914 5.688 29.719 1 91.94 202 LEU B C 1
ATOM 5140 O O . LEU B 1 202 ? -6.5 5.488 28.656 1 91.94 202 LEU B O 1
ATOM 5144 N N . ARG B 1 203 ? -4.895 4.949 30.094 1 94.19 203 ARG B N 1
ATOM 5145 C CA . ARG B 1 203 ? -4.438 3.818 29.297 1 94.19 203 ARG B CA 1
ATOM 5146 C C . ARG B 1 203 ? -5.562 2.811 29.078 1 94.19 203 ARG B C 1
ATOM 5148 O O . ARG B 1 203 ? -5.785 2.354 27.953 1 94.19 203 ARG B O 1
ATOM 5155 N N . HIS B 1 204 ? -6.211 2.525 30.125 1 93.38 204 HIS B N 1
ATOM 5156 C CA . HIS B 1 204 ? -7.32 1.584 30.031 1 93.38 204 HIS B CA 1
ATOM 5157 C C . HIS B 1 204 ? -8.414 2.104 29.109 1 93.38 204 HIS B C 1
ATOM 5159 O O . HIS B 1 204 ? -8.945 1.355 28.281 1 93.38 204 HIS B O 1
ATOM 5165 N N . LYS B 1 205 ? -8.719 3.338 29.297 1 90.88 205 LYS B N 1
ATOM 5166 C CA . LYS B 1 205 ? -9.742 3.969 28.469 1 90.88 205 LYS B CA 1
ATOM 5167 C C . LYS B 1 205 ? -9.359 3.924 26.984 1 90.88 205 LYS B C 1
ATOM 5169 O O . LYS B 1 205 ? -10.188 3.586 26.141 1 90.88 205 LYS B O 1
ATOM 5174 N N . LEU B 1 206 ? -8.117 4.246 26.719 1 91.5 206 LEU B N 1
ATOM 5175 C CA . LEU B 1 206 ? -7.645 4.266 25.328 1 91.5 206 LEU B CA 1
ATOM 5176 C C . LEU B 1 206 ? -7.578 2.852 24.766 1 91.5 206 LEU B C 1
ATOM 5178 O O . LEU B 1 206 ? -7.949 2.627 23.609 1 91.5 206 LEU B O 1
ATOM 5182 N N . ARG B 1 207 ? -7.168 1.896 25.547 1 90.94 207 ARG B N 1
ATOM 5183 C CA . ARG B 1 207 ? -7.137 0.503 25.125 1 90.94 207 ARG B CA 1
ATOM 5184 C C . ARG B 1 207 ? -8.539 0.001 24.781 1 90.94 207 ARG B C 1
ATOM 5186 O O . ARG B 1 207 ? -8.727 -0.71 23.797 1 90.94 207 ARG B O 1
ATOM 5193 N N . THR B 1 208 ? -9.406 0.357 25.578 1 87.25 208 THR B N 1
ATOM 5194 C CA . THR B 1 208 ? -10.789 -0.052 25.359 1 87.25 208 THR B CA 1
ATOM 5195 C C . THR B 1 208 ? -11.336 0.536 24.062 1 87.25 208 THR B C 1
ATOM 5197 O O . THR B 1 208 ? -12.031 -0.148 23.297 1 87.25 208 THR B O 1
ATOM 5200 N N . THR B 1 209 ? -10.969 1.799 23.844 1 84.88 209 THR B N 1
ATOM 5201 C CA . THR B 1 209 ? -11.391 2.465 22.625 1 84.88 209 THR B CA 1
ATOM 5202 C C . THR B 1 209 ? -10.805 1.768 21.391 1 84.88 209 THR B C 1
ATOM 5204 O O . THR B 1 209 ? -11.508 1.546 20.406 1 84.88 209 THR B O 1
ATOM 5207 N N . VAL B 1 210 ? -9.562 1.361 21.469 1 85.62 210 VAL B N 1
ATOM 5208 C CA . VAL B 1 210 ? -8.867 0.698 20.375 1 85.62 210 VAL B CA 1
ATOM 5209 C C . VAL B 1 210 ? -9.461 -0.69 20.141 1 85.62 210 VAL B C 1
ATOM 5211 O O . VAL B 1 210 ? -9.695 -1.092 19 1 85.62 210 VAL B O 1
ATOM 5214 N N . ASP B 1 211 ? -9.742 -1.403 21.172 1 82.44 211 ASP B N 1
ATOM 5215 C CA . ASP B 1 211 ? -10.281 -2.756 21.078 1 82.44 211 ASP B CA 1
ATOM 5216 C C . ASP B 1 211 ? -11.664 -2.754 20.438 1 82.44 211 ASP B C 1
ATOM 5218 O O . ASP B 1 211 ? -11.992 -3.652 19.656 1 82.44 211 ASP B O 1
ATOM 5222 N N . ARG B 1 212 ? -12.391 -1.793 20.781 1 74.69 212 ARG B N 1
ATOM 5223 C CA . ARG B 1 212 ? -13.727 -1.677 20.219 1 74.69 212 ARG B CA 1
ATOM 5224 C C . ARG B 1 212 ? -13.664 -1.357 18.734 1 74.69 212 ARG B C 1
ATOM 5226 O O . ARG B 1 212 ? -14.555 -1.746 17.969 1 74.69 212 ARG B O 1
ATOM 5233 N N . ALA B 1 213 ? -12.648 -0.682 18.391 1 72 213 ALA B N 1
ATOM 5234 C CA . ALA B 1 213 ? -12.492 -0.319 16.984 1 72 213 ALA B CA 1
ATOM 5235 C C . ALA B 1 213 ? -12.047 -1.52 16.156 1 72 213 ALA B C 1
ATOM 5237 O O . ALA B 1 213 ? -12.367 -1.613 14.977 1 72 213 ALA B O 1
ATOM 5238 N N . LYS B 1 214 ? -11.172 -2.416 16.672 1 68 214 LYS B N 1
ATOM 5239 C CA . LYS B 1 214 ? -10.703 -3.617 15.977 1 68 214 LYS B CA 1
ATOM 5240 C C . LYS B 1 214 ? -11.836 -4.621 15.797 1 68 214 LYS B C 1
ATOM 5242 O O . LYS B 1 214 ? -11.867 -5.363 14.812 1 68 214 LYS B O 1
ATOM 5247 N N . GLY B 1 215 ? -12.664 -4.754 16.844 1 57.19 215 GLY B N 1
ATOM 5248 C CA . GLY B 1 215 ? -13.734 -5.73 16.781 1 57.19 215 GLY B CA 1
ATOM 5249 C C . GLY B 1 215 ? -14.867 -5.32 15.867 1 57.19 215 GLY B C 1
ATOM 5250 O O . GLY B 1 215 ? -14.727 -4.383 15.078 1 57.19 215 GLY B O 1
ATOM 5251 N N . SER B 1 216 ? -15.891 -6.164 15.75 1 50 216 SER B N 1
ATOM 5252 C CA . SER B 1 216 ? -17.125 -5.984 14.992 1 50 216 SER B CA 1
ATOM 5253 C C . SER B 1 216 ? -17.75 -4.621 15.273 1 50 216 SER B C 1
ATOM 5255 O O . SER B 1 216 ? -18.859 -4.34 14.82 1 50 216 SER B O 1
ATOM 5257 N N . GLY B 1 217 ? -17.094 -3.973 16 1 45.25 217 GLY B N 1
ATOM 5258 C CA . GLY B 1 217 ? -17.703 -2.73 16.469 1 45.25 217 GLY B CA 1
ATOM 5259 C C . GLY B 1 217 ? -17.766 -1.669 15.383 1 45.25 217 GLY B C 1
ATOM 5260 O O . GLY B 1 217 ? -18.266 -0.565 15.617 1 45.25 217 GLY B O 1
ATOM 5261 N N . LEU B 1 218 ? -16.984 -1.787 14.453 1 47.31 218 LEU B N 1
ATOM 5262 C CA . LEU B 1 218 ? -17.125 -0.802 13.391 1 47.31 218 LEU B CA 1
ATOM 5263 C C . LEU B 1 218 ? -18.594 -0.67 12.977 1 47.31 218 LEU B C 1
ATOM 5265 O O . LEU B 1 218 ? -19.062 0.432 12.68 1 47.31 218 LEU B O 1
ATOM 5269 N N . SER B 1 219 ? -19.25 -1.816 12.93 1 45.47 219 SER B N 1
ATOM 5270 C CA . SER B 1 219 ? -20.641 -1.816 12.516 1 45.47 219 SER B CA 1
ATOM 5271 C C . SER B 1 219 ? -21.531 -1.106 13.547 1 45.47 219 SER B C 1
ATOM 5273 O O . SER B 1 219 ? -22.672 -0.743 13.25 1 45.47 219 SER B O 1
ATOM 5275 N N . LYS B 1 220 ? -20.984 -1.026 14.812 1 45.12 220 LYS B N 1
ATOM 5276 C CA . LYS B 1 220 ? -21.844 -0.466 15.852 1 45.12 220 LYS B CA 1
ATOM 5277 C C . LYS B 1 220 ? -21.5 1 16.109 1 45.12 220 LYS B C 1
ATOM 5279 O O . LYS B 1 220 ? -21.969 1.583 17.094 1 45.12 220 LYS B O 1
ATOM 5284 N N . ASP B 1 221 ? -20.625 1.409 15.375 1 48.75 221 ASP B N 1
ATOM 5285 C CA . ASP B 1 221 ? -20.25 2.795 15.641 1 48.75 221 ASP B CA 1
ATOM 5286 C C . ASP B 1 221 ? -21.391 3.746 15.297 1 48.75 221 ASP B C 1
ATOM 5288 O O . ASP B 1 221 ? -21.844 3.799 14.148 1 48.75 221 ASP B O 1
ATOM 5292 N N . ASP B 1 222 ? -22.031 4.273 16.188 1 46 222 ASP B N 1
ATOM 5293 C CA . ASP B 1 222 ? -23.156 5.215 16.141 1 46 222 ASP B CA 1
ATOM 5294 C C . ASP B 1 222 ? -22.812 6.43 15.281 1 46 222 ASP B C 1
ATOM 5296 O O . ASP B 1 222 ? -23.688 7.258 15.008 1 46 222 ASP B O 1
ATOM 5300 N N . ASN B 1 223 ? -21.609 6.719 15.102 1 48.44 223 ASN B N 1
ATOM 5301 C CA . ASN B 1 223 ? -21.312 8 14.484 1 48.44 223 ASN B CA 1
ATOM 5302 C C . ASN B 1 223 ? -21.203 7.883 12.969 1 48.44 223 ASN B C 1
ATOM 5304 O O . ASN B 1 223 ? -20.859 8.852 12.289 1 48.44 223 ASN B O 1
ATOM 5308 N N . PHE B 1 224 ? -21.328 6.688 12.438 1 55.94 224 PHE B N 1
ATOM 5309 C CA . PHE B 1 224 ? -21.5 6.527 10.992 1 55.94 224 PHE B CA 1
ATOM 5310 C C . PHE B 1 224 ? -22.906 6.906 10.562 1 55.94 224 PHE B C 1
ATOM 5312 O O . PHE B 1 224 ? -23.859 6.773 11.336 1 55.94 224 PHE B O 1
ATOM 5319 N N . PRO B 1 225 ? -22.906 7.805 9.438 1 58.03 225 PRO B N 1
ATOM 5320 C CA . PRO B 1 225 ? -24.281 7.953 8.961 1 58.03 225 PRO B CA 1
ATOM 5321 C C . PRO B 1 225 ? -25.094 6.676 9.117 1 58.03 225 PRO B C 1
ATOM 5323 O O . PRO B 1 225 ? -24.625 5.59 8.773 1 58.03 225 PRO B O 1
ATOM 5326 N N . HIS B 1 226 ? -25.969 6.887 10.078 1 65.44 226 HIS B N 1
ATOM 5327 C CA . HIS B 1 226 ? -26.844 5.754 10.328 1 65.44 226 HIS B CA 1
ATOM 5328 C C . HIS B 1 226 ? -27.375 5.164 9.023 1 65.44 226 HIS B C 1
ATOM 5330 O O . HIS B 1 226 ? -27.984 5.871 8.219 1 65.44 226 HIS B O 1
ATOM 5336 N N . PHE B 1 227 ? -26.766 4 8.789 1 67.12 227 PHE B N 1
ATOM 5337 C CA . PHE B 1 227 ? -27.234 3.223 7.648 1 67.12 227 PHE B CA 1
ATOM 5338 C C . PHE B 1 227 ? -28.547 2.518 7.98 1 67.12 227 PHE B C 1
ATOM 5340 O O . PHE B 1 227 ? -28.609 1.733 8.93 1 67.12 227 PHE B O 1
ATOM 5347 N N . VAL B 1 228 ? -29.531 3.094 7.418 1 66.38 228 VAL B N 1
ATOM 5348 C CA . VAL B 1 228 ? -30.812 2.424 7.547 1 66.38 228 VAL B CA 1
ATOM 5349 C C . VAL B 1 228 ? -30.891 1.258 6.562 1 66.38 228 VAL B C 1
ATOM 5351 O O . VAL B 1 228 ? -31.281 1.438 5.406 1 66.38 228 VAL B O 1
ATOM 5354 N N . ARG B 1 229 ? -30.578 0.124 6.953 1 63.81 229 ARG B N 1
ATOM 5355 C CA . ARG B 1 229 ? -30.406 -1.062 6.121 1 63.81 229 ARG B CA 1
ATOM 5356 C C . ARG B 1 229 ? -31.641 -1.317 5.262 1 63.81 229 ARG B C 1
ATOM 5358 O O . ARG B 1 229 ? -31.516 -1.598 4.07 1 63.81 229 ARG B O 1
ATOM 5365 N N . LYS B 1 230 ? -32.719 -1.149 5.914 1 70.56 230 LYS B N 1
ATOM 5366 C CA . LYS B 1 230 ? -33.969 -1.495 5.211 1 70.56 230 LYS B CA 1
ATOM 5367 C C . LYS B 1 230 ? -34.188 -0.571 4.02 1 70.56 230 LYS B C 1
ATOM 5369 O O . LYS B 1 230 ? -34.812 -0.968 3.033 1 70.56 230 LYS B O 1
ATOM 5374 N N . ARG B 1 231 ? -33.531 0.587 4.082 1 73.25 231 ARG B N 1
ATOM 5375 C CA . ARG B 1 231 ? -33.812 1.556 3.029 1 73.25 231 ARG B CA 1
ATOM 5376 C C . ARG B 1 231 ? -32.594 1.804 2.16 1 73.25 231 ARG B C 1
ATOM 5378 O O . ARG B 1 231 ? -32.656 2.525 1.163 1 73.25 231 ARG B O 1
ATOM 5385 N N . HIS B 1 232 ? -31.5 1.218 2.449 1 84.12 232 HIS B N 1
ATOM 5386 C CA . HIS B 1 232 ? -30.266 1.423 1.707 1 84.12 232 HIS B CA 1
ATOM 5387 C C . HIS B 1 232 ? -29.938 2.906 1.574 1 84.12 232 HIS B C 1
ATOM 5389 O O . HIS B 1 232 ? -29.562 3.369 0.495 1 84.12 232 HIS B O 1
ATOM 5395 N N . ARG B 1 233 ? -30.234 3.605 2.656 1 87.75 233 ARG B N 1
ATOM 5396 C CA . ARG B 1 233 ? -30.078 5.055 2.652 1 87.75 233 ARG B CA 1
ATOM 5397 C C . ARG B 1 233 ? -29.344 5.527 3.91 1 87.75 233 ARG B C 1
ATOM 5399 O O . ARG B 1 233 ? -29.438 4.883 4.957 1 87.75 233 ARG B O 1
ATOM 5406 N N . ILE B 1 234 ? -28.703 6.672 3.715 1 88.88 234 ILE B N 1
ATOM 5407 C CA . ILE B 1 234 ? -28.078 7.328 4.859 1 88.88 234 ILE B CA 1
ATOM 5408 C C . ILE B 1 234 ? -29.078 8.266 5.523 1 88.88 234 ILE B C 1
ATOM 5410 O O . ILE B 1 234 ? -29.781 9.023 4.844 1 88.88 234 ILE B O 1
ATOM 5414 N N . ALA B 1 235 ? -29.219 8.164 6.816 1 86.69 235 ALA B N 1
ATOM 5415 C CA . ALA B 1 235 ? -30.172 9.016 7.527 1 86.69 235 ALA B CA 1
ATOM 5416 C C . ALA B 1 235 ? -29.688 10.461 7.559 1 86.69 235 ALA B C 1
ATOM 5418 O O . ALA B 1 235 ? -28.484 10.727 7.738 1 86.69 235 ALA B O 1
ATOM 5419 N N . ASP B 1 236 ? -30.625 11.367 7.43 1 85.06 236 ASP B N 1
ATOM 5420 C CA . ASP B 1 236 ? -30.312 12.781 7.543 1 85.06 236 ASP B CA 1
ATOM 5421 C C . ASP B 1 236 ? -30.109 13.188 9 1 85.06 236 ASP B C 1
ATOM 5423 O O . ASP B 1 236 ? -30.797 12.68 9.891 1 85.06 236 ASP B O 1
ATOM 5427 N N . LYS B 1 237 ? -29.141 13.969 9.148 1 83 237 LYS B N 1
ATOM 5428 C CA . LYS B 1 237 ? -28.922 14.656 10.414 1 83 237 LYS B CA 1
ATOM 5429 C C . LYS B 1 237 ? -28.625 16.141 10.188 1 83 237 LYS B C 1
ATOM 5431 O O . LYS B 1 237 ? -27.484 16.578 10.336 1 83 237 LYS B O 1
ATOM 5436 N N . CYS B 1 238 ? -29.656 16.875 9.945 1 77.94 238 CYS B N 1
ATOM 5437 C CA . CYS B 1 238 ? -29.516 18.281 9.633 1 77.94 238 CYS B CA 1
ATOM 5438 C C . CYS B 1 238 ? -29.047 19.062 10.859 1 77.94 238 CYS B C 1
ATOM 5440 O O . CYS B 1 238 ? -29.453 18.781 11.984 1 77.94 238 CYS B O 1
ATOM 5442 N N . PRO B 1 239 ? -28.219 19.984 10.602 1 78.56 239 PRO B N 1
ATOM 5443 C CA . PRO B 1 239 ? -27.797 20.531 9.312 1 78.56 239 PRO B CA 1
ATOM 5444 C C . PRO B 1 239 ? -26.469 19.938 8.836 1 78.56 239 PRO B C 1
ATOM 5446 O O . PRO B 1 239 ? -25.875 20.453 7.879 1 78.56 239 PRO B O 1
ATOM 5449 N N . THR B 1 240 ? -25.969 18.859 9.414 1 80.31 240 THR B N 1
ATOM 5450 C CA . THR B 1 240 ? -24.594 18.438 9.141 1 80.31 240 THR B CA 1
ATOM 5451 C C . THR B 1 240 ? -24.578 17.328 8.086 1 80.31 240 THR B C 1
ATOM 5453 O O . THR B 1 240 ? -23.578 17.156 7.383 1 80.31 240 THR B O 1
ATOM 5456 N N . ILE B 1 241 ? -25.625 16.562 8.055 1 85.69 241 ILE B N 1
ATOM 5457 C CA . ILE B 1 241 ? -25.719 15.492 7.082 1 85.69 241 ILE B CA 1
ATOM 5458 C C . ILE B 1 241 ? -27.078 15.547 6.395 1 85.69 241 ILE B C 1
ATOM 5460 O O . ILE B 1 241 ? -28.125 15.469 7.059 1 85.69 241 ILE B O 1
ATOM 5464 N N . PHE B 1 242 ? -27.094 15.758 5.172 1 84.88 242 PHE B N 1
ATOM 5465 C CA . PHE B 1 242 ? -28.375 15.836 4.484 1 84.88 242 PHE B CA 1
ATOM 5466 C C . PHE B 1 242 ? -28.219 15.523 3.002 1 84.88 242 PHE B C 1
ATOM 5468 O O . PHE B 1 242 ? -27.125 15.656 2.447 1 84.88 242 PHE B O 1
ATOM 5475 N N . HIS B 1 243 ? -29.281 15.07 2.4 1 88.38 243 HIS B N 1
ATOM 5476 C CA . HIS B 1 243 ? -29.312 14.781 0.971 1 88.38 243 HIS B CA 1
ATOM 5477 C C . HIS B 1 243 ? -29.328 16.062 0.152 1 88.38 243 HIS B C 1
ATOM 5479 O O . HIS B 1 243 ? -29.781 17.109 0.629 1 88.38 243 HIS B O 1
ATOM 5485 N N . PHE B 1 244 ? -28.844 15.984 -1.09 1 83 244 PHE B N 1
ATOM 5486 C CA . PHE B 1 244 ? -28.609 17.125 -1.957 1 83 244 PHE B CA 1
ATOM 5487 C C . PHE B 1 244 ? -29.922 17.844 -2.279 1 83 244 PHE B C 1
ATOM 5489 O O . PHE B 1 244 ? -29.906 19.031 -2.611 1 83 244 PHE B O 1
ATOM 5496 N N . ASP B 1 245 ? -30.969 17.062 -2.287 1 79.94 245 ASP B N 1
ATOM 5497 C CA . ASP B 1 245 ? -32.25 17.672 -2.631 1 79.94 245 ASP B CA 1
ATOM 5498 C C . ASP B 1 245 ? -32.625 18.781 -1.636 1 79.94 245 ASP B C 1
ATOM 5500 O O . ASP B 1 245 ? -33.469 19.609 -1.919 1 79.94 245 ASP B O 1
ATOM 5504 N N . GLN B 1 246 ? -31.953 18.828 -0.492 1 77.69 246 GLN B N 1
ATOM 5505 C CA . GLN B 1 246 ? -32.219 19.859 0.516 1 77.69 246 GLN B CA 1
ATOM 5506 C C . GLN B 1 246 ? -31.359 21.094 0.259 1 77.69 246 GLN B C 1
ATOM 5508 O O . GLN B 1 246 ? -31.547 22.125 0.916 1 77.69 246 GLN B O 1
ATOM 5513 N N . MET B 1 247 ? -30.453 21 -0.656 1 76.38 247 MET B N 1
ATOM 5514 C CA . MET B 1 247 ? -29.609 22.141 -1.01 1 76.38 247 MET B CA 1
ATOM 5515 C C . MET B 1 247 ? -30.25 22.969 -2.125 1 76.38 247 MET B C 1
ATOM 5517 O O . MET B 1 247 ? -30.938 22.422 -2.988 1 76.38 247 MET B O 1
ATOM 5521 N N . PRO B 1 248 ? -29.984 24.266 -2.023 1 77.38 248 PRO B N 1
ATOM 5522 C CA . PRO B 1 248 ? -30.391 25.047 -3.186 1 77.38 248 PRO B CA 1
ATOM 5523 C C . PRO B 1 248 ? -29.75 24.562 -4.484 1 77.38 248 PRO B C 1
ATOM 5525 O O . PRO B 1 248 ? -28.594 24.156 -4.492 1 77.38 248 PRO B O 1
ATOM 5528 N N . PRO B 1 249 ? -30.484 24.562 -5.52 1 75.38 249 PRO B N 1
ATOM 5529 C CA . PRO B 1 249 ? -30 24.031 -6.793 1 75.38 249 PRO B CA 1
ATOM 5530 C C . PRO B 1 249 ? -28.656 24.625 -7.207 1 75.38 249 PRO B C 1
ATOM 5532 O O . PRO B 1 249 ? -27.812 23.906 -7.746 1 75.38 249 PRO B O 1
ATOM 5535 N N . LYS B 1 250 ? -28.453 25.859 -6.855 1 72.94 250 LYS B N 1
ATOM 5536 C CA . LYS B 1 250 ? -27.234 26.547 -7.293 1 72.94 250 LYS B CA 1
ATOM 5537 C C . LYS B 1 250 ? -26.016 26.078 -6.492 1 72.94 250 LYS B C 1
ATOM 5539 O O . LYS B 1 250 ? -24.875 26.297 -6.906 1 72.94 250 LYS B O 1
ATOM 5544 N N . GLU B 1 251 ? -26.281 25.469 -5.438 1 76.25 251 GLU B N 1
ATOM 5545 C CA . GLU B 1 251 ? -25.172 25.078 -4.551 1 76.25 251 GLU B CA 1
ATOM 5546 C C . GLU B 1 251 ? -24.938 23.578 -4.586 1 76.25 251 GLU B C 1
ATOM 5548 O O . GLU B 1 251 ? -24.047 23.078 -3.906 1 76.25 251 GLU B O 1
ATOM 5553 N N . ARG B 1 252 ? -25.75 22.938 -5.375 1 73.44 252 ARG B N 1
ATOM 5554 C CA . ARG B 1 252 ? -25.594 21.484 -5.441 1 73.44 252 ARG B CA 1
ATOM 5555 C C . ARG B 1 252 ? -24.312 21.094 -6.168 1 73.44 252 ARG B C 1
ATOM 5557 O O . ARG B 1 252 ? -23.906 21.766 -7.125 1 73.44 252 ARG B O 1
ATOM 5564 N N . PRO B 1 253 ? -23.672 20.094 -5.512 1 70.94 253 PRO B N 1
ATOM 5565 C CA . PRO B 1 253 ? -22.5 19.609 -6.25 1 70.94 253 PRO B CA 1
ATOM 5566 C C . PRO B 1 253 ? -22.859 18.984 -7.59 1 70.94 253 PRO B C 1
ATOM 5568 O O . PRO B 1 253 ? -24.016 18.641 -7.824 1 70.94 253 PRO B O 1
ATOM 5571 N N . PRO B 1 254 ? -21.766 18.922 -8.359 1 70.31 254 PRO B N 1
ATOM 5572 C CA . PRO B 1 254 ? -22 18.188 -9.609 1 70.31 254 PRO B CA 1
ATOM 5573 C C . PRO B 1 254 ? -22.531 16.766 -9.367 1 70.31 254 PRO B C 1
ATOM 5575 O O . PRO B 1 254 ? -22.609 16.312 -8.227 1 70.31 254 PRO B O 1
ATOM 5578 N N . ASP B 1 255 ? -22.797 16.062 -10.5 1 78.62 255 ASP B N 1
ATOM 5579 C CA . ASP B 1 255 ? -23.328 14.695 -10.531 1 78.62 255 ASP B CA 1
ATOM 5580 C C . ASP B 1 255 ? -22.391 13.734 -9.797 1 78.62 255 ASP B C 1
ATOM 5582 O O . ASP B 1 255 ? -21.312 13.406 -10.297 1 78.62 255 ASP B O 1
ATOM 5586 N N . PRO B 1 256 ? -22.875 13.445 -8.562 1 78.06 256 PRO B N 1
ATOM 5587 C CA . PRO B 1 256 ? -22.047 12.523 -7.773 1 78.06 256 PRO B CA 1
ATOM 5588 C C . PRO B 1 256 ? -21.641 11.281 -8.555 1 78.06 256 PRO B C 1
ATOM 5590 O O . PRO B 1 256 ? -20.547 10.758 -8.367 1 78.06 256 PRO B O 1
ATOM 5593 N N . LYS B 1 257 ? -22.547 10.852 -9.398 1 79.19 257 LYS B N 1
ATOM 5594 C CA . LYS B 1 257 ? -22.234 9.656 -10.188 1 79.19 257 LYS B CA 1
ATOM 5595 C C . LYS B 1 257 ? -21.016 9.883 -11.07 1 79.19 257 LYS B C 1
ATOM 5597 O O . LYS B 1 257 ? -20.141 9.023 -11.156 1 79.19 257 LYS B O 1
ATOM 5602 N N . ARG B 1 258 ? -21.016 10.992 -11.617 1 86.25 258 ARG B N 1
ATOM 5603 C CA . ARG B 1 258 ? -19.891 11.297 -12.5 1 86.25 258 ARG B CA 1
ATOM 5604 C C . ARG B 1 258 ? -18.594 11.453 -11.711 1 86.25 258 ARG B C 1
ATOM 5606 O O . ARG B 1 258 ? -17.516 11.07 -12.18 1 86.25 258 ARG B O 1
ATOM 5613 N N . LEU B 1 259 ? -18.703 12.016 -10.586 1 88.06 259 LEU B N 1
ATOM 5614 C CA . LEU B 1 259 ? -17.531 12.18 -9.734 1 88.06 259 LEU B CA 1
ATOM 5615 C C . LEU B 1 259 ? -16.922 10.828 -9.391 1 88.06 259 LEU B C 1
ATOM 5617 O O . LEU B 1 259 ? -15.695 10.672 -9.43 1 88.06 259 LEU B O 1
ATOM 5621 N N . PHE B 1 260 ? -17.734 9.859 -9.141 1 88.25 260 PHE B N 1
ATOM 5622 C CA . PHE B 1 260 ? -17.234 8.562 -8.719 1 88.25 260 PHE B CA 1
ATOM 5623 C C . PHE B 1 260 ? -16.766 7.742 -9.922 1 88.25 260 PHE B C 1
ATOM 5625 O O . PHE B 1 260 ? -15.867 6.91 -9.805 1 88.25 260 PHE B O 1
ATOM 5632 N N . GLU B 1 261 ? -17.344 8.008 -11.047 1 88.38 261 GLU B N 1
ATOM 5633 C CA . GLU B 1 261 ? -16.828 7.379 -12.258 1 88.38 261 GLU B CA 1
ATOM 5634 C C . GLU B 1 261 ? -15.406 7.848 -12.562 1 88.38 261 GLU B C 1
ATOM 5636 O O . GLU B 1 261 ? -14.531 7.039 -12.898 1 88.38 261 GLU B O 1
ATOM 5641 N N . ASN B 1 262 ? -15.25 9.156 -12.445 1 90.94 262 ASN B N 1
ATOM 5642 C CA . ASN B 1 262 ? -13.922 9.719 -12.641 1 90.94 262 ASN B CA 1
ATOM 5643 C C . ASN B 1 262 ? -12.93 9.195 -11.609 1 90.94 262 ASN B C 1
ATOM 5645 O O . ASN B 1 262 ? -11.773 8.914 -11.93 1 90.94 262 ASN B O 1
ATOM 5649 N N . TYR B 1 263 ? -13.422 9.094 -10.477 1 94.5 263 TYR B N 1
ATOM 5650 C CA . TYR B 1 263 ? -12.625 8.531 -9.391 1 94.5 263 TYR B CA 1
ATOM 5651 C C . TYR B 1 263 ? -12.211 7.102 -9.711 1 94.5 263 TYR B C 1
ATOM 5653 O O . TYR B 1 263 ? -11.023 6.758 -9.617 1 94.5 263 TYR B O 1
ATOM 5661 N N . ARG B 1 264 ? -13.086 6.277 -10.07 1 94 264 ARG B N 1
ATOM 5662 C CA . ARG B 1 264 ? -12.828 4.883 -10.406 1 94 264 ARG B CA 1
ATOM 5663 C C . ARG B 1 264 ? -11.789 4.773 -11.523 1 94 264 ARG B C 1
ATOM 5665 O O . ARG B 1 264 ? -10.891 3.928 -11.461 1 94 264 ARG B O 1
ATOM 5672 N N . ASP B 1 265 ? -11.875 5.637 -12.43 1 90.56 265 ASP B N 1
ATOM 5673 C CA . ASP B 1 265 ? -10.984 5.598 -13.586 1 90.56 265 ASP B CA 1
ATOM 5674 C C . ASP B 1 265 ? -9.555 5.973 -13.195 1 90.56 265 ASP B C 1
ATOM 5676 O O . ASP B 1 265 ? -8.602 5.582 -13.867 1 90.56 265 ASP B O 1
ATOM 5680 N N . ALA B 1 266 ? -9.469 6.68 -12.117 1 89.25 266 ALA B N 1
ATOM 5681 C CA . ALA B 1 266 ? -8.148 7.137 -11.68 1 89.25 266 ALA B CA 1
ATOM 5682 C C . ALA B 1 266 ? -7.512 6.129 -10.727 1 89.25 266 ALA B C 1
ATOM 5684 O O . ALA B 1 266 ? -6.316 6.219 -10.43 1 89.25 266 ALA B O 1
ATOM 5685 N N . LEU B 1 267 ? -8.258 5.117 -10.297 1 92.88 267 LEU B N 1
ATOM 5686 C CA . LEU B 1 267 ? -7.734 4.098 -9.398 1 92.88 267 LEU B CA 1
ATOM 5687 C C . LEU B 1 267 ? -6.848 3.115 -10.156 1 92.88 267 LEU B C 1
ATOM 5689 O O . LEU B 1 267 ? -6.992 2.947 -11.367 1 92.88 267 LEU B O 1
ATOM 5693 N N . THR B 1 268 ? -5.883 2.545 -9.422 1 89.56 268 THR B N 1
ATOM 5694 C CA . THR B 1 268 ? -5.152 1.42 -9.992 1 89.56 268 THR B CA 1
ATOM 5695 C C . THR B 1 268 ? -6.09 0.247 -10.266 1 89.56 268 THR B C 1
ATOM 5697 O O . THR B 1 268 ? -7.129 0.116 -9.617 1 89.56 268 THR B O 1
ATOM 5700 N N . PRO B 1 269 ? -5.715 -0.664 -11.156 1 89.88 269 PRO B N 1
ATOM 5701 C CA . PRO B 1 269 ? -6.609 -1.753 -11.555 1 89.88 269 PRO B CA 1
ATOM 5702 C C . PRO B 1 269 ? -7.02 -2.637 -10.375 1 89.88 269 PRO B C 1
ATOM 5704 O O . PRO B 1 269 ? -8.172 -3.078 -10.297 1 89.88 269 PRO B O 1
ATOM 5707 N N . ASP B 1 270 ? -6.109 -2.867 -9.516 1 91.56 270 ASP B N 1
ATOM 5708 C CA . ASP B 1 270 ? -6.445 -3.721 -8.375 1 91.56 270 ASP B CA 1
ATOM 5709 C C . ASP B 1 270 ? -7.508 -3.068 -7.496 1 91.56 270 ASP B C 1
ATOM 5711 O O . ASP B 1 270 ? -8.414 -3.742 -7.008 1 91.56 270 ASP B O 1
ATOM 5715 N N . ARG B 1 271 ? -7.457 -1.739 -7.316 1 94 271 ARG B N 1
ATOM 5716 C CA . ARG B 1 271 ? -8.43 -1.032 -6.484 1 94 271 ARG B CA 1
ATOM 5717 C C . ARG B 1 271 ? -9.766 -0.896 -7.199 1 94 271 ARG B C 1
ATOM 5719 O O . ARG B 1 271 ? -10.82 -0.949 -6.566 1 94 271 ARG B O 1
ATOM 5726 N N . SER B 1 272 ? -9.68 -0.713 -8.492 1 93.5 272 SER B N 1
ATOM 5727 C CA . SER B 1 272 ? -10.914 -0.589 -9.25 1 93.5 272 SER B CA 1
ATOM 5728 C C . SER B 1 272 ? -11.719 -1.884 -9.211 1 93.5 272 SER B C 1
ATOM 5730 O O . SER B 1 272 ? -12.945 -1.855 -9.094 1 93.5 272 SER B O 1
ATOM 5732 N N . VAL B 1 273 ? -11.016 -3.031 -9.281 1 92 273 VAL B N 1
ATOM 5733 C CA . VAL B 1 273 ? -11.68 -4.332 -9.234 1 92 273 VAL B CA 1
ATOM 5734 C C . VAL B 1 273 ? -12.398 -4.5 -7.902 1 92 273 VAL B C 1
ATOM 5736 O O . VAL B 1 273 ? -13.508 -5.047 -7.852 1 92 273 VAL B O 1
ATOM 5739 N N . LEU B 1 274 ? -11.805 -4.031 -6.867 1 94.06 274 LEU B N 1
ATOM 5740 C CA . LEU B 1 274 ? -12.414 -4.098 -5.543 1 94.06 274 LEU B CA 1
ATOM 5741 C C . LEU B 1 274 ? -13.641 -3.191 -5.461 1 94.06 274 LEU B C 1
ATOM 5743 O O . LEU B 1 274 ? -14.703 -3.619 -5.008 1 94.06 274 LEU B O 1
ATOM 5747 N N . LEU B 1 275 ? -13.508 -1.974 -5.898 1 94.81 275 LEU B N 1
ATOM 5748 C CA . LEU B 1 275 ? -14.602 -1.008 -5.836 1 94.81 275 LEU B CA 1
ATOM 5749 C C . LEU B 1 275 ? -15.797 -1.483 -6.66 1 94.81 275 LEU B C 1
ATOM 5751 O O . LEU B 1 275 ? -16.938 -1.277 -6.27 1 94.81 275 LEU B O 1
ATOM 5755 N N . ASP B 1 276 ? -15.555 -2.139 -7.773 1 93.75 276 ASP B N 1
ATOM 5756 C CA . ASP B 1 276 ? -16.578 -2.574 -8.711 1 93.75 276 ASP B CA 1
ATOM 5757 C C . ASP B 1 276 ? -17.484 -3.637 -8.086 1 93.75 276 ASP B C 1
ATOM 5759 O O . ASP B 1 276 ? -18.547 -3.938 -8.609 1 93.75 276 ASP B O 1
ATOM 5763 N N . ARG B 1 277 ? -17.062 -4.156 -7.004 1 94.12 277 ARG B N 1
ATOM 5764 C CA . ARG B 1 277 ? -17.875 -5.168 -6.328 1 94.12 277 ARG B CA 1
ATOM 5765 C C . ARG B 1 277 ? -18.984 -4.52 -5.516 1 94.12 277 ARG B C 1
ATOM 5767 O O . ARG B 1 277 ? -19.844 -5.215 -4.965 1 94.12 277 ARG B O 1
ATOM 5774 N N . TYR B 1 278 ? -18.953 -3.248 -5.453 1 93.25 278 TYR B N 1
ATOM 5775 C CA . TYR B 1 278 ? -19.969 -2.463 -4.75 1 93.25 278 TYR B CA 1
ATOM 5776 C C . TYR B 1 278 ? -20.734 -1.571 -5.719 1 93.25 278 TYR B C 1
ATOM 5778 O O . TYR B 1 278 ? -20.25 -1.271 -6.816 1 93.25 278 TYR B O 1
ATOM 5786 N N . ARG B 1 279 ? -21.906 -1.177 -5.301 1 92.38 279 ARG B N 1
ATOM 5787 C CA . ARG B 1 279 ? -22.719 -0.205 -6.031 1 92.38 279 ARG B CA 1
ATOM 5788 C C . ARG B 1 279 ? -23.078 0.982 -5.148 1 92.38 279 ARG B C 1
ATOM 5790 O O . ARG B 1 279 ? -23.469 0.804 -3.99 1 92.38 279 ARG B O 1
ATOM 5797 N N . MET B 1 280 ? -22.922 2.115 -5.715 1 91.94 280 MET B N 1
ATOM 5798 C CA . MET B 1 280 ? -23.328 3.301 -4.969 1 91.94 280 MET B CA 1
ATOM 5799 C C . MET B 1 280 ? -24.844 3.336 -4.793 1 91.94 280 MET B C 1
ATOM 5801 O O . MET B 1 280 ? -25.594 3.262 -5.773 1 91.94 280 MET B O 1
ATOM 5805 N N . ARG B 1 281 ? -25.297 3.473 -3.615 1 90.44 281 ARG B N 1
ATOM 5806 C CA . ARG B 1 281 ? -26.734 3.416 -3.336 1 90.44 281 ARG B CA 1
ATOM 5807 C C . ARG B 1 281 ? -27.25 4.77 -2.865 1 90.44 281 ARG B C 1
ATOM 5809 O O . ARG B 1 281 ? -28.422 5.086 -3.045 1 90.44 281 ARG B O 1
ATOM 5816 N N . ASP B 1 282 ? -26.328 5.492 -2.143 1 90.69 282 ASP B N 1
ATOM 5817 C CA . ASP B 1 282 ? -26.75 6.762 -1.564 1 90.69 282 ASP B CA 1
ATOM 5818 C C . ASP B 1 282 ? -25.562 7.707 -1.386 1 90.69 282 ASP B C 1
ATOM 5820 O O . ASP B 1 282 ? -24.406 7.27 -1.405 1 90.69 282 ASP B O 1
ATOM 5824 N N . ILE B 1 283 ? -25.875 8.984 -1.325 1 90.19 283 ILE B N 1
ATOM 5825 C CA . ILE B 1 283 ? -24.844 9.992 -1.091 1 90.19 283 ILE B CA 1
ATOM 5826 C C . ILE B 1 283 ? -25.469 11.188 -0.361 1 90.19 283 ILE B C 1
ATOM 5828 O O . ILE B 1 283 ? -26.578 11.609 -0.676 1 90.19 283 ILE B O 1
ATOM 5832 N N . VAL B 1 284 ? -24.781 11.633 0.614 1 88.75 284 VAL B N 1
ATOM 5833 C CA . VAL B 1 284 ? -25.25 12.773 1.395 1 88.75 284 VAL B CA 1
ATOM 5834 C C . VAL B 1 284 ? -24.141 13.812 1.523 1 88.75 284 VAL B C 1
ATOM 5836 O O . VAL B 1 284 ? -22.953 13.477 1.453 1 88.75 284 VAL B O 1
ATOM 5839 N N . PHE B 1 285 ? -24.578 15.016 1.66 1 86 285 PHE B N 1
ATOM 5840 C CA . PHE B 1 285 ? -23.672 16.078 2.053 1 86 285 PHE B CA 1
ATOM 5841 C C . PHE B 1 285 ? -23.312 15.984 3.533 1 86 285 PHE B C 1
ATOM 5843 O O . PHE B 1 285 ? -24.172 15.617 4.352 1 86 285 PHE B O 1
ATOM 5850 N N . LYS B 1 286 ? -22.109 16.219 3.783 1 85.25 286 LYS B N 1
ATOM 5851 C CA . LYS B 1 286 ? -21.641 16.219 5.168 1 85.25 286 LYS B CA 1
ATOM 5852 C C . LYS B 1 286 ? -20.828 17.469 5.48 1 85.25 286 LYS B C 1
ATOM 5854 O O . LYS B 1 286 ? -19.812 17.719 4.836 1 85.25 286 LYS B O 1
ATOM 5859 N N . ALA B 1 287 ? -21.375 18.25 6.359 1 78.94 287 ALA B N 1
ATOM 5860 C CA . ALA B 1 287 ? -20.594 19.375 6.863 1 78.94 287 ALA B CA 1
ATOM 5861 C C . ALA B 1 287 ? -19.562 18.922 7.891 1 78.94 287 ALA B C 1
ATOM 5863 O O . ALA B 1 287 ? -19.906 18.266 8.883 1 78.94 287 ALA B O 1
ATOM 5864 N N . VAL B 1 288 ? -18.312 19.062 7.551 1 72.06 288 VAL B N 1
ATOM 5865 C CA . VAL B 1 288 ? -17.281 18.5 8.422 1 72.06 288 VAL B CA 1
ATOM 5866 C C . VAL B 1 288 ? -16.422 19.625 8.984 1 72.06 288 VAL B C 1
ATOM 5868 O O . VAL B 1 288 ? -16.281 20.688 8.359 1 72.06 288 VAL B O 1
ATOM 5871 N N . GLY B 1 289 ? -16 19.422 10.188 1 70.06 289 GLY B N 1
ATOM 5872 C CA . GLY B 1 289 ? -14.875 20.141 10.75 1 70.06 289 GLY B CA 1
ATOM 5873 C C . GLY B 1 289 ? -15.203 21.578 11.117 1 70.06 289 GLY B C 1
ATOM 5874 O O . GLY B 1 289 ? -16.359 21.906 11.352 1 70.06 289 GLY B O 1
ATOM 5875 N N . VAL B 1 290 ? -14.258 22.328 11.484 1 73.62 290 VAL B N 1
ATOM 5876 C CA . VAL B 1 290 ? -14.289 23.75 11.766 1 73.62 290 VAL B CA 1
ATOM 5877 C C . VAL B 1 290 ? -13.734 24.531 10.57 1 73.62 290 VAL B C 1
ATOM 5879 O O . VAL B 1 290 ? -14.477 25.203 9.852 1 73.62 290 VAL B O 1
ATOM 5882 N N . GLY B 1 291 ? -12.617 24.141 10.188 1 70.12 291 GLY B N 1
ATOM 5883 C CA . GLY B 1 291 ? -11.961 24.828 9.078 1 70.12 291 GLY B CA 1
ATOM 5884 C C . GLY B 1 291 ? -12.531 24.453 7.723 1 70.12 291 GLY B C 1
ATOM 5885 O O . GLY B 1 291 ? -12.492 25.25 6.785 1 70.12 291 GLY B O 1
ATOM 5886 N N . SER B 1 292 ? -13.086 23.328 7.66 1 78.19 292 SER B N 1
ATOM 5887 C CA . SER B 1 292 ? -13.508 22.828 6.355 1 78.19 292 SER B CA 1
ATOM 5888 C C . SER B 1 292 ? -15.008 23.047 6.145 1 78.19 292 SER B C 1
ATOM 5890 O O . SER B 1 292 ? -15.555 22.672 5.109 1 78.19 292 SER B O 1
ATOM 5892 N N . VAL B 1 293 ? -15.547 23.75 7.09 1 76.25 293 VAL B N 1
ATOM 5893 C CA . VAL B 1 293 ? -16.969 24 6.938 1 76.25 293 VAL B CA 1
ATOM 5894 C C . VAL B 1 293 ? -17.234 24.812 5.676 1 76.25 293 VAL B C 1
ATOM 5896 O O . VAL B 1 293 ? -16.547 25.812 5.426 1 76.25 293 VAL B O 1
ATOM 5899 N N . GLY B 1 294 ? -18.141 24.266 4.879 1 77.44 294 GLY B N 1
ATOM 5900 C CA . GLY B 1 294 ? -18.562 24.953 3.668 1 77.44 294 GLY B CA 1
ATOM 5901 C C . GLY B 1 294 ? -17.922 24.391 2.412 1 77.44 294 GLY B C 1
ATOM 5902 O O . GLY B 1 294 ? -18.359 24.688 1.3 1 77.44 294 GLY B O 1
ATOM 5903 N N . THR B 1 295 ? -16.891 23.594 2.607 1 83.06 295 THR B N 1
ATOM 5904 C CA . THR B 1 295 ? -16.359 22.906 1.445 1 83.06 295 THR B CA 1
ATOM 5905 C C . THR B 1 295 ? -17.188 21.656 1.135 1 83.06 295 THR B C 1
ATOM 5907 O O . THR B 1 295 ? -17.75 21.031 2.039 1 83.06 295 THR B O 1
ATOM 5910 N N . PHE B 1 296 ? -17.25 21.422 -0.104 1 84.44 296 PHE B N 1
ATOM 5911 C CA . PHE B 1 296 ? -18.047 20.266 -0.503 1 84.44 296 PHE B CA 1
ATOM 5912 C C . PHE B 1 296 ? -17.453 18.984 0.043 1 84.44 296 PHE B C 1
ATOM 5914 O O . PHE B 1 296 ? -16.297 18.656 -0.235 1 84.44 296 PHE B O 1
ATOM 5921 N N . CYS B 1 297 ? -18.203 18.359 0.87 1 88 297 CYS B N 1
ATOM 5922 C CA . CYS B 1 297 ? -17.875 17.047 1.429 1 88 297 CYS B CA 1
ATOM 5923 C C . CYS B 1 297 ? -19.094 16.125 1.416 1 88 297 CYS B C 1
ATOM 5925 O O . CYS B 1 297 ? -20.172 16.5 1.892 1 88 297 CYS B O 1
ATOM 5927 N N . CYS B 1 298 ? -18.906 15.016 0.858 1 88.44 298 CYS B N 1
ATOM 5928 C CA . CYS B 1 298 ? -20 14.062 0.755 1 88.44 298 CYS B CA 1
ATOM 5929 C C . CYS B 1 298 ? -19.594 12.695 1.282 1 88.44 298 CYS B C 1
ATOM 5931 O O . CYS B 1 298 ? -18.406 12.367 1.314 1 88.44 298 CYS B O 1
ATOM 5933 N N . VAL B 1 299 ? -20.562 11.984 1.731 1 90.62 299 VAL B N 1
ATOM 5934 C CA . VAL B 1 299 ? -20.406 10.586 2.1 1 90.62 299 VAL B CA 1
ATOM 5935 C C . VAL B 1 299 ? -21.266 9.711 1.187 1 90.62 299 VAL B C 1
ATOM 5937 O O . VAL B 1 299 ? -22.484 9.922 1.08 1 90.62 299 VAL B O 1
ATOM 5940 N N . ALA B 1 300 ? -20.625 8.836 0.575 1 92.62 300 ALA B N 1
ATOM 5941 C CA . ALA B 1 300 ? -21.328 7.895 -0.297 1 92.62 300 ALA B CA 1
ATOM 5942 C C . ALA B 1 300 ? -21.406 6.508 0.334 1 92.62 300 ALA B C 1
ATOM 5944 O O . ALA B 1 300 ? -20.438 6.047 0.947 1 92.62 300 ALA B O 1
ATOM 5945 N N . LEU B 1 301 ? -22.609 5.961 0.207 1 92.62 301 LEU B N 1
ATOM 5946 C CA . LEU B 1 301 ? -22.844 4.59 0.645 1 92.62 301 LEU B CA 1
ATOM 5947 C C . LEU B 1 301 ? -22.812 3.627 -0.538 1 92.62 301 LEU B C 1
ATOM 5949 O O . LEU B 1 301 ? -23.594 3.76 -1.478 1 92.62 301 LEU B O 1
ATOM 5953 N N . PHE B 1 302 ? -21.844 2.727 -0.475 1 92.88 302 PHE B N 1
ATOM 5954 C CA . PHE B 1 302 ? -21.781 1.617 -1.418 1 92.88 302 PHE B CA 1
ATOM 5955 C C . PHE B 1 302 ? -22.234 0.318 -0.761 1 92.88 302 PHE B C 1
ATOM 5957 O O . PHE B 1 302 ? -21.906 0.059 0.4 1 92.88 302 PHE B O 1
ATOM 5964 N N . LEU B 1 303 ? -22.969 -0.47 -1.526 1 93.06 303 LEU B N 1
ATOM 5965 C CA . LEU B 1 303 ? -23.438 -1.75 -1.009 1 93.06 303 LEU B CA 1
ATOM 5966 C C . LEU B 1 303 ? -23.156 -2.875 -1.999 1 93.06 303 LEU B C 1
ATOM 5968 O O . LEU B 1 303 ? -23.219 -2.67 -3.213 1 93.06 303 LEU B O 1
ATOM 5972 N N . THR B 1 304 ? -22.828 -4.016 -1.393 1 93.06 304 THR B N 1
ATOM 5973 C CA . THR B 1 304 ? -22.922 -5.227 -2.199 1 93.06 304 THR B CA 1
ATOM 5974 C C . THR B 1 304 ? -24.375 -5.656 -2.365 1 93.06 304 THR B C 1
ATOM 5976 O O . THR B 1 304 ? -25.281 -5.047 -1.789 1 93.06 304 THR B O 1
ATOM 5979 N N . ALA B 1 305 ? -24.594 -6.68 -3.197 1 89.62 305 ALA B N 1
ATOM 5980 C CA . ALA B 1 305 ? -25.953 -7.207 -3.352 1 89.62 305 ALA B CA 1
ATOM 5981 C C . ALA B 1 305 ? -26.469 -7.777 -2.035 1 89.62 305 ALA B C 1
ATOM 5983 O O . ALA B 1 305 ? -27.672 -7.895 -1.837 1 89.62 305 ALA B O 1
ATOM 5984 N N . ASP B 1 306 ? -25.641 -8.102 -1.08 1 91.81 306 ASP B N 1
ATOM 5985 C CA . ASP B 1 306 ? -26.016 -8.656 0.216 1 91.81 306 ASP B CA 1
ATOM 5986 C C . ASP B 1 306 ? -26 -7.582 1.3 1 91.81 306 ASP B C 1
ATOM 5988 O O . ASP B 1 306 ? -25.922 -7.895 2.49 1 91.81 306 ASP B O 1
ATOM 5992 N N . ASP B 1 307 ? -25.891 -6.375 0.933 1 89.88 307 ASP B N 1
ATOM 5993 C CA . ASP B 1 307 ? -26.047 -5.195 1.776 1 89.88 307 ASP B CA 1
ATOM 5994 C C . ASP B 1 307 ? -24.844 -5.008 2.691 1 89.88 307 ASP B C 1
ATOM 5996 O O . ASP B 1 307 ? -24.984 -4.59 3.842 1 89.88 307 ASP B O 1
ATOM 6000 N N . GLU B 1 308 ? -23.766 -5.48 2.283 1 90.88 308 GLU B N 1
ATOM 6001 C CA . GLU B 1 308 ? -22.547 -5.156 3.004 1 90.88 308 GLU B CA 1
ATOM 6002 C C . GLU B 1 308 ? -22.016 -3.773 2.617 1 90.88 308 GLU B C 1
ATOM 6004 O O . GLU B 1 308 ? -21.766 -3.508 1.441 1 90.88 308 GLU B O 1
ATOM 6009 N N . PRO B 1 309 ? -21.828 -2.904 3.594 1 90.88 309 PRO B N 1
ATOM 6010 C CA . PRO B 1 309 ? -21.609 -1.494 3.27 1 90.88 309 PRO B CA 1
ATOM 6011 C C . PRO B 1 309 ? -20.125 -1.151 3.111 1 90.88 309 PRO B C 1
ATOM 6013 O O . PRO B 1 309 ? -19.281 -1.799 3.721 1 90.88 309 PRO B O 1
ATOM 6016 N N . LEU B 1 310 ? -19.844 -0.191 2.326 1 92.06 310 LEU B N 1
ATOM 6017 C CA . LEU B 1 310 ? -18.609 0.573 2.182 1 92.06 310 LEU B CA 1
ATOM 6018 C C . LEU B 1 310 ? -18.906 2.068 2.109 1 92.06 310 LEU B C 1
ATOM 6020 O O . LEU B 1 310 ? -19.656 2.516 1.239 1 92.06 310 LEU B O 1
ATOM 6024 N N . PHE B 1 311 ? -18.375 2.795 3.049 1 92.12 311 PHE B N 1
ATOM 6025 C CA . PHE B 1 311 ? -18.578 4.238 3.064 1 92.12 311 PHE B CA 1
ATOM 6026 C C . PHE B 1 311 ? -17.344 4.965 2.547 1 92.12 311 PHE B C 1
ATOM 6028 O O . PHE B 1 311 ? -16.234 4.781 3.074 1 92.12 311 PHE B O 1
ATOM 6035 N N . LEU B 1 312 ? -17.516 5.766 1.545 1 94 312 LEU B N 1
ATOM 6036 C CA . LEU B 1 312 ? -16.453 6.617 1.03 1 94 312 LEU B CA 1
ATOM 6037 C C . LEU B 1 312 ? -16.797 8.094 1.218 1 94 312 LEU B C 1
ATOM 6039 O O . LEU B 1 312 ? -17.969 8.484 1.11 1 94 312 LEU B O 1
ATOM 6043 N N . GLN B 1 313 ? -15.82 8.805 1.546 1 92.38 313 GLN B N 1
ATOM 6044 C CA . GLN B 1 313 ? -15.945 10.25 1.663 1 92.38 313 GLN B CA 1
ATOM 6045 C C . GLN B 1 313 ? -15.258 10.961 0.499 1 92.38 313 GLN B C 1
ATOM 6047 O O . GLN B 1 313 ? -14.148 10.602 0.116 1 92.38 313 GLN B O 1
ATOM 6052 N N . ILE B 1 314 ? -15.945 11.891 -0.11 1 92.19 314 ILE B N 1
ATOM 6053 C CA . ILE B 1 314 ? -15.398 12.75 -1.153 1 92.19 314 ILE B CA 1
ATOM 6054 C C . ILE B 1 314 ? -15.328 14.195 -0.652 1 92.19 314 ILE B C 1
ATOM 6056 O O . ILE B 1 314 ? -16.328 14.734 -0.173 1 92.19 314 ILE B O 1
ATOM 6060 N N . LYS B 1 315 ? -14.211 14.727 -0.75 1 92.31 315 LYS B N 1
ATOM 6061 C CA . LYS B 1 315 ? -14.008 16.078 -0.231 1 92.31 315 LYS B CA 1
ATOM 6062 C C . LYS B 1 315 ? -13.352 16.969 -1.278 1 92.31 315 LYS B C 1
ATOM 6064 O O . LYS B 1 315 ? -12.445 16.547 -1.992 1 92.31 315 LYS B O 1
ATOM 6069 N N . GLN B 1 316 ? -13.906 18.172 -1.361 1 92 316 GLN B N 1
ATOM 6070 C CA . GLN B 1 316 ? -13.32 19.141 -2.271 1 92 316 GLN B CA 1
ATOM 6071 C C . GLN B 1 316 ? -11.922 19.562 -1.807 1 92 316 GLN B C 1
ATOM 6073 O O . GLN B 1 316 ? -11.695 19.766 -0.612 1 92 316 GLN B O 1
ATOM 6078 N N . ALA B 1 317 ? -11.023 19.531 -2.752 1 93.94 317 ALA B N 1
ATOM 6079 C CA . ALA B 1 317 ? -9.664 20.016 -2.502 1 93.94 317 ALA B CA 1
ATOM 6080 C C . ALA B 1 317 ? -9.469 21.422 -3.088 1 93.94 317 ALA B C 1
ATOM 6082 O O . ALA B 1 317 ? -9.594 21.609 -4.297 1 93.94 317 ALA B O 1
ATOM 6083 N N . GLN B 1 318 ? -9.188 22.344 -2.227 1 92.56 318 GLN B N 1
ATOM 6084 C CA . GLN B 1 318 ? -8.859 23.703 -2.643 1 92.56 318 GLN B CA 1
ATOM 6085 C C . GLN B 1 318 ? -7.348 23.922 -2.666 1 92.56 318 GLN B C 1
ATOM 6087 O O . GLN B 1 318 ? -6.582 23.047 -2.281 1 92.56 318 GLN B O 1
ATOM 6092 N N . ARG B 1 319 ? -7.016 25.047 -3.215 1 93.94 319 ARG B N 1
ATOM 6093 C CA . ARG B 1 319 ? -5.594 25.391 -3.154 1 93.94 319 ARG B CA 1
ATOM 6094 C C . ARG B 1 319 ? -5.113 25.469 -1.709 1 93.94 319 ARG B C 1
ATOM 6096 O O . ARG B 1 319 ? -5.855 25.891 -0.821 1 93.94 319 ARG B O 1
ATOM 6103 N N . SER B 1 320 ? -3.922 25.094 -1.482 1 96.56 320 SER B N 1
ATOM 6104 C CA . SER B 1 320 ? -3.383 25.031 -0.127 1 96.56 320 SER B CA 1
ATOM 6105 C C . SER B 1 320 ? -3.102 26.438 0.408 1 96.56 320 SER B C 1
ATOM 6107 O O . SER B 1 320 ? -2.594 27.297 -0.317 1 96.56 320 SER B O 1
ATOM 6109 N N . ALA B 1 321 ? -3.398 26.688 1.669 1 95.62 321 ALA B N 1
ATOM 6110 C CA . ALA B 1 321 ? -3.043 27.922 2.348 1 95.62 321 ALA B CA 1
ATOM 6111 C C . ALA B 1 321 ? -1.53 28.125 2.373 1 95.62 321 ALA B C 1
ATOM 6113 O O . ALA B 1 321 ? -1.048 29.25 2.498 1 95.62 321 ALA B O 1
ATOM 6114 N N . MET B 1 322 ? -0.774 27.016 2.174 1 97.56 322 MET B N 1
ATOM 6115 C CA . MET B 1 322 ? 0.683 27.062 2.262 1 97.56 322 MET B CA 1
ATOM 6116 C C . MET B 1 322 ? 1.278 27.812 1.073 1 97.56 322 MET B C 1
ATOM 6118 O O . MET B 1 322 ? 2.443 28.219 1.107 1 97.56 322 MET B O 1
ATOM 6122 N N . GLU B 1 323 ? 0.464 27.984 0.091 1 97 323 GLU B N 1
ATOM 6123 C CA . GLU B 1 323 ? 0.951 28.781 -1.035 1 97 323 GLU B CA 1
ATOM 6124 C C . GLU B 1 323 ? 1.238 30.219 -0.616 1 97 323 GLU B C 1
ATOM 6126 O O . GLU B 1 323 ? 2.027 30.906 -1.262 1 97 323 GLU B O 1
ATOM 6131 N N . ARG B 1 324 ? 0.638 30.688 0.475 1 94.62 324 ARG B N 1
ATOM 6132 C CA . ARG B 1 324 ? 0.91 32 1.032 1 94.62 324 ARG B CA 1
ATOM 6133 C C . ARG B 1 324 ? 2.305 32.062 1.646 1 94.62 324 ARG B C 1
ATOM 6135 O O . ARG B 1 324 ? 2.936 33.125 1.666 1 94.62 324 ARG B O 1
ATOM 6142 N N . VAL B 1 325 ? 2.734 30.922 2.184 1 96.31 325 VAL B N 1
ATOM 6143 C CA . VAL B 1 325 ? 4.047 30.859 2.816 1 96.31 325 VAL B CA 1
ATOM 6144 C C . VAL B 1 325 ? 5.137 30.938 1.751 1 96.31 325 VAL B C 1
ATOM 6146 O O . VAL B 1 325 ? 6.125 31.656 1.917 1 96.31 325 VAL B O 1
ATOM 6149 N N . ASP B 1 326 ? 4.934 30.172 0.699 1 95.75 326 ASP B N 1
ATOM 6150 C CA . ASP B 1 326 ? 5.863 30.156 -0.426 1 95.75 326 ASP B CA 1
ATOM 6151 C C . ASP B 1 326 ? 5.121 29.969 -1.749 1 95.75 326 ASP B C 1
ATOM 6153 O O . ASP B 1 326 ? 4.867 28.844 -2.176 1 95.75 326 ASP B O 1
ATOM 6157 N N . PRO B 1 327 ? 4.949 31.016 -2.428 1 94.31 327 PRO B N 1
ATOM 6158 C CA . PRO B 1 327 ? 4.215 30.953 -3.693 1 94.31 327 PRO B CA 1
ATOM 6159 C C . PRO B 1 327 ? 4.93 30.094 -4.742 1 94.31 327 PRO B C 1
ATOM 6161 O O . PRO B 1 327 ? 4.285 29.547 -5.645 1 94.31 327 PRO B O 1
ATOM 6164 N N . ASN B 1 328 ? 6.203 29.953 -4.617 1 94.12 328 ASN B N 1
ATOM 6165 C CA . ASN B 1 328 ? 6.961 29.156 -5.582 1 94.12 328 ASN B CA 1
ATOM 6166 C C . ASN B 1 328 ? 6.676 27.672 -5.43 1 94.12 328 ASN B C 1
ATOM 6168 O O . ASN B 1 328 ? 6.98 26.875 -6.328 1 94.12 328 ASN B O 1
ATOM 6172 N N . ALA B 1 329 ? 6.09 27.297 -4.316 1 94.44 329 ALA B N 1
ATOM 6173 C CA . ALA B 1 329 ? 5.789 25.891 -4.055 1 94.44 329 ALA B CA 1
ATOM 6174 C C . ALA B 1 329 ? 4.395 25.516 -4.555 1 94.44 329 ALA B C 1
ATOM 6176 O O . ALA B 1 329 ? 3.957 24.375 -4.414 1 94.44 329 ALA B O 1
ATOM 6177 N N . ALA B 1 330 ? 3.779 26.438 -5.164 1 95.31 330 ALA B N 1
ATOM 6178 C CA . ALA B 1 330 ? 2.404 26.219 -5.598 1 95.31 330 ALA B CA 1
ATOM 6179 C C . ALA B 1 330 ? 2.305 24.984 -6.492 1 95.31 330 ALA B C 1
ATOM 6181 O O . ALA B 1 330 ? 3.156 24.766 -7.359 1 95.31 330 ALA B O 1
ATOM 6182 N N . TYR B 1 331 ? 1.316 24.203 -6.293 1 94.62 331 TYR B N 1
ATOM 6183 C CA . TYR B 1 331 ? 1.112 22.969 -7.031 1 94.62 331 TYR B CA 1
ATOM 6184 C C . TYR B 1 331 ? 0.363 23.234 -8.336 1 94.62 331 TYR B C 1
ATOM 6186 O O . TYR B 1 331 ? -0.751 23.75 -8.32 1 94.62 331 TYR B O 1
ATOM 6194 N N . ASP B 1 332 ? 0.96 22.781 -9.523 1 91.25 332 ASP B N 1
ATOM 6195 C CA . ASP B 1 332 ? 0.372 23.031 -10.836 1 91.25 332 ASP B CA 1
ATOM 6196 C C . ASP B 1 332 ? -0.459 21.844 -11.297 1 91.25 332 ASP B C 1
ATOM 6198 O O . ASP B 1 332 ? -0.925 21.797 -12.438 1 91.25 332 ASP B O 1
ATOM 6202 N N . GLY B 1 333 ? -1.253 21.234 -10.695 1 93 333 GLY B N 1
ATOM 6203 C CA . GLY B 1 333 ? -2.084 20.109 -11.094 1 93 333 GLY B CA 1
ATOM 6204 C C . GLY B 1 333 ? -3.387 20.031 -10.32 1 93 333 GLY B C 1
ATOM 6205 O O . GLY B 1 333 ? -3.85 21.031 -9.766 1 93 333 GLY B O 1
ATOM 6206 N N . ASN B 1 334 ? -4.047 18.859 -10.469 1 95.44 334 ASN B N 1
ATOM 6207 C CA . ASN B 1 334 ? -5.277 18.594 -9.734 1 95.44 334 ASN B CA 1
ATOM 6208 C C . ASN B 1 334 ? -5.051 18.656 -8.227 1 95.44 334 ASN B C 1
ATOM 6210 O O . ASN B 1 334 ? -4.223 17.906 -7.688 1 95.44 334 ASN B O 1
ATOM 6214 N N . GLN B 1 335 ? -5.793 19.516 -7.555 1 96.75 335 GLN B N 1
ATOM 6215 C CA . GLN B 1 335 ? -5.598 19.719 -6.121 1 96.75 335 GLN B CA 1
ATOM 6216 C C . GLN B 1 335 ? -5.957 18.453 -5.34 1 96.75 335 GLN B C 1
ATOM 6218 O O . GLN B 1 335 ? -5.418 18.219 -4.254 1 96.75 335 GLN B O 1
ATOM 6223 N N . GLY B 1 336 ? -6.945 17.688 -5.82 1 96.88 336 GLY B N 1
ATOM 6224 C CA . GLY B 1 336 ? -7.176 16.391 -5.215 1 96.88 336 GLY B CA 1
ATOM 6225 C C . GLY B 1 336 ? -5.957 15.484 -5.266 1 96.88 336 GLY B C 1
ATOM 6226 O O . GLY B 1 336 ? -5.66 14.789 -4.297 1 96.88 336 GLY B O 1
ATOM 6227 N N . ARG B 1 337 ? -5.297 15.531 -6.379 1 97 337 ARG B N 1
ATOM 6228 C CA . ARG B 1 337 ? -4.07 14.758 -6.531 1 97 337 ARG B CA 1
ATOM 6229 C C . ARG B 1 337 ? -2.994 15.234 -5.566 1 97 337 ARG B C 1
ATOM 6231 O O . ARG B 1 337 ? -2.268 14.43 -4.98 1 97 337 ARG B O 1
ATOM 6238 N N . ARG B 1 338 ? -2.871 16.531 -5.379 1 97.88 338 ARG B N 1
ATOM 6239 C CA . ARG B 1 338 ? -1.94 17.094 -4.406 1 97.88 338 ARG B CA 1
ATOM 6240 C C . ARG B 1 338 ? -2.152 16.5 -3.025 1 97.88 338 ARG B C 1
ATOM 6242 O O . ARG B 1 338 ? -1.194 16.078 -2.369 1 97.88 338 ARG B O 1
ATOM 6249 N N . VAL B 1 339 ? -3.404 16.406 -2.637 1 97.88 339 VAL B N 1
ATOM 6250 C CA . VAL B 1 339 ? -3.756 15.898 -1.315 1 97.88 339 VAL B CA 1
ATOM 6251 C C . VAL B 1 339 ? -3.402 14.414 -1.222 1 97.88 339 VAL B C 1
ATOM 6253 O O . VAL B 1 339 ? -2.783 13.984 -0.249 1 97.88 339 VAL B O 1
ATOM 6256 N N . VAL B 1 340 ? -3.711 13.664 -2.27 1 97.44 340 VAL B N 1
ATOM 6257 C CA . VAL B 1 340 ? -3.488 12.219 -2.295 1 97.44 340 VAL B CA 1
ATOM 6258 C C . VAL B 1 340 ? -1.991 11.922 -2.246 1 97.44 340 VAL B C 1
ATOM 6260 O O . VAL B 1 340 ? -1.537 11.109 -1.438 1 97.44 340 VAL B O 1
ATOM 6263 N N . GLU B 1 341 ? -1.238 12.609 -3.043 1 96.75 341 GLU B N 1
ATOM 6264 C CA . GLU B 1 341 ? 0.205 12.398 -3.094 1 96.75 341 GLU B CA 1
ATOM 6265 C C . GLU B 1 341 ? 0.873 12.836 -1.792 1 96.75 341 GLU B C 1
ATOM 6267 O O . GLU B 1 341 ? 1.791 12.172 -1.308 1 96.75 341 GLU B O 1
ATOM 6272 N N . GLY B 1 342 ? 0.435 13.938 -1.259 1 97.94 342 GLY B N 1
ATOM 6273 C CA . GLY B 1 342 ? 0.964 14.383 0.02 1 97.94 342 GLY B CA 1
ATOM 6274 C C . GLY B 1 342 ? 0.685 13.414 1.152 1 97.94 342 GLY B C 1
ATOM 6275 O O . GLY B 1 342 ? 1.561 13.148 1.979 1 97.94 342 GLY B O 1
ATOM 6276 N N . GLN B 1 343 ? -0.544 12.914 1.187 1 97.81 343 GLN B N 1
ATOM 6277 C CA . GLN B 1 343 ? -0.911 11.938 2.203 1 97.81 343 GLN B CA 1
ATOM 6278 C C . GLN B 1 343 ? -0.055 10.68 2.09 1 97.81 343 GLN B C 1
ATOM 6280 O O . GLN B 1 343 ? 0.448 10.172 3.094 1 97.81 343 GLN B O 1
ATOM 6285 N N . ARG B 1 344 ? 0.168 10.188 0.907 1 96.69 344 ARG B N 1
ATOM 6286 C CA . ARG B 1 344 ? 0.967 8.992 0.691 1 96.69 344 ARG B CA 1
ATOM 6287 C C . ARG B 1 344 ? 2.416 9.211 1.109 1 96.69 344 ARG B C 1
ATOM 6289 O O . ARG B 1 344 ? 3.074 8.297 1.605 1 96.69 344 ARG B O 1
ATOM 6296 N N . LYS B 1 345 ? 2.912 10.398 0.915 1 96.75 345 LYS B N 1
ATOM 6297 C CA . LYS B 1 345 ? 4.285 10.711 1.294 1 96.75 345 LYS B CA 1
ATOM 6298 C C . LYS B 1 345 ? 4.434 10.789 2.811 1 96.75 345 LYS B C 1
ATOM 6300 O O . LYS B 1 345 ? 5.445 10.352 3.365 1 96.75 345 LYS B O 1
ATOM 6305 N N . MET B 1 346 ? 3.418 11.266 3.441 1 97.56 346 MET B N 1
ATOM 6306 C CA . MET B 1 346 ? 3.561 11.602 4.855 1 97.56 346 MET B CA 1
ATOM 6307 C C . MET B 1 346 ? 3.189 10.414 5.738 1 97.56 346 MET B C 1
ATOM 6309 O O . MET B 1 346 ? 3.793 10.203 6.793 1 97.56 346 MET B O 1
ATOM 6313 N N . GLN B 1 347 ? 2.207 9.633 5.34 1 96.56 347 GLN B N 1
ATOM 6314 C CA . GLN B 1 347 ? 1.709 8.555 6.188 1 96.56 347 GLN B CA 1
ATOM 6315 C C . GLN B 1 347 ? 2.539 7.285 6.012 1 96.56 347 GLN B C 1
ATOM 6317 O O . GLN B 1 347 ? 3.033 7.008 4.918 1 96.56 347 GLN B O 1
ATOM 6322 N N . ALA B 1 348 ? 2.594 6.527 7.086 1 93.69 348 ALA B N 1
ATOM 6323 C CA . ALA B 1 348 ? 3.285 5.242 7.02 1 93.69 348 ALA B CA 1
ATOM 6324 C C . ALA B 1 348 ? 2.504 4.242 6.176 1 93.69 348 ALA B C 1
ATOM 6326 O O . ALA B 1 348 ? 3.092 3.361 5.543 1 93.69 348 ALA B O 1
ATOM 6327 N N . ALA B 1 349 ? 1.241 4.305 6.215 1 93.81 349 ALA B N 1
ATOM 6328 C CA . ALA B 1 349 ? 0.309 3.502 5.426 1 93.81 349 ALA B CA 1
ATOM 6329 C C . ALA B 1 349 ? -0.976 4.273 5.145 1 93.81 349 ALA B C 1
ATOM 6331 O O . ALA B 1 349 ? -1.6 4.809 6.062 1 93.81 349 ALA B O 1
ATOM 6332 N N . SER B 1 350 ? -1.328 4.277 3.902 1 93.88 350 SER B N 1
ATOM 6333 C CA . SER B 1 350 ? -2.471 5.105 3.535 1 93.88 350 SER B CA 1
ATOM 6334 C C . SER B 1 350 ? -3.668 4.25 3.131 1 93.88 350 SER B C 1
ATOM 6336 O O . SER B 1 350 ? -3.51 3.08 2.779 1 93.88 350 SER B O 1
ATOM 6338 N N . ASP B 1 351 ? -4.781 4.836 3.129 1 93.25 351 ASP B N 1
ATOM 6339 C CA . ASP B 1 351 ? -6.074 4.258 2.768 1 93.25 351 ASP B CA 1
ATOM 6340 C C . ASP B 1 351 ? -6.031 3.646 1.368 1 93.25 351 ASP B C 1
ATOM 6342 O O . ASP B 1 351 ? -5.523 4.266 0.43 1 93.25 351 ASP B O 1
ATOM 6346 N N . ILE B 1 352 ? -6.59 2.443 1.187 1 93.31 352 ILE B N 1
ATOM 6347 C CA . ILE B 1 352 ? -6.48 1.746 -0.09 1 93.31 352 ILE B CA 1
ATOM 6348 C C . ILE B 1 352 ? -7.426 2.383 -1.107 1 93.31 352 ILE B C 1
ATOM 6350 O O . ILE B 1 352 ? -7.238 2.232 -2.316 1 93.31 352 ILE B O 1
ATOM 6354 N N . PHE B 1 353 ? -8.438 3.104 -0.694 1 95.88 353 PHE B N 1
ATOM 6355 C CA . PHE B 1 353 ? -9.391 3.725 -1.608 1 95.88 353 PHE B CA 1
ATOM 6356 C C . PHE B 1 353 ? -9.023 5.18 -1.863 1 95.88 353 PHE B C 1
ATOM 6358 O O . PHE B 1 353 ? -9.758 5.902 -2.547 1 95.88 353 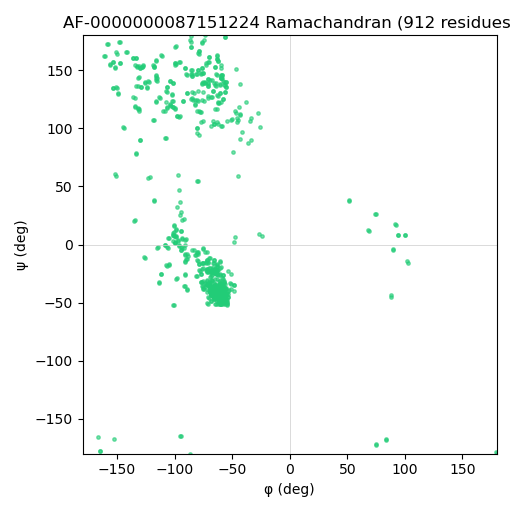PHE B O 1
ATOM 6365 N N . LEU B 1 354 ? -7.914 5.574 -1.287 1 96.69 354 LEU B N 1
ATOM 6366 C CA . LEU B 1 354 ? -7.465 6.945 -1.491 1 96.69 354 LEU B CA 1
ATOM 6367 C C . LEU B 1 354 ? -7.262 7.234 -2.975 1 96.69 354 LEU B C 1
ATOM 6369 O O . LEU B 1 354 ? -6.582 6.48 -3.674 1 96.69 354 LEU B O 1
ATOM 6373 N N . GLY B 1 355 ? -7.895 8.25 -3.449 1 96.88 355 GLY B N 1
ATOM 6374 C CA . GLY B 1 355 ? -7.809 8.68 -4.836 1 96.88 355 GLY B CA 1
ATOM 6375 C C . GLY B 1 355 ? -8.336 10.086 -5.059 1 96.88 355 GLY B C 1
ATOM 6376 O O . GLY B 1 355 ? -8.633 10.805 -4.102 1 96.88 355 GLY B O 1
ATOM 6377 N N . PHE B 1 356 ? -8.32 10.492 -6.328 1 96.75 356 PHE B N 1
ATOM 6378 C CA . PHE B 1 356 ? -8.766 11.852 -6.629 1 96.75 356 PHE B CA 1
ATOM 6379 C C . PHE B 1 356 ? -9.727 11.852 -7.812 1 96.75 356 PHE B C 1
ATOM 6381 O O . PHE B 1 356 ? -9.852 10.852 -8.516 1 96.75 356 PHE B O 1
ATOM 6388 N N . SER B 1 357 ? -10.445 12.875 -7.902 1 94.5 357 SER B N 1
ATOM 6389 C CA . SER B 1 357 ? -11.461 13.055 -8.93 1 94.5 357 SER B CA 1
ATOM 6390 C C . SER B 1 357 ? -11.602 14.531 -9.312 1 94.5 357 SER B C 1
ATOM 6392 O O . SER B 1 357 ? -10.875 15.383 -8.805 1 94.5 357 SER B O 1
ATOM 6394 N N . HIS B 1 358 ? -12.383 14.75 -10.289 1 92.12 358 HIS B N 1
ATOM 6395 C CA . HIS B 1 358 ? -12.703 16.109 -10.695 1 92.12 358 HIS B CA 1
ATOM 6396 C C . HIS B 1 358 ? -14.086 16.188 -11.336 1 92.12 358 HIS B C 1
ATOM 6398 O O . HIS B 1 358 ? -14.625 15.172 -11.781 1 92.12 358 HIS B O 1
ATOM 6404 N N . ASP B 1 359 ? -14.57 17.281 -11.18 1 87.38 359 ASP B N 1
ATOM 6405 C CA . ASP B 1 359 ? -15.797 17.625 -11.906 1 87.38 359 ASP B CA 1
ATOM 6406 C C . ASP B 1 359 ? -15.508 18.594 -13.039 1 87.38 359 ASP B C 1
ATOM 6408 O O . ASP B 1 359 ? -15.172 19.75 -12.805 1 87.38 359 ASP B O 1
ATOM 6412 N N . SER B 1 360 ? -15.781 18.141 -14.211 1 83.5 360 SER B N 1
ATOM 6413 C CA . SER B 1 360 ? -15.453 18.953 -15.383 1 83.5 360 SER B CA 1
ATOM 6414 C C . SER B 1 360 ? -16.391 20.141 -15.5 1 83.5 360 SER B C 1
ATOM 6416 O O . SER B 1 360 ? -16 21.203 -15.992 1 83.5 360 SER B O 1
ATOM 6418 N N . ALA B 1 361 ? -17.609 19.984 -15.039 1 82 361 ALA B N 1
ATOM 6419 C CA . ALA B 1 361 ? -18.594 21.047 -15.172 1 82 361 ALA B CA 1
ATOM 6420 C C . ALA B 1 361 ? -18.281 22.203 -14.234 1 82 361 ALA B C 1
ATOM 6422 O O . ALA B 1 361 ? -18.219 23.359 -14.672 1 82 361 ALA B O 1
ATOM 6423 N N . SER B 1 362 ? -18.062 21.969 -13.008 1 79.25 362 SER B N 1
ATOM 6424 C CA . SER B 1 362 ? -17.797 23.016 -12.016 1 79.25 362 SER B CA 1
ATOM 6425 C C . SER B 1 362 ? -16.297 23.297 -11.898 1 79.25 362 SER B C 1
ATOM 6427 O O . SER B 1 362 ? -15.898 24.266 -11.266 1 79.25 362 SER B O 1
ATOM 6429 N N . ARG B 1 363 ? -15.445 22.359 -12.461 1 84.62 363 ARG B N 1
ATOM 6430 C CA . ARG B 1 363 ? -13.992 22.453 -12.422 1 84.62 363 ARG B CA 1
ATOM 6431 C C . ARG B 1 363 ? -13.469 22.266 -11 1 84.62 363 ARG B C 1
ATOM 6433 O O . ARG B 1 363 ? -12.336 22.641 -10.695 1 84.62 363 ARG B O 1
ATOM 6440 N N . ARG B 1 364 ? -14.352 21.828 -10.164 1 88.56 364 ARG B N 1
ATOM 6441 C CA . ARG B 1 364 ? -13.914 21.516 -8.805 1 88.56 364 ARG B CA 1
ATOM 6442 C C . ARG B 1 364 ? -13.133 20.203 -8.766 1 88.56 364 ARG B C 1
ATOM 6444 O O . ARG B 1 364 ? -13.367 19.312 -9.586 1 88.56 364 ARG B O 1
ATOM 6451 N N . GLU B 1 365 ? -12.203 20.172 -7.879 1 93.19 365 GLU B N 1
ATOM 6452 C CA . GLU B 1 365 ? -11.328 19.016 -7.715 1 93.19 365 GLU B CA 1
ATOM 6453 C C . GLU B 1 365 ? -11.531 18.359 -6.348 1 93.19 365 GLU B C 1
ATOM 6455 O O . GLU B 1 365 ? -11.859 19.047 -5.371 1 93.19 365 GLU B O 1
ATOM 6460 N N . PHE B 1 366 ? -11.445 17.062 -6.352 1 94.31 366 PHE B N 1
ATOM 6461 C CA . PHE B 1 366 ? -11.828 16.312 -5.156 1 94.31 366 PHE B CA 1
ATOM 6462 C C . PHE B 1 366 ? -10.812 15.211 -4.852 1 94.31 366 PHE B C 1
ATOM 6464 O O . PHE B 1 366 ? -10.031 14.828 -5.719 1 94.31 366 PHE B O 1
ATOM 6471 N N . TYR B 1 367 ? -10.836 14.781 -3.676 1 95.88 367 TYR B N 1
ATOM 6472 C CA . TYR B 1 367 ? -10.203 13.516 -3.307 1 95.88 367 TYR B CA 1
ATOM 6473 C C . TYR B 1 367 ? -11.188 12.617 -2.564 1 95.88 367 TYR B C 1
ATOM 6475 O O . TYR B 1 367 ? -12.188 13.094 -2.023 1 95.88 367 TYR B O 1
ATOM 6483 N N . VAL B 1 368 ? -10.938 11.328 -2.646 1 96.12 368 VAL B N 1
ATOM 6484 C CA . VAL B 1 368 ? -11.82 10.305 -2.09 1 96.12 368 VAL B CA 1
ATOM 6485 C C . VAL B 1 368 ? -11.039 9.43 -1.109 1 96.12 368 VAL B C 1
ATOM 6487 O O . VAL B 1 368 ? -9.867 9.125 -1.336 1 96.12 368 VAL B O 1
ATOM 6490 N N . ARG B 1 369 ? -11.648 9.078 -0.044 1 95.12 369 ARG B N 1
ATOM 6491 C CA . ARG B 1 369 ? -11.078 8.172 0.947 1 95.12 369 ARG B CA 1
ATOM 6492 C C . ARG B 1 369 ? -12.172 7.395 1.672 1 95.12 369 ARG B C 1
ATOM 6494 O O . ARG B 1 369 ? -13.352 7.723 1.553 1 95.12 369 ARG B O 1
ATOM 6501 N N . THR B 1 370 ? -11.75 6.363 2.346 1 93.25 370 THR B N 1
ATOM 6502 C CA . THR B 1 370 ? -12.695 5.668 3.217 1 93.25 370 THR B CA 1
ATOM 6503 C C . THR B 1 370 ? -13.141 6.574 4.359 1 93.25 370 THR B C 1
ATOM 6505 O O . THR B 1 370 ? -12.328 7.301 4.938 1 93.25 370 THR B O 1
ATOM 6508 N N . LEU B 1 371 ? -14.383 6.512 4.59 1 89.38 371 LEU B N 1
ATOM 6509 C CA . LEU B 1 371 ? -14.867 7.289 5.727 1 89.38 371 LEU B CA 1
ATOM 6510 C C . LEU B 1 371 ? -14.211 6.824 7.02 1 89.38 371 LEU B C 1
ATOM 6512 O O . LEU B 1 371 ? -14.156 5.625 7.301 1 89.38 371 LEU B O 1
ATOM 6516 N N . LYS B 1 372 ? -13.719 7.75 7.719 1 79.06 372 LYS B N 1
ATOM 6517 C CA . LYS B 1 372 ? -13.016 7.441 8.961 1 79.06 372 LYS B CA 1
ATOM 6518 C C . LYS B 1 372 ? -13.945 6.812 9.984 1 79.06 372 LYS B C 1
ATOM 6520 O O . LYS B 1 372 ? -15.125 7.176 10.07 1 79.06 372 LYS B O 1
ATOM 6525 N N . ASN B 1 373 ? -13.32 5.949 10.711 1 68.69 373 ASN B N 1
ATOM 6526 C CA . ASN B 1 373 ? -14.016 5.352 11.844 1 68.69 373 ASN B CA 1
ATOM 6527 C C . ASN B 1 373 ? -14.109 6.324 13.016 1 68.69 373 ASN B C 1
ATOM 6529 O O . ASN B 1 373 ? -13.086 6.797 13.516 1 68.69 373 ASN B O 1
ATOM 6533 N N . ARG B 1 374 ? -15.133 6.578 13.469 1 62.25 374 ARG B N 1
ATOM 6534 C CA . ARG B 1 374 ? -15.344 7.609 14.477 1 62.25 374 ARG B CA 1
ATOM 6535 C C . ARG B 1 374 ? -14.742 7.191 15.82 1 62.25 374 ARG B C 1
ATOM 6537 O O . ARG B 1 374 ? -14.25 8.031 16.578 1 62.25 374 ARG B O 1
ATOM 6544 N N . ARG B 1 375 ? -14.812 5.918 16.078 1 64.38 375 ARG B N 1
ATOM 6545 C CA . ARG B 1 375 ? -14.297 5.488 17.375 1 64.38 375 ARG B CA 1
ATOM 6546 C C . ARG B 1 375 ? -12.789 5.727 17.469 1 64.38 375 ARG B C 1
ATOM 6548 O O . ARG B 1 375 ? -12.305 6.234 18.484 1 64.38 375 ARG B O 1
ATOM 6555 N N . LEU B 1 376 ? -12.156 5.441 16.453 1 73.06 376 LEU B N 1
ATOM 6556 C CA . LEU B 1 376 ? -10.719 5.691 16.453 1 73.06 376 LEU B CA 1
ATOM 6557 C C . LEU B 1 376 ? -10.43 7.188 16.391 1 73.06 376 LEU B C 1
ATOM 6559 O O . LEU B 1 376 ? -9.406 7.648 16.906 1 73.06 376 LEU B O 1
ATOM 6563 N N . GLY B 1 377 ? -11.359 7.848 15.906 1 71.75 377 GLY B N 1
ATOM 6564 C CA . GLY B 1 377 ? -11.211 9.297 15.867 1 71.75 377 GLY B CA 1
ATOM 6565 C C . GLY B 1 377 ? -11.25 9.938 17.234 1 71.75 377 GLY B C 1
ATOM 6566 O O . GLY B 1 377 ? -10.688 11.008 17.453 1 71.75 377 GLY B O 1
ATOM 6567 N N . GLY B 1 378 ? -11.789 9.266 18.203 1 76.75 378 GLY B N 1
ATOM 6568 C CA . GLY B 1 378 ? -11.922 9.789 19.562 1 76.75 378 GLY B CA 1
ATOM 6569 C C . GLY B 1 378 ? -10.648 9.688 20.359 1 76.75 378 GLY B C 1
ATOM 6570 O O . GLY B 1 378 ? -10.5 10.359 21.391 1 76.75 378 GLY B O 1
ATOM 6571 N N . VAL B 1 379 ? -9.766 8.961 19.891 1 80.62 379 VAL B N 1
ATOM 6572 C CA . VAL B 1 379 ? -8.523 8.727 20.625 1 80.62 379 VAL B CA 1
ATOM 6573 C C . VAL B 1 379 ? -7.777 10.047 20.797 1 80.62 379 VAL B C 1
ATOM 6575 O O . VAL B 1 379 ? -7.328 10.375 21.891 1 80.62 379 VAL B O 1
ATOM 6578 N N . GLY B 1 380 ? -7.73 10.805 19.781 1 83.38 380 GLY B N 1
ATOM 6579 C CA . GLY B 1 380 ? -7.066 12.102 19.844 1 83.38 380 GLY B CA 1
ATOM 6580 C C . GLY B 1 380 ? -7.754 13.078 20.781 1 83.38 380 GLY B C 1
ATOM 6581 O O . GLY B 1 380 ? -7.098 13.781 21.547 1 83.38 380 GLY B O 1
ATOM 6582 N N . GLU B 1 381 ? -9.031 13.039 20.766 1 84.12 381 GLU B N 1
ATOM 6583 C CA . GLU B 1 381 ? -9.805 13.93 21.609 1 84.12 381 GLU B CA 1
ATOM 6584 C C . GLU B 1 381 ? -9.633 13.578 23.094 1 84.12 381 GLU B C 1
ATOM 6586 O O . GLU B 1 381 ? -9.438 14.461 23.922 1 84.12 381 GLU B O 1
ATOM 6591 N N . ILE B 1 382 ? -9.656 12.336 23.359 1 84.19 382 ILE B N 1
ATOM 6592 C CA . ILE B 1 382 ? -9.508 11.859 24.734 1 84.19 382 ILE B CA 1
ATOM 6593 C C . ILE B 1 382 ? -8.109 12.188 25.25 1 84.19 382 ILE B C 1
ATOM 6595 O O . ILE B 1 382 ? -7.957 12.734 26.344 1 84.19 382 ILE B O 1
ATOM 6599 N N . ALA B 1 383 ? -7.195 11.953 24.453 1 82.38 383 ALA B N 1
ATOM 6600 C CA . ALA B 1 383 ? -5.809 12.164 24.859 1 82.38 383 ALA B CA 1
ATOM 6601 C C . ALA B 1 383 ? -5.512 13.656 25.047 1 82.38 383 ALA B C 1
ATOM 6603 O O . ALA B 1 383 ? -4.816 14.047 25.984 1 82.38 383 ALA B O 1
ATOM 6604 N N . GLU B 1 384 ? -6.043 14.383 24.188 1 84.38 384 GLU B N 1
ATOM 6605 C CA . GLU B 1 384 ? -5.848 15.828 24.281 1 84.38 384 GLU B CA 1
ATOM 6606 C C . GLU B 1 384 ? -6.465 16.391 25.562 1 84.38 384 GLU B C 1
ATOM 6608 O O . GLU B 1 384 ? -5.859 17.234 26.234 1 84.38 384 GLU B O 1
ATOM 6613 N N . LEU B 1 385 ? -7.578 15.93 25.938 1 85.56 385 LEU B N 1
ATOM 6614 C CA . LEU B 1 385 ? -8.312 16.438 27.094 1 85.56 385 LEU B CA 1
ATOM 6615 C C . LEU B 1 385 ? -7.668 15.953 28.391 1 85.56 385 LEU B C 1
ATOM 6617 O O . LEU B 1 385 ? -7.57 16.719 29.359 1 85.56 385 LEU B O 1
ATOM 6621 N N . GLU B 1 386 ? -7.199 14.711 28.375 1 91.12 386 GLU B N 1
ATOM 6622 C CA . GLU B 1 386 ? -6.836 14.102 29.656 1 91.12 386 GLU B CA 1
ATOM 6623 C C . GLU B 1 386 ? -5.32 14.047 29.828 1 91.12 386 GLU B C 1
ATOM 6625 O O . GLU B 1 386 ? -4.824 13.859 30.938 1 91.12 386 GLU B O 1
ATOM 6630 N N . ALA B 1 387 ? -4.633 14.195 28.719 1 94.31 387 ALA B N 1
ATOM 6631 C CA . ALA B 1 387 ? -3.178 14.07 28.766 1 94.31 387 ALA B CA 1
ATOM 6632 C C . ALA B 1 387 ? -2.521 14.914 27.688 1 94.31 387 ALA B C 1
ATOM 6634 O O . ALA B 1 387 ? -1.726 14.406 26.891 1 94.31 387 ALA B O 1
ATOM 6635 N N . LEU B 1 388 ? -2.785 16.25 27.734 1 95.25 388 LEU B N 1
ATOM 6636 C CA . LEU B 1 388 ? -2.377 17.172 26.688 1 95.25 388 LEU B CA 1
ATOM 6637 C C . LEU B 1 388 ? -0.864 17.141 26.5 1 95.25 388 LEU B C 1
ATOM 6639 O O . LEU B 1 388 ? -0.38 17.156 25.359 1 95.25 388 LEU B O 1
ATOM 6643 N N . TYR B 1 389 ? -0.137 17.062 27.578 1 94.75 389 TYR B N 1
ATOM 6644 C CA . TYR B 1 389 ? 1.32 17.094 27.531 1 94.75 389 TYR B CA 1
ATOM 6645 C C . TYR B 1 389 ? 1.856 15.898 26.734 1 94.75 389 TYR B C 1
ATOM 6647 O O . TYR B 1 389 ? 2.639 16.078 25.797 1 94.75 389 TYR B O 1
ATOM 6655 N N . GLU B 1 390 ? 1.429 14.672 27.047 1 95.56 390 GLU B N 1
ATOM 6656 C CA . GLU B 1 390 ? 1.862 13.461 26.359 1 95.56 390 GLU B CA 1
ATOM 6657 C C . GLU B 1 390 ? 1.319 13.406 24.938 1 95.56 390 GLU B C 1
ATOM 6659 O O . GLU B 1 390 ? 2.014 12.969 24.016 1 95.56 390 GLU B O 1
ATOM 6664 N N . TYR B 1 391 ? 0.123 13.852 24.797 1 96.38 391 TYR B N 1
ATOM 6665 C CA . TYR B 1 391 ? -0.508 13.836 23.484 1 96.38 391 TYR B CA 1
ATOM 6666 C C . TYR B 1 391 ? 0.216 14.766 22.516 1 96.38 391 TYR B C 1
ATOM 6668 O O . TYR B 1 391 ? 0.472 14.398 21.359 1 96.38 391 TYR B O 1
ATOM 6676 N N . ALA B 1 392 ? 0.505 15.961 22.984 1 97.81 392 ALA B N 1
ATOM 6677 C CA . ALA B 1 392 ? 1.21 16.922 22.156 1 97.81 392 ALA B CA 1
ATOM 6678 C C . ALA B 1 392 ? 2.566 16.391 21.719 1 97.81 392 ALA B C 1
ATOM 6680 O O . ALA B 1 392 ? 2.977 16.578 20.562 1 97.81 392 ALA B O 1
ATOM 6681 N N . ALA B 1 393 ? 3.246 15.703 22.609 1 97.06 393 ALA B N 1
ATOM 6682 C CA . ALA B 1 393 ? 4.531 15.094 22.266 1 97.06 393 ALA B CA 1
ATOM 6683 C C . ALA B 1 393 ? 4.367 14 21.219 1 97.06 393 ALA B C 1
ATOM 6685 O O . ALA B 1 393 ? 5.207 13.852 20.328 1 97.06 393 ALA B O 1
ATOM 6686 N N . LEU B 1 394 ? 3.344 13.211 21.359 1 97.38 394 LEU B N 1
ATOM 6687 C CA . LEU B 1 394 ? 3.047 12.172 20.391 1 97.38 394 LEU B CA 1
ATOM 6688 C C . LEU B 1 394 ? 2.818 12.766 19 1 97.38 394 LEU B C 1
ATOM 6690 O O . LEU B 1 394 ? 3.332 12.25 18.016 1 97.38 394 LEU B O 1
ATOM 6694 N N . CYS B 1 395 ? 2.061 13.867 18.969 1 98.19 395 CYS B N 1
ATOM 6695 C CA . CYS B 1 395 ? 1.827 14.555 17.703 1 98.19 395 CYS B CA 1
ATOM 6696 C C . CYS B 1 395 ? 3.135 15.062 17.109 1 98.19 395 CYS B C 1
ATOM 6698 O O . CYS B 1 395 ? 3.359 14.945 15.906 1 98.19 395 CYS B O 1
ATOM 6700 N N . ALA B 1 396 ? 3.996 15.555 17.938 1 98.69 396 ALA B N 1
ATOM 6701 C CA . ALA B 1 396 ? 5.273 16.109 17.484 1 98.69 396 ALA B CA 1
ATOM 6702 C C . ALA B 1 396 ? 6.164 15.008 16.906 1 98.69 396 ALA B C 1
ATOM 6704 O O . ALA B 1 396 ? 6.809 15.195 15.867 1 98.69 396 ALA B O 1
ATOM 6705 N N . ARG B 1 397 ? 6.242 13.875 17.578 1 98.25 397 ARG B N 1
ATOM 6706 C CA . ARG B 1 397 ? 7.02 12.75 17.078 1 98.25 397 ARG B CA 1
ATOM 6707 C C . ARG B 1 397 ? 6.469 12.25 15.742 1 98.25 397 ARG B C 1
ATOM 6709 O O . ARG B 1 397 ? 7.227 11.867 14.852 1 98.25 397 ARG B O 1
ATOM 6716 N N . THR B 1 398 ? 5.176 12.242 15.68 1 98.25 398 THR B N 1
ATOM 6717 C CA . THR B 1 398 ? 4.516 11.82 14.453 1 98.25 398 THR B CA 1
ATOM 6718 C C . THR B 1 398 ? 4.836 12.789 13.312 1 98.25 398 THR B C 1
ATOM 6720 O O . THR B 1 398 ? 5.105 12.359 12.188 1 98.25 398 THR B O 1
ATOM 6723 N N . LEU B 1 399 ? 4.809 14.055 13.609 1 98.75 399 LEU B N 1
ATOM 6724 C CA . LEU B 1 399 ? 5.137 15.07 12.617 1 98.75 399 LEU B CA 1
ATOM 6725 C C . LEU B 1 399 ? 6.574 14.914 12.133 1 98.75 399 LEU B C 1
ATOM 6727 O O . LEU B 1 399 ? 6.844 15.008 10.93 1 98.75 399 LEU B O 1
ATOM 6731 N N . ALA B 1 400 ? 7.492 14.68 13.078 1 98.81 400 ALA B N 1
ATOM 6732 C CA . ALA B 1 400 ? 8.891 14.477 12.719 1 98.81 400 ALA B CA 1
ATOM 6733 C C . ALA B 1 400 ? 9.047 13.305 11.758 1 98.81 400 ALA B C 1
ATOM 6735 O O . ALA B 1 400 ? 9.766 13.398 10.758 1 98.81 400 ALA B O 1
ATOM 6736 N N . ARG B 1 401 ? 8.398 12.273 12.086 1 98.12 401 ARG B N 1
ATOM 6737 C CA . ARG B 1 401 ? 8.461 11.094 11.227 1 98.12 401 ARG B CA 1
ATOM 6738 C C . ARG B 1 401 ? 7.922 11.398 9.836 1 98.12 401 ARG B C 1
ATOM 6740 O O . ARG B 1 401 ? 8.516 11 8.836 1 98.12 401 ARG B O 1
ATOM 6747 N N . ALA B 1 402 ? 6.824 12.062 9.742 1 98.31 402 ALA B N 1
ATOM 6748 C CA . ALA B 1 402 ? 6.238 12.438 8.461 1 98.31 402 ALA B CA 1
ATOM 6749 C C . ALA B 1 402 ? 7.199 13.312 7.656 1 98.31 402 ALA B C 1
ATOM 6751 O O . ALA B 1 402 ? 7.41 13.078 6.461 1 98.31 402 ALA B O 1
ATOM 6752 N N . HIS B 1 403 ? 7.789 14.281 8.305 1 98.5 403 HIS B N 1
ATOM 6753 C CA . HIS B 1 403 ? 8.727 15.188 7.66 1 98.5 403 HIS B CA 1
ATOM 6754 C C . HIS B 1 403 ? 9.961 14.445 7.156 1 98.5 403 HIS B C 1
ATOM 6756 O O . HIS B 1 403 ? 10.5 14.781 6.098 1 98.5 403 HIS B O 1
ATOM 6762 N N . ALA B 1 404 ? 10.367 13.484 7.898 1 98 404 ALA B N 1
ATOM 6763 C CA . ALA B 1 404 ? 11.602 12.773 7.578 1 98 404 ALA B CA 1
ATOM 6764 C C . ALA B 1 404 ? 11.445 11.953 6.297 1 98 404 ALA B C 1
ATOM 6766 O O . ALA B 1 404 ? 12.438 11.625 5.641 1 98 404 ALA B O 1
ATOM 6767 N N . ARG B 1 405 ? 10.297 11.594 5.938 1 95.44 405 ARG B N 1
ATOM 6768 C CA . ARG B 1 405 ? 10.055 10.789 4.746 1 95.44 405 ARG B CA 1
ATOM 6769 C C . ARG B 1 405 ? 10.32 11.586 3.477 1 95.44 405 ARG B C 1
ATOM 6771 O O . ARG B 1 405 ? 10.812 11.047 2.484 1 95.44 405 ARG B O 1
ATOM 6778 N N . SER B 1 406 ? 10.039 12.883 3.521 1 92.38 406 SER B N 1
ATOM 6779 C CA . SER B 1 406 ? 10.148 13.688 2.312 1 92.38 406 SER B CA 1
ATOM 6780 C C . SER B 1 406 ? 11.305 14.688 2.414 1 92.38 406 SER B C 1
ATOM 6782 O O . SER B 1 406 ? 11.812 15.164 1.396 1 92.38 406 SER B O 1
ATOM 6784 N N . GLY B 1 407 ? 11.633 15.023 3.588 1 94.81 407 GLY B N 1
ATOM 6785 C CA . GLY B 1 407 ? 12.688 16.016 3.789 1 94.81 407 GLY B CA 1
ATOM 6786 C C . GLY B 1 407 ? 14.055 15.383 4.023 1 94.81 407 GLY B C 1
ATOM 6787 O O . GLY B 1 407 ? 14.281 14.234 3.641 1 94.81 407 GLY B O 1
ATOM 6788 N N . GLU B 1 408 ? 14.977 16.25 4.531 1 96 408 GLU B N 1
ATOM 6789 C CA . GLU B 1 408 ? 16.344 15.836 4.867 1 96 408 GLU B CA 1
ATOM 6790 C C . GLU B 1 408 ? 16.531 15.773 6.379 1 96 408 GLU B C 1
ATOM 6792 O O . GLU B 1 408 ? 17.047 16.734 6.98 1 96 408 GLU B O 1
ATOM 6797 N N . PRO B 1 409 ? 16.297 14.602 6.926 1 97.5 409 PRO B N 1
ATOM 6798 C CA . PRO B 1 409 ? 16.297 14.523 8.391 1 97.5 409 PRO B CA 1
ATOM 6799 C C . PRO B 1 409 ? 17.641 14.93 8.992 1 97.5 409 PRO B C 1
ATOM 6801 O O . PRO B 1 409 ? 17.688 15.578 10.039 1 97.5 409 PRO B O 1
ATOM 6804 N N . ALA B 1 410 ? 18.719 14.562 8.359 1 97.81 410 ALA B N 1
ATOM 6805 C CA . ALA B 1 410 ? 20.031 14.906 8.891 1 97.81 410 ALA B CA 1
ATOM 6806 C C . ALA B 1 410 ? 20.25 16.422 8.875 1 97.81 410 ALA B C 1
ATOM 6808 O O . ALA B 1 410 ? 20.75 17 9.844 1 97.81 410 ALA B O 1
ATOM 6809 N N . LYS B 1 411 ? 19.906 17.094 7.801 1 98.38 411 LYS B N 1
ATOM 6810 C CA . LYS B 1 411 ? 20.031 18.547 7.738 1 98.38 411 LYS B CA 1
ATOM 6811 C C . LYS B 1 411 ? 19.141 19.234 8.766 1 98.38 411 LYS B C 1
ATOM 6813 O O . LYS B 1 411 ? 19.547 20.188 9.43 1 98.38 411 LYS B O 1
ATOM 6818 N N . ILE B 1 412 ? 17.906 18.719 8.898 1 98.75 412 ILE B N 1
ATOM 6819 C CA . ILE B 1 412 ? 16.984 19.297 9.859 1 98.75 412 ILE B CA 1
ATOM 6820 C C . ILE B 1 412 ? 17.516 19.125 11.273 1 98.75 412 ILE B C 1
ATOM 6822 O O . ILE B 1 412 ? 17.531 20.062 12.062 1 98.75 412 ILE B O 1
ATOM 6826 N N . ALA B 1 413 ? 17.984 17.906 11.547 1 98.75 413 ALA B N 1
ATOM 6827 C CA . ALA B 1 413 ? 18.562 17.625 12.859 1 98.75 413 ALA B CA 1
ATOM 6828 C C . ALA B 1 413 ? 19.781 18.5 13.117 1 98.75 413 ALA B C 1
ATOM 6830 O O . ALA B 1 413 ? 19.969 19 14.234 1 98.75 413 ALA B O 1
ATOM 6831 N N . GLY B 1 414 ? 20.594 18.641 12.117 1 98.75 414 GLY B N 1
ATOM 6832 C CA . GLY B 1 414 ? 21.75 19.5 12.25 1 98.75 414 GLY B CA 1
ATOM 6833 C C . GLY B 1 414 ? 21.406 20.938 12.547 1 98.75 414 GLY B C 1
ATOM 6834 O O . GLY B 1 414 ? 22.047 21.578 13.391 1 98.75 414 GLY B O 1
ATOM 6835 N N . TYR B 1 415 ? 20.438 21.438 11.906 1 98.88 415 TYR B N 1
ATOM 6836 C CA . TYR B 1 415 ? 20.016 22.812 12.117 1 98.88 415 TYR B CA 1
ATOM 6837 C C . TYR B 1 415 ? 19.438 23 13.516 1 98.88 415 TYR B C 1
ATOM 6839 O O . TYR B 1 415 ? 19.781 23.953 14.219 1 98.88 415 TYR B O 1
ATOM 6847 N N . ILE B 1 416 ? 18.594 22.047 13.906 1 98.69 416 ILE B N 1
ATOM 6848 C CA . ILE B 1 416 ? 17.906 22.156 15.195 1 98.69 416 ILE B CA 1
ATOM 6849 C C . ILE B 1 416 ? 18.938 22.016 16.328 1 98.69 416 ILE B C 1
ATOM 6851 O O . ILE B 1 416 ? 18.844 22.719 17.344 1 98.69 416 ILE B O 1
ATOM 6855 N N . GLY B 1 417 ? 19.844 21.031 16.141 1 98.06 417 GLY B N 1
ATOM 6856 C CA . GLY B 1 417 ? 20.875 20.797 17.141 1 98.06 417 GLY B CA 1
ATOM 6857 C C . GLY B 1 417 ? 20.422 19.922 18.297 1 98.06 417 GLY B C 1
ATOM 6858 O O . GLY B 1 417 ? 19.344 19.312 18.219 1 98.06 417 GLY B O 1
ATOM 6859 N N . ARG B 1 418 ? 21.219 19.891 19.344 1 97.06 418 ARG B N 1
ATOM 6860 C CA . ARG B 1 418 ? 20.969 18.984 20.453 1 97.06 418 ARG B CA 1
ATOM 6861 C C . ARG B 1 418 ? 20.469 19.734 21.672 1 97.06 418 ARG B C 1
ATOM 6863 O O . ARG B 1 418 ? 19.922 19.141 22.609 1 97.06 418 ARG B O 1
ATOM 6870 N N . SER B 1 419 ? 20.672 21.016 21.672 1 97.56 419 SER B N 1
ATOM 6871 C CA . SER B 1 419 ? 20.312 21.828 22.844 1 97.56 419 SER B CA 1
ATOM 6872 C C . SER B 1 419 ? 18.859 22.266 22.766 1 97.56 419 SER B C 1
ATOM 6874 O O . SER B 1 419 ? 18.172 22.031 21.781 1 97.56 419 SER B O 1
ATOM 6876 N N . ALA B 1 420 ? 18.438 23 23.766 1 98.25 420 ALA B N 1
ATOM 6877 C CA . ALA B 1 420 ? 17.047 23.422 23.859 1 98.25 420 ALA B CA 1
ATOM 6878 C C . ALA B 1 420 ? 16.828 24.797 23.266 1 98.25 420 ALA B C 1
ATOM 6880 O O . ALA B 1 420 ? 15.773 25.406 23.438 1 98.25 420 ALA B O 1
ATOM 6881 N N . ILE B 1 421 ? 17.75 25.297 22.594 1 98.5 421 ILE B N 1
ATOM 6882 C CA . ILE B 1 421 ? 17.688 26.656 22.078 1 98.5 421 ILE B CA 1
ATOM 6883 C C . ILE B 1 421 ? 16.484 26.781 21.141 1 98.5 421 ILE B C 1
ATOM 6885 O O . ILE B 1 421 ? 15.672 27.703 21.297 1 98.5 421 ILE B O 1
ATOM 6889 N N . MET B 1 422 ? 16.359 25.906 20.219 1 98.31 422 MET B N 1
ATOM 6890 C CA . MET B 1 422 ? 15.234 25.969 19.297 1 98.31 422 MET B CA 1
ATOM 6891 C C . MET B 1 422 ? 13.922 25.688 20.016 1 98.31 422 MET B C 1
ATOM 6893 O O . MET B 1 422 ? 12.891 26.266 19.688 1 98.31 422 MET B O 1
ATOM 6897 N N . ASP B 1 423 ? 13.992 24.75 21 1 98.81 423 ASP B N 1
ATOM 6898 C CA . ASP B 1 423 ? 12.789 24.453 21.781 1 98.81 423 ASP B CA 1
ATOM 6899 C C . ASP B 1 423 ? 12.211 25.719 22.406 1 98.81 423 ASP B C 1
ATOM 6901 O O . ASP B 1 423 ? 11.008 25.969 22.312 1 98.81 423 ASP B O 1
ATOM 6905 N N . ARG B 1 424 ? 13.094 26.469 23.016 1 98.81 424 ARG B N 1
ATOM 6906 C CA . ARG B 1 424 ? 12.688 27.688 23.703 1 98.81 424 ARG B CA 1
ATOM 6907 C C . ARG B 1 424 ? 12.219 28.75 22.703 1 98.81 424 ARG B C 1
ATOM 6909 O O . ARG B 1 424 ? 11.266 29.484 22.969 1 98.81 424 ARG B O 1
ATOM 6916 N N . ALA B 1 425 ? 12.883 28.812 21.594 1 98.81 425 ALA B N 1
ATOM 6917 C CA . ALA B 1 425 ? 12.492 29.781 20.562 1 98.81 425 ALA B CA 1
ATOM 6918 C C . ALA B 1 425 ? 11.086 29.484 20.047 1 98.81 425 ALA B C 1
ATOM 6920 O O . ALA B 1 425 ? 10.25 30.375 19.922 1 98.81 425 ALA B O 1
ATOM 6921 N N . ILE B 1 426 ? 10.812 28.25 19.766 1 98.88 426 ILE B N 1
ATOM 6922 C CA . ILE B 1 426 ? 9.516 27.828 19.25 1 98.88 426 ILE B CA 1
ATOM 6923 C C . ILE B 1 426 ? 8.445 28.047 20.312 1 98.88 426 ILE B C 1
ATOM 6925 O O . ILE B 1 426 ? 7.32 28.453 19.984 1 98.88 426 ILE B O 1
ATOM 6929 N N . ALA B 1 427 ? 8.797 27.781 21.547 1 98.88 427 ALA B N 1
ATOM 6930 C CA . ALA B 1 427 ? 7.852 28.031 22.641 1 98.88 427 ALA B CA 1
ATOM 6931 C C . ALA B 1 427 ? 7.492 29.5 22.734 1 98.88 427 ALA B C 1
ATOM 6933 O O . ALA B 1 427 ? 6.332 29.859 22.953 1 98.88 427 ALA B O 1
ATOM 6934 N N . SER B 1 428 ? 8.5 30.344 22.625 1 98.81 428 SER B N 1
ATOM 6935 C CA . SER B 1 428 ? 8.258 31.797 22.656 1 98.81 428 SER B CA 1
ATOM 6936 C C . SER B 1 428 ? 7.332 32.219 21.531 1 98.81 428 SER B C 1
ATOM 6938 O O . SER B 1 428 ? 6.387 32.969 21.75 1 98.81 428 SER B O 1
ATOM 6940 N N . PHE B 1 429 ? 7.633 31.797 20.391 1 98.69 429 PHE B N 1
ATOM 6941 C CA . PHE B 1 429 ? 6.762 32.062 19.25 1 98.69 429 PHE B CA 1
ATOM 6942 C C . PHE B 1 429 ? 5.344 31.594 19.531 1 98.69 429 PHE B C 1
ATOM 6944 O O . PHE B 1 429 ? 4.375 32.312 19.266 1 98.69 429 PHE B O 1
ATOM 6951 N N . ALA B 1 430 ? 5.207 30.312 19.984 1 98.88 430 ALA B N 1
ATOM 6952 C CA . ALA B 1 430 ? 3.91 29.688 20.234 1 98.88 430 ALA B CA 1
ATOM 6953 C C . ALA B 1 430 ? 3.072 30.516 21.203 1 98.88 430 ALA B C 1
ATOM 6955 O O . ALA B 1 430 ? 1.874 30.719 20.984 1 98.88 430 ALA B O 1
ATOM 6956 N N . MET B 1 431 ? 3.711 31.016 22.266 1 98.81 431 MET B N 1
ATOM 6957 C CA . MET B 1 431 ? 3.002 31.828 23.25 1 98.81 431 MET B CA 1
ATOM 6958 C C . MET B 1 431 ? 2.578 33.156 22.656 1 98.81 431 MET B C 1
ATOM 6960 O O . MET B 1 431 ? 1.473 33.656 22.906 1 98.81 431 MET B O 1
ATOM 6964 N N . ALA B 1 432 ? 3.461 33.75 21.906 1 98.56 432 ALA B N 1
ATOM 6965 C CA . ALA B 1 432 ? 3.111 35 21.234 1 98.56 432 ALA B CA 1
ATOM 6966 C C . ALA B 1 432 ? 1.936 34.781 20.281 1 98.56 432 ALA B C 1
ATOM 6968 O O . ALA B 1 432 ? 1.031 35.625 20.219 1 98.56 432 ALA B O 1
ATOM 6969 N N . TYR B 1 433 ? 1.962 33.719 19.594 1 98.56 433 TYR B N 1
ATOM 6970 C CA . TYR B 1 433 ? 0.898 33.469 18.625 1 98.56 433 TYR B CA 1
ATOM 6971 C C . TYR B 1 433 ? -0.402 33.094 19.328 1 98.56 433 TYR B C 1
ATOM 6973 O O . TYR B 1 433 ? -1.491 33.344 18.812 1 98.56 433 TYR B O 1
ATOM 6981 N N . ALA B 1 434 ? -0.293 32.406 20.438 1 98.56 434 ALA B N 1
ATOM 6982 C CA . ALA B 1 434 ? -1.487 32.156 21.234 1 98.56 434 ALA B CA 1
ATOM 6983 C C . ALA B 1 434 ? -2.188 33.469 21.609 1 98.56 434 ALA B C 1
ATOM 6985 O O . ALA B 1 434 ? -3.414 33.562 21.516 1 98.56 434 ALA B O 1
ATOM 6986 N N . ASP B 1 435 ? -1.402 34.438 22 1 97.88 435 ASP B N 1
ATOM 6987 C CA . ASP B 1 435 ? -1.961 35.75 22.297 1 97.88 435 ASP B CA 1
ATOM 6988 C C . ASP B 1 435 ? -2.617 36.375 21.062 1 97.88 435 ASP B C 1
ATOM 6990 O O . ASP B 1 435 ? -3.709 36.938 21.156 1 97.88 435 ASP B O 1
ATOM 6994 N N . GLN B 1 436 ? -1.909 36.25 19.984 1 97.81 436 GLN B N 1
ATOM 6995 C CA . GLN B 1 436 ? -2.461 36.75 18.734 1 97.81 436 GLN B CA 1
ATOM 6996 C C . GLN B 1 436 ? -3.762 36.062 18.375 1 97.81 436 GLN B C 1
ATOM 6998 O O . GLN B 1 436 ? -4.691 36.688 17.859 1 97.81 436 GLN B O 1
ATOM 7003 N N . THR B 1 437 ? -3.801 34.75 18.562 1 98.38 437 THR B N 1
ATOM 7004 C CA . THR B 1 437 ? -4.992 33.938 18.281 1 98.38 437 THR B CA 1
ATOM 7005 C C . THR B 1 437 ? -6.184 34.469 19.094 1 98.38 437 THR B C 1
ATOM 7007 O O . THR B 1 437 ? -7.297 34.531 18.578 1 98.38 437 THR B O 1
ATOM 7010 N N . VAL B 1 438 ? -5.941 34.781 20.344 1 97.94 438 VAL B N 1
ATOM 7011 C CA . VAL B 1 438 ? -7 35.344 21.203 1 97.94 438 VAL B CA 1
ATOM 7012 C C . VAL B 1 438 ? -7.488 36.656 20.625 1 97.94 438 VAL B C 1
ATOM 7014 O O . VAL B 1 438 ? -8.695 36.906 20.562 1 97.94 438 VAL B O 1
ATOM 7017 N N . THR B 1 439 ? -6.578 37.469 20.219 1 97.06 439 THR B N 1
ATOM 7018 C CA . THR B 1 439 ? -6.922 38.781 19.641 1 97.06 439 THR B CA 1
ATOM 7019 C C . THR B 1 439 ? -7.766 38.594 18.375 1 97.06 439 THR B C 1
ATOM 7021 O O . THR B 1 439 ? -8.781 39.281 18.203 1 97.06 439 THR B O 1
ATOM 7024 N N . ASP B 1 440 ? -7.293 37.719 17.516 1 98.06 440 ASP B N 1
ATOM 7025 C CA . ASP B 1 440 ? -8.008 37.469 16.281 1 98.06 440 ASP B CA 1
ATOM 7026 C C . ASP B 1 440 ? -9.391 36.875 16.547 1 98.06 440 ASP B C 1
ATOM 7028 O O . ASP B 1 440 ? -10.359 37.219 15.867 1 98.06 440 ASP B O 1
ATOM 7032 N N . HIS B 1 441 ? -9.453 35.969 17.469 1 98 441 HIS B N 1
ATOM 7033 C CA . HIS B 1 441 ? -10.719 35.375 17.875 1 98 441 HIS B CA 1
ATOM 7034 C C . HIS B 1 441 ? -11.688 36.438 18.391 1 98 441 HIS B C 1
ATOM 7036 O O . HIS B 1 441 ? -12.867 36.438 18.016 1 98 441 HIS B O 1
ATOM 7042 N N . ASP B 1 442 ? -11.227 37.344 19.234 1 97.56 442 ASP B N 1
ATOM 7043 C CA . ASP B 1 442 ? -12.047 38.406 19.766 1 97.56 442 ASP B CA 1
ATOM 7044 C C . ASP B 1 442 ? -12.602 39.281 18.641 1 97.56 442 ASP B C 1
ATOM 7046 O O . ASP B 1 442 ? -13.758 39.719 18.703 1 97.56 442 ASP B O 1
ATOM 7050 N N . GLU B 1 443 ? -11.75 39.531 17.719 1 96.81 443 GLU B N 1
ATOM 7051 C CA . GLU B 1 443 ? -12.195 40.312 16.562 1 96.81 443 GLU B CA 1
ATOM 7052 C C . GLU B 1 443 ? -13.32 39.594 15.812 1 96.81 443 GLU B C 1
ATOM 7054 O O . GLU B 1 443 ? -14.289 40.25 15.391 1 96.81 443 GLU B O 1
ATOM 7059 N N . LEU B 1 444 ? -13.141 38.312 15.617 1 97 444 LEU B N 1
ATOM 7060 C CA . LEU B 1 444 ? -14.188 37.562 14.953 1 97 444 LEU B CA 1
ATOM 7061 C C . LEU B 1 444 ? -15.492 37.594 15.75 1 97 444 LEU B C 1
ATOM 7063 O O . LEU B 1 444 ? -16.562 37.812 15.18 1 97 444 LEU B O 1
ATOM 7067 N N . VAL B 1 445 ? -15.406 37.406 17.047 1 97.25 445 VAL B N 1
ATOM 7068 C CA . VAL B 1 445 ? -16.578 37.406 17.906 1 97.25 445 VAL B CA 1
ATOM 7069 C C . VAL B 1 445 ? -17.281 38.781 17.844 1 97.25 445 VAL B C 1
ATOM 7071 O O . VAL B 1 445 ? -18.5 38.844 17.719 1 97.25 445 VAL B O 1
ATOM 7074 N N . ARG B 1 446 ? -16.578 39.812 17.844 1 96 446 ARG B N 1
ATOM 7075 C CA . ARG B 1 446 ? -17.125 41.156 17.766 1 96 446 ARG B CA 1
ATOM 7076 C C . ARG B 1 446 ? -17.812 41.375 16.422 1 96 446 ARG B C 1
ATOM 7078 O O . ARG B 1 446 ? -18.875 42.031 16.359 1 96 446 ARG B O 1
ATOM 7085 N N . SER B 1 447 ? -17.141 40.938 15.445 1 94.25 447 SER B N 1
ATOM 7086 C CA . SER B 1 447 ? -17.672 41.125 14.102 1 94.25 447 SER B CA 1
ATOM 7087 C C . SER B 1 447 ? -19.016 40.406 13.938 1 94.25 447 SER B C 1
ATOM 7089 O O . SER B 1 447 ? -19.859 40.844 13.133 1 94.25 447 SER B O 1
ATOM 7091 N N . ARG B 1 448 ? -19.219 39.344 14.594 1 91.56 448 ARG B N 1
ATOM 7092 C CA . ARG B 1 448 ? -20.453 38.594 14.508 1 91.56 448 ARG B CA 1
ATOM 7093 C C . ARG B 1 448 ? -21.562 39.25 15.312 1 91.56 448 ARG B C 1
ATOM 7095 O O . ARG B 1 448 ? -22.75 39.094 14.992 1 91.56 448 ARG B O 1
ATOM 7102 N N . ARG B 1 449 ? -21.25 39.906 16.391 1 85.12 449 ARG B N 1
ATOM 7103 C CA . ARG B 1 449 ? -22.234 40.625 17.203 1 85.12 449 ARG B CA 1
ATOM 7104 C C . ARG B 1 449 ? -22.734 41.875 16.484 1 85.12 449 ARG B C 1
ATOM 7106 O O . ARG B 1 449 ? -23.891 42.25 16.656 1 85.12 449 ARG B O 1
ATOM 7113 N N . SER B 1 450 ? -21.859 42.594 15.789 1 67.25 450 SER B N 1
ATOM 7114 C CA . SER B 1 450 ? -22.234 43.844 15.117 1 67.25 450 SER B CA 1
ATOM 7115 C C . SER B 1 450 ? -23.062 43.562 13.867 1 67.25 450 SER B C 1
ATOM 7117 O O . SER B 1 450 ? -23.453 44.5 13.164 1 67.25 450 SER B O 1
ATOM 7119 N N . GLY B 1 451 ? -23.25 42.375 13.453 1 56.72 451 GLY B N 1
ATOM 7120 C CA . GLY B 1 451 ? -24.062 42.125 12.266 1 56.72 451 GLY B CA 1
ATOM 7121 C C . GLY B 1 451 ? -25.484 42.625 12.422 1 56.72 451 GLY B C 1
ATOM 7122 O O . GLY B 1 451 ? -25.938 42.906 13.531 1 56.72 451 GLY B O 1
ATOM 7123 N N . PRO B 1 452 ? -26.172 43 11.266 1 47.34 452 PRO B N 1
ATOM 7124 C CA . PRO B 1 452 ? -27.438 43.719 11.289 1 47.34 452 PRO B CA 1
ATOM 7125 C C . PRO B 1 452 ? -28.469 43.094 12.211 1 47.34 452 PRO B C 1
ATOM 7127 O O . PRO B 1 452 ? -28.641 41.875 12.203 1 47.34 452 PRO B O 1
ATOM 7130 N N . THR B 1 453 ? -28.766 43.719 13.352 1 38.88 453 THR B N 1
ATOM 7131 C CA . THR B 1 453 ? -30 43.438 14.086 1 38.88 453 THR B CA 1
ATOM 7132 C C . THR B 1 453 ? -31.188 43.438 13.141 1 38.88 453 THR B C 1
ATOM 7134 O O . THR B 1 453 ? -31.312 44.312 12.289 1 38.88 453 THR B O 1
ATOM 7137 N N . ARG B 1 454 ? -31.828 42.281 12.969 1 38.91 454 ARG B N 1
ATOM 7138 C CA . ARG B 1 454 ? -33.156 42.312 12.344 1 38.91 454 ARG B CA 1
ATOM 7139 C C . ARG B 1 454 ? -34 43.438 12.898 1 38.91 454 ARG B C 1
ATOM 7141 O O . ARG B 1 454 ? -34.312 43.469 14.102 1 38.91 454 ARG B O 1
ATOM 7148 N N . ARG B 1 455 ? -34.031 44.688 12.359 1 35.12 455 ARG B N 1
ATOM 7149 C CA . ARG B 1 455 ? -35.25 45.469 12.539 1 35.12 455 ARG B CA 1
ATOM 7150 C C . ARG B 1 455 ? -36.5 44.656 12.25 1 35.12 455 ARG B C 1
ATOM 7152 O O . ARG B 1 455 ? -36.562 43.938 11.242 1 35.12 455 ARG B O 1
ATOM 7159 N N . GLY B 1 456 ? -37.312 44.281 13.258 1 29.42 456 GLY B N 1
ATOM 7160 C CA . GLY B 1 456 ? -38.656 43.688 13.32 1 29.42 456 GLY B CA 1
ATOM 7161 C C . GLY B 1 456 ? -39.625 44.312 12.359 1 29.42 456 GLY B C 1
ATOM 7162 O O . GLY B 1 456 ? -39.531 45.5 12.07 1 29.42 456 GLY B O 1
ATOM 7163 N N . ALA B 1 457 ? -40.5 43.469 11.641 1 26.39 457 ALA B N 1
ATOM 7164 C CA . ALA B 1 457 ? -41.875 43.594 11.18 1 26.39 457 ALA B CA 1
ATOM 7165 C C . ALA B 1 457 ? -42.812 44.062 12.305 1 26.39 457 ALA B C 1
ATOM 7167 O O . ALA B 1 457 ? -43 43.344 13.281 1 26.39 457 ALA B O 1
ATOM 7168 N N . LYS B 1 458 ? -42.812 45.344 12.586 1 22.48 458 LYS B N 1
ATOM 7169 C CA . LYS B 1 458 ? -44.219 45.781 12.711 1 22.48 458 LYS B CA 1
ATOM 7170 C C . LYS B 1 458 ? -44.906 45.812 11.352 1 22.48 458 LYS B C 1
ATOM 7172 O O . LYS B 1 458 ? -44.312 46.281 10.367 1 22.48 458 LYS B O 1
#

Radius of gyration: 30.22 Å; Cα contacts (8 Å, |Δi|>4): 1740; chains: 2; bounding box: 87×90×68 Å